Protein AF-A0A094GET7-F1 (afdb_monomer)

Nearest PDB structures (foldseek):
  3gm8-assembly1_A  TM=8.692E-01  e=8.990E-73  Phocaeicola vulgatus ATCC 8482
  7rsk-assembly1_A  TM=8.448E-01  e=7.581E-70  Bacteroides cellulosilyticus DSM 14838
  6b6l-assembly2_B  TM=8.540E-01  e=1.173E-68  Bacteroides cellulosilyticus DSM 14838
  6b6l-assembly1_A  TM=8.515E-01  e=7.991E-69  Bacteroides cellulosilyticus DSM 14838
  6hpd-assembly1_A  TM=7.590E-01  e=4.791E-60  Formosa agariphila KMM 3901

Mean predicted aligned error: 16.92 Å

Secondary structure (DSSP, 8-state):
-EEEEEEEEEE--------TT------PPEEEEEEEEEEE-B-TTS-BPPPEEEEESSS-BGGGS-TTS-TT-EEEEESSSS--HHHHHHHIIIIIHHHHHHHHTTS-EEEEE-S-GGG--HHHHHHHHTTTEEEEEPPTTTHHHH-HHIIIIIHHHHHHHHHHHHHHHHTT--B--HHHHHHHHHHHHHHHS-HHHHHHHHHHTTTTTT-HHHHHTTS----------------------TT--S--SSTTHHHHHHHHHHHHHTTSSPPPHHHHHHHHHHHHHHHHHHHHHHHHHHHHHHHHHHHHHHHHHTTPPP-B--S-SEEEHHHHHHHHHHHHHHHHTS----------------------------------------------------S---TT--SS--SSEEEE--SSEEEEEESS-TT-EESS--TTT--TTPEE-HHHHGGGGGGG-S-GGG-----SSPP----GGGSTT---TTSEEEPSS--SGGGSPPPPTTTS-GGGTT----SEEEEEEEEE--SGGGGEEEEEEES--EEEEEEEETTEEEE---SSSS-EEEE-GGG--TTSEEEEEEEEE--S-EEEEEEESEEEEEEEEEEEEES--SSEEEEEEEEEEEE--TT-----EEEEEEEETTT--EEEEEE-TTEEEEEES---B--TTTS-B-EEEEEEEEE-TT--EEEEEEEEEE---EEEETTTEEEETTEEE-EEEEE--S--GGGTTS--HHHHHHHHHHHHHHT--EEE-TTS---HHHHHHHHHHT-EEEEE--S-SSS-SSTTSGGGTHHHHHHHHHHHHHHHHTT-TTEEEEEEEES-THHHH-HHHHHHHHHHHHHHHHHHHTTS-EEEEESS--TTSTTGGG-SEEEEESTTT-TT-SGGGTT--S------HHHHHHH-TTSEEEEEE---B---TT---SSPPSSSSEEP-GGGTSEETTTTEE-TTS-EE-SS---HHHHHHHHHT-TTEEEEEE--SB-TTSPBPHHHHHHHHHHTTTS---EEES-S--GGGTTSB--EEEE-SSSEEEEEETTEEEEEEEPPTT--EEEETT-B--SSEEEEEEEETTEEEEEEEEE----EEEEEEEES-SEEESSS--EEEEEEEEEETTS-B-TT---EEEEEE-TTEEEEEEE-S-TT--S-TT-SEEE-BTTEEEEEEEEPTT--EEEEEEEEESSB-EEEEEEEESS---

Solvent-accessible surface area (backbone atoms only — not comparable to full-atom values): 68149 Å² total; per-residue (Å²): 70,57,74,50,77,43,81,44,30,35,50,55,84,79,88,80,89,76,69,92,82,67,88,78,85,87,82,86,58,86,40,74,57,45,40,34,23,39,40,44,41,69,45,84,89,18,48,70,61,67,45,41,38,25,37,54,28,94,60,52,50,61,76,38,62,59,90,89,54,64,54,76,34,34,42,36,50,25,80,80,7,58,86,39,55,70,50,37,40,48,41,43,66,74,41,49,57,59,61,49,34,75,76,50,52,92,52,74,40,85,46,55,33,54,65,54,68,34,67,72,39,73,71,40,54,50,58,24,60,79,62,49,35,46,80,44,69,41,62,76,87,42,46,72,52,58,33,33,53,56,57,29,25,49,58,52,31,54,52,44,45,54,53,57,51,50,57,38,40,76,46,72,46,53,62,48,47,66,35,57,48,56,56,49,47,57,58,32,47,62,68,19,64,30,42,65,32,37,38,44,2,27,39,53,27,15,60,49,72,72,33,71,65,57,46,60,74,71,56,94,72,89,90,88,90,89,90,89,88,93,89,91,86,92,83,93,91,66,54,55,70,89,75,92,73,86,83,72,93,46,84,62,52,44,50,54,52,49,50,51,53,51,33,12,73,45,40,62,84,80,69,64,74,68,60,60,58,49,56,62,50,51,54,56,48,52,56,48,51,55,52,52,52,56,51,54,58,50,52,58,53,53,33,55,58,54,52,56,59,62,65,64,66,76,75,70,87,81,51,80,59,84,91,78,77,66,42,37,44,50,55,52,54,49,54,50,50,59,51,50,53,61,55,67,71,71,70,82,90,90,80,88,85,87,88,83,88,86,90,82,79,91,89,86,88,86,88,90,87,87,88,88,89,86,88,88,90,84,90,88,89,87,84,91,88,84,90,83,88,89,85,86,84,87,88,83,89,92,75,97,68,66,94,82,68,71,98,67,84,75,50,45,44,82,43,73,64,36,69,83,28,29,39,48,78,36,79,54,74,88,64,33,69,42,60,62,88,40,96,88,66,75,58,104,74,62,48,68,44,46,59,66,28,51,39,72,41,43,90,36,46,89,54,72,91,72,51,53,70,58,64,96,64,82,79,94,70,82,47,74,81,41,40,66,86,53,84,58,83,88,37,49,78,47,52,46,37,33,51,74,29,52,70,39,65,62,50,56,61,91,76,32,45,69,88,68,69,12,38,56,75,68,54,41,35,38,39,38,37,84,45,80,44,50,61,76,51,71,65,33,42,34,33,40,39,37,39,19,25,49,51,60,23,38,36,30,36,50,52,44,80,64,38,58,51,52,62,26,41,54,56,48,76,44,75,44,51,94,58,61,50,62,63,40,81,35,39,40,26,36,38,27,33,42,24,30,57,41,31,44,35,36,33,35,38,49,32,74,31,89,60,24,62,50,60,49,62,45,80,71,44,77,65,28,27,37,39,40,36,44,66,42,71,41,66,74,49,91,86,60,93,75,74,67,49,54,40,32,30,38,25,40,50,97,70,76,45,72,77,51,82,75,40,53,73,68,40,73,47,74,47,66,54,44,70,51,30,34,44,55,93,89,40,45,40,36,46,30,34,37,42,38,35,34,22,42,89,87,70,46,80,40,27,66,47,80,45,63,34,42,45,56,49,79,48,80,30,30,64,64,14,36,25,50,74,83,43,77,48,73,39,36,27,28,48,41,64,82,58,59,43,61,60,26,51,27,61,48,74,64,61,53,49,53,54,52,51,53,39,49,74,38,40,44,37,27,39,32,33,53,50,34,48,69,51,72,68,57,55,52,48,30,32,63,71,13,28,38,27,41,45,20,61,27,56,38,47,80,52,48,91,52,96,83,37,65,25,86,46,29,95,83,37,49,59,33,50,53,45,43,49,44,42,66,48,66,34,47,56,23,54,61,34,44,26,70,32,36,60,42,49,38,48,73,78,38,31,68,61,33,22,52,55,48,52,55,55,42,52,55,45,43,76,68,43,69,87,47,50,41,30,42,34,39,50,89,55,53,55,81,37,59,39,60,77,74,40,59,32,46,26,27,33,35,38,46,64,13,18,42,50,59,76,63,35,68,89,58,87,77,82,64,42,68,57,34,51,70,53,36,43,72,63,37,66,81,32,25,35,35,26,56,34,35,29,49,42,50,59,32,62,76,33,78,54,74,58,72,62,92,44,73,33,21,61,58,35,69,89,50,17,24,23,38,90,88,77,69,45,23,17,37,80,59,33,18,9,42,80,56,27,26,9,62,63,51,43,48,41,50,38,78,76,33,66,31,43,22,36,35,17,35,53,77,48,51,39,55,66,72,48,76,24,61,52,37,48,42,51,23,15,65,62,31,53,87,45,71,41,49,43,72,39,65,81,45,75,55,88,93,39,66,78,34,75,52,50,41,35,35,25,35,33,48,50,30,40,32,39,22,53,73,84,42,71,77,55,75,45,69,63,54,91,85,53,67,57,49,76,43,73,76,37,61,38,66,87,47,42,40,35,39,44,27,20,38,95,91,35,84,57,29,64,34,74,39,51,42,62,58,67,77,44,26,43,44,68,48,58,83,45,57,62,40,33,7,66,47,76,39,70,35,49,32,43,38,34,35,12,13,86,86,68,48,68,20,57,83,36,56,56,59,37,38,55,48,60,34,71,42,31,42,77,60,18,23,45,42,47,55,96,77,60,74,66,38,19,62,37,52,60,44,47,24,44,42,12,30,26,38,38,34,33,28,25,36,66,82,28,55,41,67,20,45,38,35,39,37,53,98,42,46,55,33,71,49,68,34,32,27,30,86,57,85,80,130

Structure (mmCIF, N/CA/C/O backbone):
data_AF-A0A094GET7-F1
#
_entry.id   AF-A0A094GET7-F1
#
loop_
_atom_site.group_PDB
_atom_site.id
_atom_site.type_symbol
_atom_site.label_atom_id
_atom_site.label_alt_id
_atom_site.label_comp_id
_atom_site.label_asym_id
_atom_site.label_entity_id
_atom_site.label_seq_id
_atom_site.pdbx_PDB_ins_code
_atom_site.Cartn_x
_atom_site.Cartn_y
_atom_site.Cartn_z
_atom_site.occupancy
_atom_site.B_iso_or_equiv
_atom_site.auth_seq_id
_atom_site.auth_comp_id
_atom_site.auth_asym_id
_atom_site.auth_atom_id
_atom_site.pdbx_PDB_model_num
ATOM 1 N N . MET A 1 1 ? -18.910 38.693 -23.626 1.00 89.88 1 MET A N 1
ATOM 2 C CA . MET A 1 1 ? -18.443 39.288 -22.356 1.00 89.88 1 MET A CA 1
ATOM 3 C C . MET A 1 1 ? -18.010 38.139 -21.482 1.00 89.88 1 MET A C 1
ATOM 5 O O . MET A 1 1 ? -18.586 37.064 -21.606 1.00 89.88 1 MET A O 1
ATOM 9 N N . ASP A 1 2 ? -16.923 38.362 -20.757 1.00 90.75 2 ASP A N 1
ATOM 10 C CA . ASP A 1 2 ? -16.182 37.367 -19.986 1.00 90.75 2 ASP A CA 1
ATOM 11 C C . ASP A 1 2 ? -15.263 38.113 -18.996 1.00 90.75 2 ASP A C 1
ATOM 13 O O . ASP A 1 2 ? -15.008 39.316 -19.173 1.00 90.75 2 ASP A O 1
ATOM 17 N N . GLU A 1 3 ? -14.721 37.417 -18.004 1.00 89.88 3 GLU A N 1
ATOM 18 C CA . GLU A 1 3 ? -13.755 37.944 -17.040 1.00 89.88 3 GLU A CA 1
ATOM 19 C C . GLU A 1 3 ? -12.383 37.277 -17.119 1.00 89.88 3 GLU A C 1
ATOM 21 O O . GLU A 1 3 ? -12.199 36.140 -17.540 1.00 89.88 3 GLU A O 1
ATOM 26 N N . THR A 1 4 ? -11.372 37.995 -16.637 1.00 91.00 4 THR A N 1
ATOM 27 C CA . THR A 1 4 ? -10.051 37.421 -16.396 1.00 91.00 4 THR A CA 1
ATOM 28 C C . THR A 1 4 ? -9.474 37.929 -15.079 1.00 91.00 4 THR A C 1
ATOM 30 O O . THR A 1 4 ? -9.385 39.135 -14.835 1.00 91.00 4 THR A O 1
ATOM 33 N N . GLY A 1 5 ? -9.061 36.989 -14.227 1.00 87.94 5 GLY A N 1
ATOM 34 C CA . GLY A 1 5 ? -8.323 37.262 -12.997 1.00 87.94 5 GLY A CA 1
ATOM 35 C C . GLY A 1 5 ? -6.840 37.538 -13.254 1.00 87.94 5 GLY A C 1
ATOM 36 O O . GLY A 1 5 ? -6.214 36.915 -14.116 1.00 87.94 5 GLY A O 1
ATOM 37 N N . PHE A 1 6 ? -6.269 38.444 -12.465 1.00 86.38 6 PHE A N 1
ATOM 38 C CA . PHE A 1 6 ? -4.840 38.742 -12.397 1.00 86.38 6 PHE A CA 1
ATOM 39 C C . PHE A 1 6 ? -4.360 38.686 -10.951 1.00 86.38 6 PHE A C 1
ATOM 41 O O . PHE A 1 6 ? -4.973 39.290 -10.072 1.00 86.38 6 PHE A O 1
ATOM 48 N N . ALA A 1 7 ? -3.243 38.003 -10.715 1.00 78.38 7 ALA A N 1
ATOM 49 C CA . ALA A 1 7 ? -2.601 37.964 -9.410 1.00 78.38 7 ALA A CA 1
ATOM 50 C C . ALA A 1 7 ? -1.628 39.148 -9.249 1.00 78.38 7 ALA A C 1
ATOM 52 O O . ALA A 1 7 ? -0.840 39.459 -10.146 1.00 78.38 7 ALA A O 1
ATOM 53 N N . VAL A 1 8 ? -1.702 39.828 -8.104 1.00 76.50 8 VAL A N 1
ATOM 54 C CA . VAL A 1 8 ? -0.938 41.040 -7.769 1.00 76.50 8 VAL A CA 1
ATOM 55 C C . VAL A 1 8 ? -0.383 40.904 -6.359 1.00 76.50 8 VAL A C 1
ATOM 57 O O . VAL A 1 8 ? -1.067 40.397 -5.485 1.00 76.50 8 VAL A O 1
ATOM 60 N N . GLY A 1 9 ? 0.844 41.349 -6.089 1.00 68.69 9 GLY A N 1
ATOM 61 C CA . GLY A 1 9 ? 1.397 41.304 -4.733 1.00 68.69 9 GLY A CA 1
ATOM 62 C C . GLY A 1 9 ? 2.909 41.151 -4.708 1.00 68.69 9 GLY A C 1
ATOM 63 O O . GLY A 1 9 ? 3.618 41.747 -5.519 1.00 68.69 9 GLY A O 1
ATOM 64 N N . THR A 1 10 ? 3.416 40.374 -3.755 1.00 58.16 10 THR A N 1
ATOM 65 C CA . THR A 1 10 ? 4.846 40.051 -3.678 1.00 58.16 10 THR A CA 1
ATOM 66 C C . THR A 1 10 ? 5.162 38.904 -4.637 1.00 58.16 10 THR A C 1
ATOM 68 O O . THR A 1 10 ? 4.468 37.887 -4.647 1.00 58.16 10 THR A O 1
ATOM 71 N N . THR A 1 11 ? 6.205 39.056 -5.449 1.00 55.75 11 THR A N 1
ATOM 72 C CA . THR A 1 11 ? 6.742 37.995 -6.313 1.00 55.75 11 THR A CA 1
ATOM 73 C C . THR A 1 11 ? 8.033 37.465 -5.702 1.00 55.75 11 THR A C 1
ATOM 75 O O . THR A 1 11 ? 8.976 38.225 -5.477 1.00 55.75 11 THR A O 1
ATOM 78 N N . GLN A 1 12 ? 8.095 36.162 -5.430 1.00 49.62 12 GLN A N 1
ATOM 79 C CA . GLN A 1 12 ? 9.363 35.501 -5.123 1.00 49.62 12 GLN A CA 1
ATOM 80 C C . GLN A 1 12 ? 10.073 35.163 -6.438 1.00 49.62 12 GLN A C 1
ATOM 82 O O . GLN A 1 12 ? 9.461 34.664 -7.380 1.00 49.62 12 GLN A O 1
ATOM 87 N N . SER A 1 13 ? 11.366 35.470 -6.522 1.00 45.97 13 SER A N 1
ATOM 88 C CA . SER A 1 13 ? 12.187 35.174 -7.696 1.00 45.97 13 SER A CA 1
ATOM 89 C C . SER A 1 13 ? 12.878 33.821 -7.530 1.00 45.97 13 SER A C 1
ATOM 91 O O . SER A 1 13 ? 14.038 33.763 -7.112 1.00 45.97 13 SER A O 1
ATOM 93 N N . THR A 1 14 ? 12.176 32.733 -7.847 1.00 36.62 14 THR A N 1
ATOM 94 C CA . THR A 1 14 ? 12.785 31.400 -7.948 1.00 36.62 14 THR A CA 1
ATOM 95 C C . THR A 1 14 ? 13.884 31.429 -9.016 1.00 36.62 14 THR A C 1
ATOM 97 O O . THR A 1 14 ? 13.648 31.881 -10.138 1.00 36.62 14 THR A O 1
ATOM 100 N N . ARG A 1 15 ? 15.098 30.966 -8.691 1.00 38.75 15 ARG A N 1
ATOM 101 C CA . ARG A 1 15 ? 16.132 30.721 -9.711 1.00 38.75 15 ARG A CA 1
ATOM 102 C C . ARG A 1 15 ? 15.781 29.430 -10.446 1.00 38.75 15 ARG A C 1
ATOM 104 O O . ARG A 1 15 ? 15.503 28.429 -9.799 1.00 38.75 15 ARG A O 1
ATOM 111 N N . ILE A 1 16 ? 15.824 29.454 -11.775 1.00 37.22 16 ILE A N 1
ATOM 112 C CA . ILE A 1 16 ? 15.551 28.290 -12.628 1.00 37.22 16 ILE A CA 1
ATOM 113 C C . ILE A 1 16 ? 16.687 28.147 -13.641 1.00 37.22 16 ILE A C 1
ATOM 115 O O . ILE A 1 16 ? 17.122 29.140 -14.226 1.00 37.22 16 ILE A O 1
ATOM 119 N N . ILE A 1 17 ? 17.173 26.920 -13.826 1.00 39.28 17 ILE A N 1
ATOM 120 C CA . ILE A 1 17 ? 18.227 26.575 -14.789 1.00 39.28 17 ILE A CA 1
ATOM 121 C C . ILE A 1 17 ? 17.554 26.161 -16.103 1.00 39.28 17 ILE A C 1
ATOM 123 O O . ILE A 1 17 ? 16.565 25.434 -16.079 1.00 39.28 17 ILE A O 1
ATOM 127 N N . VAL A 1 18 ? 18.068 26.638 -17.240 1.00 36.31 18 VAL A N 1
ATOM 128 C CA . VAL A 1 18 ? 17.535 26.355 -18.585 1.00 36.31 18 VAL A CA 1
ATOM 129 C C . VAL A 1 18 ? 18.663 26.211 -19.608 1.00 36.31 18 VAL A C 1
ATOM 131 O O . VAL A 1 18 ? 19.769 26.713 -19.401 1.00 36.31 18 VAL A O 1
ATOM 134 N N . ASP A 1 19 ? 18.360 25.569 -20.736 1.00 39.22 19 ASP A N 1
ATOM 135 C CA . ASP A 1 19 ? 19.259 25.440 -21.885 1.00 39.22 19 ASP A CA 1
ATOM 136 C C . ASP A 1 19 ? 19.673 26.816 -22.454 1.00 39.22 19 ASP A C 1
ATOM 138 O O . ASP A 1 19 ? 18.843 27.682 -22.747 1.00 39.22 19 ASP A O 1
ATOM 142 N N . SER A 1 20 ? 20.982 26.977 -22.672 1.00 37.72 20 SER A N 1
ATOM 143 C CA . SER A 1 20 ? 21.639 28.135 -23.296 1.00 37.72 20 SER A CA 1
ATOM 144 C C . SER A 1 20 ? 21.090 28.572 -24.669 1.00 37.72 20 SER A C 1
ATOM 146 O O . SER A 1 20 ? 21.353 29.696 -25.106 1.00 37.72 20 SER A O 1
ATOM 148 N N . THR A 1 21 ? 20.359 27.702 -25.368 1.00 36.44 21 THR A N 1
ATOM 149 C CA . THR A 1 21 ? 19.811 27.941 -26.709 1.00 36.44 21 THR A CA 1
ATOM 150 C C . THR A 1 21 ? 18.433 28.614 -26.703 1.00 36.44 21 THR A C 1
ATOM 152 O O . THR A 1 21 ? 18.070 29.259 -27.693 1.00 36.44 21 THR A O 1
ATOM 155 N N . GLN A 1 22 ? 17.665 28.532 -25.607 1.00 42.59 22 GLN A N 1
ATOM 156 C CA . GLN A 1 22 ? 16.287 29.031 -25.575 1.00 42.59 22 GLN A CA 1
ATOM 157 C C . GLN A 1 22 ? 16.200 30.553 -25.388 1.00 42.59 22 GLN A C 1
ATOM 159 O O . GLN A 1 22 ? 16.474 31.106 -24.321 1.00 42.59 22 GLN A O 1
ATOM 164 N N . LYS A 1 23 ? 15.709 31.260 -26.414 1.00 42.25 23 LYS A N 1
ATOM 165 C CA . LYS A 1 23 ? 15.434 32.707 -26.347 1.00 42.25 23 LYS A CA 1
ATOM 166 C C . LYS A 1 23 ? 14.105 33.034 -25.652 1.00 42.25 23 LYS A C 1
ATOM 168 O O 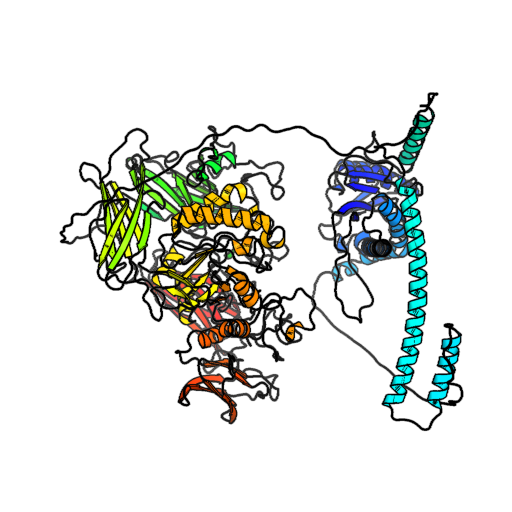. LYS A 1 23 ? 13.153 33.490 -26.277 1.00 42.25 23 LYS A O 1
ATOM 173 N N . SER A 1 24 ? 14.124 32.874 -24.328 1.00 38.94 24 SER A N 1
ATOM 174 C CA . SER A 1 24 ? 13.298 33.575 -23.332 1.00 38.94 24 SER A CA 1
ATOM 175 C C . SER A 1 24 ? 11.767 33.559 -23.499 1.00 38.94 24 SER A C 1
ATOM 177 O O . SER A 1 24 ? 11.185 34.428 -24.151 1.00 38.94 24 SER A O 1
ATOM 179 N N . SER A 1 25 ? 11.101 32.709 -22.714 1.00 35.44 25 SER A N 1
ATOM 180 C CA . SER A 1 25 ? 9.730 32.954 -22.240 1.00 35.44 25 SER A CA 1
ATOM 181 C C . SER A 1 25 ? 9.560 32.436 -20.808 1.00 35.44 25 SER A C 1
ATOM 183 O O . SER A 1 25 ? 9.197 31.284 -20.591 1.00 35.44 25 SER A O 1
ATOM 185 N N . TRP A 1 26 ? 9.857 33.292 -19.830 1.00 44.50 26 TRP A N 1
ATOM 186 C CA . TRP A 1 26 ? 9.781 32.964 -18.403 1.00 44.50 26 TRP A CA 1
ATOM 187 C C . TRP A 1 26 ? 8.349 33.093 -17.862 1.00 44.50 26 TRP A C 1
ATOM 189 O O . TRP A 1 26 ? 7.582 33.948 -18.312 1.00 44.50 26 TRP A O 1
ATOM 199 N N . LYS A 1 27 ? 8.005 32.280 -16.858 1.00 41.56 27 LYS A N 1
ATOM 200 C CA . LYS A 1 27 ? 6.744 32.348 -16.103 1.00 41.56 27 LYS A CA 1
ATOM 201 C C . LYS A 1 27 ? 7.093 32.582 -14.628 1.00 41.56 27 LYS A C 1
ATOM 203 O O . LYS A 1 27 ? 7.990 31.927 -14.112 1.00 41.56 27 LYS A O 1
ATOM 208 N N . ILE A 1 28 ? 6.436 33.543 -13.979 1.00 42.56 28 ILE A N 1
ATOM 209 C CA . ILE A 1 28 ? 6.739 33.948 -12.595 1.00 42.56 28 ILE A CA 1
ATOM 210 C C . ILE A 1 28 ? 5.842 33.165 -11.629 1.00 42.56 28 ILE A C 1
ATOM 212 O O . ILE A 1 28 ? 4.624 33.151 -11.809 1.00 42.56 28 ILE A O 1
ATOM 216 N N . THR A 1 29 ? 6.432 32.557 -10.601 1.00 43.00 29 THR A N 1
ATOM 217 C CA . THR A 1 29 ? 5.710 31.845 -9.535 1.00 43.00 29 THR A CA 1
ATOM 218 C C . THR A 1 29 ? 5.012 32.832 -8.582 1.00 43.00 29 THR A C 1
ATOM 220 O O . THR A 1 29 ? 5.610 33.853 -8.217 1.00 43.00 29 THR A O 1
ATOM 223 N N . PRO A 1 30 ? 3.760 32.578 -8.155 1.00 40.38 30 PRO A N 1
ATOM 224 C CA . PRO A 1 30 ? 3.102 33.384 -7.131 1.00 40.38 30 PRO A CA 1
ATOM 225 C C . PRO A 1 30 ? 3.843 33.373 -5.786 1.00 40.38 30 PRO A C 1
ATOM 227 O O . PRO A 1 30 ? 4.246 32.323 -5.303 1.00 40.38 30 PRO A O 1
ATOM 230 N N . GLY A 1 31 ? 3.987 34.548 -5.167 1.00 54.75 31 GLY A N 1
ATOM 231 C CA . GLY A 1 31 ? 4.225 34.676 -3.721 1.00 54.75 31 GLY A CA 1
ATOM 232 C C . GLY A 1 31 ? 2.916 35.020 -2.999 1.00 54.75 31 GLY A C 1
ATOM 233 O O . GLY A 1 31 ? 1.836 34.755 -3.524 1.00 54.75 31 GLY A O 1
ATOM 234 N N . LYS A 1 32 ? 2.974 35.711 -1.846 1.00 53.53 32 LYS A N 1
ATOM 235 C CA . LYS A 1 32 ? 1.768 36.300 -1.218 1.00 53.53 32 LYS A CA 1
ATOM 236 C C . LYS A 1 32 ? 1.119 37.321 -2.171 1.00 53.53 32 LYS A C 1
ATOM 238 O O . LYS A 1 32 ? 1.576 38.466 -2.283 1.00 53.53 32 LYS A O 1
ATOM 243 N N . GLN A 1 33 ? 0.072 36.874 -2.866 1.00 65.38 33 GLN A N 1
ATOM 244 C CA . GLN A 1 33 ? -0.637 37.582 -3.930 1.00 65.38 33 GLN A CA 1
ATOM 245 C C . GLN A 1 33 ? -2.154 37.602 -3.692 1.00 65.38 33 GLN A C 1
ATOM 247 O O . GLN A 1 33 ? -2.732 36.744 -3.031 1.00 65.38 33 GLN A O 1
ATOM 252 N N . GLU A 1 34 ? -2.789 38.629 -4.237 1.00 76.12 34 GLU A N 1
ATOM 253 C CA . GLU A 1 34 ? -4.211 38.938 -4.182 1.00 76.12 34 GLU A CA 1
ATOM 254 C C . GLU A 1 34 ? -4.765 39.011 -5.610 1.00 76.12 34 GLU A C 1
ATOM 256 O O . GLU A 1 34 ? -4.101 39.516 -6.519 1.00 76.12 34 GLU A O 1
ATOM 261 N N . TRP A 1 35 ? -5.983 38.509 -5.814 1.00 82.75 35 TRP A N 1
ATOM 262 C CA . TRP A 1 35 ? -6.632 38.529 -7.123 1.00 82.75 35 TRP A CA 1
ATOM 263 C C . TRP A 1 35 ? -7.347 39.862 -7.382 1.00 82.75 35 TRP A C 1
ATOM 265 O O . TRP A 1 35 ? -8.025 40.420 -6.511 1.00 82.75 35 TRP A O 1
ATOM 275 N N . ILE A 1 36 ? -7.188 40.359 -8.607 1.00 88.88 36 ILE A N 1
ATOM 276 C CA . ILE A 1 36 ? -7.952 41.459 -9.193 1.00 88.88 36 ILE A CA 1
ATOM 277 C C . ILE A 1 36 ? -8.629 40.911 -10.448 1.00 88.88 36 ILE A C 1
ATOM 279 O O . ILE A 1 36 ? -7.948 40.422 -11.349 1.00 88.88 36 ILE A O 1
ATOM 283 N N . THR A 1 37 ? -9.954 40.998 -10.523 1.00 92.25 37 THR A N 1
ATOM 284 C CA . THR A 1 37 ? -10.722 40.502 -11.675 1.00 92.25 37 THR A CA 1
ATOM 285 C C . THR A 1 37 ? -11.140 41.659 -12.572 1.00 92.25 37 THR A C 1
ATOM 287 O O . THR A 1 37 ? -11.627 42.679 -12.083 1.00 92.25 37 THR A O 1
ATOM 290 N N . ALA A 1 38 ? -10.963 41.511 -13.885 1.00 92.56 38 ALA A N 1
ATOM 291 C CA . ALA A 1 38 ? -11.433 42.469 -14.879 1.00 92.56 38 ALA A CA 1
ATOM 292 C C . ALA A 1 38 ? -12.512 41.834 -15.766 1.00 92.56 38 ALA A C 1
ATOM 294 O O . ALA A 1 38 ? -12.252 40.832 -16.429 1.00 92.56 38 ALA A O 1
ATOM 295 N N . ILE A 1 39 ? -13.703 42.439 -15.786 1.00 93.12 39 ILE A N 1
ATOM 296 C CA . ILE A 1 39 ? -14.793 42.112 -16.713 1.00 93.12 39 ILE A CA 1
ATOM 297 C C . ILE A 1 39 ? -14.577 42.897 -18.007 1.00 93.12 39 ILE A C 1
ATOM 299 O O . ILE A 1 39 ? -14.468 44.130 -17.980 1.00 93.12 39 ILE A O 1
ATOM 303 N N . GLU A 1 40 ? -14.571 42.192 -19.138 1.00 94.50 40 GLU A N 1
ATOM 304 C CA . GLU A 1 40 ? -14.318 42.745 -20.466 1.00 94.50 40 GLU A CA 1
ATOM 305 C C . GLU A 1 40 ? -15.450 42.447 -21.460 1.00 94.50 40 GLU A C 1
ATOM 307 O O . GLU A 1 40 ? -16.166 41.444 -21.390 1.00 94.50 40 GLU A O 1
ATOM 312 N N . CYS A 1 41 ? -15.624 43.342 -22.436 1.00 94.19 41 CYS A N 1
ATOM 313 C CA . CYS A 1 41 ? -16.616 43.172 -23.493 1.00 94.19 41 CYS A CA 1
ATOM 314 C C . CYS A 1 41 ? -16.154 43.811 -24.803 1.00 94.19 41 CYS A C 1
ATOM 316 O O . CYS A 1 41 ? -15.756 44.979 -24.840 1.00 94.19 41 CYS A O 1
ATOM 318 N N . VAL A 1 42 ? -16.259 43.036 -25.880 1.00 94.38 42 VAL A N 1
ATOM 319 C CA . VAL A 1 42 ? -15.840 43.391 -27.239 1.00 94.38 42 VAL A CA 1
ATOM 320 C C . VAL A 1 42 ? -16.957 43.103 -28.237 1.00 94.38 42 VAL A C 1
ATOM 322 O O . VAL A 1 42 ? -17.841 42.294 -27.963 1.00 94.38 42 VAL A O 1
ATOM 325 N N . ASP A 1 43 ? -16.918 43.767 -29.388 1.00 92.81 43 ASP A N 1
ATOM 326 C CA . ASP A 1 43 ? -17.873 43.606 -30.484 1.00 92.81 43 ASP A CA 1
ATOM 327 C C . ASP A 1 43 ? -17.198 43.077 -31.760 1.00 92.81 43 ASP A C 1
ATOM 329 O O . ASP A 1 43 ? -15.980 43.165 -31.932 1.00 92.81 43 ASP A O 1
ATOM 333 N N . ALA A 1 44 ? -17.996 42.499 -32.661 1.00 91.31 44 ALA A N 1
ATOM 334 C CA . ALA A 1 44 ? -17.502 41.851 -33.878 1.00 91.31 44 ALA A CA 1
ATOM 335 C C . ALA A 1 44 ? -16.859 42.812 -34.895 1.00 91.31 44 ALA A C 1
ATOM 337 O O . ALA A 1 44 ? -16.154 42.363 -35.796 1.00 91.31 44 ALA A O 1
ATOM 338 N N . ALA A 1 45 ? -17.052 44.129 -34.748 1.00 88.62 45 ALA A N 1
ATOM 339 C CA . ALA A 1 45 ? -16.383 45.125 -35.583 1.00 88.62 45 ALA A CA 1
ATOM 340 C C . ALA A 1 45 ? -14.936 45.403 -35.129 1.00 88.62 45 ALA A C 1
ATOM 342 O O . ALA A 1 45 ? -14.212 46.127 -35.811 1.00 88.62 45 ALA A O 1
ATOM 343 N N . GLY A 1 46 ? -14.484 44.822 -34.011 1.00 89.00 46 GLY A N 1
ATOM 344 C CA . GLY A 1 46 ? -13.168 45.087 -33.425 1.00 89.00 46 GLY A CA 1
ATOM 345 C C . GLY A 1 46 ? -13.185 46.154 -32.327 1.00 89.00 46 GLY A C 1
ATOM 346 O O . GLY A 1 46 ? -12.127 46.624 -31.917 1.00 89.00 46 GLY A O 1
ATOM 347 N N . GLY A 1 47 ? -14.364 46.576 -31.862 1.00 90.50 47 GLY A N 1
ATOM 348 C CA . GLY A 1 47 ? -14.506 47.534 -30.773 1.00 90.50 47 GLY A CA 1
ATOM 349 C C . GLY A 1 47 ? -14.507 46.882 -29.389 1.00 90.50 47 GLY A C 1
ATOM 350 O O . GLY A 1 47 ? -14.825 45.707 -29.225 1.00 90.50 47 GLY A O 1
ATOM 351 N N . ALA A 1 48 ? -14.207 47.689 -28.371 1.00 92.69 48 ALA A N 1
ATOM 352 C CA . ALA A 1 48 ? -14.322 47.338 -26.957 1.00 92.69 48 ALA A CA 1
ATOM 353 C C . ALA A 1 48 ? -15.244 48.326 -26.223 1.00 92.69 48 ALA A C 1
ATOM 355 O O . ALA A 1 48 ? -15.389 49.475 -26.653 1.00 92.69 48 ALA A O 1
ATOM 356 N N . LEU A 1 49 ? -15.854 47.890 -25.119 1.00 93.31 49 LEU A N 1
ATOM 357 C CA . LEU A 1 49 ? -16.491 48.765 -24.121 1.00 93.31 49 LEU A CA 1
ATOM 358 C C . LEU A 1 49 ? -15.483 49.100 -22.998 1.00 93.31 49 LEU A C 1
ATOM 360 O O . LEU A 1 49 ? -14.386 48.544 -23.006 1.00 93.31 49 LEU A O 1
ATOM 364 N N . PRO A 1 50 ? -15.774 49.994 -22.037 1.00 93.00 50 PRO A N 1
ATOM 365 C CA . PRO A 1 50 ? -14.946 50.170 -20.838 1.00 93.00 50 PRO A CA 1
ATOM 366 C C . PRO A 1 50 ? -14.982 48.931 -19.919 1.00 93.00 50 PRO A C 1
ATOM 368 O O . PRO A 1 50 ? -15.997 48.232 -19.895 1.00 93.00 50 PRO A O 1
ATOM 371 N N . PRO A 1 51 ? -13.920 48.653 -19.142 1.00 94.81 51 PRO A N 1
ATOM 372 C CA . PRO A 1 51 ? -13.888 47.522 -18.220 1.00 94.81 51 PRO A CA 1
ATOM 373 C C . PRO A 1 51 ? -14.564 47.841 -16.877 1.00 94.81 51 PRO A C 1
ATOM 375 O O . PRO A 1 51 ? -14.672 49.004 -16.467 1.00 94.81 51 PRO A O 1
ATOM 378 N N . MET A 1 52 ? -14.929 46.785 -16.145 1.00 94.06 52 MET A N 1
ATOM 379 C CA . MET A 1 52 ? -15.130 46.849 -14.694 1.00 94.06 52 MET A CA 1
ATOM 380 C C . MET A 1 52 ? -14.027 46.060 -13.991 1.00 94.06 52 MET A C 1
ATOM 382 O O . MET A 1 52 ? -13.812 44.893 -14.302 1.00 94.06 52 MET A O 1
ATOM 386 N N . VAL A 1 53 ? -13.345 46.697 -13.042 1.00 93.06 53 VAL A N 1
ATOM 387 C CA . VAL A 1 53 ? -12.260 46.108 -12.246 1.00 93.06 53 VAL A CA 1
ATOM 388 C C . VAL A 1 53 ? -12.745 45.867 -10.816 1.00 93.06 53 VAL A C 1
ATOM 390 O O . VAL A 1 53 ? -13.318 46.761 -10.191 1.00 93.06 53 VAL A O 1
ATOM 393 N N . ILE A 1 54 ? -12.493 44.671 -10.290 1.00 91.81 54 ILE A N 1
ATOM 394 C CA . ILE A 1 54 ? -12.892 44.229 -8.951 1.00 91.81 54 ILE A CA 1
ATOM 395 C C . ILE A 1 54 ? -11.629 43.890 -8.156 1.00 91.81 54 ILE A C 1
ATOM 397 O O . ILE A 1 54 ? -10.859 43.021 -8.562 1.00 91.81 54 ILE A O 1
ATOM 401 N N . PHE A 1 55 ? -11.407 44.560 -7.024 1.00 90.00 55 PHE A N 1
ATOM 402 C CA . PHE A 1 55 ? -10.284 44.256 -6.127 1.00 90.00 55 PHE A CA 1
ATOM 403 C C . PHE A 1 55 ? -10.719 43.361 -4.957 1.00 90.00 55 PHE A C 1
ATOM 405 O O . PHE A 1 55 ? -11.794 43.579 -4.396 1.00 90.00 55 PHE A O 1
ATOM 412 N N . LYS A 1 56 ? -9.844 42.453 -4.495 1.00 86.31 56 LYS A N 1
ATOM 413 C CA . LYS A 1 56 ? -10.042 41.713 -3.234 1.00 86.31 56 LYS A CA 1
ATOM 414 C C . LYS A 1 56 ? -10.070 42.662 -2.021 1.00 86.31 56 LYS A C 1
ATOM 416 O O . LYS A 1 56 ? -9.017 43.106 -1.560 1.00 86.31 56 LYS A O 1
ATOM 421 N N . ALA A 1 57 ? -11.248 43.060 -1.542 1.00 82.75 57 ALA A N 1
ATOM 422 C CA . ALA A 1 57 ? -11.449 43.944 -0.387 1.00 82.75 57 ALA A CA 1
ATOM 423 C C . ALA A 1 57 ? -12.929 44.044 0.033 1.00 82.75 57 ALA A C 1
ATOM 425 O O . ALA A 1 57 ? -13.832 43.786 -0.754 1.00 82.75 57 ALA A O 1
ATOM 426 N N . GLN A 1 58 ? -13.157 44.545 1.250 1.00 75.62 58 GLN A N 1
ATOM 427 C CA . GLN A 1 58 ? -14.482 44.955 1.738 1.00 75.62 58 GLN A CA 1
ATOM 428 C C . GLN A 1 58 ? -14.913 46.361 1.262 1.00 75.62 58 GLN A C 1
ATOM 430 O O . GLN A 1 58 ? -16.094 46.680 1.294 1.00 75.62 58 GLN A O 1
ATOM 435 N N . ASN A 1 59 ? -13.965 47.251 0.933 1.00 76.69 59 ASN A N 1
ATOM 436 C CA . ASN A 1 59 ? -14.221 48.668 0.624 1.00 76.69 59 ASN A CA 1
ATOM 437 C C . ASN A 1 59 ? -13.195 49.206 -0.392 1.00 76.69 59 ASN A C 1
ATOM 439 O O . ASN A 1 59 ? -11.998 48.933 -0.259 1.00 76.69 59 ASN A O 1
ATOM 443 N N . THR A 1 60 ? -13.628 50.050 -1.334 1.00 75.81 60 THR A N 1
ATOM 444 C CA . THR A 1 60 ? -12.747 50.743 -2.295 1.00 75.81 60 THR A CA 1
ATOM 445 C C . THR A 1 60 ? -11.885 51.816 -1.611 1.00 75.81 60 THR A C 1
ATOM 447 O O . THR A 1 60 ? -12.357 52.567 -0.752 1.00 75.81 60 THR A O 1
ATOM 450 N N . ASN A 1 61 ? -10.612 51.934 -2.008 1.00 77.69 61 ASN A N 1
ATOM 451 C CA . ASN A 1 61 ? -9.706 52.991 -1.545 1.00 77.69 61 ASN A CA 1
ATOM 452 C C . ASN A 1 61 ? -9.319 53.941 -2.685 1.00 77.69 61 ASN A C 1
ATOM 454 O O . ASN A 1 61 ? -8.964 53.487 -3.773 1.00 77.69 61 ASN A O 1
ATOM 458 N N . LEU A 1 62 ? -9.300 55.248 -2.406 1.00 74.44 62 LEU A N 1
ATOM 459 C CA . LEU A 1 62 ? -8.868 56.274 -3.365 1.00 74.44 62 LEU A CA 1
ATOM 460 C C . LEU A 1 62 ? -7.439 56.026 -3.887 1.00 74.44 62 LEU A C 1
ATOM 462 O O . LEU A 1 62 ? -7.167 56.205 -5.069 1.00 74.44 62 LEU A O 1
ATOM 466 N N . GLY A 1 63 ? -6.537 55.523 -3.036 1.00 70.06 63 GLY A N 1
ATOM 467 C CA . GLY A 1 63 ? -5.132 55.273 -3.378 1.00 70.06 63 GLY A CA 1
ATOM 468 C C . GLY A 1 63 ? -4.859 54.077 -4.304 1.00 70.06 63 GLY A C 1
ATOM 469 O O . GLY A 1 63 ? -3.699 53.687 -4.433 1.00 70.06 63 GLY A O 1
ATOM 470 N N . TRP A 1 64 ? -5.879 53.453 -4.904 1.00 83.50 64 TRP A N 1
ATOM 471 C CA . TRP A 1 64 ? -5.712 52.357 -5.875 1.00 83.50 64 TRP A CA 1
ATOM 472 C C . TRP A 1 64 ? -5.912 52.786 -7.334 1.00 83.50 64 TRP A C 1
ATOM 474 O O . TRP A 1 64 ? -5.554 52.024 -8.229 1.00 83.50 64 TRP A O 1
ATOM 484 N N . ILE A 1 65 ? -6.467 53.976 -7.585 1.00 85.75 65 ILE A N 1
ATOM 485 C CA . ILE A 1 65 ? -6.883 54.426 -8.920 1.00 85.75 65 ILE A CA 1
ATOM 486 C C . ILE A 1 65 ? -6.048 55.662 -9.306 1.00 85.75 65 ILE A C 1
ATOM 488 O O . ILE A 1 65 ? -6.249 56.729 -8.729 1.00 85.75 65 ILE A O 1
ATOM 492 N N . PRO A 1 66 ? -5.088 55.547 -10.247 1.00 82.25 66 PRO A N 1
ATOM 493 C CA . PRO A 1 66 ? -4.274 56.676 -10.705 1.00 82.25 66 PRO A CA 1
ATOM 494 C C . PRO A 1 66 ? -5.107 57.769 -11.389 1.00 82.25 66 PRO A C 1
ATOM 496 O O . PRO A 1 66 ? -6.034 57.457 -12.135 1.00 82.25 66 PRO A O 1
ATOM 499 N N . GLU A 1 67 ? -4.719 59.038 -11.236 1.00 71.94 67 GLU A N 1
ATOM 500 C CA . GLU A 1 67 ? -5.441 60.191 -11.811 1.00 71.94 67 GLU A CA 1
ATOM 501 C C . GLU A 1 67 ? -5.573 60.160 -13.342 1.00 71.94 67 GLU A C 1
ATOM 503 O O . GLU A 1 67 ? -6.544 60.676 -13.886 1.00 71.94 67 GLU A O 1
ATOM 508 N N . GLY A 1 68 ? -4.621 59.531 -14.041 1.00 75.12 68 GLY A N 1
ATOM 509 C CA . GLY A 1 68 ? -4.651 59.368 -15.500 1.00 75.12 68 GLY A CA 1
ATOM 510 C C . GLY A 1 68 ? -5.615 58.290 -16.016 1.00 75.12 68 GLY A C 1
ATOM 511 O O . GLY A 1 68 ? -5.680 58.074 -17.223 1.00 75.12 68 GLY A O 1
ATOM 512 N N . THR A 1 69 ? -6.338 57.598 -15.131 1.00 85.88 69 THR A N 1
ATOM 513 C CA . THR A 1 69 ? -7.272 56.525 -15.508 1.00 85.88 69 THR A CA 1
ATOM 514 C C . THR A 1 69 ? -8.490 57.097 -16.254 1.00 85.88 69 THR A C 1
ATOM 516 O O . THR A 1 69 ? -9.010 58.137 -15.845 1.00 85.88 69 THR A O 1
ATOM 519 N N . PRO A 1 70 ? -9.009 56.453 -17.322 1.00 87.69 70 PRO A N 1
ATOM 520 C CA . PRO A 1 70 ? -10.129 57.011 -18.079 1.00 87.69 70 PRO A CA 1
ATOM 521 C C . PRO A 1 70 ? -11.414 57.170 -17.237 1.00 87.69 70 PRO A C 1
ATOM 523 O O . PRO A 1 70 ? -11.731 56.298 -16.419 1.00 87.69 70 PRO A O 1
ATOM 526 N N . PRO A 1 71 ? -12.199 58.247 -17.449 1.00 83.25 71 PRO A N 1
ATOM 527 C CA . PRO A 1 71 ? -13.323 58.618 -16.582 1.00 83.25 71 PRO A CA 1
ATOM 528 C C . PRO A 1 71 ? -14.473 57.598 -16.571 1.00 83.25 71 PRO A C 1
ATOM 530 O O . PRO A 1 71 ? -15.200 57.502 -15.583 1.00 83.25 71 PRO A O 1
ATOM 533 N N . ASN A 1 72 ? -14.643 56.830 -17.653 1.00 84.19 72 ASN A N 1
ATOM 534 C CA . ASN A 1 72 ? -15.745 55.883 -17.835 1.00 84.19 72 ASN A CA 1
ATOM 535 C C . ASN A 1 72 ? -15.437 54.434 -17.412 1.00 84.19 72 ASN A C 1
ATOM 537 O O . ASN A 1 72 ? -16.302 53.573 -17.561 1.00 84.19 72 ASN A O 1
ATOM 541 N N . TRP A 1 73 ? -14.263 54.153 -16.841 1.00 92.00 73 TRP A N 1
ATOM 542 C CA . TRP A 1 73 ? -14.010 52.861 -16.190 1.00 92.00 73 TRP A CA 1
ATOM 543 C C . TRP A 1 73 ? -14.889 52.704 -14.934 1.00 92.00 73 TRP A C 1
ATOM 545 O O . TRP A 1 73 ? -15.452 53.683 -14.420 1.00 92.00 73 TRP A O 1
ATOM 555 N N . ARG A 1 74 ? -15.043 51.465 -14.451 1.00 92.38 74 ARG A N 1
ATOM 556 C CA . ARG A 1 74 ? -15.766 51.141 -13.210 1.00 92.38 74 ARG A CA 1
ATOM 557 C C . ARG A 1 74 ? -14.891 50.344 -12.255 1.00 92.38 74 ARG A C 1
ATOM 559 O O . ARG A 1 74 ? -14.164 49.452 -12.686 1.00 92.38 74 ARG A O 1
ATOM 566 N N . PHE A 1 75 ? -15.026 50.625 -10.964 1.00 90.94 75 PHE A N 1
ATOM 567 C CA . PHE A 1 75 ? -14.290 49.962 -9.895 1.00 90.94 75 PHE A CA 1
ATOM 568 C C . PHE A 1 75 ? -15.236 49.469 -8.797 1.00 90.94 75 PHE A C 1
ATOM 570 O O . PHE A 1 75 ? -16.135 50.195 -8.370 1.00 90.94 75 PHE A O 1
ATOM 577 N N . SER A 1 76 ? -15.010 48.235 -8.350 1.00 90.25 76 SER A N 1
ATOM 578 C CA . SER A 1 76 ? -15.772 47.537 -7.309 1.00 90.25 76 SER A CA 1
ATOM 579 C C . SER A 1 76 ? -14.833 46.735 -6.398 1.00 90.25 76 SER A C 1
ATOM 581 O O . SER A 1 76 ? -13.625 46.649 -6.651 1.00 90.25 76 SER A O 1
ATOM 583 N N . THR A 1 77 ? -15.373 46.117 -5.348 1.00 87.38 77 THR A N 1
ATOM 584 C CA . THR A 1 77 ? -14.622 45.222 -4.457 1.00 87.38 77 THR A CA 1
ATOM 585 C C . THR A 1 77 ? -15.438 44.003 -4.032 1.00 87.38 77 THR A C 1
ATOM 587 O O . THR A 1 77 ? -16.640 44.114 -3.794 1.00 87.38 77 THR A O 1
ATOM 590 N N . SER A 1 78 ? -14.777 42.855 -3.877 1.00 85.94 78 SER A N 1
ATOM 591 C CA . SER A 1 78 ? -15.352 41.635 -3.293 1.00 85.94 78 SER A CA 1
ATOM 592 C C . SER A 1 78 ? -14.382 41.011 -2.286 1.00 85.94 78 SER A C 1
ATOM 594 O O . SER A 1 78 ? -13.168 41.159 -2.418 1.00 85.94 78 SER A O 1
ATOM 596 N N . ASN A 1 79 ? -14.888 40.293 -1.278 1.00 80.75 79 ASN A N 1
ATOM 597 C CA . ASN A 1 79 ? -14.034 39.672 -0.252 1.00 80.75 79 ASN A CA 1
ATOM 598 C C . ASN A 1 79 ? -13.097 38.594 -0.833 1.00 80.75 79 ASN A C 1
ATOM 600 O O . ASN A 1 79 ? -11.984 38.421 -0.341 1.00 80.75 79 ASN A O 1
ATOM 604 N N . SER A 1 80 ? -13.517 37.912 -1.904 1.00 76.94 80 SER A N 1
ATOM 605 C CA . SER A 1 80 ? -12.733 36.891 -2.609 1.00 76.94 80 SER A CA 1
ATOM 606 C C . SER A 1 80 ? -11.770 37.472 -3.655 1.00 76.94 80 SER A C 1
ATOM 608 O O . SER A 1 80 ? -10.675 36.938 -3.828 1.00 76.94 80 SER A O 1
ATOM 610 N N . GLY A 1 81 ? -12.139 38.582 -4.307 1.00 75.94 81 GLY A N 1
ATOM 611 C CA . GLY A 1 81 ? -11.469 39.146 -5.490 1.00 75.94 81 GLY A CA 1
ATOM 612 C C . GLY A 1 81 ? -12.125 38.762 -6.825 1.00 75.94 81 GLY A C 1
ATOM 613 O O . GLY A 1 81 ? -11.771 39.332 -7.858 1.00 75.94 81 GLY A O 1
ATOM 614 N N . TRP A 1 82 ? -13.095 37.841 -6.807 1.00 83.06 82 TRP A N 1
ATOM 615 C CA . TRP A 1 82 ? -13.834 37.350 -7.978 1.00 83.06 82 TRP A CA 1
ATOM 616 C C . TRP A 1 82 ? -15.119 38.153 -8.253 1.00 83.06 82 TRP A C 1
ATOM 618 O O . TRP A 1 82 ? -15.502 39.026 -7.463 1.00 83.06 82 TRP A O 1
ATOM 628 N N . THR A 1 83 ? -15.779 37.867 -9.382 1.00 85.25 83 THR A N 1
ATOM 629 C CA . THR A 1 83 ? -17.121 38.386 -9.695 1.00 85.25 83 THR A CA 1
ATOM 630 C C . THR A 1 83 ? -18.188 37.783 -8.773 1.00 85.25 83 THR A C 1
ATOM 632 O O . THR A 1 83 ? -17.934 36.870 -7.990 1.00 85.25 83 THR A O 1
ATOM 635 N N . SER A 1 84 ? -19.403 38.328 -8.829 1.00 85.75 84 SER A N 1
ATOM 636 C CA . SER A 1 84 ? -20.584 37.748 -8.184 1.00 85.75 84 SER A CA 1
ATOM 637 C C . SER A 1 84 ? -21.862 38.228 -8.874 1.00 85.75 84 SER A C 1
ATOM 639 O O . SER A 1 84 ? -21.832 39.167 -9.675 1.00 85.75 84 SER A O 1
ATOM 641 N N . ASN A 1 85 ? -22.997 37.620 -8.537 1.00 83.75 85 ASN A N 1
ATOM 642 C CA . ASN A 1 85 ? -24.325 37.899 -9.102 1.00 83.75 85 ASN A CA 1
ATOM 643 C C . ASN A 1 85 ? -24.689 39.400 -9.097 1.00 83.75 85 ASN A C 1
ATOM 645 O O . ASN A 1 85 ? -25.288 39.917 -10.043 1.00 83.75 85 ASN A O 1
ATOM 649 N N . SER A 1 86 ? -24.277 40.138 -8.059 1.00 84.31 86 SER A N 1
ATOM 650 C CA . SER A 1 86 ? -24.472 41.590 -7.978 1.00 84.31 86 SER A CA 1
ATOM 651 C C . SER A 1 86 ? -23.528 42.378 -8.897 1.00 84.31 86 SER A C 1
ATOM 653 O O . SER A 1 86 ? -23.937 43.412 -9.426 1.00 84.31 86 SER A O 1
ATOM 655 N N . HIS A 1 87 ? -22.305 41.899 -9.145 1.00 89.44 87 HIS A N 1
ATOM 656 C CA . HIS A 1 87 ? -21.364 42.515 -10.086 1.00 89.44 87 HIS A CA 1
ATOM 657 C C . HIS A 1 87 ? -21.836 42.394 -11.537 1.00 89.44 87 HIS A C 1
ATOM 659 O O . HIS A 1 87 ? -21.858 43.412 -12.227 1.00 89.44 87 HIS A O 1
ATOM 665 N N . GLY A 1 88 ? -22.269 41.211 -11.990 1.00 86.88 88 GLY A N 1
ATOM 666 C CA . GLY A 1 88 ? -22.755 41.012 -13.365 1.00 86.88 88 GLY A CA 1
ATOM 667 C C . GLY A 1 88 ? -23.944 41.921 -13.696 1.00 86.88 88 GLY A C 1
ATOM 668 O O . GLY A 1 88 ? -23.905 42.691 -14.660 1.00 86.88 88 GLY A O 1
ATOM 669 N N . PHE A 1 89 ? -24.948 41.952 -12.813 1.00 87.88 89 PHE A N 1
ATOM 670 C CA . PHE A 1 89 ? -26.101 42.848 -12.942 1.00 87.88 89 PHE A CA 1
ATOM 671 C C . PHE A 1 89 ? -25.707 44.337 -12.931 1.00 87.88 89 PHE A C 1
ATOM 673 O O . PHE A 1 89 ? -26.189 45.127 -13.751 1.00 87.88 89 PHE A O 1
ATOM 680 N N . LYS A 1 90 ? -24.802 44.753 -12.031 1.00 88.75 90 LYS A N 1
ATOM 681 C CA . LYS A 1 90 ? -24.323 46.146 -11.980 1.00 88.75 90 LYS A CA 1
ATOM 682 C C . LYS A 1 90 ? -23.497 46.503 -13.217 1.00 88.75 90 LYS A C 1
ATOM 684 O O . LYS A 1 90 ? -23.654 47.619 -13.712 1.00 88.75 90 LYS A O 1
ATOM 689 N N . TRP A 1 91 ? -22.680 45.595 -13.751 1.00 92.88 91 TRP A N 1
ATOM 690 C CA . TRP A 1 91 ? -21.948 45.774 -15.009 1.00 92.88 91 TRP A CA 1
ATOM 691 C C . TRP A 1 91 ? -22.900 45.956 -16.197 1.00 92.88 91 TRP A C 1
ATOM 693 O O . TRP A 1 91 ? -22.779 46.957 -16.911 1.00 92.88 91 TRP A O 1
ATOM 703 N N . LEU A 1 92 ? -23.911 45.088 -16.352 1.00 90.81 92 LEU A N 1
ATOM 704 C CA . LEU A 1 92 ? -24.924 45.238 -17.404 1.00 90.81 92 LEU A CA 1
ATOM 705 C C . LEU A 1 92 ? -25.576 46.629 -17.324 1.00 90.81 92 LEU A C 1
ATOM 707 O O . LEU A 1 92 ? -25.679 47.337 -18.326 1.00 90.81 92 LEU A O 1
ATOM 711 N N . ARG A 1 93 ? -25.958 47.053 -16.113 1.00 89.69 93 ARG A N 1
ATOM 712 C CA . ARG A 1 93 ? -26.654 48.322 -15.857 1.00 89.69 93 ARG A CA 1
ATOM 713 C C . ARG A 1 93 ? -25.783 49.573 -16.051 1.00 89.69 93 ARG A C 1
ATOM 715 O O . ARG A 1 93 ? -26.307 50.595 -16.487 1.00 89.69 93 ARG A O 1
ATOM 722 N N . THR A 1 94 ? -24.495 49.526 -15.695 1.00 89.06 94 THR A N 1
ATOM 723 C CA . THR A 1 94 ? -23.610 50.716 -15.585 1.00 89.06 94 THR A CA 1
ATOM 724 C C . THR A 1 94 ? -22.520 50.827 -16.652 1.00 89.06 94 THR A C 1
ATOM 726 O O . THR A 1 94 ? -21.892 51.887 -16.759 1.00 89.06 94 THR A O 1
ATOM 729 N N . VAL A 1 95 ? -22.310 49.762 -17.433 1.00 90.94 95 VAL A N 1
ATOM 730 C CA . VAL A 1 95 ? -21.352 49.691 -18.544 1.00 90.94 95 VAL A CA 1
ATOM 731 C C . VAL A 1 95 ? -22.071 49.289 -19.828 1.00 90.94 95 VAL A C 1
ATOM 733 O O . VAL A 1 95 ? -22.188 50.107 -20.736 1.00 90.94 95 VAL A O 1
ATOM 736 N N . PHE A 1 96 ? -22.606 48.065 -19.914 1.00 92.62 96 PHE A N 1
ATOM 737 C CA . PHE A 1 96 ? -23.109 47.544 -21.190 1.00 92.62 96 PHE A CA 1
ATOM 738 C C . PHE A 1 96 ? -24.315 48.325 -21.718 1.00 92.62 96 PHE A C 1
ATOM 740 O O . PHE A 1 96 ? -24.277 48.815 -22.845 1.00 92.62 96 PHE A O 1
ATOM 747 N N . LYS A 1 97 ? -25.377 48.483 -20.917 1.00 90.19 97 LYS A N 1
ATOM 748 C CA . LYS A 1 97 ? -26.610 49.191 -21.299 1.00 90.19 97 LYS A CA 1
ATOM 749 C C . LYS A 1 97 ? -26.353 50.610 -21.841 1.00 90.19 97 LYS A C 1
ATOM 751 O O . LYS A 1 97 ? -26.885 50.889 -22.918 1.00 90.19 97 LYS A O 1
ATOM 756 N N . PRO A 1 98 ? -25.573 51.493 -21.176 1.00 89.69 98 PRO A N 1
ATOM 757 C CA . PRO A 1 98 ? -25.271 52.820 -21.716 1.00 89.69 98 PRO A CA 1
ATOM 758 C C . PRO A 1 98 ? -24.306 52.783 -22.913 1.00 89.69 98 PRO A C 1
ATOM 760 O O . PRO A 1 98 ? -24.644 53.314 -23.969 1.00 89.69 98 PRO A O 1
ATOM 763 N N . GLU A 1 99 ? -23.143 52.136 -22.792 1.00 90.88 99 GLU A N 1
ATOM 764 C CA . GLU A 1 99 ? -22.069 52.221 -23.799 1.00 90.88 99 GLU A CA 1
ATOM 765 C C . GLU A 1 99 ? -22.455 51.510 -25.113 1.00 90.88 99 GLU A C 1
ATOM 767 O O . GLU A 1 99 ? -22.159 52.002 -26.203 1.00 90.88 99 GLU A O 1
ATOM 772 N N . SER A 1 100 ? -23.207 50.400 -25.046 1.00 89.19 100 SER A N 1
ATOM 773 C CA . SER A 1 100 ? -23.756 49.756 -26.251 1.00 89.19 100 SER A CA 1
ATOM 774 C C . SER A 1 100 ? -24.811 50.621 -26.946 1.00 89.19 100 SER A C 1
ATOM 776 O O . SER A 1 100 ? -24.817 50.670 -28.175 1.00 89.19 100 SER A O 1
ATOM 778 N N . ARG A 1 101 ? -25.661 51.352 -26.199 1.00 87.25 101 ARG A N 1
ATOM 779 C CA . ARG A 1 101 ? -26.723 52.196 -26.783 1.00 87.25 101 ARG A CA 1
ATOM 780 C C . ARG A 1 101 ? -26.152 53.358 -27.593 1.00 87.25 101 ARG A C 1
ATOM 782 O O . ARG A 1 101 ? -26.752 53.744 -28.591 1.00 87.25 101 ARG A O 1
ATOM 789 N N . VAL A 1 102 ? -24.973 53.875 -27.234 1.00 86.69 102 VAL A N 1
ATOM 790 C CA . VAL A 1 102 ? -24.269 54.888 -28.044 1.00 86.69 102 VAL A CA 1
ATOM 791 C C . VAL A 1 102 ? -23.944 54.349 -29.447 1.00 86.69 102 VAL A C 1
ATOM 793 O O . VAL A 1 102 ? -24.079 55.082 -30.426 1.00 86.69 102 VAL A O 1
ATOM 796 N N . LYS A 1 103 ? -23.581 53.061 -29.566 1.00 82.69 103 LYS A N 1
ATOM 797 C CA . LYS A 1 103 ? -23.298 52.402 -30.855 1.00 82.69 103 LYS A CA 1
ATOM 798 C C . LYS A 1 103 ? -24.568 51.940 -31.586 1.00 82.69 103 LYS A C 1
ATOM 800 O O . LYS A 1 103 ? -24.709 52.199 -32.779 1.00 82.69 103 LYS A O 1
ATOM 805 N N . SER A 1 104 ? -25.490 51.259 -30.899 1.00 83.69 104 SER A N 1
ATOM 806 C CA . SER A 1 104 ? -26.683 50.639 -31.509 1.00 83.69 104 SER A CA 1
ATOM 807 C C . SER A 1 104 ? -27.841 51.607 -31.751 1.00 83.69 104 SER A C 1
ATOM 809 O O . SER A 1 104 ? -28.722 51.314 -32.563 1.00 83.69 104 SER A O 1
ATOM 811 N N . ARG A 1 105 ? -27.875 52.732 -31.022 1.00 82.94 105 ARG A N 1
ATOM 812 C CA . ARG A 1 105 ? -29.082 53.543 -30.804 1.00 82.94 105 ARG A CA 1
ATOM 813 C C . ARG A 1 105 ? -30.202 52.628 -30.295 1.00 82.94 105 ARG A C 1
ATOM 815 O O . ARG A 1 105 ? -29.972 51.873 -29.351 1.00 82.94 105 ARG A O 1
ATOM 822 N N . ASP A 1 106 ? -31.365 52.641 -30.932 1.00 80.44 106 ASP A N 1
ATOM 823 C CA . ASP A 1 106 ? -32.552 51.892 -30.501 1.00 80.44 106 ASP A CA 1
ATOM 824 C C . ASP A 1 106 ? -32.734 50.541 -31.225 1.00 80.44 106 ASP A C 1
ATOM 826 O O . ASP A 1 106 ? -33.796 49.925 -31.150 1.00 80.44 106 ASP A O 1
ATOM 830 N N . LYS A 1 107 ? -31.697 50.056 -31.926 1.00 83.88 107 LYS A N 1
ATOM 831 C CA . LYS A 1 107 ? -31.673 48.702 -32.505 1.00 83.88 107 LYS A CA 1
ATOM 832 C C . LYS A 1 107 ? -31.489 47.619 -31.420 1.00 83.88 107 LYS A C 1
ATOM 834 O O . LYS A 1 107 ? -30.829 47.906 -30.415 1.00 83.88 107 LYS A O 1
ATOM 839 N N . PRO A 1 108 ? -31.982 46.382 -31.649 1.00 87.00 108 PRO A N 1
ATOM 840 C CA . PRO A 1 108 ? -31.665 45.221 -30.814 1.00 87.00 108 PRO A CA 1
ATOM 841 C C . PRO A 1 108 ? -30.154 44.995 -30.669 1.00 87.00 108 PRO A C 1
ATOM 843 O O . PRO A 1 108 ? -29.364 45.404 -31.529 1.00 87.00 108 PRO A O 1
ATOM 846 N N . ARG A 1 109 ? -29.750 44.337 -29.580 1.00 92.38 109 ARG A N 1
ATOM 847 C CA . ARG A 1 109 ? -28.344 44.072 -29.239 1.00 92.38 109 ARG A CA 1
ATOM 848 C C . ARG A 1 109 ? -28.167 42.642 -28.749 1.00 92.38 109 ARG A C 1
ATOM 850 O O . ARG A 1 109 ? -28.642 42.321 -27.669 1.00 92.38 109 ARG A O 1
ATOM 857 N N . LEU A 1 110 ? -27.394 41.834 -29.467 1.00 92.19 110 LEU A N 1
ATOM 858 C CA . LEU A 1 110 ? -26.977 40.524 -28.973 1.00 92.19 110 LEU A CA 1
ATOM 859 C C . LEU A 1 110 ? -25.826 40.673 -27.964 1.00 92.19 110 LEU A C 1
ATOM 861 O O . LEU A 1 110 ? -24.794 41.274 -28.274 1.00 92.19 110 LEU A O 1
ATOM 865 N N . LEU A 1 111 ? -25.990 40.103 -26.773 1.00 92.88 111 LEU A N 1
ATOM 866 C CA . LEU A 1 111 ? -24.969 39.973 -25.739 1.00 92.88 111 LEU A CA 1
ATOM 867 C C . LEU A 1 111 ? -24.643 38.487 -25.547 1.00 92.88 111 LEU A C 1
ATOM 869 O O . LEU A 1 111 ? -25.429 37.732 -24.982 1.00 92.88 111 LEU A O 1
ATOM 873 N N . ILE A 1 112 ? -23.461 38.087 -26.018 1.00 91.81 112 ILE A N 1
ATOM 874 C CA . ILE A 1 112 ? -22.916 36.743 -25.798 1.00 91.81 112 ILE A CA 1
ATOM 875 C C . ILE A 1 112 ? -22.186 36.715 -24.450 1.00 91.81 112 ILE A C 1
ATOM 877 O O . ILE A 1 112 ? -21.304 37.548 -24.210 1.00 91.81 112 ILE A O 1
ATOM 881 N N . ILE A 1 113 ? -22.539 35.756 -23.601 1.00 89.62 113 ILE A N 1
ATOM 882 C CA . ILE A 1 113 ? -21.931 35.450 -22.297 1.00 89.62 113 ILE A CA 1
ATOM 883 C C . ILE A 1 113 ? -21.664 33.947 -22.208 1.00 89.62 113 ILE A C 1
ATOM 885 O O . ILE A 1 113 ? -22.228 33.175 -22.983 1.00 89.62 113 ILE A O 1
ATOM 889 N N . ASP A 1 114 ? -20.795 33.520 -21.300 1.00 82.00 114 ASP A N 1
ATOM 890 C CA . ASP A 1 114 ? -20.656 32.098 -21.001 1.00 82.00 114 ASP A CA 1
ATOM 891 C C . ASP A 1 114 ? -21.636 31.638 -19.905 1.00 82.00 114 ASP A C 1
ATOM 893 O O . ASP A 1 114 ? -22.499 32.398 -19.459 1.00 82.00 114 ASP A O 1
ATOM 897 N N . GLY A 1 115 ? -21.546 30.362 -19.525 1.00 73.56 115 GLY A N 1
ATOM 898 C CA . GLY A 1 115 ? -22.454 29.717 -18.574 1.00 73.56 115 GLY A CA 1
ATOM 899 C C . GLY A 1 115 ? -22.287 30.130 -17.105 1.00 73.56 115 GLY A C 1
ATOM 900 O O . GLY A 1 115 ? -22.906 29.508 -16.244 1.00 73.56 115 GLY A O 1
ATOM 901 N N . HIS A 1 116 ? -21.438 31.110 -16.779 1.00 77.81 116 HIS A N 1
ATOM 902 C CA . HIS A 1 116 ? -21.086 31.407 -15.393 1.00 77.81 116 HIS A CA 1
ATOM 903 C C . HIS A 1 116 ? -22.227 32.100 -14.619 1.00 77.81 116 HIS A C 1
ATOM 905 O O . HIS A 1 116 ? -22.845 33.067 -15.077 1.00 77.81 116 HIS A O 1
ATOM 911 N N . ALA A 1 117 ? -22.503 31.618 -13.400 1.00 69.62 117 ALA A N 1
ATOM 912 C CA . ALA A 1 117 ? -23.698 31.975 -12.625 1.00 69.62 117 ALA A CA 1
ATOM 913 C C . ALA A 1 117 ? -23.835 33.482 -12.326 1.00 69.62 117 ALA A C 1
ATOM 915 O O . ALA A 1 117 ? -24.952 34.000 -12.235 1.00 69.62 117 ALA A O 1
ATOM 916 N N . SER A 1 118 ? -22.720 34.220 -12.253 1.00 71.38 118 SER A N 1
ATOM 917 C CA . SER A 1 118 ? -22.735 35.669 -12.016 1.00 71.38 118 SER A CA 1
ATOM 918 C C . SER A 1 118 ? -23.367 36.482 -13.160 1.00 71.38 118 SER A C 1
ATOM 920 O O . SER A 1 118 ? -23.695 37.655 -12.960 1.00 71.38 118 SER A O 1
ATOM 922 N N . HIS A 1 119 ? -23.579 35.878 -14.337 1.00 70.88 119 HIS A N 1
ATOM 923 C CA . HIS A 1 119 ? -24.147 36.515 -15.534 1.00 70.88 119 HIS A CA 1
ATOM 924 C C . HIS A 1 119 ? -25.607 36.131 -15.818 1.00 70.88 119 HIS A C 1
ATOM 926 O O . HIS A 1 119 ? -26.262 36.777 -16.637 1.00 70.88 119 HIS A O 1
ATOM 932 N N . ILE A 1 120 ? -26.138 35.107 -15.143 1.00 77.31 120 ILE A N 1
ATOM 933 C CA . ILE A 1 120 ? -27.420 34.465 -15.484 1.00 77.31 120 ILE A CA 1
ATOM 934 C C . ILE A 1 120 ? -28.410 34.621 -14.318 1.00 77.31 120 ILE A C 1
ATOM 936 O O . ILE A 1 120 ? -28.989 33.671 -13.802 1.00 77.31 120 ILE A O 1
ATOM 940 N N . THR A 1 121 ? -28.597 35.863 -13.863 1.00 83.56 121 THR A N 1
ATOM 941 C CA . THR A 1 121 ? -29.556 36.184 -12.789 1.00 83.56 121 THR A CA 1
ATOM 942 C C . THR A 1 121 ? -30.886 36.665 -13.367 1.00 83.56 121 THR A C 1
ATOM 944 O O . THR A 1 121 ? -30.904 37.394 -14.360 1.00 83.56 121 THR A O 1
ATOM 947 N N . ALA A 1 122 ? -32.008 36.341 -12.715 1.00 83.00 122 ALA A N 1
ATOM 948 C CA . ALA A 1 122 ? -33.344 36.759 -13.162 1.00 83.00 122 ALA A CA 1
ATOM 949 C C . ALA A 1 122 ? -33.458 38.284 -13.377 1.00 83.00 122 ALA A C 1
ATOM 951 O O . ALA A 1 122 ? -33.996 38.734 -14.386 1.00 83.00 122 ALA A O 1
ATOM 952 N N . ASN A 1 123 ? -32.857 39.085 -12.487 1.00 83.50 123 ASN A N 1
ATOM 953 C CA . ASN A 1 123 ? -32.794 40.546 -12.617 1.00 83.50 123 ASN A CA 1
ATOM 954 C C . ASN A 1 123 ? -32.001 41.006 -13.856 1.00 83.50 123 ASN A C 1
ATOM 956 O O . ASN A 1 123 ? -32.349 42.007 -14.480 1.00 83.50 123 ASN A O 1
ATOM 960 N N . MET A 1 124 ? -30.931 40.292 -14.220 1.00 86.62 124 MET A N 1
ATOM 961 C CA . MET A 1 124 ? -30.115 40.596 -15.399 1.00 86.62 124 MET A CA 1
ATOM 962 C C . MET A 1 124 ? -30.841 40.223 -16.698 1.00 86.62 124 MET A C 1
ATOM 964 O O . MET A 1 124 ? -30.825 41.012 -17.641 1.00 86.62 124 MET A O 1
ATOM 968 N N . ILE A 1 125 ? -31.555 39.094 -16.711 1.00 87.50 125 ILE A N 1
ATOM 969 C CA . ILE A 1 125 ? -32.417 38.672 -17.826 1.00 87.50 125 ILE A CA 1
ATOM 970 C C . ILE A 1 125 ? -33.565 39.675 -18.025 1.00 87.50 125 ILE A C 1
ATOM 972 O O . ILE A 1 125 ? -33.742 40.184 -19.132 1.00 87.50 125 ILE A O 1
ATOM 976 N N . ALA A 1 126 ? -34.280 40.048 -16.957 1.00 87.25 126 ALA A N 1
ATOM 977 C CA . ALA A 1 126 ? -35.355 41.041 -17.015 1.00 87.25 126 ALA A CA 1
ATOM 978 C C . ALA A 1 126 ? -34.864 42.402 -17.546 1.00 87.25 126 ALA A C 1
ATOM 980 O O . ALA A 1 126 ? -35.450 42.952 -18.478 1.00 87.25 126 ALA A O 1
ATOM 981 N N . LEU A 1 127 ? -33.732 42.909 -17.036 1.00 88.25 127 LEU A N 1
ATOM 982 C CA . LEU A 1 127 ? -33.144 44.169 -17.505 1.00 88.25 127 LEU A CA 1
ATOM 983 C C . LEU A 1 127 ? -32.698 44.104 -18.978 1.00 88.25 127 LEU A C 1
ATOM 985 O O . LEU A 1 127 ? -32.726 45.131 -19.662 1.00 88.25 127 LEU A O 1
ATOM 989 N N . CYS A 1 128 ? -32.301 42.932 -19.483 1.00 91.12 128 CYS A N 1
ATOM 990 C CA . CYS A 1 128 ? -32.039 42.717 -20.906 1.00 91.12 128 CYS A CA 1
ATOM 991 C C . CYS A 1 128 ? -33.328 42.791 -21.743 1.00 91.12 128 CYS A C 1
ATOM 993 O O . CYS A 1 128 ? -33.389 43.584 -22.688 1.00 91.12 128 CYS A O 1
ATOM 995 N N . MET A 1 129 ? -34.376 42.060 -21.344 1.00 88.75 129 MET A N 1
ATOM 996 C CA . MET A 1 129 ? -35.686 42.047 -22.016 1.00 88.75 129 MET A CA 1
ATOM 997 C C . MET A 1 129 ? -36.310 43.450 -22.092 1.00 88.75 129 MET A C 1
ATOM 999 O O . MET A 1 129 ? -36.670 43.908 -23.174 1.00 88.75 129 MET A O 1
ATOM 1003 N N . GLU A 1 130 ? -36.335 44.186 -20.974 1.00 89.31 130 GLU A N 1
ATOM 1004 C CA . GLU A 1 130 ? -36.797 45.585 -20.895 1.00 89.31 130 GLU A CA 1
ATOM 1005 C C . GLU A 1 130 ? -36.075 46.548 -21.855 1.00 89.31 130 GLU A C 1
ATOM 1007 O O . GLU A 1 130 ? -36.541 47.663 -22.090 1.00 89.31 130 GLU A O 1
ATOM 1012 N N . ASN A 1 131 ? -34.884 46.186 -22.337 1.00 87.50 131 ASN A N 1
ATOM 1013 C CA . ASN A 1 131 ? -33.991 47.086 -23.063 1.00 87.50 131 ASN A CA 1
ATOM 1014 C C . ASN A 1 131 ? -33.626 46.592 -24.465 1.00 87.50 131 ASN A C 1
ATOM 1016 O O . ASN A 1 131 ? -32.720 47.168 -25.076 1.00 87.50 131 ASN A O 1
ATOM 1020 N N . ASN A 1 132 ? -34.339 45.590 -24.992 1.00 89.75 132 ASN A N 1
ATOM 1021 C CA . ASN A 1 132 ? -34.096 45.035 -26.325 1.00 89.75 132 ASN A CA 1
ATOM 1022 C C . ASN A 1 132 ? -32.632 44.553 -26.466 1.00 89.75 132 ASN A C 1
ATOM 1024 O O . ASN A 1 132 ? -31.881 44.984 -27.350 1.00 89.75 132 ASN A O 1
ATOM 1028 N N . ILE A 1 133 ? -32.200 43.752 -25.485 1.00 93.50 133 ILE A N 1
ATOM 1029 C CA . ILE A 1 133 ? -30.906 43.068 -25.450 1.00 93.50 133 ILE A CA 1
ATOM 1030 C C . ILE A 1 133 ? -31.189 41.565 -25.416 1.00 93.50 133 ILE A C 1
ATOM 1032 O O . ILE A 1 133 ? -31.763 41.067 -24.450 1.00 93.50 133 ILE A O 1
ATOM 1036 N N . ASP A 1 134 ? -30.762 40.854 -26.451 1.00 92.06 134 ASP A N 1
ATOM 1037 C CA . ASP A 1 134 ? -30.876 39.403 -26.554 1.00 92.06 134 ASP A CA 1
ATOM 1038 C C . ASP A 1 134 ? -29.675 38.754 -25.855 1.00 92.06 134 ASP A C 1
ATOM 1040 O O . ASP A 1 134 ? -28.532 39.161 -26.079 1.00 92.06 134 ASP A O 1
ATOM 1044 N N . LEU A 1 135 ? -29.906 37.746 -25.013 1.00 90.00 135 LEU A N 1
ATOM 1045 C CA . LEU A 1 135 ? -28.840 37.001 -24.335 1.00 90.00 135 LEU A CA 1
ATOM 1046 C C . LEU A 1 135 ? -28.565 35.683 -25.064 1.00 90.00 135 LEU A C 1
ATOM 1048 O O . LEU A 1 135 ? -29.468 34.869 -25.236 1.00 90.00 135 LEU A O 1
ATOM 1052 N N . LEU A 1 136 ? -27.304 35.457 -25.437 1.00 89.88 136 LEU A N 1
ATOM 1053 C CA . LEU A 1 136 ? -26.813 34.161 -25.906 1.00 89.88 136 LEU A CA 1
ATOM 1054 C C . LEU A 1 136 ? -25.847 33.601 -24.861 1.00 89.88 136 LEU A C 1
ATOM 1056 O O . LEU A 1 136 ? -24.765 34.154 -24.661 1.00 89.88 136 LEU A O 1
ATOM 1060 N N . ILE A 1 137 ? -26.243 32.513 -24.208 1.00 89.50 137 ILE A N 1
ATOM 1061 C CA . ILE A 1 137 ? -25.421 31.805 -23.223 1.00 89.50 137 ILE A CA 1
ATOM 1062 C C . ILE A 1 137 ? -24.683 30.681 -23.955 1.00 89.50 137 ILE A C 1
ATOM 1064 O O . ILE A 1 137 ? -25.313 29.854 -24.615 1.00 89.50 137 ILE A O 1
ATOM 1068 N N . LEU A 1 138 ? -23.352 30.667 -23.879 1.00 87.62 138 LEU A N 1
ATOM 1069 C CA . LEU A 1 138 ? -22.539 29.591 -24.451 1.00 87.62 138 LEU A CA 1
ATOM 1070 C C . LEU A 1 138 ? -22.666 28.303 -23.610 1.00 87.62 138 LEU A C 1
ATOM 1072 O O . LEU A 1 138 ? -22.781 28.399 -22.386 1.00 87.62 138 LEU A O 1
ATOM 1076 N N . PRO A 1 139 ? -22.601 27.104 -24.226 1.00 79.88 139 PRO A N 1
ATOM 1077 C CA . PRO A 1 139 ? -22.629 25.842 -23.489 1.00 79.88 139 PRO A CA 1
ATOM 1078 C C . PRO A 1 139 ? -21.513 25.743 -22.429 1.00 79.88 139 PRO A C 1
ATOM 1080 O O . PRO A 1 139 ? -20.412 26.261 -22.665 1.00 79.88 139 PRO A O 1
ATOM 1083 N N . PRO A 1 140 ? -21.754 25.057 -21.292 1.00 74.25 140 PRO A N 1
ATOM 1084 C CA . PRO A 1 140 ? -20.746 24.827 -20.258 1.00 74.25 140 PRO A CA 1
ATOM 1085 C C . PRO A 1 140 ? -19.433 24.264 -20.814 1.00 74.25 140 PRO A C 1
ATOM 1087 O O . PRO A 1 140 ? -19.429 23.484 -21.762 1.00 74.25 140 PRO A O 1
ATOM 1090 N N . HIS A 1 141 ? -18.310 24.674 -20.220 1.00 71.19 141 HIS A N 1
ATOM 1091 C CA . HIS A 1 141 ? -16.931 24.303 -20.588 1.00 71.19 141 HIS A CA 1
ATOM 1092 C C . HIS A 1 141 ? -16.465 24.703 -22.010 1.00 71.19 141 HIS A C 1
ATOM 1094 O O . HIS A 1 141 ? -15.259 24.795 -22.250 1.00 71.19 141 HIS A O 1
ATOM 1100 N N . CYS A 1 142 ? -17.362 25.055 -22.938 1.00 81.88 142 CYS A N 1
ATOM 1101 C CA . CYS A 1 142 ? -17.022 25.450 -24.310 1.00 81.88 142 CYS A CA 1
ATOM 1102 C C . CYS A 1 142 ? -16.433 26.870 -24.453 1.00 81.88 142 CYS A C 1
ATOM 1104 O O . CYS A 1 142 ? -16.072 27.262 -25.566 1.00 81.88 142 CYS A O 1
ATOM 1106 N N . SER A 1 143 ? -16.288 27.647 -23.370 1.00 83.44 143 SER A N 1
ATOM 1107 C CA . SER A 1 143 ? -15.753 29.024 -23.393 1.00 83.44 143 SER A CA 1
ATOM 1108 C C . SER A 1 143 ? -14.377 29.130 -24.068 1.00 83.44 143 SER A C 1
ATOM 1110 O O . SER A 1 143 ? -14.093 30.133 -24.721 1.00 83.44 143 SER A O 1
ATOM 1112 N N . HIS A 1 144 ? -13.541 28.091 -23.977 1.00 82.81 144 HIS A N 1
ATOM 1113 C CA . HIS A 1 144 ? -12.218 28.052 -24.609 1.00 82.81 144 HIS A CA 1
ATOM 1114 C C . HIS A 1 144 ? -12.256 27.931 -26.148 1.00 82.81 144 HIS A C 1
ATOM 1116 O O . HIS A 1 144 ? -11.286 28.306 -26.802 1.00 82.81 144 HIS A O 1
ATOM 1122 N N . LEU A 1 145 ? -13.376 27.469 -26.722 1.00 86.19 145 LEU A N 1
ATOM 1123 C CA . LEU A 1 145 ? -13.602 27.371 -28.170 1.00 86.19 145 LEU A CA 1
ATOM 1124 C C . LEU A 1 145 ? -14.505 28.490 -28.706 1.00 86.19 145 LEU A C 1
ATOM 1126 O O . LEU A 1 145 ? -14.292 28.967 -29.817 1.00 86.19 145 LEU A O 1
ATOM 1130 N N . LEU A 1 146 ? -15.529 28.891 -27.942 1.00 88.38 146 LEU A N 1
ATOM 1131 C CA . LEU A 1 146 ? -16.639 29.716 -28.439 1.00 88.38 146 LEU A CA 1
ATOM 1132 C C . LEU A 1 146 ? -16.639 31.177 -27.964 1.00 88.38 146 LEU A C 1
ATOM 1134 O O . LEU A 1 146 ? -17.332 31.995 -28.565 1.00 88.38 146 LEU A O 1
ATOM 1138 N N . GLN A 1 147 ? -15.893 31.545 -26.916 1.00 92.31 147 GLN A N 1
ATOM 1139 C CA . GLN A 1 147 ? -15.853 32.930 -26.423 1.00 92.31 147 GLN A CA 1
ATOM 1140 C C . GLN A 1 147 ? -14.708 33.708 -27.106 1.00 92.31 147 GLN A C 1
ATOM 1142 O O . GLN A 1 147 ? -13.536 33.418 -26.842 1.00 92.31 147 GLN A O 1
ATOM 1147 N N . PRO A 1 148 ? -14.987 34.753 -27.918 1.00 92.94 148 PRO A N 1
ATOM 1148 C CA . PRO A 1 148 ? -13.953 35.510 -28.637 1.00 92.94 148 PRO A CA 1
ATOM 1149 C C . PRO A 1 148 ? -12.872 36.130 -27.739 1.00 92.94 148 PRO A C 1
ATOM 1151 O O . PRO A 1 148 ? -11.740 36.329 -28.184 1.00 92.94 148 PRO A O 1
ATOM 1154 N N . LEU A 1 149 ? -13.208 36.425 -26.475 1.00 93.44 149 LEU A N 1
ATOM 1155 C CA . LEU A 1 149 ? -12.263 36.940 -25.482 1.00 93.44 149 LEU A CA 1
ATOM 1156 C C . LEU A 1 149 ? -11.201 35.896 -25.104 1.00 93.44 149 LEU A C 1
ATOM 1158 O O . LEU A 1 149 ? -10.014 36.213 -25.185 1.00 93.44 149 LEU A O 1
ATOM 1162 N N . ASN A 1 150 ? -11.585 34.652 -24.799 1.00 88.94 150 ASN A N 1
ATOM 1163 C CA . ASN A 1 150 ? -10.628 33.568 -24.548 1.00 88.94 150 ASN A CA 1
ATOM 1164 C C . ASN A 1 150 ? -9.792 33.247 -25.791 1.00 88.94 150 ASN A C 1
ATOM 1166 O O . ASN A 1 150 ? -8.565 33.211 -25.707 1.00 88.94 150 ASN A O 1
ATOM 1170 N N . VAL A 1 151 ? -10.450 33.091 -26.945 1.00 88.88 151 VAL A N 1
ATOM 1171 C CA . VAL A 1 151 ? -9.807 32.667 -28.199 1.00 88.88 151 VAL A CA 1
ATOM 1172 C C . VAL A 1 151 ? -8.801 33.701 -28.729 1.00 88.88 151 VAL A C 1
ATOM 1174 O O . VAL A 1 151 ? -7.737 33.323 -29.215 1.00 88.88 151 VAL A O 1
ATOM 1177 N N . GLY A 1 152 ? -9.114 35.003 -28.660 1.00 86.62 152 GLY A N 1
ATOM 1178 C CA . GLY A 1 152 ? -8.322 36.049 -29.328 1.00 86.62 152 GLY A CA 1
ATOM 1179 C C . GLY A 1 152 ? -7.663 37.108 -28.440 1.00 86.62 152 GLY A C 1
ATOM 1180 O O . GLY A 1 152 ? -6.758 37.794 -28.911 1.00 86.62 152 GLY A O 1
ATOM 1181 N N . VAL A 1 153 ? -8.097 37.292 -27.186 1.00 91.88 153 VAL A N 1
ATOM 1182 C CA . VAL A 1 153 ? -7.803 38.529 -26.427 1.00 91.88 153 VAL A CA 1
ATOM 1183 C C . VAL A 1 153 ? -7.111 38.269 -25.08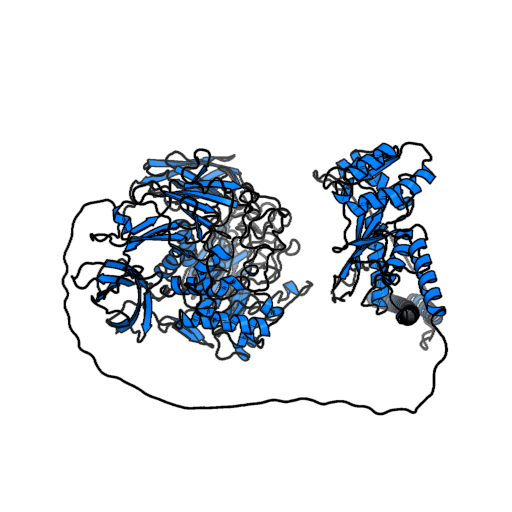7 1.00 91.88 153 VAL A C 1
ATOM 1185 O O . VAL A 1 153 ? -6.088 38.893 -24.791 1.00 91.88 153 VAL A O 1
ATOM 1188 N N . PHE A 1 154 ? -7.614 37.339 -24.275 1.00 93.19 154 PHE A N 1
ATOM 1189 C CA . PHE A 1 154 ? -7.089 37.068 -22.935 1.00 93.19 154 PHE A CA 1
ATOM 1190 C C . PHE A 1 154 ? -5.720 36.376 -22.957 1.00 93.19 154 PHE A C 1
ATOM 1192 O O . PHE A 1 154 ? -4.893 36.656 -22.089 1.00 93.19 154 PHE A O 1
ATOM 1199 N N . GLY A 1 155 ? -5.423 35.558 -23.974 1.00 87.81 155 GLY A N 1
ATOM 1200 C CA . GLY A 1 155 ? -4.076 35.020 -24.210 1.00 87.81 155 GLY A CA 1
ATOM 1201 C C . GLY A 1 155 ? -3.025 36.131 -24.389 1.00 87.81 155 GLY A C 1
ATOM 1202 O O . GLY A 1 155 ? -2.106 36.237 -23.569 1.00 87.81 155 GLY A O 1
ATOM 1203 N N . PRO A 1 156 ? -3.171 37.020 -25.395 1.00 88.50 156 PRO A N 1
ATOM 1204 C CA . PRO A 1 156 ? -2.336 38.214 -25.542 1.00 88.50 156 PRO A CA 1
ATOM 1205 C C . PRO A 1 156 ? -2.295 39.101 -24.290 1.00 88.50 156 PRO A C 1
ATOM 1207 O O . PRO A 1 156 ? -1.217 39.543 -23.897 1.00 88.50 156 PRO A O 1
ATOM 1210 N N . MET A 1 157 ? -3.429 39.321 -23.616 1.00 89.31 157 MET A N 1
ATOM 1211 C CA . MET A 1 157 ? -3.497 40.130 -22.392 1.00 89.31 157 MET A CA 1
ATOM 1212 C C . MET A 1 157 ? -2.630 39.558 -21.260 1.00 89.31 157 MET A C 1
ATOM 1214 O O . MET A 1 157 ? -1.809 40.281 -20.692 1.00 89.31 157 MET A O 1
ATOM 1218 N N . LYS A 1 158 ? -2.746 38.255 -20.975 1.00 85.06 158 LYS A N 1
ATOM 1219 C CA . LYS A 1 158 ? -1.935 37.554 -19.964 1.00 85.06 158 LYS A CA 1
ATOM 1220 C C . LYS A 1 158 ? -0.446 37.541 -20.351 1.00 85.06 158 LYS A C 1
ATOM 1222 O O . LYS A 1 158 ? 0.408 37.738 -19.486 1.00 85.06 158 LYS A O 1
ATOM 1227 N N . LYS A 1 159 ? -0.122 37.424 -21.647 1.00 82.62 159 LYS A N 1
ATOM 1228 C CA . LYS A 1 159 ? 1.257 37.515 -22.171 1.00 82.62 159 LYS A CA 1
ATOM 1229 C C . LYS A 1 159 ? 1.875 38.909 -21.987 1.00 82.62 159 LYS A C 1
ATOM 1231 O O . LYS A 1 159 ? 3.010 39.011 -21.525 1.00 82.62 159 LYS A O 1
ATOM 1236 N N . TYR A 1 160 ? 1.145 39.982 -22.303 1.00 84.69 160 TYR A N 1
ATOM 1237 C CA . TYR A 1 160 ? 1.619 41.353 -22.073 1.00 84.69 160 TYR A CA 1
ATOM 1238 C C . TYR A 1 160 ? 1.724 41.691 -20.580 1.00 84.69 160 TYR A C 1
ATOM 1240 O O . TYR A 1 160 ? 2.653 42.397 -20.196 1.00 84.69 160 TYR A O 1
ATOM 1248 N N . HIS A 1 161 ? 0.833 41.156 -19.736 1.00 84.19 161 HIS A N 1
ATOM 1249 C CA . HIS A 1 161 ? 0.941 41.287 -18.281 1.00 84.19 161 HIS A CA 1
ATOM 1250 C C . HIS A 1 161 ? 2.245 40.678 -17.758 1.00 84.19 161 HIS A C 1
ATOM 1252 O O . HIS A 1 161 ? 3.030 41.384 -17.133 1.00 84.19 161 HIS A O 1
ATOM 1258 N N . ALA A 1 162 ? 2.530 39.412 -18.088 1.00 78.06 162 ALA A N 1
ATOM 1259 C CA . ALA A 1 162 ? 3.772 38.750 -17.684 1.00 78.06 162 ALA A CA 1
ATOM 1260 C C . ALA A 1 162 ? 5.031 39.529 -18.120 1.00 78.06 162 ALA A C 1
ATOM 1262 O O . ALA A 1 162 ? 5.951 39.695 -17.322 1.00 78.06 162 ALA A O 1
ATOM 1263 N N . TYR A 1 163 ? 5.045 40.065 -19.347 1.00 79.00 163 TYR A N 1
ATOM 1264 C CA . TYR A 1 163 ? 6.160 40.861 -19.872 1.00 79.00 163 TYR A CA 1
ATOM 1265 C C . TYR A 1 163 ? 6.401 42.169 -19.094 1.00 79.00 163 TYR A C 1
ATOM 1267 O O . TYR A 1 163 ? 7.531 42.453 -18.696 1.00 79.00 163 TYR A O 1
ATOM 1275 N N . GLU A 1 164 ? 5.361 42.974 -18.852 1.00 78.69 164 GLU A N 1
ATOM 1276 C CA . GLU A 1 164 ? 5.531 44.244 -18.129 1.00 78.69 164 GLU A CA 1
ATOM 1277 C C . GLU A 1 164 ? 5.792 44.011 -16.622 1.00 78.69 164 GLU A C 1
ATOM 1279 O O . GLU A 1 164 ? 6.522 44.787 -16.006 1.00 78.69 164 GLU A O 1
ATOM 1284 N N . THR A 1 165 ? 5.281 42.922 -16.026 1.00 75.19 165 THR A N 1
ATOM 1285 C CA . THR A 1 165 ? 5.629 42.516 -14.650 1.00 75.19 165 THR A CA 1
ATOM 1286 C C . THR A 1 165 ? 7.097 42.092 -14.532 1.00 75.19 165 THR A C 1
ATOM 1288 O O . THR A 1 165 ? 7.786 42.575 -13.634 1.00 75.19 165 THR A O 1
ATOM 1291 N N . ASP A 1 166 ? 7.613 41.261 -15.446 1.00 72.81 166 ASP A N 1
ATOM 1292 C CA . ASP A 1 166 ? 9.035 40.874 -15.486 1.00 72.81 166 ASP A CA 1
ATOM 1293 C C . ASP A 1 166 ? 9.950 42.103 -15.649 1.00 72.81 166 ASP A C 1
ATOM 1295 O O . ASP A 1 166 ? 10.950 42.250 -14.943 1.00 72.81 166 ASP A O 1
ATOM 1299 N N . ARG A 1 167 ? 9.559 43.069 -16.492 1.00 74.50 167 ARG A N 1
ATOM 1300 C CA . ARG A 1 167 ? 10.284 44.340 -16.654 1.00 74.50 167 ARG A CA 1
ATOM 1301 C C . ARG A 1 167 ? 10.381 45.154 -15.355 1.00 74.50 167 ARG A C 1
ATOM 1303 O O . ARG A 1 167 ? 11.417 45.775 -15.110 1.00 74.50 167 ARG A O 1
ATOM 1310 N N . LEU A 1 168 ? 9.337 45.165 -14.522 1.00 72.38 168 LEU A N 1
ATOM 1311 C CA . LEU A 1 168 ? 9.374 45.828 -13.211 1.00 72.38 168 LEU A CA 1
ATOM 1312 C C . LEU A 1 168 ? 10.167 45.022 -12.172 1.00 72.38 168 LEU A C 1
ATOM 1314 O O . LEU A 1 168 ? 10.891 45.620 -11.375 1.00 72.38 168 LEU A O 1
ATOM 1318 N N . LEU A 1 169 ? 10.096 43.689 -12.212 1.00 69.12 169 LEU A N 1
ATOM 1319 C CA . LEU A 1 169 ? 10.883 42.817 -11.338 1.00 69.12 169 LEU A CA 1
ATOM 1320 C C . LEU A 1 169 ? 12.391 43.021 -11.564 1.00 69.12 169 LEU A C 1
ATOM 1322 O O . LEU A 1 169 ? 13.125 43.268 -10.610 1.00 69.12 169 LEU A O 1
ATOM 1326 N N . ARG A 1 170 ? 12.835 43.058 -12.830 1.00 63.44 170 ARG A N 1
ATOM 1327 C CA . ARG A 1 170 ? 14.220 43.406 -13.222 1.00 63.44 170 ARG A CA 1
ATOM 1328 C C . ARG A 1 170 ? 14.653 44.798 -12.741 1.00 63.44 170 ARG A C 1
ATOM 1330 O O . ARG A 1 170 ? 15.826 45.009 -12.459 1.00 63.44 170 ARG A O 1
ATOM 1337 N N . ALA A 1 171 ? 13.712 45.732 -12.587 1.00 64.38 171 ALA A N 1
ATOM 1338 C CA . ALA A 1 171 ? 13.956 47.064 -12.031 1.00 64.38 171 ALA A CA 1
ATOM 1339 C C . ALA A 1 171 ? 13.985 47.113 -10.482 1.00 64.38 171 ALA A C 1
ATOM 1341 O O . ALA A 1 171 ? 14.001 48.206 -9.913 1.00 64.38 171 ALA A O 1
ATOM 1342 N N . GLY A 1 172 ? 13.966 45.964 -9.792 1.00 64.50 172 GLY A N 1
ATOM 1343 C CA . GLY A 1 172 ? 13.995 45.866 -8.326 1.00 64.50 172 GLY A CA 1
ATOM 1344 C C . GLY A 1 172 ? 12.638 46.075 -7.641 1.00 64.50 172 GLY A C 1
ATOM 1345 O O . GLY A 1 172 ? 12.582 46.422 -6.458 1.00 64.50 172 GLY A O 1
ATOM 1346 N N . ILE A 1 173 ? 11.522 45.917 -8.364 1.00 69.12 173 ILE A N 1
ATOM 1347 C CA . ILE A 1 173 ? 10.163 46.062 -7.818 1.00 69.12 173 ILE A CA 1
ATOM 1348 C C . ILE A 1 173 ? 9.594 44.678 -7.466 1.00 69.12 173 ILE A C 1
ATOM 1350 O O . ILE A 1 173 ? 8.720 44.139 -8.133 1.00 69.12 173 ILE A O 1
ATOM 1354 N N . ASN A 1 174 ? 10.074 44.116 -6.353 1.00 65.62 174 ASN A N 1
ATOM 1355 C CA . ASN A 1 174 ? 9.719 42.760 -5.892 1.00 65.62 174 ASN A CA 1
ATOM 1356 C C . ASN A 1 174 ? 8.329 42.674 -5.211 1.00 65.62 174 ASN A C 1
ATOM 1358 O O . ASN A 1 174 ? 7.872 41.602 -4.820 1.00 65.62 174 ASN A O 1
ATOM 1362 N N . ARG A 1 175 ? 7.651 43.816 -5.025 1.00 72.12 175 ARG A N 1
ATOM 1363 C CA . ARG A 1 175 ? 6.277 43.895 -4.500 1.00 72.12 175 ARG A CA 1
ATOM 1364 C C . ARG A 1 175 ? 5.464 44.895 -5.305 1.00 72.12 175 ARG A C 1
ATOM 1366 O O . ARG A 1 175 ? 5.688 46.105 -5.198 1.00 72.12 175 ARG A O 1
ATOM 1373 N N . PHE A 1 176 ? 4.522 44.363 -6.066 1.00 74.31 176 PHE A N 1
ATOM 1374 C CA . PHE A 1 176 ? 3.647 45.062 -6.990 1.00 74.31 176 PHE A CA 1
ATOM 1375 C C . PHE A 1 176 ? 2.336 45.447 -6.287 1.00 74.31 176 PHE A C 1
ATOM 1377 O O . PHE A 1 176 ? 1.739 44.627 -5.589 1.00 74.31 176 PHE A O 1
ATOM 1384 N N . GLN A 1 177 ? 1.915 46.708 -6.399 1.00 79.19 177 GLN A N 1
ATOM 1385 C CA . GLN A 1 177 ? 0.737 47.240 -5.696 1.00 79.19 177 GLN A CA 1
ATOM 1386 C C . GLN A 1 177 ? -0.450 47.472 -6.640 1.00 79.19 177 GLN A C 1
ATOM 1388 O O . GLN A 1 177 ? -0.267 47.712 -7.830 1.00 79.19 177 GLN A O 1
ATOM 1393 N N . ARG A 1 178 ? -1.679 47.494 -6.100 1.00 84.75 178 ARG A N 1
ATOM 1394 C CA . ARG A 1 178 ? -2.927 47.674 -6.876 1.00 84.75 178 ARG A CA 1
ATOM 1395 C C . ARG A 1 178 ? -2.896 48.871 -7.837 1.00 84.75 178 ARG A C 1
ATOM 1397 O O . ARG A 1 178 ? -3.313 48.727 -8.979 1.00 84.75 178 ARG A O 1
ATOM 1404 N N . PHE A 1 179 ? -2.349 50.021 -7.426 1.00 82.44 179 PHE A N 1
ATOM 1405 C CA . PHE A 1 179 ? -2.237 51.197 -8.307 1.00 82.44 179 PHE A CA 1
ATOM 1406 C C . PHE A 1 179 ? -1.231 50.993 -9.456 1.00 82.44 179 PHE A C 1
ATOM 1408 O O . PHE A 1 179 ? -1.431 51.501 -10.560 1.00 82.44 179 PHE A O 1
ATOM 1415 N N . GLU A 1 180 ? -0.167 50.220 -9.219 1.00 82.19 180 GLU A N 1
ATOM 1416 C CA . GLU A 1 180 ? 0.825 49.849 -10.232 1.00 82.19 180 GLU A CA 1
ATOM 1417 C C . GLU A 1 180 ? 0.196 48.864 -11.231 1.00 82.19 180 GLU A C 1
ATOM 1419 O O . GLU A 1 180 ? 0.372 49.032 -12.438 1.00 82.19 180 GLU A O 1
ATOM 1424 N N . TRP A 1 181 ? -0.642 47.929 -10.757 1.00 88.62 181 TRP A N 1
ATOM 1425 C CA . TRP A 1 181 ? -1.465 47.073 -11.620 1.00 88.62 181 TRP A CA 1
ATOM 1426 C C . TRP A 1 181 ? -2.460 47.878 -12.459 1.00 88.62 181 TRP A C 1
ATOM 1428 O O . TRP A 1 181 ? -2.465 47.714 -13.672 1.00 88.62 181 TRP A O 1
ATOM 1438 N N . VAL A 1 182 ? -3.239 48.805 -11.881 1.00 87.75 182 VAL A N 1
ATOM 1439 C CA . VAL A 1 182 ? -4.186 49.638 -12.658 1.00 87.75 182 VAL A CA 1
ATOM 1440 C C . VAL A 1 182 ? -3.453 50.488 -13.707 1.00 87.75 182 VAL A C 1
ATOM 1442 O O . VAL A 1 182 ? -3.985 50.718 -14.795 1.00 87.75 182 VAL A O 1
ATOM 1445 N N . THR A 1 183 ? -2.218 50.916 -13.420 1.00 85.62 183 THR A N 1
ATOM 1446 C CA . THR A 1 183 ? -1.363 51.635 -14.380 1.00 85.62 183 THR A CA 1
ATOM 1447 C C . THR A 1 183 ? -0.893 50.723 -15.520 1.00 85.62 183 THR A C 1
ATOM 1449 O O . THR A 1 183 ? -1.019 51.093 -16.688 1.00 85.62 183 THR A O 1
ATOM 1452 N N . LEU A 1 184 ? -0.389 49.517 -15.218 1.00 86.00 184 LEU A N 1
ATOM 1453 C CA . LEU A 1 184 ? 0.004 48.556 -16.256 1.00 86.00 184 LEU A CA 1
ATOM 1454 C C . LEU A 1 184 ? -1.196 48.063 -17.068 1.00 86.00 184 LEU A C 1
ATOM 1456 O O . LEU A 1 184 ? -1.089 47.947 -18.288 1.00 86.00 184 LEU A O 1
ATOM 1460 N N . TYR A 1 185 ? -2.339 47.801 -16.429 1.00 90.25 185 TYR A N 1
ATOM 1461 C CA . TYR A 1 185 ? -3.523 47.249 -17.084 1.00 90.25 185 TYR A CA 1
ATOM 1462 C C . TYR A 1 185 ? -4.029 48.168 -18.199 1.00 90.25 185 TYR A C 1
ATOM 1464 O O . TYR A 1 185 ? -4.391 47.682 -19.263 1.00 90.25 185 TYR A O 1
ATOM 1472 N N . GLN A 1 186 ? -3.949 49.492 -18.034 1.00 89.62 186 GLN A N 1
ATOM 1473 C CA . GLN A 1 186 ? -4.252 50.451 -19.106 1.00 89.62 186 GLN A CA 1
ATOM 1474 C C . GLN A 1 186 ? -3.361 50.254 -20.348 1.00 89.62 186 GLN A C 1
ATOM 1476 O O . GLN A 1 186 ? -3.868 50.219 -21.470 1.00 89.62 186 GLN A O 1
ATOM 1481 N N . LEU A 1 187 ? -2.051 50.056 -20.162 1.00 86.44 187 LEU A N 1
ATOM 1482 C CA . LEU A 1 187 ? -1.099 49.805 -21.254 1.00 86.44 187 LEU A CA 1
ATOM 1483 C C . LEU A 1 187 ? -1.308 48.424 -21.895 1.00 86.44 187 LEU A C 1
ATOM 1485 O O . LEU A 1 187 ? -1.333 48.300 -23.119 1.00 86.44 187 LEU A O 1
ATOM 1489 N N . ILE A 1 188 ? -1.482 47.392 -21.068 1.00 90.06 188 ILE A N 1
ATOM 1490 C CA . ILE A 1 188 ? -1.721 46.001 -21.477 1.00 90.06 188 ILE A CA 1
ATOM 1491 C C . ILE A 1 188 ? -3.017 45.896 -22.285 1.00 90.06 188 ILE A C 1
ATOM 1493 O O . ILE A 1 188 ? -3.031 45.293 -23.357 1.00 90.06 188 ILE A O 1
ATOM 1497 N N . ARG A 1 189 ? -4.093 46.528 -21.809 1.00 90.50 189 ARG A N 1
ATOM 1498 C CA . ARG A 1 189 ? -5.415 46.516 -22.437 1.00 90.50 189 ARG A CA 1
ATOM 1499 C C . ARG A 1 189 ? -5.400 47.152 -23.825 1.00 90.50 189 ARG A C 1
ATOM 1501 O O . ARG A 1 189 ? -5.981 46.578 -24.737 1.00 90.50 189 ARG A O 1
ATOM 1508 N N . MET A 1 190 ? -4.690 48.270 -24.012 1.00 86.56 190 MET A N 1
ATOM 1509 C CA . MET A 1 190 ? -4.518 48.884 -25.340 1.00 86.56 190 MET A CA 1
ATOM 1510 C C . MET A 1 190 ? -3.743 47.991 -26.322 1.00 86.56 190 MET A C 1
ATOM 1512 O O . MET A 1 190 ? -4.032 48.018 -27.514 1.00 86.56 190 MET A O 1
ATOM 1516 N N . LYS A 1 191 ? -2.780 47.189 -25.843 1.00 86.94 191 LYS A N 1
ATOM 1517 C CA . LYS A 1 191 ? -2.044 46.219 -26.677 1.00 86.94 191 LYS A CA 1
ATOM 1518 C C . LYS A 1 191 ? -2.878 44.970 -26.994 1.00 86.94 191 LYS A C 1
ATOM 1520 O O . LYS A 1 191 ? -2.789 44.434 -28.094 1.00 86.94 191 LYS A O 1
ATOM 1525 N N . ALA A 1 192 ? -3.666 44.490 -26.031 1.00 89.44 192 ALA A N 1
ATOM 1526 C CA . ALA A 1 192 ? -4.431 43.251 -26.149 1.00 89.44 192 ALA A CA 1
ATOM 1527 C C . ALA A 1 192 ? -5.739 43.421 -26.938 1.00 89.44 192 ALA A C 1
ATOM 1529 O O . ALA A 1 192 ? -6.023 42.605 -27.812 1.00 89.44 192 ALA A O 1
ATOM 1530 N N . LEU A 1 193 ? -6.513 44.480 -26.677 1.00 90.75 193 LEU A N 1
ATOM 1531 C CA . LEU A 1 193 ? -7.802 44.754 -27.328 1.00 90.75 193 LEU A CA 1
ATOM 1532 C C . LEU A 1 193 ? -7.609 45.596 -28.602 1.00 90.75 193 LEU A C 1
ATOM 1534 O O . LEU A 1 193 ? -8.275 46.611 -28.806 1.00 90.75 193 LEU A O 1
ATOM 1538 N N . SER A 1 194 ? -6.680 45.178 -29.466 1.00 92.56 194 SER A N 1
ATOM 1539 C CA . SER A 1 194 ? -6.593 45.714 -30.826 1.00 92.56 194 SER A CA 1
ATOM 1540 C C . SER A 1 194 ? -7.780 45.213 -31.659 1.00 92.56 194 SER A C 1
ATOM 1542 O O . SER A 1 194 ? -8.280 44.104 -31.444 1.00 92.56 194 SER A O 1
ATOM 1544 N N . ALA A 1 195 ? -8.217 46.005 -32.643 1.00 90.62 195 ALA A N 1
ATOM 1545 C CA . ALA A 1 195 ? -9.306 45.601 -33.535 1.00 90.62 195 ALA A CA 1
ATOM 1546 C C . ALA A 1 195 ? -8.985 44.288 -34.273 1.00 90.62 195 ALA A C 1
ATOM 1548 O O . ALA A 1 195 ? -9.863 43.444 -34.431 1.00 90.62 195 ALA A O 1
ATOM 1549 N N . GLU A 1 196 ? -7.717 44.084 -34.643 1.00 89.44 196 GLU A N 1
ATOM 1550 C CA . GLU A 1 196 ? -7.225 42.853 -35.264 1.00 89.44 196 GLU A CA 1
ATOM 1551 C C . GLU A 1 196 ? -7.329 41.640 -34.327 1.00 89.44 196 GLU A C 1
ATOM 1553 O O . GLU A 1 196 ? -7.879 40.620 -34.737 1.00 89.44 196 GLU A O 1
ATOM 1558 N N . ASN A 1 197 ? -6.884 41.743 -33.066 1.00 91.38 197 ASN A N 1
ATOM 1559 C CA . ASN A 1 197 ? -6.986 40.647 -32.092 1.00 91.38 197 ASN A CA 1
ATOM 1560 C C . ASN A 1 197 ? -8.449 40.282 -31.819 1.00 91.38 197 ASN A C 1
ATOM 1562 O O . ASN A 1 197 ? -8.803 39.104 -31.796 1.00 91.38 197 ASN A O 1
ATOM 1566 N N . ILE A 1 198 ? -9.314 41.290 -31.670 1.00 94.31 198 ILE A N 1
ATOM 1567 C CA . ILE A 1 198 ? -10.749 41.098 -31.443 1.00 94.31 198 ILE A CA 1
ATOM 1568 C C . ILE A 1 198 ? -11.384 40.397 -32.653 1.00 94.31 198 ILE A C 1
ATOM 1570 O O . ILE A 1 198 ? -11.979 39.332 -32.497 1.00 94.31 198 ILE A O 1
ATOM 1574 N N . GLN A 1 199 ? -11.207 40.927 -33.868 1.00 94.06 199 GLN A N 1
ATOM 1575 C CA . GLN A 1 199 ? -11.706 40.301 -35.101 1.00 94.06 199 GLN A CA 1
ATOM 1576 C C . GLN A 1 199 ? -11.072 38.920 -35.359 1.00 94.06 199 GLN A C 1
ATOM 1578 O O . GLN A 1 199 ? -11.685 38.060 -35.987 1.00 94.06 199 GLN A O 1
ATOM 1583 N N . SER A 1 200 ? -9.851 38.665 -34.880 1.00 91.56 200 SER A N 1
ATOM 1584 C CA . SER A 1 200 ? -9.239 37.332 -34.896 1.00 91.56 200 SER A CA 1
ATOM 1585 C C . SER A 1 200 ? -9.942 36.374 -33.930 1.00 91.56 200 SER A C 1
ATOM 1587 O O . SER A 1 200 ? -10.274 35.264 -34.331 1.00 91.56 200 SER A O 1
ATOM 1589 N N . GLY A 1 201 ? -10.280 36.815 -32.713 1.00 92.81 201 GLY A N 1
ATOM 1590 C CA . GLY A 1 201 ? -11.068 36.038 -31.749 1.00 92.81 201 GLY A CA 1
ATOM 1591 C C . GLY A 1 201 ? -12.454 35.655 -32.277 1.00 92.81 201 GLY A C 1
ATOM 1592 O O . GLY A 1 201 ? -12.836 34.490 -32.198 1.00 92.81 201 GLY A O 1
ATOM 1593 N N . TRP A 1 202 ? -13.177 36.596 -32.897 1.00 93.94 202 TRP A N 1
ATOM 1594 C CA . TRP A 1 202 ? -14.490 36.325 -33.507 1.00 93.94 202 TRP A CA 1
ATOM 1595 C C . TRP A 1 202 ? -14.422 35.360 -34.707 1.00 93.94 202 TRP A C 1
ATOM 1597 O O . TRP A 1 202 ? -15.344 34.564 -34.898 1.00 93.94 202 TRP A O 1
ATOM 1607 N N . ARG A 1 203 ? -13.326 35.387 -35.483 1.00 91.88 203 ARG A N 1
ATOM 1608 C CA . ARG A 1 203 ? -13.050 34.414 -36.560 1.00 91.88 203 ARG A CA 1
ATOM 1609 C C . ARG A 1 203 ? -12.622 33.046 -36.023 1.00 91.88 203 ARG A C 1
ATOM 1611 O O . ARG A 1 203 ? -13.009 32.024 -36.582 1.00 91.88 203 ARG A O 1
ATOM 1618 N N . GLY A 1 204 ? -11.811 33.024 -34.965 1.00 87.94 204 GLY A N 1
ATOM 1619 C CA . GLY A 1 204 ? -11.306 31.807 -34.327 1.00 87.94 204 GLY A CA 1
ATOM 1620 C C . GLY A 1 204 ? -12.422 31.000 -33.668 1.00 87.94 204 GLY A C 1
ATOM 1621 O O . GLY A 1 204 ? -12.504 29.798 -33.893 1.00 87.94 204 GLY A O 1
ATOM 1622 N N . ALA A 1 205 ? -13.337 31.686 -32.977 1.00 90.50 205 ALA A N 1
ATOM 1623 C CA . ALA A 1 205 ? -14.543 31.103 -32.388 1.00 90.50 205 ALA A CA 1
ATOM 1624 C C . ALA A 1 205 ? -15.605 30.660 -33.420 1.00 90.50 205 ALA A C 1
ATOM 1626 O O . ALA A 1 205 ? -16.685 30.218 -33.042 1.00 90.50 205 ALA A O 1
ATOM 1627 N N . GLY A 1 206 ? -15.344 30.822 -34.725 1.00 89.31 206 GLY A N 1
ATOM 1628 C CA . GLY A 1 206 ? -16.284 30.454 -35.787 1.00 89.31 206 GLY A CA 1
ATOM 1629 C C . GLY A 1 206 ? -17.579 31.275 -35.801 1.00 89.31 206 GLY A C 1
ATOM 1630 O O . GLY A 1 206 ? -18.563 30.822 -36.379 1.00 89.31 206 GLY A O 1
ATOM 1631 N N . LEU A 1 207 ? -17.608 32.458 -35.174 1.00 89.94 207 LEU A N 1
ATOM 1632 C CA . LEU A 1 207 ? -18.821 33.272 -35.035 1.00 89.94 207 LEU A CA 1
ATOM 1633 C C . LEU A 1 207 ? -18.961 34.334 -36.135 1.00 89.94 207 LEU A C 1
ATOM 1635 O O . LEU A 1 207 ? -20.060 34.528 -36.651 1.00 89.94 207 LEU A O 1
ATOM 1639 N N . VAL A 1 208 ? -17.875 35.027 -36.510 1.00 87.81 208 VAL A N 1
ATOM 1640 C CA . VAL A 1 208 ? -17.906 36.072 -37.554 1.00 87.81 208 VAL A CA 1
ATOM 1641 C C . VAL A 1 208 ? -16.669 35.991 -38.467 1.00 87.81 208 VAL A C 1
ATOM 1643 O O . VAL A 1 208 ? -15.570 36.310 -38.013 1.00 87.81 208 VAL A O 1
ATOM 1646 N N . PRO A 1 209 ? -16.821 35.626 -39.760 1.00 87.81 209 PRO A N 1
ATOM 1647 C CA . PRO A 1 209 ? -18.026 35.044 -40.356 1.00 87.81 209 PRO A CA 1
ATOM 1648 C C . PRO A 1 209 ? -18.338 33.679 -39.725 1.00 87.81 209 PRO A C 1
ATOM 1650 O O . PRO A 1 209 ? -17.431 32.983 -39.268 1.00 87.81 209 PRO A O 1
ATOM 1653 N N . PHE A 1 210 ? -19.618 33.303 -39.705 1.00 89.38 210 PHE A N 1
ATOM 1654 C CA . PHE A 1 210 ? -20.054 32.052 -39.089 1.00 89.38 210 PHE A CA 1
ATOM 1655 C C . PHE A 1 210 ? -19.433 30.833 -39.792 1.00 89.38 210 PHE A C 1
ATOM 1657 O O . PHE A 1 210 ? -19.460 30.734 -41.021 1.00 89.38 210 PHE A O 1
ATOM 1664 N N . SER A 1 211 ? -18.843 29.918 -39.021 1.00 87.38 211 SER A N 1
ATOM 1665 C CA . SER A 1 211 ? -18.134 28.746 -39.535 1.00 87.38 211 SER A CA 1
ATOM 1666 C C . SER A 1 211 ? -18.028 27.640 -38.479 1.00 87.38 211 SER A C 1
ATOM 1668 O O . SER A 1 211 ? -17.033 27.533 -37.766 1.00 87.38 211 SER A O 1
ATOM 1670 N N . GLU A 1 212 ? -19.030 26.762 -38.424 1.00 80.69 212 GLU A N 1
ATOM 1671 C CA . GLU A 1 212 ? -19.056 25.567 -37.558 1.00 80.69 212 GLU A CA 1
ATOM 1672 C C . GLU A 1 212 ? -17.761 24.731 -37.640 1.00 80.69 212 GLU A C 1
ATOM 1674 O O . GLU A 1 212 ? -17.214 24.301 -36.624 1.00 80.69 212 GLU A O 1
ATOM 1679 N N . ARG A 1 213 ? -17.200 24.577 -38.851 1.00 79.81 213 ARG A N 1
ATOM 1680 C CA . ARG A 1 213 ? -16.003 23.764 -39.110 1.00 79.81 213 ARG A CA 1
ATOM 1681 C C . ARG A 1 213 ? -14.775 24.250 -38.344 1.00 79.81 213 ARG A C 1
ATOM 1683 O O . ARG A 1 213 ? -13.933 23.423 -38.021 1.00 79.81 213 ARG A O 1
ATOM 1690 N N . ARG A 1 214 ? -14.675 25.552 -38.034 1.00 80.31 214 ARG A N 1
ATOM 1691 C CA . ARG A 1 214 ? -13.572 26.112 -37.230 1.00 80.31 214 ARG A CA 1
ATOM 1692 C C . ARG A 1 214 ? -13.558 25.584 -35.801 1.00 80.31 214 ARG A C 1
ATOM 1694 O O . ARG A 1 214 ? -12.481 25.481 -35.226 1.00 80.31 214 ARG A O 1
ATOM 1701 N N . VAL A 1 215 ? -14.727 25.278 -35.245 1.00 80.00 215 VAL A N 1
ATOM 1702 C CA . VAL A 1 215 ? -14.884 24.754 -33.883 1.00 80.00 215 VAL A CA 1
ATOM 1703 C C . VAL A 1 215 ? -14.820 23.229 -33.907 1.00 80.00 215 VAL A C 1
ATOM 1705 O O . VAL A 1 215 ? -14.053 22.635 -33.158 1.00 80.00 215 VAL A O 1
ATOM 1708 N N . LEU A 1 216 ? -15.551 22.596 -34.830 1.00 79.62 216 LEU A N 1
ATOM 1709 C CA . LEU A 1 216 ? -15.599 21.136 -34.952 1.00 79.62 216 LEU A CA 1
ATOM 1710 C C . LEU A 1 216 ? -14.228 20.516 -35.273 1.00 79.62 216 LEU A C 1
ATOM 1712 O O . LEU A 1 216 ? -13.936 19.431 -34.786 1.00 79.62 216 LEU A O 1
ATOM 1716 N N . SER A 1 217 ? -13.351 21.207 -36.016 1.00 73.50 217 SER A N 1
ATOM 1717 C CA . SER A 1 217 ? -11.983 20.732 -36.287 1.00 73.50 217 SER A CA 1
ATOM 1718 C C . SER A 1 217 ? -11.006 20.879 -35.109 1.00 73.50 217 SER A C 1
ATOM 1720 O O . SER A 1 217 ? -9.815 20.641 -35.293 1.00 73.50 217 SER A O 1
ATOM 1722 N N . GLN A 1 218 ? -11.465 21.352 -33.947 1.00 67.56 218 GLN A N 1
ATOM 1723 C CA . GLN A 1 218 ? -10.685 21.420 -32.703 1.00 67.56 218 GLN A CA 1
ATOM 1724 C C . GLN A 1 218 ? -11.143 20.365 -31.677 1.00 67.56 218 GLN A C 1
ATOM 1726 O O . GLN A 1 218 ? -10.561 20.270 -30.601 1.00 67.56 218 GLN A O 1
ATOM 1731 N N . LEU A 1 219 ? -12.158 19.558 -32.011 1.00 69.06 219 LEU A N 1
ATOM 1732 C CA . LEU A 1 219 ? -12.563 18.387 -31.234 1.00 69.06 219 LEU A CA 1
ATOM 1733 C C . LEU A 1 219 ? -11.704 17.172 -31.658 1.00 69.06 219 LEU A C 1
ATOM 1735 O O . LEU A 1 219 ? -11.430 17.022 -32.852 1.00 69.06 219 LEU A O 1
ATOM 1739 N N . PRO A 1 220 ? -11.244 16.321 -30.722 1.00 49.59 220 PRO A N 1
ATOM 1740 C CA . PRO A 1 220 ? -10.209 15.323 -31.002 1.00 49.59 220 PRO A CA 1
ATOM 1741 C C . PRO A 1 220 ? -10.702 14.145 -31.860 1.00 49.59 220 PRO A C 1
ATOM 1743 O O . PRO A 1 220 ? -11.586 13.391 -31.460 1.00 49.59 220 PRO A O 1
ATOM 1746 N N . VAL A 1 221 ? -10.067 13.963 -33.024 1.00 42.22 221 VAL A N 1
ATOM 1747 C CA . VAL A 1 221 ? -10.182 12.817 -33.952 1.00 42.22 221 VAL A CA 1
ATOM 1748 C C . VAL A 1 221 ? -8.778 12.580 -34.580 1.00 42.22 221 VAL A C 1
ATOM 1750 O O . VAL A 1 221 ? -8.030 13.555 -34.687 1.00 42.22 221 VAL A O 1
ATOM 1753 N N . PRO A 1 222 ? -8.354 11.347 -34.951 1.00 40.06 222 PRO A N 1
ATOM 1754 C CA . PRO A 1 222 ? -6.932 11.029 -35.213 1.00 40.06 222 PRO A CA 1
ATOM 1755 C C . PRO A 1 222 ? -6.189 11.744 -36.373 1.00 40.06 222 PRO A C 1
ATOM 1757 O O . PRO A 1 222 ? -6.773 12.333 -37.280 1.00 40.06 222 PRO A O 1
ATOM 1760 N N . LEU A 1 223 ? -4.850 11.651 -36.314 1.00 38.56 223 LEU A N 1
ATOM 1761 C CA . LEU A 1 223 ? -3.825 12.452 -37.018 1.00 38.56 223 LEU A CA 1
ATOM 1762 C C . LEU A 1 223 ? -3.573 12.139 -38.513 1.00 38.56 223 LEU A C 1
ATOM 1764 O O . LEU A 1 223 ? -3.701 10.999 -38.952 1.00 38.56 223 LEU A O 1
ATOM 1768 N N . GLN A 1 224 ? -3.032 13.131 -39.249 1.00 32.50 224 GLN A N 1
ATOM 1769 C CA . GLN A 1 224 ? -2.237 12.967 -40.492 1.00 32.50 224 GLN A CA 1
ATOM 1770 C C . GLN A 1 224 ? -1.087 14.014 -40.602 1.00 32.50 224 GLN A C 1
ATOM 1772 O O . GLN A 1 224 ? -1.097 15.024 -39.902 1.00 32.50 224 GLN A O 1
ATOM 1777 N N . LEU A 1 225 ? -0.082 13.765 -41.464 1.00 38.31 225 LEU A N 1
ATOM 1778 C CA . LEU A 1 225 ? 1.262 14.411 -41.508 1.00 38.31 225 LEU A CA 1
ATOM 1779 C C . LEU A 1 225 ? 1.626 15.081 -42.865 1.00 38.31 225 LEU A C 1
ATOM 1781 O O . LEU A 1 225 ? 0.983 14.745 -43.860 1.00 38.31 225 LEU A O 1
ATOM 1785 N N . ARG A 1 226 ? 2.716 15.910 -42.904 1.00 29.48 226 ARG A N 1
ATOM 1786 C CA . ARG A 1 226 ? 3.667 16.304 -44.027 1.00 29.48 226 ARG A CA 1
ATOM 1787 C C . ARG A 1 226 ? 4.062 17.821 -44.008 1.00 29.48 226 ARG A C 1
ATOM 1789 O O . ARG A 1 226 ? 3.325 18.577 -43.384 1.00 29.48 226 ARG A O 1
ATOM 1796 N N . PRO A 1 227 ? 5.050 18.347 -44.798 1.00 36.75 227 PRO A N 1
ATOM 1797 C CA . PRO A 1 227 ? 6.438 17.918 -45.138 1.00 36.75 227 PRO A CA 1
ATOM 1798 C C . PRO A 1 227 ? 7.505 19.089 -45.092 1.00 36.75 227 PRO A C 1
ATOM 1800 O O . PRO A 1 227 ? 7.216 20.154 -44.555 1.00 36.75 227 PRO A O 1
ATOM 1803 N N . THR A 1 228 ? 8.725 18.936 -45.666 1.00 44.72 228 THR A N 1
ATOM 1804 C CA . THR A 1 228 ? 9.887 19.898 -45.624 1.00 44.72 228 THR A CA 1
ATOM 1805 C C . THR A 1 228 ? 10.685 20.064 -46.961 1.00 44.72 228 THR A C 1
ATOM 1807 O O . THR A 1 228 ? 10.474 19.273 -47.878 1.00 44.72 228 THR A O 1
ATOM 1810 N N . THR A 1 229 ? 11.596 21.070 -47.098 1.00 27.44 229 THR A N 1
ATOM 1811 C CA . THR A 1 229 ? 12.458 21.373 -48.306 1.00 27.44 229 THR A CA 1
ATOM 1812 C C . THR A 1 229 ? 13.713 22.300 -48.001 1.00 27.44 229 THR A C 1
ATOM 1814 O O . THR A 1 229 ? 13.851 22.658 -46.832 1.00 27.44 229 THR A O 1
ATOM 1817 N N . PRO A 1 230 ? 14.690 22.639 -48.920 1.00 35.09 230 PRO A N 1
ATOM 1818 C CA . PRO A 1 230 ? 16.159 22.605 -48.616 1.00 35.09 230 PRO A CA 1
ATOM 1819 C C . PRO A 1 230 ? 17.069 23.864 -48.943 1.00 35.09 230 PRO A C 1
ATOM 1821 O O . PRO A 1 230 ? 16.602 24.996 -48.888 1.00 35.09 230 PRO A O 1
ATOM 1824 N N . GLN A 1 231 ? 18.392 23.676 -49.211 1.00 44.28 231 GLN A N 1
ATOM 1825 C CA . GLN A 1 231 ? 19.550 24.638 -49.134 1.00 44.28 231 GLN A CA 1
ATOM 1826 C C . GLN A 1 231 ? 20.315 24.956 -50.470 1.00 44.28 231 GLN A C 1
ATOM 1828 O O . GLN A 1 231 ? 20.163 24.187 -51.415 1.00 44.28 231 GLN A O 1
ATOM 1833 N N . GLN A 1 232 ? 21.245 25.960 -50.512 1.00 29.38 232 GLN A N 1
ATOM 1834 C CA . GLN A 1 232 ? 22.466 25.999 -51.399 1.00 29.38 232 GLN A CA 1
ATOM 1835 C C . GLN A 1 232 ? 23.604 27.035 -51.026 1.00 29.38 232 GLN A C 1
ATOM 1837 O O . GLN A 1 232 ? 23.612 27.508 -49.892 1.00 29.38 232 GLN A O 1
ATOM 1842 N N . LEU A 1 233 ? 24.632 27.293 -51.888 1.00 28.92 233 LEU A N 1
ATOM 1843 C CA . LEU A 1 233 ? 26.082 27.456 -51.516 1.00 28.92 233 LEU A CA 1
ATOM 1844 C C . LEU A 1 233 ? 26.993 28.526 -52.248 1.00 28.92 233 LEU A C 1
ATOM 1846 O O . LEU A 1 233 ? 26.952 28.607 -53.469 1.00 28.92 233 LEU A O 1
ATOM 1850 N N . THR A 1 234 ? 27.989 29.117 -51.524 1.00 33.38 234 THR A N 1
ATOM 1851 C CA . THR A 1 234 ? 29.413 29.520 -51.917 1.00 33.38 234 THR A CA 1
ATOM 1852 C C . THR A 1 234 ? 29.719 30.570 -53.043 1.00 33.38 234 THR A C 1
ATOM 1854 O O . THR A 1 234 ? 28.766 30.941 -53.719 1.00 33.38 234 THR A O 1
ATOM 1857 N N . PRO A 1 235 ? 30.989 31.034 -53.347 1.00 41.44 235 PRO A N 1
ATOM 1858 C CA . PRO A 1 235 ? 32.330 31.033 -52.653 1.00 41.44 235 PRO A CA 1
ATOM 1859 C C . PRO A 1 235 ? 33.198 32.368 -52.668 1.00 41.44 235 PRO A C 1
ATOM 1861 O O . PRO A 1 235 ? 32.942 33.253 -53.474 1.00 41.44 235 PRO A O 1
ATOM 1864 N N . ASN A 1 236 ? 34.333 32.407 -51.910 1.00 30.80 236 ASN A N 1
ATOM 1865 C CA . ASN A 1 236 ? 35.594 33.232 -52.094 1.00 30.80 236 ASN A CA 1
ATOM 1866 C C . ASN A 1 236 ? 35.529 34.791 -51.886 1.00 30.80 236 ASN A C 1
ATOM 1868 O O . ASN A 1 236 ? 34.418 35.272 -51.699 1.00 30.80 236 ASN A O 1
ATOM 1872 N N . LEU A 1 237 ? 36.556 35.695 -51.840 1.00 34.09 237 LEU A N 1
ATOM 1873 C CA . LEU A 1 237 ? 38.067 35.886 -51.731 1.00 34.09 237 LEU A CA 1
ATOM 1874 C C . LEU A 1 237 ? 38.277 37.424 -51.328 1.00 34.09 237 LEU A C 1
ATOM 1876 O O . LEU A 1 237 ? 37.244 38.090 -51.285 1.00 34.09 237 LEU A O 1
ATOM 1880 N N . ASP A 1 238 ? 39.361 38.211 -51.070 1.00 29.84 238 ASP A N 1
ATOM 1881 C CA . ASP A 1 238 ? 40.833 38.316 -50.707 1.00 29.84 238 ASP A CA 1
ATOM 1882 C C . ASP A 1 238 ? 41.084 39.834 -50.281 1.00 29.84 238 ASP A C 1
ATOM 1884 O O . ASP A 1 238 ? 40.103 40.574 -50.376 1.00 29.84 238 ASP A O 1
ATOM 1888 N N . LEU A 1 239 ? 42.157 40.535 -49.802 1.00 36.47 239 LEU A N 1
ATOM 1889 C CA . LEU A 1 239 ? 43.627 40.592 -49.421 1.00 36.47 239 LEU A CA 1
ATOM 1890 C C . LEU A 1 239 ? 43.704 41.768 -48.325 1.00 36.47 239 LEU A C 1
ATOM 1892 O O . LEU A 1 239 ? 42.686 42.447 -48.186 1.00 36.47 239 LEU A O 1
ATOM 1896 N N . ASP A 1 240 ? 44.677 42.238 -47.493 1.00 36.00 240 ASP A N 1
ATOM 1897 C CA . ASP A 1 240 ? 46.134 42.215 -47.119 1.00 36.00 240 ASP A CA 1
ATOM 1898 C C . ASP A 1 240 ? 46.298 42.406 -45.565 1.00 36.00 240 ASP A C 1
ATOM 1900 O O . ASP A 1 240 ? 45.408 42.991 -44.950 1.00 36.00 240 ASP A O 1
ATOM 1904 N N . LEU A 1 241 ? 47.417 41.993 -44.921 1.00 46.03 241 LEU A N 1
ATOM 1905 C CA . LEU A 1 241 ? 47.592 41.837 -43.448 1.00 46.03 241 LEU A CA 1
ATOM 1906 C C . LEU A 1 241 ? 48.377 42.927 -42.653 1.00 46.03 241 LEU A C 1
ATOM 1908 O O . LEU A 1 241 ? 48.819 42.678 -41.529 1.00 46.03 241 LEU A O 1
ATOM 1912 N N . SER A 1 242 ? 48.574 44.141 -43.169 1.00 38.22 242 SER A N 1
ATOM 1913 C CA . SER A 1 242 ? 49.582 45.094 -42.637 1.00 38.22 242 SER A CA 1
ATOM 1914 C C . SER A 1 242 ? 49.294 45.872 -41.319 1.00 38.22 242 SER A C 1
ATOM 1916 O O . SER A 1 242 ? 50.203 46.526 -40.801 1.00 38.22 242 SER A O 1
ATOM 1918 N N . VAL A 1 243 ? 48.086 45.831 -40.731 1.00 40.06 243 VAL A N 1
ATOM 1919 C CA . VAL A 1 243 ? 47.599 46.896 -39.799 1.00 40.06 243 VAL A CA 1
ATOM 1920 C C . VAL A 1 243 ? 47.574 46.545 -38.288 1.00 40.06 243 VAL A C 1
ATOM 1922 O O . VAL A 1 243 ? 47.239 47.387 -37.458 1.00 40.06 243 VAL A O 1
ATOM 1925 N N . LEU A 1 244 ? 47.967 45.339 -37.864 1.00 40.19 244 LEU A N 1
ATOM 1926 C CA . LEU A 1 244 ? 47.841 44.891 -36.458 1.00 40.19 244 LEU A CA 1
ATOM 1927 C C . LEU A 1 244 ? 48.812 45.561 -35.454 1.00 40.19 244 LEU A C 1
ATOM 1929 O O . LEU A 1 244 ? 49.785 44.943 -35.016 1.00 40.19 244 LEU A O 1
ATOM 1933 N N . LYS A 1 245 ? 48.527 46.800 -35.022 1.00 38.03 245 LYS A N 1
ATOM 1934 C CA . LYS A 1 245 ? 49.181 47.454 -33.868 1.00 38.03 245 LYS A CA 1
ATOM 1935 C C . LYS A 1 245 ? 48.194 48.284 -33.027 1.00 38.03 245 LYS A C 1
ATOM 1937 O O . LYS A 1 245 ? 47.707 49.313 -33.480 1.00 38.03 245 LYS A O 1
ATOM 1942 N N . SER A 1 246 ? 48.030 47.884 -31.759 1.00 43.84 246 SER A N 1
ATOM 1943 C CA . SER A 1 246 ? 47.181 48.474 -30.696 1.00 43.84 246 SER A CA 1
ATOM 1944 C C . SER A 1 246 ? 45.659 48.243 -30.792 1.00 43.84 246 SER A C 1
ATOM 1946 O O . SER A 1 246 ? 45.118 47.975 -31.862 1.00 43.84 246 SER A O 1
ATOM 1948 N N . SER A 1 247 ? 44.990 48.292 -29.632 1.00 45.25 247 SER A N 1
ATOM 1949 C CA . SER A 1 247 ? 43.561 47.983 -29.454 1.00 45.25 247 SER A CA 1
ATOM 1950 C C . SER A 1 247 ? 42.718 49.264 -29.333 1.00 45.25 247 SER A C 1
ATOM 1952 O O . SER A 1 247 ? 43.089 50.130 -28.537 1.00 45.25 247 SER A O 1
ATOM 1954 N N . PRO A 1 248 ? 41.587 49.390 -30.053 1.00 44.28 248 PRO A N 1
ATOM 1955 C CA . PRO A 1 248 ? 40.750 50.593 -30.035 1.00 44.28 248 PRO A CA 1
ATOM 1956 C C . PRO A 1 248 ? 39.830 50.696 -28.808 1.00 44.28 248 PRO A C 1
ATOM 1958 O O . PRO A 1 248 ? 39.560 49.700 -28.133 1.00 44.28 248 PRO A O 1
ATOM 1961 N N . LEU A 1 249 ? 39.311 51.904 -28.553 1.00 47.88 249 LEU A N 1
ATOM 1962 C CA . LEU A 1 249 ? 38.446 52.213 -27.403 1.00 47.88 249 LEU A CA 1
ATOM 1963 C C . LEU A 1 249 ? 36.962 52.386 -27.771 1.00 47.88 249 LEU A C 1
ATOM 1965 O O . LEU A 1 249 ? 36.116 52.318 -26.876 1.00 47.88 249 LEU A O 1
ATOM 1969 N N . ASP A 1 250 ? 36.627 52.569 -29.053 1.00 52.84 250 ASP A N 1
ATOM 1970 C CA . ASP A 1 250 ? 35.242 52.712 -29.526 1.00 52.84 250 ASP A CA 1
ATOM 1971 C C . ASP A 1 250 ? 34.717 51.513 -30.355 1.00 52.84 250 ASP A C 1
ATOM 1973 O O . ASP A 1 250 ? 35.454 50.794 -31.030 1.00 52.84 250 ASP A O 1
ATOM 1977 N N . GLY A 1 251 ? 33.394 51.310 -30.342 1.00 51.03 251 GLY A N 1
ATOM 1978 C CA . GLY A 1 251 ? 32.684 50.273 -31.104 1.00 51.03 251 GLY A CA 1
ATOM 1979 C C . GLY A 1 251 ? 32.530 50.545 -32.610 1.00 51.03 251 GLY A C 1
ATOM 1980 O O . GLY A 1 251 ? 32.018 49.681 -33.336 1.00 51.03 251 GLY A O 1
ATOM 1981 N N . THR A 1 252 ? 32.945 51.718 -33.091 1.00 50.81 252 THR A N 1
ATOM 1982 C CA . THR A 1 252 ? 33.116 52.045 -34.518 1.00 50.81 252 THR A CA 1
ATOM 1983 C C . THR A 1 252 ? 34.545 51.729 -34.951 1.00 50.81 252 THR A C 1
ATOM 1985 O O . THR A 1 252 ? 34.739 51.010 -35.930 1.00 50.81 252 THR A O 1
ATOM 1988 N N . GLU A 1 253 ? 35.539 52.159 -34.166 1.00 46.16 253 GLU A N 1
ATOM 1989 C CA . GLU A 1 253 ? 36.953 51.809 -34.359 1.00 46.16 253 GLU A CA 1
ATOM 1990 C C . GLU A 1 253 ? 37.181 50.290 -34.327 1.00 46.16 253 GLU A C 1
ATOM 1992 O O . GLU A 1 253 ? 37.860 49.757 -35.199 1.00 46.16 253 GLU A O 1
ATOM 1997 N N . LEU A 1 254 ? 36.559 49.566 -33.385 1.00 53.22 254 LEU A N 1
ATOM 1998 C CA . LEU A 1 254 ? 36.632 48.101 -33.315 1.00 53.22 254 LEU A CA 1
ATOM 1999 C C . LEU A 1 254 ? 36.094 47.434 -34.588 1.00 53.22 254 LEU A C 1
ATOM 2001 O O . LEU A 1 254 ? 36.648 46.433 -35.033 1.00 53.22 254 LEU A O 1
ATOM 2005 N N . ARG A 1 255 ? 35.044 47.990 -35.208 1.00 54.00 255 ARG A N 1
ATOM 2006 C CA . ARG A 1 255 ? 34.513 47.476 -36.480 1.00 54.00 255 ARG A CA 1
ATOM 2007 C C . ARG A 1 255 ? 35.404 47.823 -37.668 1.00 54.00 255 ARG A C 1
ATOM 2009 O O . ARG A 1 255 ? 35.554 46.984 -38.549 1.00 54.00 255 ARG A O 1
ATOM 2016 N N . ALA A 1 256 ? 36.048 48.989 -37.673 1.00 50.94 256 ALA A N 1
ATOM 2017 C CA . ALA A 1 256 ? 37.078 49.309 -38.660 1.00 50.94 256 ALA A CA 1
ATOM 2018 C C . ALA A 1 256 ? 38.289 48.362 -38.532 1.00 50.94 256 ALA A C 1
ATOM 2020 O O . ALA A 1 256 ? 38.713 47.769 -39.522 1.00 50.94 256 ALA A O 1
ATOM 2021 N N . ALA A 1 257 ? 38.783 48.135 -37.311 1.00 49.59 257 ALA A N 1
ATOM 2022 C CA . ALA A 1 257 ? 39.874 47.206 -37.027 1.00 49.59 257 ALA A CA 1
ATOM 2023 C C . ALA A 1 257 ? 39.513 45.752 -37.386 1.00 49.59 257 ALA A C 1
ATOM 2025 O O . ALA A 1 257 ? 40.315 45.063 -38.011 1.00 49.59 257 ALA A O 1
ATOM 2026 N N . ASN A 1 258 ? 38.296 45.294 -37.070 1.00 54.16 258 ASN A N 1
ATOM 2027 C CA . ASN A 1 258 ? 37.818 43.961 -37.446 1.00 54.16 258 ASN A CA 1
ATOM 2028 C C . ASN A 1 258 ? 37.629 43.795 -38.957 1.00 54.16 258 ASN A C 1
ATOM 2030 O O . ASN A 1 258 ? 37.918 42.716 -39.472 1.00 54.16 258 ASN A O 1
ATOM 2034 N N . LEU A 1 259 ? 37.154 44.822 -39.670 1.00 55.09 259 LEU A N 1
ATOM 2035 C CA . LEU A 1 259 ? 37.077 44.803 -41.134 1.00 55.09 259 LEU A CA 1
ATOM 2036 C C . LEU A 1 259 ? 38.473 44.620 -41.728 1.00 55.09 259 LEU A C 1
ATOM 2038 O O . LEU A 1 259 ? 38.687 43.672 -42.480 1.00 55.09 259 LEU A O 1
ATOM 2042 N N . VAL A 1 260 ? 39.426 45.455 -41.304 1.00 49.91 260 VAL A N 1
ATOM 2043 C CA . VAL A 1 260 ? 40.816 45.396 -41.770 1.00 49.91 260 VAL A CA 1
ATOM 2044 C C . VAL A 1 260 ? 41.501 44.083 -41.365 1.00 49.91 260 VAL A C 1
ATOM 2046 O O . VAL A 1 260 ? 42.259 43.542 -42.155 1.00 49.91 260 VAL A O 1
ATOM 2049 N N . PHE A 1 261 ? 41.202 43.503 -40.197 1.00 52.25 261 PHE A N 1
ATOM 2050 C CA . PHE A 1 261 ? 41.732 42.197 -39.770 1.00 52.25 261 PHE A CA 1
ATOM 2051 C C . PHE A 1 261 ? 41.099 40.995 -40.506 1.00 52.25 261 PHE A C 1
ATOM 2053 O O . PHE A 1 261 ? 41.746 39.959 -40.668 1.00 52.25 261 PHE A O 1
ATOM 2060 N N . ASN A 1 262 ? 39.857 41.106 -40.989 1.00 55.09 262 ASN A N 1
ATOM 2061 C CA . ASN A 1 262 ? 39.212 40.029 -41.748 1.00 55.09 262 ASN A CA 1
ATOM 2062 C C . ASN A 1 262 ? 39.525 40.084 -43.255 1.00 55.09 262 ASN A C 1
ATOM 2064 O O . ASN A 1 262 ? 39.734 39.021 -43.838 1.00 55.09 262 ASN A O 1
ATOM 2068 N N . SER A 1 263 ? 39.646 41.268 -43.876 1.00 52.72 263 SER A N 1
ATOM 2069 C CA . SER A 1 263 ? 40.223 41.395 -45.234 1.00 52.72 263 SER A CA 1
ATOM 2070 C C . SER A 1 263 ? 41.664 40.874 -45.269 1.00 52.72 263 SER A C 1
ATOM 2072 O O . SER A 1 263 ? 42.094 40.215 -46.207 1.00 52.72 263 SER A O 1
ATOM 2074 N N . ALA A 1 264 ? 42.375 41.076 -44.166 1.00 48.91 264 ALA A N 1
ATOM 2075 C CA . ALA A 1 264 ? 43.717 40.591 -43.907 1.00 48.91 264 ALA A CA 1
ATOM 2076 C C . ALA A 1 264 ? 43.829 39.067 -43.750 1.00 48.91 264 ALA A C 1
ATOM 2078 O O . ALA A 1 264 ? 44.677 38.437 -44.371 1.00 48.91 264 ALA A O 1
ATOM 2079 N N . LEU A 1 265 ? 42.950 38.418 -42.984 1.00 54.62 265 LEU A N 1
ATOM 2080 C CA . LEU A 1 265 ? 42.909 36.947 -42.916 1.00 54.62 265 LEU A CA 1
ATOM 2081 C C . LEU A 1 265 ? 42.449 36.279 -44.223 1.00 54.62 265 LEU A C 1
ATOM 2083 O O . LEU A 1 265 ? 42.556 35.053 -44.368 1.00 54.62 265 LEU A O 1
ATOM 2087 N N . ALA A 1 266 ? 41.973 37.066 -45.187 1.00 52.88 266 ALA A N 1
ATOM 2088 C CA . ALA A 1 266 ? 41.798 36.620 -46.557 1.00 52.88 266 ALA A CA 1
ATOM 2089 C C . ALA A 1 266 ? 43.153 36.473 -47.298 1.00 52.88 266 ALA A C 1
ATOM 2091 O O . ALA A 1 266 ? 43.264 35.618 -48.162 1.00 52.88 266 ALA A O 1
ATOM 2092 N N . SER A 1 267 ? 44.208 37.192 -46.896 1.00 46.56 267 SER A N 1
ATOM 2093 C CA . SER A 1 267 ? 45.347 37.518 -47.766 1.00 46.56 267 SER A CA 1
ATOM 2094 C C . SER A 1 267 ? 46.464 36.483 -47.919 1.00 46.56 267 SER A C 1
ATOM 2096 O O . SER A 1 267 ? 46.984 36.314 -49.018 1.00 46.56 267 SER A O 1
ATOM 2098 N N . CYS A 1 268 ? 46.922 35.880 -46.818 1.00 48.00 268 CYS A N 1
ATOM 2099 C CA . CYS A 1 268 ? 48.016 34.898 -46.811 1.00 48.00 268 CYS A CA 1
ATOM 2100 C C . CYS A 1 268 ? 47.663 33.639 -47.634 1.00 48.00 268 CYS A C 1
ATOM 2102 O O . CYS A 1 268 ? 46.517 33.184 -47.567 1.00 48.00 268 CYS A O 1
ATOM 2104 N N . GLU A 1 269 ? 48.643 32.990 -48.285 1.00 53.88 269 GLU A N 1
ATOM 2105 C CA . GLU A 1 269 ? 48.490 31.580 -48.671 1.00 53.88 269 GLU A CA 1
ATOM 2106 C C . GLU A 1 269 ? 48.080 30.748 -47.439 1.00 53.88 269 GLU A C 1
ATOM 2108 O O . GLU A 1 269 ? 48.502 31.044 -46.313 1.00 53.88 269 GLU A O 1
ATOM 2113 N N . PRO A 1 270 ? 47.179 29.767 -47.606 1.00 50.34 270 PRO A N 1
ATOM 2114 C CA . PRO A 1 270 ? 46.256 29.411 -46.540 1.00 50.34 270 PRO A CA 1
ATOM 2115 C C . PRO A 1 270 ? 46.928 28.649 -45.385 1.00 50.34 270 PRO A C 1
ATOM 2117 O O . PRO A 1 270 ? 47.346 27.503 -45.576 1.00 50.34 270 PRO A O 1
ATOM 2120 N N . PRO A 1 271 ? 46.923 29.181 -44.143 1.00 49.50 271 PRO A N 1
ATOM 2121 C CA . PRO A 1 271 ? 47.093 28.330 -42.973 1.00 49.50 271 PRO A CA 1
ATOM 2122 C C . PRO A 1 271 ? 45.920 27.342 -42.898 1.00 49.50 271 PRO A C 1
ATOM 2124 O O . PRO A 1 271 ? 44.802 27.650 -43.328 1.00 49.50 271 PRO A O 1
ATOM 2127 N N . ALA A 1 272 ? 46.169 26.157 -42.335 1.00 54.31 272 ALA A N 1
ATOM 2128 C CA . ALA A 1 272 ? 45.210 25.055 -42.329 1.00 54.31 272 ALA A CA 1
ATOM 2129 C C . ALA A 1 272 ? 43.803 25.465 -41.836 1.00 54.31 272 ALA A C 1
ATOM 2131 O O . ALA A 1 272 ? 43.630 26.292 -40.934 1.00 54.31 272 ALA A O 1
ATOM 2132 N N . THR A 1 273 ? 42.783 24.837 -42.426 1.00 50.88 273 THR A N 1
ATOM 2133 C CA . THR A 1 273 ? 41.356 25.188 -42.310 1.00 50.88 273 THR A CA 1
ATOM 2134 C C . THR A 1 273 ? 40.800 25.431 -40.895 1.00 50.88 273 THR A C 1
ATOM 2136 O O . THR A 1 273 ? 39.906 26.280 -40.785 1.00 50.88 273 THR A O 1
ATOM 2139 N N . PRO A 1 274 ? 41.269 24.778 -39.808 1.00 48.25 274 PRO A N 1
ATOM 2140 C CA . PRO A 1 274 ? 40.816 25.092 -38.450 1.00 48.25 274 PRO A CA 1
ATOM 2141 C C . PRO A 1 274 ? 41.114 26.538 -38.020 1.00 48.25 274 PRO A C 1
ATOM 2143 O O . PRO A 1 274 ? 40.224 27.227 -37.516 1.00 48.25 274 PRO A O 1
ATOM 2146 N N . THR A 1 275 ? 42.331 27.032 -38.266 1.00 44.22 275 THR A N 1
ATOM 2147 C CA . THR A 1 275 ? 42.809 28.326 -37.746 1.00 44.22 275 THR A CA 1
ATOM 2148 C C . THR A 1 275 ? 42.031 29.498 -38.345 1.00 44.22 275 THR A C 1
ATOM 2150 O O . THR A 1 275 ? 41.617 30.408 -37.624 1.00 44.22 275 THR A O 1
ATOM 2153 N N . ARG A 1 276 ? 41.735 29.437 -39.653 1.00 45.72 276 ARG A N 1
ATOM 2154 C CA . ARG A 1 276 ? 40.939 30.458 -40.358 1.00 45.72 276 ARG A CA 1
ATOM 2155 C C . ARG A 1 276 ? 39.512 30.549 -39.798 1.00 45.72 276 ARG A C 1
ATOM 2157 O O . ARG A 1 276 ? 39.009 31.644 -39.567 1.00 45.72 276 ARG A O 1
ATOM 2164 N N . ARG A 1 277 ? 38.881 29.403 -39.497 1.00 47.59 277 ARG A N 1
ATOM 2165 C CA . ARG A 1 277 ? 37.540 29.345 -38.878 1.00 47.59 277 ARG A CA 1
ATOM 2166 C C . ARG A 1 277 ? 37.521 29.890 -37.447 1.00 47.59 277 ARG A C 1
ATOM 2168 O O . ARG A 1 277 ? 36.515 30.473 -37.045 1.00 47.59 277 ARG A O 1
ATOM 2175 N N . TYR A 1 278 ? 38.601 29.715 -36.685 1.00 49.31 278 TYR A N 1
ATOM 2176 C CA . TYR A 1 278 ? 38.693 30.202 -35.307 1.00 49.31 278 TYR A CA 1
ATOM 2177 C C . TYR A 1 278 ? 38.705 31.739 -35.239 1.00 49.31 278 TYR A C 1
ATOM 2179 O O . TYR A 1 278 ? 37.883 32.332 -34.539 1.00 49.31 278 TYR A O 1
ATOM 2187 N N . ALA A 1 279 ? 39.554 32.401 -36.031 1.00 49.25 279 ALA A N 1
ATOM 2188 C CA . ALA A 1 279 ? 39.705 33.859 -35.994 1.00 49.25 279 ALA A CA 1
ATOM 2189 C C . ALA A 1 279 ? 38.423 34.632 -36.386 1.00 49.25 279 ALA A C 1
ATOM 2191 O O . ALA A 1 279 ? 38.032 35.587 -35.706 1.00 49.25 279 ALA A O 1
ATOM 2192 N N . THR A 1 280 ? 37.699 34.179 -37.418 1.00 50.44 280 THR A N 1
ATOM 2193 C CA . THR A 1 280 ? 36.398 34.765 -37.807 1.00 50.44 280 THR A CA 1
ATOM 2194 C C . THR A 1 280 ? 35.299 34.507 -36.763 1.00 50.44 280 THR A C 1
ATOM 2196 O O . THR A 1 280 ? 34.335 35.268 -36.665 1.00 50.44 280 THR A O 1
ATOM 2199 N N . ARG A 1 281 ? 35.422 33.448 -35.947 1.00 53.28 281 ARG A N 1
ATOM 2200 C CA . ARG A 1 281 ? 34.492 33.170 -34.840 1.00 53.28 281 ARG A CA 1
ATOM 2201 C C . ARG A 1 281 ? 34.743 34.104 -33.652 1.00 53.28 281 ARG A C 1
ATOM 2203 O O . ARG A 1 281 ? 33.777 34.597 -33.077 1.00 53.28 281 ARG A O 1
ATOM 2210 N N . VAL A 1 282 ? 36.008 34.390 -33.331 1.00 51.84 282 VAL A N 1
ATOM 2211 C CA . VAL A 1 282 ? 36.408 35.299 -32.236 1.00 51.84 282 VAL A CA 1
ATOM 2212 C C . VAL A 1 282 ? 36.008 36.753 -32.516 1.00 51.84 282 VAL A C 1
ATOM 2214 O O . VAL A 1 282 ? 35.426 37.397 -31.646 1.00 51.84 282 VAL A O 1
ATOM 2217 N N . THR A 1 283 ? 36.232 37.268 -33.730 1.00 52.44 283 THR A N 1
ATOM 2218 C CA . THR A 1 283 ? 35.838 38.651 -34.085 1.00 52.44 283 THR A CA 1
ATOM 2219 C C . THR A 1 283 ? 34.327 38.877 -34.006 1.00 52.44 283 THR A C 1
ATOM 2221 O O . THR A 1 283 ? 33.883 39.846 -33.391 1.00 52.44 283 THR A O 1
ATOM 2224 N N . ARG A 1 284 ? 33.522 37.935 -34.518 1.00 56.03 284 ARG A N 1
ATOM 2225 C CA . ARG A 1 284 ? 32.054 37.962 -34.362 1.00 56.03 284 ARG A CA 1
ATOM 2226 C C . ARG A 1 284 ? 31.603 37.871 -32.898 1.00 56.03 284 ARG A C 1
ATOM 2228 O O . ARG A 1 284 ? 30.555 38.413 -32.554 1.00 56.03 284 ARG A O 1
ATOM 2235 N N . LEU A 1 285 ? 32.374 37.204 -32.034 1.00 53.88 285 LEU A N 1
ATOM 2236 C CA . LEU A 1 285 ? 32.096 37.133 -30.597 1.00 53.88 285 LEU A CA 1
ATOM 2237 C C . LEU A 1 285 ? 32.324 38.491 -29.911 1.00 53.88 285 LEU A C 1
ATOM 2239 O O . LEU A 1 285 ? 31.482 38.925 -29.129 1.00 53.88 285 LEU A O 1
ATOM 2243 N N . LEU A 1 286 ? 33.415 39.183 -30.254 1.00 55.69 286 LEU A N 1
ATOM 2244 C CA . LEU A 1 286 ? 33.741 40.524 -29.751 1.00 55.69 286 LEU A CA 1
ATOM 2245 C C . LEU A 1 286 ? 32.715 41.580 -30.184 1.00 55.69 286 LEU A C 1
ATOM 2247 O O . LEU A 1 286 ? 32.273 42.384 -29.364 1.00 55.69 286 LEU A O 1
ATOM 2251 N N . GLU A 1 287 ? 32.281 41.559 -31.447 1.00 56.09 287 GLU A N 1
ATOM 2252 C CA . GLU A 1 287 ? 31.224 42.459 -31.938 1.00 56.09 287 GLU A CA 1
ATOM 2253 C C . GLU A 1 287 ? 29.894 42.224 -31.220 1.00 56.09 287 GLU A C 1
ATOM 2255 O O . GLU A 1 287 ? 29.217 43.182 -30.838 1.00 56.09 287 GLU A O 1
ATOM 2260 N N . ARG A 1 288 ? 29.550 40.953 -30.976 1.00 59.44 288 ARG A N 1
ATOM 2261 C CA . ARG A 1 288 ? 28.372 40.580 -30.196 1.00 59.44 288 ARG A CA 1
ATOM 2262 C C . ARG A 1 288 ? 28.465 41.082 -28.751 1.00 59.44 288 ARG A C 1
ATOM 2264 O O . ARG A 1 288 ? 27.523 41.723 -28.295 1.00 59.44 288 ARG A O 1
ATOM 2271 N N . GLN A 1 289 ? 29.578 40.851 -28.052 1.00 59.72 289 GLN A N 1
ATOM 2272 C CA . GLN A 1 289 ? 29.728 41.297 -26.661 1.00 59.72 289 GLN A CA 1
ATOM 2273 C C . GLN A 1 289 ? 29.728 42.824 -26.521 1.00 59.72 289 GLN A C 1
ATOM 2275 O O . GLN A 1 289 ? 29.157 43.350 -25.567 1.00 59.72 289 GLN A O 1
ATOM 2280 N N . ASN A 1 290 ? 30.303 43.562 -27.477 1.00 58.91 290 ASN A N 1
ATOM 2281 C CA . ASN A 1 290 ? 30.263 45.026 -27.435 1.00 58.91 290 ASN A CA 1
ATOM 2282 C C . ASN A 1 290 ? 28.837 45.564 -27.703 1.00 58.91 290 ASN A C 1
ATOM 2284 O O . ASN A 1 290 ? 28.407 46.533 -27.080 1.00 58.91 290 ASN A O 1
ATOM 2288 N N . ALA A 1 291 ? 28.045 44.887 -28.547 1.00 61.19 291 ALA A N 1
ATOM 2289 C CA . ALA A 1 291 ? 26.617 45.184 -28.693 1.00 61.19 291 ALA A CA 1
ATOM 2290 C C . ALA A 1 291 ? 25.813 44.867 -27.412 1.00 61.19 291 ALA A C 1
ATOM 2292 O O . ALA A 1 291 ? 24.993 45.683 -26.989 1.00 61.19 291 ALA A O 1
ATOM 2293 N N . GLU A 1 292 ? 26.078 43.731 -26.757 1.00 59.59 292 GLU A N 1
ATOM 2294 C CA . GLU A 1 292 ? 25.459 43.351 -25.476 1.00 59.59 292 GLU A CA 1
ATOM 2295 C C . GLU A 1 292 ? 25.800 44.368 -24.358 1.00 59.59 292 GLU A C 1
ATOM 2297 O O . GLU A 1 292 ? 24.911 44.784 -23.613 1.00 59.59 292 GLU A O 1
ATOM 2302 N N . LEU A 1 293 ? 27.035 44.889 -24.306 1.00 60.91 293 LEU A N 1
ATOM 2303 C CA . LEU A 1 293 ? 27.436 45.970 -23.388 1.00 60.91 293 LEU A CA 1
ATOM 2304 C C . LEU A 1 293 ? 26.676 47.290 -23.608 1.00 60.91 293 LEU A C 1
ATOM 2306 O O . LEU A 1 293 ? 26.358 47.985 -22.638 1.00 60.91 293 LEU A O 1
ATOM 2310 N N . VAL A 1 294 ? 26.369 47.655 -24.857 1.00 63.56 294 VAL A N 1
ATOM 2311 C CA . VAL A 1 294 ? 25.576 48.862 -25.163 1.00 63.56 294 VAL A CA 1
ATOM 2312 C C . VAL A 1 294 ? 24.117 48.696 -24.719 1.00 63.56 294 VAL A C 1
ATOM 2314 O O . VAL A 1 294 ? 23.538 49.644 -24.184 1.00 63.56 294 VAL A O 1
ATOM 2317 N N . VAL A 1 295 ? 23.540 47.497 -24.865 1.00 64.00 295 VAL A N 1
ATOM 2318 C CA . VAL A 1 295 ? 22.192 47.181 -24.354 1.00 64.00 295 VAL A CA 1
ATOM 2319 C C . VAL A 1 295 ? 22.153 47.293 -22.827 1.00 64.00 295 VAL A C 1
ATOM 2321 O O . VAL A 1 295 ? 21.348 48.063 -22.300 1.00 64.00 295 VAL A O 1
ATOM 2324 N N . LEU A 1 296 ? 23.082 46.638 -22.123 1.00 61.47 296 LEU A N 1
ATOM 2325 C CA . LEU A 1 296 ? 23.165 46.662 -20.655 1.00 61.47 296 LEU A CA 1
ATOM 2326 C C . LEU A 1 296 ? 23.299 48.089 -20.090 1.00 61.47 296 LEU A C 1
ATOM 2328 O O . LEU A 1 296 ? 22.653 48.441 -19.101 1.00 61.47 296 LEU A O 1
ATOM 2332 N N . ARG A 1 297 ? 24.089 48.959 -20.740 1.00 63.62 297 ARG A N 1
ATOM 2333 C CA . ARG A 1 297 ? 24.210 50.378 -20.346 1.00 63.62 297 ARG A CA 1
ATOM 2334 C C . ARG A 1 297 ? 22.878 51.133 -20.442 1.00 63.62 297 ARG A C 1
ATOM 2336 O O . ARG A 1 297 ? 22.606 51.977 -19.587 1.00 63.62 297 ARG A O 1
ATOM 2343 N N . LYS A 1 298 ? 22.041 50.822 -21.438 1.00 65.25 298 LYS A N 1
ATOM 2344 C CA . LYS A 1 298 ? 20.705 51.419 -21.590 1.00 65.25 298 LYS A CA 1
ATOM 2345 C C . LYS A 1 298 ? 19.731 50.909 -20.521 1.00 65.25 298 LYS A C 1
ATOM 2347 O O . LYS A 1 298 ? 19.020 51.714 -19.921 1.00 65.25 298 LYS A O 1
ATOM 2352 N N . GLU A 1 299 ? 19.728 49.608 -20.240 1.00 59.44 299 GLU A N 1
ATOM 2353 C CA . GLU A 1 299 ? 18.864 48.997 -19.215 1.00 59.44 299 GLU A CA 1
ATOM 2354 C C . GLU A 1 299 ? 19.122 49.599 -17.822 1.00 59.44 299 GLU A C 1
ATOM 2356 O O . GLU A 1 299 ? 18.186 50.023 -17.140 1.00 59.44 299 GLU A O 1
ATOM 2361 N N . VAL A 1 300 ? 20.395 49.780 -17.446 1.00 65.44 300 VAL A N 1
ATOM 2362 C CA . VAL A 1 300 ? 20.795 50.462 -16.198 1.00 65.44 300 VAL A CA 1
ATOM 2363 C C . VAL A 1 300 ? 20.254 51.899 -16.108 1.00 65.44 300 VAL A C 1
ATOM 2365 O O . VAL A 1 300 ? 19.939 52.373 -15.011 1.00 65.44 300 VAL A O 1
ATOM 2368 N N . GLN A 1 301 ? 20.117 52.608 -17.233 1.00 64.94 301 GLN A N 1
ATOM 2369 C CA . GLN A 1 301 ? 19.552 53.960 -17.260 1.00 64.94 301 GLN A CA 1
ATOM 2370 C C . GLN A 1 301 ? 18.017 53.952 -17.128 1.00 64.94 301 GLN A C 1
ATOM 2372 O O . GLN A 1 301 ? 17.471 54.780 -16.394 1.00 64.94 301 GLN A O 1
ATOM 2377 N N . GLU A 1 302 ? 17.318 52.997 -17.754 1.00 64.12 302 GLU A N 1
ATOM 2378 C CA . GLU A 1 302 ? 15.864 52.831 -17.593 1.00 64.12 302 GLU A CA 1
ATOM 2379 C C . GLU A 1 302 ? 15.487 52.430 -16.153 1.00 64.12 302 GLU A C 1
ATOM 2381 O O . GLU A 1 302 ? 14.577 53.024 -15.565 1.00 64.12 302 GLU A O 1
ATOM 2386 N N . HIS A 1 303 ? 16.218 51.498 -15.530 1.00 63.12 303 HIS A N 1
ATOM 2387 C CA . HIS A 1 303 ? 15.953 51.061 -14.153 1.00 63.12 303 HIS A CA 1
ATOM 2388 C C . HIS A 1 303 ? 16.085 52.202 -13.124 1.00 63.12 303 HIS A C 1
ATOM 2390 O O . HIS A 1 303 ? 15.245 52.329 -12.228 1.00 63.12 303 HIS A O 1
ATOM 2396 N N . LYS A 1 304 ? 17.066 53.104 -13.284 1.00 65.81 304 LYS A N 1
ATOM 2397 C CA . LYS A 1 304 ? 17.215 54.288 -12.412 1.00 65.81 304 LYS A CA 1
ATOM 2398 C C . LYS A 1 304 ? 16.008 55.235 -12.483 1.00 65.81 304 LYS A C 1
ATOM 2400 O O . LYS A 1 304 ? 15.586 55.759 -11.451 1.00 65.81 304 LYS A O 1
ATOM 2405 N N . ALA A 1 305 ? 15.415 55.420 -13.665 1.00 64.94 305 ALA A N 1
ATOM 2406 C CA . ALA A 1 305 ? 14.229 56.263 -13.839 1.00 64.94 305 ALA A CA 1
ATOM 2407 C C . ALA A 1 305 ? 12.959 55.647 -13.214 1.00 64.94 305 ALA A C 1
ATOM 2409 O O . ALA A 1 305 ? 12.120 56.369 -12.669 1.00 64.94 305 ALA A O 1
ATOM 2410 N N . ILE A 1 306 ? 12.829 54.315 -13.248 1.00 63.44 306 ILE A N 1
ATOM 2411 C CA . ILE A 1 306 ? 11.719 53.579 -12.619 1.00 63.44 306 ILE A CA 1
ATOM 2412 C C . ILE A 1 306 ? 11.746 53.760 -11.091 1.00 63.44 306 ILE A C 1
ATOM 2414 O O . ILE A 1 306 ? 10.733 54.128 -10.489 1.00 63.44 306 ILE A O 1
ATOM 2418 N N . LEU A 1 307 ? 12.916 53.588 -10.464 1.00 63.16 307 LEU A N 1
ATOM 2419 C CA . LEU A 1 307 ? 13.079 53.709 -9.010 1.00 63.16 307 LEU A CA 1
ATOM 2420 C C . LEU A 1 307 ? 12.762 55.119 -8.479 1.00 63.16 307 LEU A C 1
ATOM 2422 O O . LEU A 1 307 ? 12.149 55.249 -7.416 1.00 63.16 307 LEU A O 1
ATOM 2426 N N . GLN A 1 308 ? 13.095 56.179 -9.225 1.00 63.44 308 GLN A N 1
ATOM 2427 C CA . GLN A 1 308 ? 12.755 57.554 -8.831 1.00 63.44 308 GLN A CA 1
ATOM 2428 C C . GLN A 1 308 ? 11.236 57.787 -8.736 1.00 63.44 308 GLN A C 1
ATOM 2430 O O . GLN A 1 308 ? 10.776 58.391 -7.765 1.00 63.44 308 GLN A O 1
ATOM 2435 N N . ARG A 1 309 ? 10.439 57.257 -9.678 1.00 62.94 309 ARG A N 1
ATOM 2436 C CA . ARG A 1 309 ? 8.966 57.406 -9.675 1.00 62.94 309 ARG A CA 1
ATOM 2437 C C . ARG A 1 309 ? 8.289 56.679 -8.508 1.00 62.94 309 ARG A C 1
ATOM 2439 O O . ARG A 1 309 ? 7.295 57.160 -7.969 1.00 62.94 309 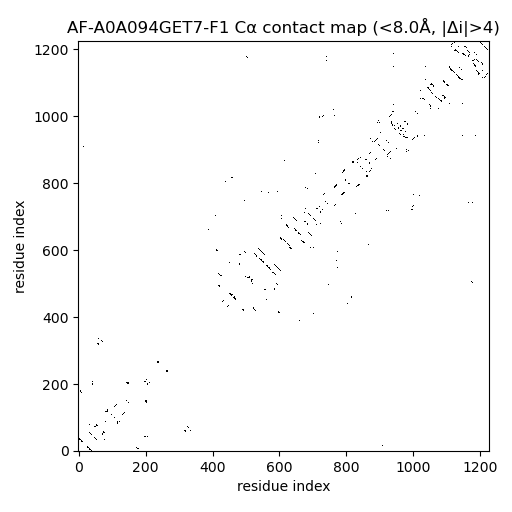ARG A O 1
ATOM 2446 N N . ARG A 1 310 ? 8.838 55.541 -8.071 1.00 63.22 310 ARG A N 1
ATOM 2447 C CA . ARG A 1 310 ? 8.305 54.771 -6.930 1.00 63.22 310 ARG A CA 1
ATOM 2448 C C . ARG A 1 310 ? 8.507 55.483 -5.585 1.00 63.22 310 ARG A C 1
ATOM 2450 O O . ARG A 1 310 ? 7.748 55.242 -4.647 1.00 63.22 310 ARG A O 1
ATOM 2457 N N . ASN A 1 311 ? 9.481 56.391 -5.487 1.00 58.16 311 ASN A N 1
ATOM 2458 C CA . ASN A 1 311 ? 9.765 57.142 -4.261 1.00 58.16 311 ASN A CA 1
ATOM 2459 C C . ASN A 1 311 ? 8.903 58.405 -4.074 1.00 58.16 311 ASN A C 1
ATOM 2461 O O . ASN A 1 311 ? 8.717 58.829 -2.933 1.00 58.16 311 ASN A O 1
ATOM 2465 N N . THR A 1 312 ? 8.321 58.982 -5.133 1.00 55.41 312 THR A N 1
ATOM 2466 C CA . THR A 1 312 ? 7.359 60.095 -5.001 1.00 55.41 312 THR A CA 1
ATOM 2467 C C . THR A 1 312 ? 5.976 59.625 -4.540 1.00 55.41 312 THR A C 1
ATOM 2469 O O . THR A 1 312 ? 5.391 60.253 -3.659 1.00 55.41 312 THR A O 1
ATOM 2472 N N . HIS A 1 313 ? 5.474 58.488 -5.039 1.00 55.25 313 HIS A N 1
ATOM 2473 C CA . HIS A 1 313 ? 4.127 57.992 -4.696 1.00 55.25 313 HIS A CA 1
ATOM 2474 C C . HIS A 1 313 ? 3.952 57.543 -3.230 1.00 55.25 313 HIS A C 1
ATOM 2476 O O . HIS A 1 313 ? 2.837 57.556 -2.709 1.00 55.25 313 HIS A O 1
ATOM 2482 N N . LYS A 1 314 ? 5.035 57.181 -2.527 1.00 53.84 314 LYS A N 1
ATOM 2483 C CA . LYS A 1 314 ? 5.000 56.658 -1.143 1.00 53.84 314 LYS A CA 1
ATOM 2484 C C . LYS A 1 314 ? 4.536 57.657 -0.060 1.00 53.84 314 LYS A C 1
ATOM 2486 O O . LYS A 1 314 ? 4.498 57.280 1.107 1.00 53.84 314 LYS A O 1
ATOM 2491 N N . LYS A 1 315 ? 4.212 58.912 -0.403 1.00 45.44 315 LYS A N 1
ATOM 2492 C CA . LYS A 1 315 ? 3.923 59.997 0.563 1.00 45.44 315 LYS A CA 1
ATOM 2493 C C . LYS A 1 315 ? 2.447 60.432 0.660 1.00 45.44 315 LYS A C 1
ATOM 2495 O O . LYS A 1 315 ? 2.140 61.310 1.462 1.00 45.44 315 LYS A O 1
ATOM 2500 N N . GLY A 1 316 ? 1.535 59.837 -0.115 1.00 51.38 316 GLY A N 1
ATOM 2501 C CA . GLY A 1 316 ? 0.096 60.154 -0.066 1.00 51.38 316 GLY A CA 1
ATOM 2502 C C . GLY A 1 316 ? -0.644 59.520 1.124 1.00 51.38 316 GLY A C 1
ATOM 2503 O O . GLY A 1 316 ? -0.346 58.390 1.517 1.00 51.38 316 GLY A O 1
ATOM 2504 N N . LYS A 1 317 ? -1.642 60.218 1.689 1.00 51.38 317 LYS A N 1
ATOM 2505 C CA . LYS A 1 317 ? -2.540 59.658 2.721 1.00 51.38 317 LYS A CA 1
ATOM 2506 C C . LYS A 1 317 ? -3.643 58.798 2.092 1.00 51.38 317 LYS A C 1
ATOM 2508 O O . LYS A 1 317 ? -4.165 59.122 1.033 1.00 51.38 317 LYS A O 1
ATOM 2513 N N . ARG A 1 318 ? -4.019 57.709 2.770 1.00 55.75 318 ARG A N 1
ATOM 2514 C CA . ARG A 1 318 ? -5.071 56.770 2.336 1.00 55.75 318 ARG A CA 1
ATOM 2515 C C . ARG A 1 318 ? -6.428 57.167 2.918 1.00 55.75 318 ARG A C 1
ATOM 2517 O O . ARG A 1 318 ? -6.510 57.464 4.106 1.00 55.75 318 ARG A O 1
ATOM 2524 N N . VAL A 1 319 ? -7.486 57.093 2.111 1.00 66.19 319 VAL A N 1
ATOM 2525 C CA . VAL A 1 319 ? -8.873 57.401 2.510 1.00 66.19 319 VAL A CA 1
ATOM 2526 C C . VAL A 1 319 ? -9.809 56.318 1.953 1.00 66.19 319 VAL A C 1
ATOM 2528 O O . VAL A 1 319 ? -9.661 55.902 0.801 1.00 66.19 319 VAL A O 1
ATOM 2531 N N . LYS A 1 320 ? -10.730 55.817 2.790 1.00 69.81 320 LYS A N 1
ATOM 2532 C CA . LYS A 1 320 ? -11.762 54.834 2.406 1.00 69.81 320 LYS A CA 1
ATOM 2533 C C . LYS A 1 320 ? -12.937 55.547 1.727 1.00 69.81 320 LYS A C 1
ATOM 2535 O O . LYS A 1 320 ? -13.316 56.628 2.170 1.00 69.81 320 LYS A O 1
ATOM 2540 N N . LEU A 1 321 ? -13.525 54.931 0.704 1.00 65.69 321 LEU A N 1
ATOM 2541 C CA . LEU A 1 321 ? -14.792 55.373 0.113 1.00 65.69 321 LEU A CA 1
ATOM 2542 C C . LEU A 1 321 ? -15.973 54.669 0.794 1.00 65.69 321 LEU A C 1
ATOM 2544 O O . LEU A 1 321 ? -15.874 53.494 1.137 1.00 65.69 321 LEU A O 1
ATOM 2548 N N . GLN A 1 322 ? -17.081 55.387 0.972 1.00 54.22 322 GLN A N 1
ATOM 2549 C CA . GLN A 1 322 ? -18.350 54.882 1.505 1.00 54.22 322 GLN A CA 1
ATOM 2550 C C . GLN A 1 322 ? -19.503 55.473 0.680 1.00 54.22 322 GLN A C 1
ATOM 2552 O O . GLN A 1 322 ? -19.427 56.635 0.283 1.00 54.22 322 GLN A O 1
ATOM 2557 N N . GLY A 1 323 ? -20.557 54.691 0.427 1.00 55.12 323 GLY A N 1
ATOM 2558 C CA . GLY A 1 323 ? -21.800 55.164 -0.200 1.00 55.12 323 GLY A CA 1
ATOM 2559 C C . GLY A 1 323 ? -22.363 54.227 -1.270 1.00 55.12 323 GLY A C 1
ATOM 2560 O O . GLY A 1 323 ? -23.523 53.837 -1.180 1.00 55.12 323 GLY A O 1
ATOM 2561 N N . GLU A 1 324 ? -21.551 53.823 -2.251 1.00 60.59 324 GLU A N 1
ATOM 2562 C CA . GLU A 1 324 ? -21.985 52.955 -3.356 1.00 60.59 324 GLU A CA 1
ATOM 2563 C C . GLU A 1 324 ? -21.149 51.671 -3.491 1.00 60.59 324 GLU A C 1
ATOM 2565 O O . GLU A 1 324 ? -20.046 51.557 -2.964 1.00 60.59 324 GLU A O 1
ATOM 2570 N N . PHE A 1 325 ? -21.704 50.690 -4.211 1.00 75.50 325 PHE A N 1
ATOM 2571 C CA . PHE A 1 325 ? -21.080 49.383 -4.467 1.00 75.50 325 PHE A CA 1
ATOM 2572 C C . PHE A 1 325 ? -20.135 49.391 -5.683 1.00 75.50 325 PHE A C 1
ATOM 2574 O O . PHE A 1 325 ? -19.185 48.623 -5.724 1.00 75.50 325 PHE A O 1
ATOM 2581 N N . VAL A 1 326 ? -20.380 50.260 -6.672 1.00 79.06 326 VAL A N 1
ATOM 2582 C CA . VAL A 1 326 ? -19.565 50.395 -7.892 1.00 79.06 326 VAL A CA 1
ATOM 2583 C C . VAL A 1 326 ? -19.386 51.878 -8.180 1.00 79.06 326 VAL A C 1
ATOM 2585 O O . VAL A 1 326 ? -20.379 52.572 -8.366 1.00 79.06 326 VAL A O 1
ATOM 2588 N N . PHE A 1 327 ? -18.144 52.346 -8.275 1.00 82.50 327 PHE A N 1
ATOM 2589 C CA . PHE A 1 327 ? -17.816 53.748 -8.555 1.00 82.50 327 PHE A CA 1
ATOM 2590 C C . PHE A 1 327 ? -17.249 53.902 -9.972 1.00 82.50 327 PHE A C 1
ATOM 2592 O O . PHE A 1 327 ? -16.563 53.002 -10.467 1.00 82.50 327 PHE A O 1
ATOM 2599 N N . SER A 1 328 ? -17.465 55.047 -10.626 1.00 83.56 328 SER A N 1
ATOM 2600 C CA . SER A 1 328 ? -16.646 55.441 -11.779 1.00 83.56 328 SER A CA 1
ATOM 2601 C C . SER A 1 328 ? -15.364 56.149 -11.342 1.00 83.56 328 SER A C 1
ATOM 2603 O O . SER A 1 328 ? -15.283 56.704 -10.245 1.00 83.56 328 SER A O 1
ATOM 2605 N N . THR A 1 329 ? -14.367 56.204 -12.226 1.00 82.00 329 THR A N 1
ATOM 2606 C CA . THR A 1 329 ? -13.169 57.030 -12.008 1.00 82.00 329 THR A CA 1
ATOM 2607 C C . THR A 1 329 ? -13.527 58.503 -11.765 1.00 82.00 329 THR A C 1
ATOM 2609 O O . THR A 1 329 ? -12.868 59.174 -10.975 1.00 82.00 329 THR A O 1
ATOM 2612 N N . ALA A 1 330 ? -14.584 59.016 -12.408 1.00 79.06 330 ALA A N 1
ATOM 2613 C CA . ALA A 1 330 ? -15.039 60.391 -12.209 1.00 79.06 330 ALA A CA 1
ATOM 2614 C C . ALA A 1 330 ? -15.595 60.625 -10.791 1.00 79.06 330 ALA A C 1
ATOM 2616 O O . ALA A 1 330 ? -15.286 61.651 -10.186 1.00 79.06 330 ALA A O 1
ATOM 2617 N N . ASP A 1 331 ? -16.336 59.664 -10.229 1.00 79.44 331 ASP A N 1
ATOM 2618 C CA . ASP A 1 331 ? -16.855 59.743 -8.853 1.00 79.44 331 ASP A CA 1
ATOM 2619 C C . ASP A 1 331 ? -15.710 59.683 -7.835 1.00 79.44 331 ASP A C 1
ATOM 2621 O O . ASP A 1 331 ? -15.636 60.497 -6.918 1.00 79.44 331 ASP A O 1
ATOM 2625 N N . VAL A 1 332 ? -14.764 58.764 -8.051 1.00 76.19 332 VAL A N 1
ATOM 2626 C CA . VAL A 1 332 ? -13.529 58.608 -7.264 1.00 76.19 332 VAL A CA 1
ATOM 2627 C C . VAL A 1 332 ? -12.733 59.921 -7.239 1.00 76.19 332 VAL A C 1
ATOM 2629 O O . VAL A 1 332 ? -12.398 60.416 -6.164 1.00 76.19 332 VAL A O 1
ATOM 2632 N N . LEU A 1 333 ? -12.484 60.539 -8.400 1.00 75.56 333 LEU A N 1
ATOM 2633 C CA . LEU A 1 333 ? -11.746 61.806 -8.495 1.00 75.56 333 LEU A CA 1
ATOM 2634 C C . LEU A 1 333 ? -12.524 63.007 -7.934 1.00 75.56 333 LEU A C 1
ATOM 2636 O O . LEU A 1 333 ? -11.914 63.929 -7.390 1.00 75.56 333 LEU A O 1
ATOM 2640 N N . LYS A 1 334 ? -13.859 63.004 -8.021 1.00 78.31 334 LYS A N 1
ATOM 2641 C CA . LYS A 1 334 ? -14.707 64.021 -7.388 1.00 78.31 334 LYS A CA 1
ATOM 2642 C C . LYS A 1 334 ? -14.618 63.934 -5.860 1.00 78.31 334 LYS A C 1
ATOM 2644 O O . LYS A 1 334 ? -14.332 64.938 -5.213 1.00 78.31 334 LYS A O 1
ATOM 2649 N N . ILE A 1 335 ? -14.783 62.737 -5.294 1.00 74.44 335 ILE A N 1
ATOM 2650 C CA . ILE A 1 335 ? -14.712 62.510 -3.842 1.00 74.44 335 ILE A CA 1
ATOM 2651 C C . ILE A 1 335 ? -13.302 62.807 -3.303 1.00 74.44 335 ILE A C 1
ATOM 2653 O O . ILE A 1 335 ? -13.178 63.341 -2.202 1.00 74.44 335 ILE A O 1
ATOM 2657 N N . ALA A 1 336 ? -12.243 62.541 -4.080 1.00 67.19 336 ALA A N 1
ATOM 2658 C CA . ALA A 1 336 ? -10.879 62.946 -3.731 1.00 67.19 336 ALA A CA 1
ATOM 2659 C C . ALA A 1 336 ? -10.764 64.469 -3.528 1.00 67.19 336 ALA A C 1
ATOM 2661 O O . ALA A 1 336 ? -10.337 64.912 -2.463 1.00 67.19 336 ALA A O 1
ATOM 2662 N N . ARG A 1 337 ? -11.218 65.268 -4.504 1.00 68.75 337 ARG A N 1
ATOM 2663 C CA . ARG A 1 337 ? -11.170 66.742 -4.438 1.00 68.75 337 ARG A CA 1
ATOM 2664 C C . ARG A 1 337 ? -11.994 67.292 -3.275 1.00 68.75 337 ARG A C 1
ATOM 2666 O O . ARG A 1 337 ? -11.485 68.086 -2.490 1.00 68.75 337 ARG A O 1
ATOM 2673 N N . GLU A 1 338 ? -13.219 66.797 -3.091 1.00 71.25 338 GLU A N 1
ATOM 2674 C CA . GLU A 1 338 ? -14.069 67.193 -1.959 1.00 71.25 338 GLU A CA 1
ATOM 2675 C C . GLU A 1 338 ? -13.445 66.850 -0.591 1.00 71.25 338 GLU A C 1
ATOM 2677 O O . GLU A 1 338 ? -13.688 67.550 0.396 1.00 71.25 338 GLU A O 1
ATOM 2682 N N . ALA A 1 339 ? -12.651 65.777 -0.498 1.00 64.94 339 ALA A N 1
ATOM 2683 C CA . ALA A 1 339 ? -11.934 65.409 0.722 1.00 64.94 339 ALA A CA 1
ATOM 2684 C C . ALA A 1 339 ? -10.714 66.312 0.986 1.00 64.94 339 ALA A C 1
ATOM 2686 O O . ALA A 1 339 ? -10.454 66.662 2.141 1.00 64.94 339 ALA A O 1
ATOM 2687 N N . GLU A 1 340 ? -9.992 66.729 -0.056 1.00 63.75 340 GLU A N 1
ATOM 2688 C CA . GLU A 1 340 ? -8.872 67.672 0.062 1.00 63.75 340 GLU A CA 1
ATOM 2689 C C . GLU A 1 340 ? -9.346 69.090 0.417 1.00 63.75 340 GLU A C 1
ATOM 2691 O O . GLU A 1 340 ? -8.799 69.710 1.331 1.00 63.75 340 GLU A O 1
ATOM 2696 N N . GLU A 1 341 ? -10.427 69.578 -0.196 1.00 60.78 341 GLU A N 1
ATOM 2697 C CA . GLU A 1 341 ? -11.040 70.872 0.140 1.00 60.78 341 GLU A CA 1
ATOM 2698 C C . GLU A 1 341 ? -11.506 70.922 1.610 1.00 60.78 341 GLU A C 1
ATOM 2700 O O . GLU A 1 341 ? -11.214 71.880 2.337 1.00 60.78 341 GLU A O 1
ATOM 2705 N N . LYS A 1 342 ? -12.132 69.841 2.105 1.00 59.66 342 LYS A N 1
ATOM 2706 C CA . LYS A 1 342 ? -12.513 69.686 3.526 1.00 59.66 342 LYS A CA 1
ATOM 2707 C C . LYS A 1 342 ? -11.311 69.666 4.483 1.00 59.66 342 LYS A C 1
ATOM 2709 O O . LYS A 1 342 ? -11.472 70.008 5.657 1.00 59.66 342 LYS A O 1
ATOM 2714 N N . LEU A 1 343 ? -10.113 69.300 4.016 1.00 53.69 343 LEU A N 1
ATOM 2715 C CA . LEU A 1 343 ? -8.872 69.372 4.800 1.00 53.69 343 LEU A CA 1
ATOM 2716 C C . LEU A 1 343 ? -8.259 70.780 4.797 1.00 53.69 343 LEU A C 1
ATOM 2718 O O . LEU A 1 343 ? -7.774 71.222 5.841 1.00 53.69 343 LEU A O 1
ATOM 2722 N N . VAL A 1 344 ? -8.325 71.512 3.678 1.00 53.53 344 VAL A N 1
ATOM 2723 C CA . VAL A 1 344 ? -7.858 72.911 3.590 1.00 53.53 344 VAL A CA 1
ATOM 2724 C C . VAL A 1 344 ? -8.658 73.825 4.526 1.00 53.53 344 VAL A C 1
ATOM 2726 O O . VAL A 1 344 ? -8.073 74.671 5.203 1.00 53.53 344 VAL A O 1
ATOM 2729 N N . ALA A 1 345 ? -9.970 73.602 4.653 1.00 50.78 345 ALA A N 1
ATOM 2730 C CA . ALA A 1 345 ? -10.840 74.361 5.555 1.00 50.78 345 ALA A CA 1
ATOM 2731 C C . ALA A 1 345 ? -10.513 74.193 7.059 1.00 50.78 345 ALA A C 1
ATOM 2733 O O . ALA A 1 345 ? -10.916 75.021 7.876 1.00 50.78 345 ALA A O 1
ATOM 2734 N N . LYS A 1 346 ? -9.782 73.142 7.463 1.00 45.06 346 LYS A N 1
ATOM 2735 C CA . LYS A 1 346 ? -9.589 72.757 8.877 1.00 45.06 346 LYS A CA 1
ATOM 2736 C C . LYS A 1 346 ? -8.303 73.301 9.527 1.00 45.06 346 LYS A C 1
ATOM 2738 O O . LYS A 1 346 ? -7.638 72.609 10.298 1.00 45.06 346 LYS A O 1
ATOM 2743 N N . ARG A 1 347 ? -7.958 74.569 9.265 1.00 44.81 347 ARG A N 1
ATOM 2744 C CA . ARG A 1 347 ? -6.883 75.298 9.974 1.00 44.81 347 ARG A CA 1
ATOM 2745 C C . ARG A 1 347 ? -7.316 76.687 10.446 1.00 44.81 347 ARG A C 1
ATOM 2747 O O . ARG A 1 347 ? -7.526 77.575 9.624 1.00 44.81 347 ARG A O 1
ATOM 2754 N N . PRO A 1 348 ? -7.232 76.930 11.763 1.00 43.94 348 PRO A N 1
ATOM 2755 C CA . PRO A 1 348 ? -6.538 78.137 12.208 1.00 43.94 348 PRO A CA 1
ATOM 2756 C C . PRO A 1 348 ? -5.509 77.901 13.334 1.00 43.94 348 PRO A C 1
ATOM 2758 O O . PRO A 1 348 ? -5.790 77.270 14.340 1.00 43.94 348 PRO A O 1
ATOM 2761 N N . ARG A 1 349 ? -4.329 78.514 13.143 1.00 38.28 349 ARG A N 1
ATOM 2762 C CA . ARG A 1 349 ? -3.460 79.181 14.144 1.00 38.28 349 ARG A CA 1
ATOM 2763 C C . ARG A 1 349 ? -3.159 78.476 15.488 1.00 38.28 349 ARG A C 1
ATOM 2765 O O . ARG A 1 349 ? -3.979 78.479 16.394 1.00 38.28 349 ARG A O 1
ATOM 2772 N N . GLY A 1 350 ? -1.890 78.094 15.690 1.00 32.22 350 GLY A N 1
ATOM 2773 C CA . GLY A 1 350 ? -1.338 77.830 17.030 1.00 32.22 350 GLY A CA 1
ATOM 2774 C C . GLY A 1 350 ? 0.022 77.117 17.043 1.00 32.22 350 GLY A C 1
ATOM 2775 O O . GLY A 1 350 ? 0.083 75.899 16.936 1.00 32.22 350 GLY A O 1
ATOM 2776 N N . ARG A 1 351 ? 1.122 77.863 17.207 1.00 37.31 351 ARG A N 1
ATOM 2777 C CA . ARG A 1 351 ? 2.446 77.349 17.622 1.00 37.31 351 ARG A CA 1
ATOM 2778 C C . ARG A 1 351 ? 2.996 78.289 18.694 1.00 37.31 351 ARG A C 1
ATOM 2780 O O . ARG A 1 351 ? 2.929 79.502 18.499 1.00 37.31 351 ARG A O 1
ATOM 2787 N N . PRO A 1 352 ? 3.589 77.756 19.770 1.00 37.12 352 PRO A N 1
ATOM 2788 C CA . PRO A 1 352 ? 4.974 78.134 20.085 1.00 37.12 352 PRO A CA 1
ATOM 2789 C C . PRO A 1 352 ? 5.976 76.976 19.915 1.00 37.12 352 PRO A C 1
ATOM 2791 O O . PRO A 1 352 ? 5.635 75.900 19.429 1.00 37.12 352 PRO A O 1
ATOM 2794 N N . ARG A 1 353 ? 7.246 77.234 20.252 1.00 38.84 353 ARG A N 1
ATOM 2795 C CA . ARG A 1 353 ? 8.396 76.314 20.136 1.00 38.84 353 ARG A CA 1
ATOM 2796 C C . ARG A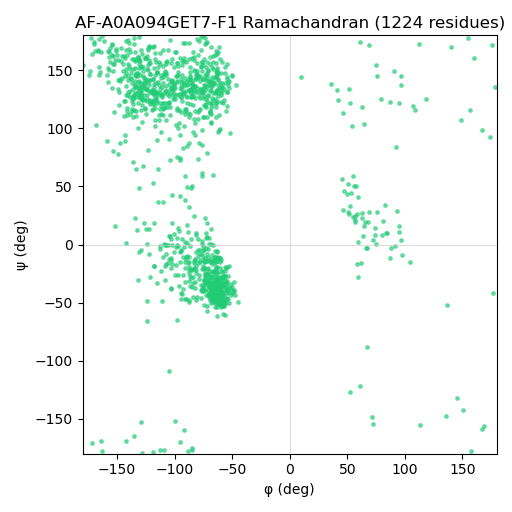 1 353 ? 8.836 75.794 21.511 1.00 38.84 353 ARG A C 1
ATOM 2798 O O . ARG A 1 353 ? 8.768 76.553 22.475 1.00 38.84 353 ARG A O 1
ATOM 2805 N N . LYS A 1 354 ? 9.529 74.650 21.535 1.00 29.12 354 LYS A N 1
ATOM 2806 C CA . LYS A 1 354 ? 10.798 74.526 22.285 1.00 29.12 354 LYS A CA 1
ATOM 2807 C C . LYS A 1 354 ? 11.818 73.649 21.531 1.00 29.12 354 LYS A C 1
ATOM 2809 O O . LYS A 1 354 ? 11.677 73.510 20.316 1.00 29.12 354 LYS A O 1
ATOM 2814 N N . ARG A 1 355 ? 12.922 73.273 22.188 1.00 27.02 355 ARG A N 1
ATOM 2815 C CA . ARG A 1 355 ? 14.218 72.852 21.602 1.00 27.02 355 ARG A CA 1
ATOM 2816 C C . ARG A 1 355 ? 14.444 71.313 21.662 1.00 27.02 355 ARG A C 1
ATOM 2818 O O . ARG A 1 355 ? 13.519 70.641 22.103 1.00 27.02 355 ARG A O 1
ATOM 2825 N N . PRO A 1 356 ? 15.544 70.764 21.096 1.00 46.56 356 PRO A N 1
ATOM 2826 C CA . PRO A 1 356 ? 15.555 69.397 20.553 1.00 46.56 356 PRO A CA 1
ATOM 2827 C C . PRO A 1 356 ? 16.306 68.347 21.394 1.00 46.56 356 PRO A C 1
ATOM 2829 O O . PRO A 1 356 ? 17.143 68.728 22.201 1.00 46.56 356 PRO A O 1
ATOM 2832 N N . ILE A 1 357 ? 16.073 67.077 21.022 1.00 36.09 357 ILE A N 1
ATOM 2833 C CA . ILE A 1 357 ? 16.875 65.852 21.258 1.00 36.09 357 ILE A CA 1
ATOM 2834 C C . ILE A 1 357 ? 17.071 65.433 22.720 1.00 36.09 357 ILE A C 1
ATOM 2836 O O . ILE A 1 357 ? 17.758 66.110 23.470 1.00 36.09 357 ILE A O 1
ATOM 2840 N N . GLU A 1 358 ? 16.568 64.239 23.036 1.00 24.47 358 GLU A N 1
ATOM 2841 C CA . GLU A 1 358 ? 17.371 63.140 23.593 1.00 24.47 358 GLU A CA 1
ATOM 2842 C C . GLU A 1 358 ? 16.699 61.798 23.235 1.00 24.47 358 GLU A C 1
ATOM 2844 O O . GLU A 1 358 ? 15.558 61.788 22.754 1.00 24.47 358 GLU A O 1
ATOM 2849 N N . GLU A 1 359 ? 17.447 60.703 23.344 1.00 40.19 359 GLU A N 1
ATOM 2850 C CA . GLU A 1 359 ? 17.009 59.325 23.075 1.00 40.19 359 GLU A CA 1
ATOM 2851 C C . GLU A 1 359 ? 16.534 58.666 24.380 1.00 40.19 359 GLU A C 1
ATOM 2853 O O . GLU A 1 359 ? 16.982 59.061 25.454 1.00 40.19 359 GLU A O 1
ATOM 2858 N N . LEU A 1 360 ? 15.648 57.669 24.289 1.00 25.38 360 LEU A N 1
ATOM 2859 C CA . LEU A 1 360 ? 15.376 56.714 25.369 1.00 25.38 360 LEU A CA 1
ATOM 2860 C C . LEU A 1 360 ? 15.090 55.330 24.770 1.00 25.38 360 LEU A C 1
ATOM 2862 O O . LEU A 1 360 ? 14.197 55.183 23.929 1.00 25.38 360 LEU A O 1
ATOM 2866 N N . GLU A 1 361 ? 15.873 54.353 25.216 1.00 26.67 361 GLU A N 1
ATOM 2867 C CA . GLU A 1 361 ? 15.555 52.919 25.229 1.00 26.67 361 GLU A CA 1
ATOM 2868 C C . GLU A 1 361 ? 14.743 52.602 26.517 1.00 26.67 361 GLU A C 1
ATOM 2870 O O . GLU A 1 361 ? 14.362 53.549 27.198 1.00 26.67 361 GLU A O 1
ATOM 2875 N N . GLU A 1 362 ? 14.443 51.317 26.778 1.00 25.06 362 GLU A N 1
ATOM 2876 C CA . GLU A 1 362 ? 14.278 50.636 28.101 1.00 25.06 362 GLU A CA 1
ATOM 2877 C C . GLU A 1 362 ? 13.517 51.358 29.259 1.00 25.06 362 GLU A C 1
ATOM 2879 O O . GLU A 1 362 ? 13.742 52.518 29.575 1.00 25.06 362 GLU A O 1
ATOM 2884 N N . GLU A 1 363 ? 12.463 50.793 29.863 1.00 24.97 363 GLU A N 1
ATOM 2885 C CA . GLU A 1 363 ? 12.382 49.884 31.046 1.00 24.97 363 GLU A CA 1
ATOM 2886 C C . GLU A 1 363 ? 10.901 50.008 31.534 1.00 24.97 363 GLU A C 1
ATOM 2888 O O . GLU A 1 363 ? 10.265 51.021 31.224 1.00 24.97 363 GLU A O 1
ATOM 2893 N N . GLU A 1 364 ? 10.238 49.145 32.317 1.00 25.80 364 GLU A N 1
ATOM 2894 C CA . GLU A 1 364 ? 10.302 47.707 32.679 1.00 25.80 364 GLU A CA 1
ATOM 2895 C C . GLU A 1 364 ? 8.913 47.352 33.321 1.00 25.80 364 GLU A C 1
ATOM 2897 O O . GLU A 1 364 ? 8.052 48.236 33.350 1.00 25.80 364 GLU A O 1
ATOM 2902 N N . GLU A 1 365 ? 8.651 46.124 33.811 1.00 24.70 365 GLU A N 1
ATOM 2903 C CA . GLU A 1 365 ? 8.195 45.849 35.210 1.00 24.70 365 GLU A CA 1
ATOM 2904 C C . GLU A 1 365 ? 7.816 44.360 35.488 1.00 24.70 365 GLU A C 1
ATOM 2906 O O . GLU A 1 365 ? 6.661 43.949 35.365 1.00 24.70 365 GLU A O 1
ATOM 2911 N N . GLU A 1 366 ? 8.818 43.607 35.960 1.00 24.45 366 GLU A N 1
ATOM 2912 C CA . GLU A 1 366 ? 8.869 42.806 37.211 1.00 24.45 366 GLU A CA 1
ATOM 2913 C C . GLU A 1 366 ? 8.147 41.439 37.402 1.00 24.45 366 GLU A C 1
ATOM 2915 O O . GLU A 1 366 ? 7.038 41.148 36.954 1.00 24.45 366 GLU A O 1
ATOM 2920 N N . GLU A 1 367 ? 8.847 40.584 38.167 1.00 27.25 367 GLU A N 1
ATOM 2921 C CA . GLU A 1 367 ? 8.493 39.228 38.618 1.00 27.25 367 GLU A CA 1
ATOM 2922 C C . GLU A 1 367 ? 7.551 39.198 39.847 1.00 27.25 367 GLU A C 1
ATOM 2924 O O . GLU A 1 367 ? 7.358 40.200 40.532 1.00 27.25 367 GLU A O 1
ATOM 2929 N N . LEU A 1 368 ? 7.131 37.990 40.266 1.00 23.88 368 LEU A N 1
ATOM 2930 C CA . LEU A 1 368 ? 7.461 37.528 41.630 1.00 23.88 368 LEU A CA 1
ATOM 2931 C C . LEU A 1 368 ? 7.382 35.994 41.789 1.00 23.88 368 LEU A C 1
ATOM 2933 O O . LEU A 1 368 ? 6.546 35.326 41.185 1.00 23.88 368 LEU A O 1
ATOM 2937 N N . VAL A 1 369 ? 8.260 35.445 42.637 1.00 28.42 369 VAL A N 1
ATOM 2938 C CA . VAL A 1 369 ? 8.515 34.002 42.831 1.00 28.42 369 VAL A CA 1
ATOM 2939 C C . VAL A 1 369 ? 8.124 33.547 44.244 1.00 28.42 369 VAL A C 1
ATOM 2941 O O . VAL A 1 369 ? 8.324 34.287 45.205 1.00 28.42 369 VAL A O 1
ATOM 2944 N N . LEU A 1 370 ? 7.667 32.295 44.399 1.00 23.97 370 LEU A N 1
ATOM 2945 C CA . LEU A 1 370 ? 7.730 31.536 45.663 1.00 23.97 370 LEU A CA 1
ATOM 2946 C C . LEU A 1 370 ? 7.953 30.029 45.404 1.00 23.97 370 LEU A C 1
ATOM 2948 O O . LEU A 1 370 ? 7.778 29.562 44.282 1.00 23.97 370 LEU A O 1
ATOM 2952 N N . SER A 1 371 ? 8.396 29.282 46.423 1.00 25.78 371 SER A N 1
ATOM 2953 C CA . SER A 1 371 ? 9.060 27.971 46.274 1.00 25.78 371 SER A CA 1
ATOM 2954 C C . SER A 1 371 ? 8.681 26.925 47.340 1.00 25.78 371 SER A C 1
ATOM 2956 O O . SER A 1 371 ? 8.204 27.282 48.416 1.00 25.78 371 SER A O 1
ATOM 2958 N N . SER A 1 372 ? 8.970 25.639 47.068 1.00 25.33 372 SER A N 1
ATOM 2959 C CA . SER A 1 372 ? 9.232 24.575 48.069 1.00 25.33 372 SER A CA 1
ATOM 2960 C C . SER A 1 372 ? 9.779 23.283 47.409 1.00 25.33 372 SER A C 1
ATOM 2962 O O . SER A 1 372 ? 9.885 23.222 46.188 1.00 25.33 372 SER A O 1
ATOM 2964 N N . SER A 1 373 ? 10.166 22.274 48.204 1.00 25.88 373 SER A N 1
ATOM 2965 C CA . SER A 1 373 ? 11.041 21.137 47.822 1.00 25.88 373 SER A CA 1
ATOM 2966 C C . SER A 1 373 ? 10.803 19.870 48.672 1.00 25.88 373 SER A C 1
ATOM 2968 O O . SER A 1 373 ? 10.438 20.061 49.832 1.00 25.88 373 SER A O 1
ATOM 2970 N N . ALA A 1 374 ? 11.116 18.652 48.167 1.00 25.22 374 ALA A N 1
ATOM 2971 C CA . ALA A 1 374 ? 11.834 17.541 48.868 1.00 25.22 374 ALA A CA 1
ATOM 2972 C C . ALA A 1 374 ? 11.575 16.102 48.313 1.00 25.22 374 ALA A C 1
ATOM 2974 O O . ALA A 1 374 ? 10.470 15.586 48.422 1.00 25.22 374 ALA A O 1
ATOM 2975 N N . ASP A 1 375 ? 12.629 15.465 47.785 1.00 24.48 375 ASP A N 1
ATOM 2976 C CA . ASP A 1 375 ? 13.305 14.233 48.270 1.00 24.48 375 ASP A CA 1
ATOM 2977 C C . ASP A 1 375 ? 12.598 12.873 48.594 1.00 24.48 375 ASP A C 1
ATOM 2979 O O . ASP A 1 375 ? 11.884 12.739 49.584 1.00 24.48 375 ASP A O 1
ATOM 2983 N N . LEU A 1 376 ? 13.073 11.832 47.870 1.00 24.47 376 LEU A N 1
ATOM 2984 C CA . LEU A 1 376 ? 13.636 10.521 48.324 1.00 24.47 376 LEU A CA 1
ATOM 2985 C C . LEU A 1 376 ? 12.786 9.239 48.631 1.00 24.47 376 LEU A C 1
ATOM 2987 O O . LEU A 1 376 ? 12.011 9.163 49.578 1.00 24.47 376 LEU A O 1
ATOM 2991 N N . ASP A 1 377 ? 13.161 8.175 47.892 1.00 24.52 377 ASP A N 1
ATOM 2992 C CA . ASP A 1 377 ? 13.601 6.814 48.310 1.00 24.52 377 ASP A CA 1
ATOM 2993 C C . ASP A 1 377 ? 12.696 5.628 48.770 1.00 24.52 377 ASP A C 1
ATOM 2995 O O . ASP A 1 377 ? 12.116 5.600 49.852 1.00 24.52 377 ASP A O 1
ATOM 2999 N N . SER A 1 378 ? 12.908 4.509 48.044 1.00 26.33 378 SER A N 1
ATOM 3000 C CA . SER A 1 378 ? 13.329 3.153 48.513 1.00 26.33 378 SER A CA 1
ATOM 3001 C C . SER A 1 378 ? 12.368 1.934 48.575 1.00 26.33 378 SER A C 1
ATOM 3003 O O . SER A 1 378 ? 11.398 1.878 49.319 1.00 26.33 378 SER A O 1
ATOM 3005 N N . GLU A 1 379 ? 12.770 0.918 47.790 1.00 25.73 379 GLU A N 1
ATOM 3006 C CA . GLU A 1 379 ? 12.841 -0.552 47.995 1.00 25.73 379 GLU A CA 1
ATOM 3007 C C . GLU A 1 379 ? 11.810 -1.374 48.814 1.00 25.73 379 GLU A C 1
ATOM 3009 O O . GLU A 1 379 ? 11.499 -1.107 49.971 1.00 25.73 379 GLU A O 1
ATOM 3014 N N . GLY A 1 380 ? 11.462 -2.555 48.267 1.00 23.88 380 GLY A N 1
ATOM 3015 C CA . GLY A 1 380 ? 10.853 -3.672 49.007 1.00 23.88 380 GLY A CA 1
ATOM 3016 C C . GLY A 1 380 ? 10.808 -4.995 48.216 1.00 23.88 380 GLY A C 1
ATOM 3017 O O . GLY A 1 380 ? 9.956 -5.177 47.355 1.00 23.88 380 GLY A O 1
ATOM 3018 N N . SER A 1 381 ? 11.710 -5.941 48.509 1.00 24.53 381 SER A N 1
ATOM 3019 C CA . SER A 1 381 ? 11.757 -7.294 47.900 1.00 24.53 381 SER A CA 1
ATOM 3020 C C . SER A 1 381 ? 11.137 -8.382 48.801 1.00 24.53 381 SER A C 1
ATOM 3022 O O . SER A 1 381 ? 11.030 -8.145 50.000 1.00 24.53 381 SER A O 1
ATOM 3024 N N . VAL A 1 382 ? 10.856 -9.593 48.255 1.00 24.11 382 VAL A N 1
ATOM 3025 C CA . VAL A 1 382 ? 11.191 -10.956 48.805 1.00 24.11 382 VAL A CA 1
ATOM 3026 C C . VAL A 1 382 ? 10.190 -12.103 48.450 1.00 24.11 382 VAL A C 1
ATOM 3028 O O . VAL A 1 382 ? 9.130 -12.240 49.043 1.00 24.11 382 VAL A O 1
ATOM 3031 N N . ILE A 1 383 ? 10.637 -12.997 47.545 1.00 23.61 383 ILE A N 1
ATOM 3032 C CA . ILE A 1 383 ? 10.598 -14.494 47.575 1.00 23.61 383 ILE A CA 1
ATOM 3033 C C . ILE A 1 383 ? 9.254 -15.293 47.557 1.00 23.61 383 ILE A C 1
ATOM 3035 O O . ILE A 1 383 ? 8.637 -15.548 48.583 1.00 23.61 383 ILE A O 1
ATOM 3039 N N . VAL A 1 384 ? 8.947 -15.852 46.368 1.00 22.80 384 VAL A N 1
ATOM 3040 C CA . VAL A 1 384 ? 8.787 -17.298 45.991 1.00 22.80 384 VAL A CA 1
ATOM 3041 C C . VAL A 1 384 ? 8.071 -18.306 46.925 1.00 22.80 384 VAL A C 1
ATOM 3043 O O . VAL A 1 384 ? 8.519 -18.542 48.041 1.00 22.80 384 VAL A O 1
ATOM 3046 N N . ILE A 1 385 ? 7.152 -19.113 46.348 1.00 22.08 385 ILE A N 1
ATOM 3047 C CA . ILE A 1 385 ? 7.068 -20.594 46.515 1.00 22.08 385 ILE A CA 1
ATOM 3048 C C . ILE A 1 385 ? 6.333 -21.263 45.320 1.00 22.08 385 ILE A C 1
ATOM 3050 O O . ILE A 1 385 ? 5.628 -20.598 44.570 1.00 22.08 385 ILE A O 1
ATOM 3054 N N . LEU A 1 386 ? 6.589 -22.561 45.089 1.00 22.09 386 LEU A N 1
ATOM 3055 C CA . LEU A 1 386 ? 6.306 -23.342 43.861 1.00 22.09 386 LEU A CA 1
ATOM 3056 C C . LEU A 1 386 ? 5.160 -24.382 44.005 1.00 22.09 386 LEU A C 1
ATOM 3058 O O . LEU A 1 386 ? 4.650 -24.584 45.103 1.00 22.09 386 LEU A O 1
ATOM 3062 N N . LEU A 1 387 ? 4.933 -25.140 42.910 1.00 22.50 387 LEU A N 1
ATOM 3063 C CA . LEU A 1 387 ? 4.261 -26.460 42.766 1.00 22.50 387 LEU A CA 1
ATOM 3064 C C . LEU A 1 387 ? 2.737 -26.469 42.489 1.00 22.50 387 LEU A C 1
ATOM 3066 O O . LEU A 1 387 ? 2.009 -25.660 43.045 1.00 22.50 387 LEU A O 1
ATOM 3070 N N . LEU A 1 388 ? 2.146 -27.451 41.777 1.00 23.06 388 LEU A N 1
ATOM 3071 C CA . LEU A 1 388 ? 2.496 -28.274 40.583 1.00 23.06 388 LEU A CA 1
ATOM 3072 C C . LEU A 1 388 ? 1.305 -29.241 40.308 1.00 23.06 388 LEU A C 1
ATOM 3074 O O . LEU A 1 388 ? 0.609 -29.607 41.252 1.00 23.06 388 LEU A O 1
ATOM 3078 N N . GLY A 1 389 ? 1.101 -29.714 39.067 1.00 21.50 389 GLY A N 1
ATOM 3079 C CA . GLY A 1 389 ? 0.031 -30.672 38.689 1.00 21.50 389 GLY A CA 1
ATOM 3080 C C . GLY A 1 389 ? -1.096 -30.024 37.854 1.00 21.50 389 GLY A C 1
ATOM 3081 O O . GLY A 1 389 ? -1.725 -29.099 38.353 1.00 21.50 389 GLY A O 1
ATOM 3082 N N . SER A 1 390 ? -1.411 -30.331 36.581 1.00 23.75 390 SER A N 1
ATOM 3083 C CA . SER A 1 390 ? -1.216 -31.475 35.648 1.00 23.75 390 SER A CA 1
ATOM 3084 C C . SER A 1 390 ? -2.404 -32.461 35.532 1.00 23.75 390 SER A C 1
ATOM 3086 O O . SER A 1 390 ? -3.026 -32.799 36.529 1.00 23.75 390 SER A O 1
ATOM 3088 N N . ILE A 1 391 ? -2.602 -32.994 34.306 1.00 23.69 391 ILE A N 1
ATOM 3089 C CA . ILE A 1 391 ? -3.471 -34.133 33.883 1.00 23.69 391 ILE A CA 1
ATOM 3090 C C . ILE A 1 391 ? -4.924 -33.812 33.415 1.00 23.69 391 ILE A C 1
ATOM 3092 O O . ILE A 1 391 ? -5.898 -33.928 34.146 1.00 23.69 391 ILE A O 1
ATOM 3096 N N . THR A 1 392 ? -5.020 -33.457 32.124 1.00 23.98 392 THR A N 1
ATOM 3097 C CA . THR A 1 392 ? -5.913 -33.975 31.040 1.00 23.98 392 THR A CA 1
ATOM 3098 C C . THR A 1 392 ? -7.091 -34.940 31.330 1.00 23.98 392 THR A C 1
ATOM 3100 O O . THR A 1 392 ? -6.863 -35.952 31.989 1.00 23.98 392 THR A O 1
ATOM 3103 N N . PHE A 1 393 ? -8.223 -34.811 30.597 1.00 22.67 393 PHE A N 1
ATOM 3104 C CA . PHE A 1 393 ? -8.583 -35.688 29.438 1.00 22.67 393 PHE A CA 1
ATOM 3105 C C . PHE A 1 393 ? -9.805 -35.203 28.594 1.00 22.67 393 PHE A C 1
ATOM 3107 O O . PHE A 1 393 ? -10.447 -34.217 28.936 1.00 22.67 393 PHE A O 1
ATOM 3114 N N . GLN A 1 394 ? -10.064 -35.885 27.463 1.00 23.20 394 GLN A N 1
ATOM 3115 C CA . GLN A 1 394 ? -11.148 -35.705 26.455 1.00 23.20 394 GLN A CA 1
ATOM 3116 C C . GLN A 1 394 ? -12.575 -35.878 27.056 1.00 23.20 394 GLN A C 1
ATOM 3118 O O . GLN A 1 394 ? -12.698 -36.537 28.082 1.00 23.20 394 GLN A O 1
ATOM 3123 N N . GLY A 1 395 ? -13.716 -35.414 26.507 1.00 26.61 395 GLY A N 1
ATOM 3124 C CA . GLY A 1 395 ? -14.055 -34.758 25.227 1.00 26.61 395 GLY A CA 1
ATOM 3125 C C . GLY A 1 395 ? -15.051 -35.580 24.369 1.00 26.61 395 GLY A C 1
ATOM 3126 O O . GLY A 1 395 ? -14.725 -36.727 24.078 1.00 26.61 395 GLY A O 1
ATOM 3127 N N . ASN A 1 396 ? -16.214 -35.029 23.938 1.00 26.14 396 ASN A N 1
ATOM 3128 C CA . ASN A 1 396 ? -16.870 -35.373 22.645 1.00 26.14 396 ASN A CA 1
ATOM 3129 C C . ASN A 1 396 ? -18.134 -34.553 22.241 1.00 26.14 396 ASN A C 1
ATOM 3131 O O . ASN A 1 396 ? -18.971 -34.280 23.091 1.00 26.14 396 ASN A O 1
ATOM 3135 N N . CYS A 1 397 ? -18.290 -34.335 20.919 1.00 24.88 397 CYS A N 1
ATOM 3136 C CA . CYS A 1 397 ? -19.510 -34.092 20.099 1.00 24.88 397 CYS A CA 1
ATOM 3137 C C . CYS A 1 397 ? -20.559 -33.005 20.463 1.00 24.88 397 CYS A C 1
ATOM 3139 O O . CYS A 1 397 ? -21.152 -33.045 21.536 1.00 24.88 397 CYS A O 1
ATOM 3141 N N . GLY A 1 398 ? -20.996 -32.209 19.463 1.00 26.53 398 GLY A N 1
ATOM 3142 C CA . GLY A 1 398 ? -22.402 -31.756 19.466 1.00 26.53 398 GLY A CA 1
ATOM 3143 C C . GLY A 1 398 ? -22.939 -30.793 18.392 1.00 26.53 398 GLY A C 1
ATOM 3144 O O . GLY A 1 398 ? -24.068 -31.001 17.958 1.00 26.53 398 GLY A O 1
ATOM 3145 N N . VAL A 1 399 ? -22.209 -29.749 17.981 1.00 27.94 399 VAL A N 1
ATOM 3146 C CA . VAL A 1 399 ? -22.712 -28.691 17.066 1.00 27.94 399 VAL A CA 1
ATOM 3147 C C . VAL A 1 399 ? -21.588 -28.246 16.127 1.00 27.94 399 VAL A C 1
ATOM 3149 O O . VAL A 1 399 ? -20.434 -28.216 16.549 1.00 27.94 399 VAL A O 1
ATOM 3152 N N . GLU A 1 400 ? -21.903 -27.910 14.872 1.00 28.41 400 GLU A N 1
ATOM 3153 C CA . GLU A 1 400 ? -20.917 -27.370 13.926 1.00 28.41 400 GLU A CA 1
ATOM 3154 C C . GLU A 1 400 ? -20.478 -25.959 14.336 1.00 28.41 400 GLU A C 1
ATOM 3156 O O . GLU A 1 400 ? -21.262 -25.009 14.347 1.00 28.41 400 GLU A O 1
ATOM 3161 N N . ALA A 1 401 ? -19.199 -25.851 14.680 1.00 28.66 401 ALA A N 1
ATOM 3162 C CA . ALA A 1 401 ? -18.493 -24.626 15.018 1.00 28.66 401 ALA A CA 1
ATOM 3163 C C . ALA A 1 401 ? -17.085 -24.668 14.390 1.00 28.66 401 ALA A C 1
ATOM 3165 O O . ALA A 1 401 ? -16.689 -25.676 13.802 1.00 28.66 401 ALA A O 1
ATOM 3166 N N . ASN A 1 402 ? -16.344 -23.560 14.479 1.00 30.14 402 ASN A N 1
ATOM 3167 C CA . ASN A 1 402 ? -15.004 -23.419 13.897 1.00 30.14 402 ASN A CA 1
ATOM 3168 C C . ASN A 1 402 ? -14.058 -24.560 14.362 1.00 30.14 402 ASN A C 1
ATOM 3170 O O . ASN A 1 402 ? -14.102 -24.888 15.546 1.00 30.14 402 ASN A O 1
ATOM 3174 N N . PRO A 1 403 ? -13.180 -25.146 13.515 1.00 24.80 403 PRO A N 1
ATOM 3175 C CA . PRO A 1 403 ? -12.383 -26.327 13.888 1.00 24.80 403 PRO A CA 1
ATOM 3176 C C . PRO A 1 403 ? -11.497 -26.193 15.140 1.00 24.80 403 PRO A C 1
ATOM 3178 O O . PRO A 1 403 ? -11.126 -27.208 15.727 1.00 24.80 403 PRO A O 1
ATOM 3181 N N . ASP A 1 404 ? -11.193 -24.969 15.578 1.00 33.00 404 ASP A N 1
ATOM 3182 C CA . ASP A 1 404 ? -10.449 -24.687 16.812 1.00 33.00 404 ASP A CA 1
ATOM 3183 C C . ASP A 1 404 ? -11.295 -24.767 18.105 1.00 33.00 404 ASP A C 1
ATOM 3185 O O . ASP A 1 404 ? -10.735 -24.728 19.204 1.00 33.00 404 ASP A O 1
ATOM 3189 N N . THR A 1 405 ? -12.632 -24.875 18.036 1.00 32.66 405 THR A N 1
ATOM 3190 C CA . THR A 1 405 ? -13.476 -24.793 19.243 1.00 32.66 405 THR A CA 1
ATOM 3191 C C . THR A 1 405 ? -13.292 -25.985 20.177 1.00 32.66 405 THR A C 1
ATOM 3193 O O . THR A 1 405 ? -13.741 -27.105 19.911 1.00 32.66 405 THR A O 1
ATOM 3196 N N . ARG A 1 406 ? -12.712 -25.712 21.346 1.00 35.81 406 ARG A N 1
ATOM 3197 C CA . ARG A 1 406 ? -12.752 -26.607 22.505 1.00 35.81 406 ARG A CA 1
ATOM 3198 C C . ARG A 1 406 ? -14.186 -26.645 23.064 1.00 35.81 406 ARG A C 1
ATOM 3200 O O . ARG A 1 406 ? -14.835 -25.604 23.109 1.00 35.81 406 ARG A O 1
ATOM 3207 N N . PRO A 1 407 ? -14.699 -27.802 23.520 1.00 26.25 407 PRO A N 1
ATOM 3208 C CA . PRO A 1 407 ? -16.057 -27.899 24.053 1.00 26.25 407 PRO A CA 1
ATOM 3209 C C . PRO A 1 407 ? -16.152 -27.307 25.470 1.00 26.25 407 PRO A C 1
ATOM 3211 O O . PRO A 1 407 ? -16.055 -28.024 26.467 1.00 26.25 407 PRO A O 1
ATOM 3214 N N . GLY A 1 408 ? -16.354 -25.992 25.540 1.00 34.22 408 GLY A N 1
ATOM 3215 C CA . GLY A 1 408 ? -16.782 -25.244 26.723 1.00 34.22 408 GLY A CA 1
ATOM 3216 C C . GLY A 1 408 ? -18.120 -24.539 26.475 1.00 34.22 408 GLY A C 1
ATOM 3217 O O . GLY A 1 408 ? -18.616 -24.495 25.349 1.00 34.22 408 GLY A O 1
ATOM 3218 N N . ALA A 1 409 ? -18.728 -23.983 27.524 1.00 42.12 409 ALA A N 1
ATOM 3219 C CA . ALA A 1 409 ? -19.837 -23.050 27.347 1.00 42.12 409 ALA A CA 1
ATOM 3220 C C . ALA A 1 409 ? -19.249 -21.676 26.994 1.00 42.12 409 ALA A C 1
ATOM 3222 O O . ALA A 1 409 ? -18.657 -21.040 27.861 1.00 42.12 409 ALA A O 1
ATOM 3223 N N . ASN A 1 410 ? -19.387 -21.237 25.739 1.00 56.94 410 ASN A N 1
ATOM 3224 C CA . ASN A 1 410 ? -18.870 -19.944 25.279 1.00 56.94 410 ASN A CA 1
ATOM 3225 C C . ASN A 1 410 ? -19.529 -18.788 26.048 1.00 56.94 410 ASN A C 1
ATOM 3227 O O . ASN A 1 410 ? -20.640 -18.372 25.723 1.00 56.94 410 ASN A O 1
ATOM 3231 N N . VAL A 1 411 ? -18.840 -18.275 27.070 1.00 83.62 411 VAL A N 1
ATOM 3232 C CA . VAL A 1 411 ? -19.296 -17.110 27.848 1.00 83.62 411 VAL A CA 1
ATOM 3233 C C . VAL A 1 411 ? -19.016 -15.795 27.107 1.00 83.62 411 VAL A C 1
ATOM 3235 O O . VAL A 1 411 ? -19.756 -14.823 27.263 1.00 83.62 411 VAL A O 1
ATOM 3238 N N . ARG A 1 412 ? -18.000 -15.808 26.232 1.00 91.94 412 ARG A N 1
ATOM 3239 C CA . ARG A 1 412 ? -17.711 -14.804 25.202 1.00 91.94 412 ARG A CA 1
ATOM 3240 C C . ARG A 1 412 ? -18.147 -15.323 23.830 1.00 91.94 412 ARG A C 1
ATOM 3242 O O . ARG A 1 412 ? -17.845 -16.456 23.462 1.00 91.94 412 ARG A O 1
ATOM 3249 N N . GLU A 1 413 ? -18.819 -14.481 23.053 1.00 94.00 413 GLU A N 1
ATOM 3250 C CA . GLU A 1 413 ? -19.237 -14.755 21.671 1.00 94.00 413 GLU A CA 1
ATOM 3251 C C . GLU A 1 413 ? -18.594 -13.726 20.724 1.00 94.00 413 GLU A C 1
ATOM 3253 O O . GLU A 1 413 ? -18.656 -12.528 20.997 1.00 94.00 413 GLU A O 1
ATOM 3258 N N . ARG A 1 414 ? -18.011 -14.170 19.600 1.00 92.81 414 ARG A N 1
ATOM 3259 C CA . ARG A 1 414 ? -17.523 -13.315 18.496 1.00 92.81 414 ARG A CA 1
ATOM 3260 C C . ARG A 1 414 ? -18.173 -13.775 17.190 1.00 92.81 414 ARG A C 1
ATOM 3262 O O . ARG A 1 414 ? -17.903 -14.877 16.720 1.00 92.81 414 ARG A O 1
ATOM 3269 N N . THR A 1 415 ? -19.041 -12.950 16.608 1.00 94.75 415 THR A N 1
ATOM 3270 C CA . THR A 1 415 ? -19.855 -13.292 15.428 1.00 94.75 415 THR A CA 1
ATOM 3271 C C . THR A 1 415 ? -19.546 -12.360 14.260 1.00 94.75 415 THR A C 1
ATOM 3273 O O . THR A 1 415 ? -19.819 -11.165 14.334 1.00 94.75 415 THR A O 1
ATOM 3276 N N . ARG A 1 416 ? -19.010 -12.908 13.163 1.00 94.62 416 ARG A N 1
ATOM 3277 C CA . ARG A 1 416 ? -18.679 -12.162 11.937 1.00 94.62 416 ARG A CA 1
ATOM 3278 C C . ARG A 1 416 ? -19.945 -11.732 11.195 1.00 94.62 416 ARG A C 1
ATOM 3280 O O . ARG A 1 416 ? -20.781 -12.573 10.868 1.00 94.62 416 ARG A O 1
ATOM 3287 N N . LEU A 1 417 ? -20.067 -10.453 10.853 1.00 94.06 417 LEU A N 1
ATOM 3288 C CA . LEU A 1 417 ? -21.174 -9.911 10.056 1.00 94.06 417 LEU A CA 1
ATOM 3289 C C . LEU A 1 417 ? -20.913 -10.034 8.543 1.00 94.06 417 LEU A C 1
ATOM 3291 O O . LEU A 1 417 ? -21.072 -9.070 7.805 1.00 94.06 417 LEU A O 1
ATOM 3295 N N . HIS A 1 418 ? -20.511 -11.217 8.071 1.00 90.12 418 HIS A N 1
ATOM 3296 C CA . HIS A 1 418 ? -20.077 -11.411 6.680 1.00 90.12 418 HIS A CA 1
ATOM 3297 C C . HIS A 1 418 ? -21.215 -11.305 5.645 1.00 90.12 418 HIS A C 1
ATOM 3299 O O . HIS A 1 418 ? -21.047 -10.702 4.586 1.00 90.12 418 HIS A O 1
ATOM 3305 N N . SER A 1 419 ? -22.376 -11.912 5.920 1.00 88.19 419 SER A N 1
ATOM 3306 C CA . SER A 1 419 ? -23.429 -12.149 4.920 1.00 88.19 419 SER A CA 1
ATOM 3307 C C . SER A 1 419 ? -24.783 -11.529 5.285 1.00 88.19 419 SER A C 1
ATOM 3309 O O . SER A 1 419 ? -25.071 -11.229 6.444 1.00 88.19 419 SER A O 1
ATOM 3311 N N . GLY A 1 420 ? -25.627 -11.333 4.266 1.00 86.25 420 GLY A N 1
ATOM 3312 C CA . GLY A 1 420 ? -26.969 -10.749 4.401 1.00 86.25 420 GLY A CA 1
ATOM 3313 C C . GLY A 1 420 ? -27.021 -9.220 4.318 1.00 86.25 420 GLY A C 1
ATOM 3314 O O . GLY A 1 420 ? -28.118 -8.661 4.307 1.00 86.25 420 GLY A O 1
ATOM 3315 N N . CYS A 1 421 ? -25.869 -8.556 4.204 1.00 94.62 421 CYS A N 1
ATOM 3316 C CA . CYS A 1 421 ? -25.777 -7.104 4.253 1.00 94.62 421 CYS A CA 1
ATOM 3317 C C . CYS A 1 421 ? -26.431 -6.433 3.035 1.00 94.62 421 CYS A C 1
ATOM 3319 O O . CYS A 1 421 ? -26.374 -6.932 1.906 1.00 94.62 421 CYS A O 1
ATOM 3321 N N . LYS A 1 422 ? -27.059 -5.282 3.274 1.00 97.19 422 LYS A N 1
ATOM 3322 C CA . LYS A 1 422 ? -27.676 -4.413 2.271 1.00 97.19 422 LYS A CA 1
ATOM 3323 C C . LYS A 1 422 ? -26.822 -3.177 2.047 1.00 97.19 422 LYS A C 1
ATOM 3325 O O . LYS A 1 422 ? -26.456 -2.525 3.014 1.00 97.19 422 LYS A O 1
ATOM 3330 N N . PHE A 1 423 ? -26.557 -2.827 0.794 1.00 97.50 423 PHE A N 1
ATOM 3331 C CA . PHE A 1 423 ? -25.685 -1.725 0.401 1.00 97.50 423 PHE A CA 1
ATOM 3332 C C . PHE A 1 423 ? -26.376 -0.732 -0.541 1.00 97.50 423 PHE A C 1
ATOM 3334 O O . PHE A 1 423 ? -27.056 -1.121 -1.497 1.00 97.50 423 PHE A O 1
ATOM 3341 N N . LEU A 1 424 ? -26.137 0.552 -0.283 1.00 96.44 424 LEU A N 1
ATOM 3342 C CA . LEU A 1 424 ? -26.482 1.688 -1.130 1.00 96.44 424 LEU A CA 1
ATOM 3343 C C . LEU A 1 424 ? -25.250 2.592 -1.275 1.00 96.44 424 LEU A C 1
ATOM 3345 O O . LEU A 1 424 ? -24.643 2.982 -0.280 1.00 96.44 424 LEU A O 1
ATOM 3349 N N . HIS A 1 425 ? -24.911 2.965 -2.509 1.00 95.25 425 HIS A N 1
ATOM 3350 C CA . HIS A 1 425 ? -23.917 4.001 -2.807 1.00 95.25 425 HIS A CA 1
ATOM 3351 C C . HIS A 1 425 ? -24.606 5.265 -3.319 1.00 95.25 425 HIS A C 1
ATOM 3353 O O . HIS A 1 425 ? -25.613 5.196 -4.027 1.00 95.25 425 HIS A O 1
ATOM 3359 N N . SER A 1 426 ? -24.038 6.417 -2.981 1.00 91.81 426 SER A N 1
ATOM 3360 C CA . SER A 1 426 ? -24.392 7.715 -3.543 1.00 91.81 426 SER A CA 1
ATOM 3361 C C . SER A 1 426 ? -23.114 8.479 -3.901 1.00 91.81 426 SER A C 1
ATOM 3363 O O . SER A 1 426 ? -22.262 8.626 -3.031 1.00 91.81 426 SER A O 1
ATOM 3365 N N . PRO A 1 427 ? -22.969 9.052 -5.112 1.00 85.50 427 PRO A N 1
ATOM 3366 C CA . PRO A 1 427 ? -21.825 9.905 -5.455 1.00 85.50 427 PRO A CA 1
ATOM 3367 C C . PRO A 1 427 ? -21.862 11.285 -4.766 1.00 85.50 427 PRO A C 1
ATOM 3369 O O . PRO A 1 427 ? -20.902 12.046 -4.858 1.00 85.50 427 PRO A O 1
ATOM 3372 N N . THR A 1 428 ? -22.963 11.626 -4.089 1.00 84.88 428 THR A N 1
ATOM 3373 C CA . THR A 1 428 ? -23.144 12.851 -3.289 1.00 84.88 428 THR A CA 1
ATOM 3374 C C . THR A 1 428 ? -23.416 12.512 -1.817 1.00 84.88 428 THR A C 1
ATOM 3376 O O . THR A 1 428 ? -23.471 11.336 -1.453 1.00 84.88 428 THR A O 1
ATOM 3379 N N . THR A 1 429 ? -23.632 13.534 -0.980 1.00 85.38 429 THR A N 1
ATOM 3380 C CA . THR A 1 429 ? -23.908 13.435 0.468 1.00 85.38 429 THR A CA 1
ATOM 3381 C C . THR A 1 429 ? -25.404 13.676 0.776 1.00 85.38 429 THR A C 1
ATOM 3383 O O . THR A 1 429 ? -25.764 14.755 1.249 1.00 85.38 429 THR A O 1
ATOM 3386 N N . PRO A 1 430 ? -26.325 12.736 0.465 1.00 86.81 430 PRO A N 1
ATOM 3387 C CA . PRO A 1 430 ? -27.771 12.938 0.616 1.00 86.81 430 PRO A CA 1
ATOM 3388 C C . PRO A 1 430 ? -28.243 12.877 2.073 1.00 86.81 430 PRO A C 1
ATOM 3390 O O . PRO A 1 430 ? -29.313 13.390 2.383 1.00 86.81 430 PRO A O 1
ATOM 3393 N N . ASP A 1 431 ? -27.451 12.261 2.954 1.00 90.06 431 ASP A N 1
ATOM 3394 C CA . ASP A 1 431 ? -27.682 12.191 4.402 1.00 90.06 431 ASP A CA 1
ATOM 3395 C C . ASP A 1 431 ? -27.445 13.519 5.131 1.00 90.06 431 ASP A C 1
ATOM 3397 O O . ASP A 1 431 ? -27.865 13.657 6.278 1.00 90.06 431 ASP A O 1
ATOM 3401 N N . ARG A 1 432 ? -26.807 14.495 4.468 1.00 89.56 432 ARG A N 1
ATOM 3402 C CA . ARG A 1 432 ? -26.519 15.836 4.997 1.00 89.56 432 ARG A CA 1
ATOM 3403 C C . ARG A 1 432 ? -25.708 15.850 6.300 1.00 89.56 432 ARG A C 1
ATOM 3405 O O . ARG A 1 432 ? -25.762 16.834 7.027 1.00 89.56 432 ARG A O 1
ATOM 3412 N N . VAL A 1 433 ? -24.922 14.811 6.588 1.00 90.12 433 VAL A N 1
ATOM 3413 C CA . VAL A 1 433 ? -24.074 14.760 7.795 1.00 90.12 433 VAL A CA 1
ATOM 3414 C C . VAL A 1 433 ? -22.587 14.863 7.478 1.00 90.12 433 VAL A C 1
ATOM 3416 O O . VAL A 1 433 ? -22.096 14.308 6.491 1.00 90.12 433 VAL A O 1
ATOM 3419 N N . THR A 1 434 ? -21.854 15.544 8.357 1.00 88.81 434 THR A N 1
ATOM 3420 C CA . THR A 1 434 ? -20.389 15.632 8.337 1.00 88.81 434 THR A CA 1
ATOM 3421 C C . THR A 1 434 ? -19.794 15.297 9.707 1.00 88.81 434 THR A C 1
ATOM 3423 O O . THR A 1 434 ? -20.504 15.221 10.711 1.00 88.81 434 THR A O 1
ATOM 3426 N N . TYR A 1 435 ? -18.474 15.088 9.763 1.00 87.69 435 TYR A N 1
ATOM 3427 C CA . TYR A 1 435 ? -17.771 15.133 11.044 1.00 87.69 435 TYR A CA 1
ATOM 3428 C C . TYR A 1 435 ? -17.869 16.531 11.640 1.00 87.69 435 TYR A C 1
ATOM 3430 O O . TYR A 1 435 ? -18.441 16.703 12.709 1.00 87.69 435 TYR A O 1
ATOM 3438 N N . SER A 1 436 ? -17.321 17.483 10.891 1.00 84.62 436 SER A N 1
ATOM 3439 C CA . SER A 1 436 ? -17.179 18.890 11.213 1.00 84.62 436 SER A CA 1
ATOM 3440 C C . SER A 1 436 ? -17.337 19.728 9.947 1.00 84.62 436 SER A C 1
ATOM 3442 O O . SER A 1 436 ? -17.126 19.230 8.829 1.00 84.62 436 SER A O 1
ATOM 3444 N N . LEU A 1 437 ? -17.728 20.989 10.106 1.00 80.31 437 LEU A N 1
ATOM 3445 C CA . LEU A 1 437 ? -17.746 21.960 9.016 1.00 80.31 437 LEU A CA 1
ATOM 3446 C C . LEU A 1 437 ? -16.310 22.379 8.667 1.00 80.31 437 LEU A C 1
ATOM 3448 O O . LEU A 1 437 ? -15.538 22.810 9.523 1.00 80.31 437 LEU A O 1
ATOM 3452 N N . ARG A 1 438 ? -15.942 22.234 7.392 1.00 69.31 438 ARG A N 1
ATOM 3453 C CA . ARG A 1 438 ? -14.588 22.465 6.869 1.00 69.31 438 ARG A CA 1
ATOM 3454 C C . ARG A 1 438 ? -14.642 23.178 5.511 1.00 69.31 438 ARG A C 1
ATOM 3456 O O . ARG A 1 438 ? -15.584 22.946 4.755 1.00 69.31 438 ARG A O 1
ATOM 3463 N N . PRO A 1 439 ? -13.606 23.938 5.108 1.00 59.72 439 PRO A N 1
ATOM 3464 C CA . PRO A 1 439 ? -13.594 24.637 3.817 1.00 59.72 439 PRO A CA 1
ATOM 3465 C C . PRO A 1 439 ? -13.700 23.745 2.563 1.00 59.72 439 PRO A C 1
ATOM 3467 O O . PRO A 1 439 ? -13.955 24.267 1.478 1.00 59.72 439 PRO A O 1
ATOM 3470 N N . ASP A 1 440 ? -13.492 22.427 2.677 1.00 58.78 440 ASP A N 1
ATOM 3471 C CA . ASP A 1 440 ? -13.710 21.447 1.600 1.00 58.78 440 ASP A CA 1
ATOM 3472 C C . ASP A 1 440 ? -15.148 20.890 1.550 1.00 58.78 440 ASP A C 1
ATOM 3474 O O . ASP A 1 440 ? -15.542 20.327 0.528 1.00 58.78 440 ASP A O 1
ATOM 3478 N N . ASN A 1 441 ? -15.940 21.064 2.618 1.00 66.88 441 ASN A N 1
ATOM 3479 C CA . ASN A 1 441 ? -17.309 20.549 2.744 1.00 66.88 441 ASN A CA 1
ATOM 3480 C C . ASN A 1 441 ? -18.384 21.616 3.058 1.00 66.88 441 ASN A C 1
ATOM 3482 O O . ASN A 1 441 ? -19.561 21.265 3.134 1.00 66.88 441 ASN A O 1
ATOM 3486 N N . GLU A 1 442 ? -18.013 22.900 3.180 1.00 55.22 442 GLU A N 1
ATOM 3487 C CA . GLU A 1 442 ? -18.918 24.045 3.381 1.00 55.22 442 GLU A CA 1
ATOM 3488 C C . GLU A 1 442 ? -20.050 24.091 2.328 1.00 55.22 442 GLU A C 1
ATOM 3490 O O . GLU A 1 442 ? -19.915 24.644 1.233 1.00 55.22 442 GLU A O 1
ATOM 3495 N N . SER A 1 443 ? -21.214 23.549 2.692 1.00 57.53 443 SER A N 1
ATOM 3496 C CA . SER A 1 443 ? -22.493 23.780 2.018 1.00 57.53 443 SER A CA 1
ATOM 3497 C C . SER A 1 443 ? -23.532 24.224 3.048 1.00 57.53 443 SER A C 1
ATOM 3499 O O . SER A 1 443 ? -23.450 23.839 4.212 1.00 57.53 443 SER A O 1
ATOM 3501 N N . GLU A 1 444 ? -24.502 25.043 2.636 1.00 54.47 444 GLU A N 1
ATOM 3502 C CA . GLU A 1 444 ? -25.437 25.759 3.530 1.00 54.47 444 GLU A CA 1
ATOM 3503 C C . GLU A 1 444 ? -26.493 24.851 4.218 1.00 54.47 444 GLU A C 1
ATOM 3505 O O . GLU A 1 444 ? -27.532 25.343 4.648 1.00 54.47 444 GLU A O 1
ATOM 3510 N N . ASP A 1 445 ? -26.262 23.533 4.279 1.00 75.75 445 ASP A N 1
ATOM 3511 C CA . ASP A 1 445 ? -27.288 22.498 4.482 1.00 75.75 445 ASP A CA 1
ATOM 3512 C C . ASP A 1 445 ? -26.769 21.201 5.180 1.00 75.75 445 ASP A C 1
ATOM 3514 O O . ASP A 1 445 ? -27.439 20.167 5.099 1.00 75.75 445 ASP A O 1
ATOM 3518 N N . LEU A 1 446 ? -25.586 21.220 5.830 1.00 86.56 446 LEU A N 1
ATOM 3519 C CA . LEU A 1 446 ? -25.012 20.070 6.570 1.00 86.56 446 LEU A CA 1
ATOM 3520 C C . LEU A 1 446 ? -25.153 20.182 8.098 1.00 86.56 446 LEU A C 1
ATOM 3522 O O . LEU A 1 446 ? -24.892 21.235 8.673 1.00 86.56 446 LEU A O 1
ATOM 3526 N N . GLU A 1 447 ? -25.440 19.051 8.743 1.00 89.12 447 GLU A N 1
ATOM 3527 C CA . GLU A 1 447 ? -25.403 18.854 10.197 1.00 89.12 447 GLU A CA 1
ATOM 3528 C C . GLU A 1 447 ? -24.024 18.329 10.650 1.00 89.12 447 GLU A C 1
ATOM 3530 O O . GLU A 1 447 ? -23.487 17.360 10.097 1.00 89.12 447 GLU A O 1
ATOM 3535 N N . GLU A 1 448 ? -23.453 18.956 11.681 1.00 90.69 448 GLU A N 1
ATOM 3536 C CA . GLU A 1 448 ? -22.170 18.587 12.295 1.00 90.69 448 GLU A CA 1
ATOM 3537 C C . GLU A 1 448 ? -22.379 17.623 13.474 1.00 90.69 448 GLU A C 1
ATOM 3539 O O . GLU A 1 448 ? -23.185 17.884 14.364 1.00 90.69 448 GLU A O 1
ATOM 3544 N N . LEU A 1 449 ? -21.642 16.504 13.491 1.00 92.44 449 LEU A N 1
ATOM 3545 C CA . LEU A 1 449 ? -21.807 15.443 14.495 1.00 92.44 449 LEU A CA 1
ATOM 3546 C C . LEU A 1 449 ? -20.660 15.329 15.512 1.00 92.44 449 LEU A C 1
ATOM 3548 O O . LEU A 1 449 ? -20.736 14.470 16.392 1.00 92.44 449 LEU A O 1
ATOM 3552 N N . ARG A 1 450 ? -19.622 16.175 15.424 1.00 91.88 450 ARG A N 1
ATOM 3553 C CA . ARG A 1 450 ? -18.376 16.111 16.217 1.00 91.88 450 ARG A CA 1
ATOM 3554 C C . ARG A 1 450 ? -18.579 15.849 17.717 1.00 91.88 450 ARG A C 1
ATOM 3556 O O . ARG A 1 450 ? -17.981 14.916 18.256 1.00 91.88 450 ARG A O 1
ATOM 3563 N N . ASP A 1 451 ? -19.461 16.597 18.371 1.00 92.25 451 ASP A N 1
ATOM 3564 C CA . ASP A 1 451 ? -19.623 16.535 19.832 1.00 92.25 451 ASP A CA 1
ATOM 3565 C C . ASP A 1 451 ? -20.336 15.258 20.320 1.00 92.25 451 ASP A C 1
ATOM 3567 O O . ASP A 1 451 ? -20.112 14.800 21.441 1.00 92.25 451 ASP A O 1
ATOM 3571 N N . TRP A 1 452 ? -21.153 14.617 19.476 1.00 93.25 452 TRP A N 1
ATOM 3572 C CA . TRP A 1 452 ? -21.793 13.334 19.807 1.00 93.25 452 TRP A CA 1
ATOM 3573 C C . TRP A 1 452 ? -20.848 12.140 19.717 1.00 93.25 452 TRP A C 1
ATOM 3575 O O . TRP A 1 452 ? -21.141 11.082 20.282 1.00 93.25 452 TRP A O 1
ATOM 3585 N N . VAL A 1 453 ? -19.752 12.294 18.973 1.00 92.19 453 VAL A N 1
ATOM 3586 C CA . VAL A 1 453 ? -18.931 11.173 18.514 1.00 92.19 453 VAL A CA 1
ATOM 3587 C C . VAL A 1 453 ? -17.527 11.155 19.095 1.00 92.19 453 VAL A C 1
ATOM 3589 O O . VAL A 1 453 ? -17.019 10.071 19.350 1.00 92.19 453 VAL A O 1
ATOM 3592 N N . LEU A 1 454 ? -16.921 12.314 19.361 1.00 93.50 454 LEU A N 1
ATOM 3593 C CA . LEU A 1 454 ? -15.633 12.393 20.054 1.00 93.50 454 LEU A CA 1
ATOM 3594 C C . LEU A 1 454 ? -15.576 11.668 21.414 1.00 93.50 454 LEU A C 1
ATOM 3596 O O . LEU A 1 454 ? -14.535 11.093 21.705 1.00 93.50 454 LEU A O 1
ATOM 3600 N N . PRO A 1 455 ? -16.650 11.582 22.224 1.00 95.50 455 PRO A N 1
ATOM 3601 C CA . PRO A 1 455 ? -16.618 10.853 23.495 1.00 95.50 455 PRO A CA 1
ATOM 3602 C C . PRO A 1 455 ? -16.275 9.355 23.406 1.00 95.50 455 PRO A C 1
ATOM 3604 O O . PRO A 1 455 ? -15.980 8.759 24.438 1.00 95.50 455 PRO A O 1
ATOM 3607 N N . VAL A 1 456 ? -16.283 8.730 22.215 1.00 94.62 456 VAL A N 1
ATOM 3608 C CA . VAL A 1 456 ? -15.780 7.346 22.051 1.00 94.62 456 VAL A CA 1
ATOM 3609 C C . VAL A 1 456 ? -14.248 7.267 22.072 1.00 94.62 456 VAL A C 1
ATOM 3611 O O . VAL A 1 456 ? -13.697 6.200 22.319 1.00 94.62 456 VAL A O 1
ATOM 3614 N N . ALA A 1 457 ? -13.560 8.388 21.844 1.00 95.69 457 ALA A N 1
ATOM 3615 C CA . ALA A 1 457 ? -12.106 8.486 21.901 1.00 95.69 457 ALA A CA 1
ATOM 3616 C C . ALA A 1 457 ? -11.565 8.479 23.343 1.00 95.69 457 ALA A C 1
ATOM 3618 O O . ALA A 1 457 ? -10.409 8.132 23.552 1.00 95.69 457 ALA A O 1
ATOM 3619 N N . ASN A 1 458 ? -12.395 8.800 24.345 1.00 96.06 458 ASN A N 1
ATOM 3620 C CA . ASN A 1 458 ? -11.992 8.952 25.751 1.00 96.06 458 ASN A CA 1
ATOM 3621 C C . ASN A 1 458 ? -11.343 7.691 26.375 1.00 96.06 458 ASN A C 1
ATOM 3623 O O . ASN A 1 458 ? -10.580 7.811 27.327 1.00 96.06 458 ASN A O 1
ATOM 3627 N N . GLU A 1 459 ? -11.603 6.483 25.854 1.00 92.50 459 GLU A N 1
ATOM 3628 C CA . GLU A 1 459 ? -10.915 5.236 26.269 1.00 92.50 459 GLU A CA 1
ATOM 3629 C C . GLU A 1 459 ? -9.409 5.238 25.898 1.00 92.50 459 GLU A C 1
ATOM 3631 O O . GLU A 1 459 ? -8.605 4.466 26.431 1.00 92.50 459 GLU A O 1
ATOM 3636 N N . PHE A 1 460 ? -9.020 6.146 25.003 1.00 96.56 460 PHE A N 1
ATOM 3637 C CA . PHE A 1 460 ? -7.698 6.299 24.405 1.00 96.56 460 PHE A CA 1
ATOM 3638 C C . PHE A 1 460 ? -7.145 7.733 24.549 1.00 96.56 460 PHE A C 1
ATOM 3640 O O . PHE A 1 460 ? -6.212 8.088 23.838 1.00 96.56 460 PHE A O 1
ATOM 3647 N N . ILE A 1 461 ? -7.691 8.539 25.468 1.00 97.25 461 ILE A N 1
ATOM 3648 C CA . ILE A 1 461 ? -7.137 9.844 25.868 1.00 97.25 461 ILE A CA 1
ATOM 3649 C C . ILE A 1 461 ? -6.666 9.708 27.316 1.00 97.25 461 ILE A C 1
ATOM 3651 O O . ILE A 1 461 ? -7.484 9.429 28.199 1.00 97.25 461 ILE A O 1
ATOM 3655 N N . ALA A 1 462 ? -5.365 9.856 27.573 1.00 95.12 462 ALA A N 1
ATOM 3656 C CA . ALA A 1 462 ? -4.806 9.637 28.910 1.00 95.12 462 ALA A CA 1
ATOM 3657 C C . ALA A 1 462 ? -5.177 10.746 29.910 1.00 95.12 462 ALA A C 1
ATOM 3659 O O . ALA A 1 462 ? -5.377 10.468 31.095 1.00 95.12 462 ALA A O 1
ATOM 3660 N N . ASP A 1 463 ? -5.307 11.989 29.441 1.00 95.69 463 ASP A N 1
ATOM 3661 C CA . ASP A 1 463 ? -5.709 13.121 30.276 1.00 95.69 463 ASP A CA 1
ATOM 3662 C C . ASP A 1 463 ? -7.238 13.192 30.432 1.00 95.69 463 ASP A C 1
ATOM 3664 O O . ASP A 1 463 ? -7.976 13.569 29.518 1.00 95.69 463 ASP A O 1
ATOM 3668 N N . ALA A 1 464 ? -7.719 12.861 31.631 1.00 95.12 464 ALA A N 1
ATOM 3669 C CA . ALA A 1 464 ? -9.138 12.889 31.971 1.00 95.12 464 ALA A CA 1
ATOM 3670 C C . ALA A 1 464 ? -9.767 14.298 31.929 1.00 95.12 464 ALA A C 1
ATOM 3672 O O . ALA A 1 464 ? -10.982 14.403 31.749 1.00 95.12 464 ALA A O 1
ATOM 3673 N N . ASP A 1 465 ? -8.983 15.378 32.051 1.00 95.88 465 ASP A N 1
ATOM 3674 C CA . ASP A 1 465 ? -9.500 16.749 31.912 1.00 95.88 465 ASP A CA 1
ATOM 3675 C C . ASP A 1 465 ? -9.721 17.140 30.433 1.00 95.88 465 ASP A C 1
ATOM 3677 O O . ASP A 1 465 ? -10.472 18.080 30.150 1.00 95.88 465 ASP A O 1
ATOM 3681 N N . GLN A 1 466 ? -9.163 16.376 29.484 1.00 94.12 466 GLN A N 1
ATOM 3682 C CA . GLN A 1 466 ? -9.394 16.519 28.038 1.00 94.12 466 GLN A CA 1
ATOM 3683 C C . GLN A 1 466 ? -10.558 15.650 27.514 1.00 94.12 466 GLN A C 1
ATOM 3685 O O . GLN A 1 466 ? -10.909 15.727 26.337 1.00 94.12 466 GLN A O 1
ATOM 3690 N N . HIS A 1 467 ? -11.208 14.845 28.367 1.00 96.81 467 HIS A N 1
ATOM 3691 C CA . HIS A 1 467 ? -12.291 13.939 27.954 1.00 96.81 467 HIS A CA 1
ATOM 3692 C C . HIS A 1 467 ? -13.540 14.675 27.446 1.00 96.81 467 HIS A C 1
ATOM 3694 O O . HIS A 1 467 ? -14.174 15.472 28.149 1.00 96.81 467 HIS A O 1
ATOM 3700 N N . PHE A 1 468 ? -13.962 14.329 26.229 1.00 95.31 468 PHE A N 1
ATOM 3701 C CA . PHE A 1 468 ? -15.123 14.920 25.568 1.00 95.31 468 PHE A CA 1
ATOM 3702 C C . PHE A 1 468 ? -16.441 14.454 26.202 1.00 95.31 468 PHE A C 1
ATOM 3704 O O . PHE A 1 468 ? -16.591 13.297 26.599 1.00 95.31 468 PHE A O 1
ATOM 3711 N N . LYS A 1 469 ? -17.439 15.344 26.266 1.00 94.56 469 LYS A N 1
ATOM 3712 C CA . LYS A 1 469 ? -18.751 15.064 26.877 1.00 94.56 469 LYS A CA 1
ATOM 3713 C C . LYS A 1 469 ? -19.835 14.990 25.810 1.00 94.56 469 LYS A C 1
ATOM 3715 O O . LYS A 1 469 ? -20.057 15.962 25.095 1.00 94.56 469 LYS A O 1
ATOM 3720 N N . ARG A 1 470 ? -20.526 13.848 25.732 1.00 93.31 470 ARG A N 1
ATOM 3721 C CA . ARG A 1 470 ? -21.639 13.644 24.794 1.00 93.31 470 ARG A CA 1
ATOM 3722 C C . ARG A 1 470 ? -22.835 14.524 25.193 1.00 93.31 470 ARG A C 1
ATOM 3724 O O . ARG A 1 470 ? -23.174 14.535 26.376 1.00 93.31 470 ARG A O 1
ATOM 3731 N N . PRO A 1 471 ? -23.504 15.215 24.252 1.00 94.12 471 PRO A N 1
ATOM 3732 C CA . PRO A 1 471 ? -24.758 15.911 24.533 1.00 94.12 471 PRO A CA 1
ATOM 3733 C C . PRO A 1 471 ? -25.880 14.953 24.969 1.00 94.12 471 PRO A C 1
ATOM 3735 O O . PRO A 1 471 ? -26.040 13.880 24.387 1.00 94.12 471 PRO A O 1
ATOM 3738 N N . ASP A 1 472 ? -26.706 15.372 25.936 1.00 90.25 472 ASP A N 1
ATOM 3739 C CA . ASP A 1 472 ? -27.838 14.581 26.464 1.00 90.25 472 ASP A CA 1
ATOM 3740 C C . ASP A 1 472 ? -28.950 14.311 25.426 1.00 90.25 472 ASP A C 1
ATOM 3742 O O . ASP A 1 472 ? -29.754 13.391 25.580 1.00 90.25 472 ASP A O 1
ATOM 3746 N N . SER A 1 473 ? -29.039 15.140 24.383 1.00 90.69 473 SER A N 1
ATOM 3747 C CA . SER A 1 473 ? -30.030 15.037 23.307 1.00 90.69 473 SER A CA 1
ATOM 3748 C C . SER A 1 473 ? -29.425 14.406 22.058 1.00 90.69 473 SER A C 1
ATOM 3750 O O . SER A 1 473 ? -28.388 14.876 21.596 1.00 90.69 473 SER A O 1
ATOM 3752 N N . GLU A 1 474 ? -30.102 13.432 21.449 1.00 88.81 474 GLU A N 1
ATOM 3753 C CA . GLU A 1 474 ? -29.699 12.858 20.155 1.00 88.81 474 GLU A CA 1
ATOM 3754 C C . GLU A 1 474 ? -29.656 13.917 19.029 1.00 88.81 474 GLU A C 1
ATOM 3756 O O . GLU A 1 474 ? -30.467 14.856 19.033 1.00 88.81 474 GLU A O 1
ATOM 3761 N N . PRO A 1 475 ? -28.744 13.782 18.046 1.00 90.31 475 PRO A N 1
ATOM 3762 C CA . PRO A 1 475 ? -28.596 14.751 16.965 1.00 90.31 475 PRO A CA 1
ATOM 3763 C C . PRO A 1 475 ? -29.828 14.745 16.052 1.00 90.31 475 PRO A C 1
ATOM 3765 O O . PRO A 1 475 ? -30.384 13.694 15.735 1.00 90.31 475 PRO A O 1
ATOM 3768 N N . GLN A 1 476 ? -30.262 15.925 15.606 1.00 85.94 476 GLN A N 1
ATOM 3769 C CA . GLN A 1 476 ? -31.532 16.110 14.888 1.00 85.94 476 GLN A CA 1
ATOM 3770 C C . GLN A 1 476 ? -31.409 15.844 13.374 1.00 85.94 476 GLN A C 1
ATOM 3772 O O . GLN A 1 476 ? -31.831 16.646 12.545 1.00 85.94 476 GLN A O 1
ATOM 3777 N N . VAL A 1 477 ? -30.824 14.699 13.011 1.00 88.88 477 VAL A N 1
ATOM 3778 C CA . VAL A 1 477 ? -30.537 14.320 11.618 1.00 88.88 477 VAL A CA 1
ATOM 3779 C C . VAL A 1 477 ? -31.717 13.609 10.947 1.00 88.88 477 VAL A C 1
ATOM 3781 O O . VAL A 1 477 ? -32.289 12.664 11.489 1.00 88.88 477 VAL A O 1
ATOM 3784 N N . ASN A 1 478 ? -32.069 14.026 9.728 1.00 86.38 478 ASN A N 1
ATOM 3785 C CA . ASN A 1 478 ? -33.163 13.430 8.954 1.00 86.38 478 ASN A CA 1
ATOM 3786 C C . ASN A 1 478 ? -32.652 12.364 7.966 1.00 86.38 478 ASN A C 1
ATOM 3788 O O . ASN A 1 478 ? -32.589 12.603 6.760 1.00 86.38 478 ASN A O 1
ATOM 3792 N N . ILE A 1 479 ? -32.278 11.190 8.483 1.00 93.19 479 ILE A N 1
ATOM 3793 C CA . ILE A 1 479 ? -31.753 10.070 7.685 1.00 93.19 479 ILE A CA 1
ATOM 3794 C C . ILE A 1 479 ? -32.768 8.916 7.691 1.00 93.19 479 ILE A C 1
ATOM 3796 O O . ILE A 1 479 ? -32.804 8.107 8.615 1.00 93.19 479 ILE A O 1
ATOM 3800 N N . GLU A 1 480 ? -33.601 8.813 6.651 1.00 91.75 480 GLU A N 1
ATOM 3801 C CA . GLU A 1 480 ? -34.712 7.841 6.602 1.00 91.75 480 GLU A CA 1
ATOM 3802 C C . GLU A 1 480 ? -34.264 6.386 6.838 1.00 91.75 480 GLU A C 1
ATOM 3804 O O . GLU A 1 480 ? -34.927 5.628 7.545 1.00 91.75 480 GLU A O 1
ATOM 3809 N N . TYR A 1 481 ? -33.108 5.999 6.296 1.00 93.19 481 TYR A N 1
ATOM 3810 C CA . TYR A 1 481 ? -32.592 4.629 6.344 1.00 93.19 481 TYR A CA 1
ATOM 3811 C C . TYR A 1 481 ? -31.738 4.289 7.578 1.00 93.19 481 TYR A C 1
ATOM 3813 O O . TYR A 1 481 ? -31.174 3.196 7.622 1.00 93.19 481 TYR A O 1
ATOM 3821 N N . VAL A 1 482 ? -31.679 5.132 8.619 1.00 93.81 482 VAL A N 1
ATOM 3822 C CA . VAL A 1 482 ? -31.311 4.638 9.970 1.00 93.81 482 VAL A CA 1
ATOM 3823 C C . VAL A 1 482 ? -32.536 4.204 10.779 1.00 93.81 482 VAL A C 1
ATOM 3825 O O . VAL A 1 482 ? -32.386 3.560 11.815 1.00 93.81 482 VAL A O 1
ATOM 3828 N N . ALA A 1 483 ? -33.752 4.504 10.308 1.00 89.00 483 ALA A N 1
ATOM 3829 C CA . ALA A 1 483 ? -34.975 4.210 11.042 1.00 89.00 483 ALA A CA 1
ATOM 3830 C C . ALA A 1 483 ? -35.211 2.702 11.243 1.00 89.00 483 ALA A C 1
ATOM 3832 O O . ALA A 1 483 ? -34.948 1.857 10.375 1.00 89.00 483 ALA A O 1
ATOM 3833 N N . TYR A 1 484 ? -35.776 2.382 12.408 1.00 87.06 484 TYR A N 1
ATOM 3834 C CA . TYR A 1 484 ? -36.224 1.043 12.767 1.00 87.06 484 TYR A CA 1
ATOM 3835 C C . TYR A 1 484 ? -37.299 0.543 11.789 1.00 87.06 484 TYR A C 1
ATOM 3837 O O . TYR A 1 484 ? -38.340 1.179 11.634 1.00 87.06 484 TYR A O 1
ATOM 3845 N N . GLY A 1 485 ? -37.060 -0.603 11.144 1.00 83.75 485 GLY A N 1
ATOM 3846 C CA . GLY A 1 485 ? -38.004 -1.189 10.186 1.00 83.75 485 GLY A CA 1
ATOM 3847 C C . GLY A 1 485 ? -38.086 -0.493 8.818 1.00 83.75 485 GLY A C 1
ATOM 3848 O O . GLY A 1 485 ? -39.028 -0.765 8.079 1.00 83.75 485 GLY A O 1
ATOM 3849 N N . TYR A 1 486 ? -37.131 0.380 8.462 1.00 92.69 486 TYR A N 1
ATOM 3850 C CA . TYR A 1 486 ? -37.000 0.901 7.090 1.00 92.69 486 TYR A CA 1
ATOM 3851 C C . TYR A 1 486 ? -36.848 -0.243 6.066 1.00 92.69 486 TYR A C 1
ATOM 3853 O O . TYR A 1 486 ? -36.107 -1.196 6.317 1.00 92.69 486 TYR A O 1
ATOM 3861 N N . ASP A 1 487 ? -37.517 -0.130 4.913 1.00 92.94 487 ASP A N 1
ATOM 3862 C CA . ASP A 1 487 ? -37.497 -1.130 3.837 1.00 92.94 487 ASP A CA 1
ATOM 3863 C C . ASP A 1 487 ? -36.284 -0.950 2.905 1.00 92.94 487 ASP A C 1
ATOM 3865 O O . ASP A 1 487 ? -36.288 -0.158 1.961 1.00 92.94 487 ASP A O 1
ATOM 3869 N N . ASP A 1 488 ? -35.239 -1.731 3.170 1.00 94.62 488 ASP A N 1
ATOM 3870 C CA . ASP A 1 488 ? -34.040 -1.869 2.337 1.00 94.62 488 ASP A CA 1
ATOM 3871 C C . ASP A 1 488 ? -34.162 -2.982 1.271 1.00 94.62 488 ASP A C 1
ATOM 3873 O O . ASP A 1 488 ? -33.168 -3.385 0.660 1.00 94.62 488 ASP A O 1
ATOM 3877 N N . GLY A 1 489 ? -35.376 -3.458 0.965 1.00 93.50 489 GLY A N 1
ATOM 3878 C CA . GLY A 1 489 ? -35.619 -4.496 -0.041 1.00 93.50 489 GLY A CA 1
ATOM 3879 C C . GLY A 1 489 ? -35.054 -4.162 -1.428 1.00 93.50 489 GLY A C 1
ATOM 3880 O O . GLY A 1 489 ? -34.553 -5.054 -2.116 1.00 93.50 489 GLY A O 1
ATOM 3881 N N . ASN A 1 490 ? -35.047 -2.874 -1.794 1.00 94.69 490 ASN A N 1
ATOM 3882 C CA . ASN A 1 490 ? -34.482 -2.352 -3.046 1.00 94.69 490 ASN A CA 1
ATOM 3883 C C . ASN A 1 490 ? -32.951 -2.136 -3.021 1.00 94.69 490 ASN A C 1
ATOM 3885 O O . ASN A 1 490 ? -32.382 -1.780 -4.050 1.00 94.69 490 ASN A O 1
ATOM 3889 N N . TRP A 1 491 ? -32.278 -2.308 -1.877 1.00 97.00 491 TRP A N 1
ATOM 3890 C CA . TRP A 1 491 ? -30.823 -2.144 -1.763 1.00 97.00 491 TRP A CA 1
ATOM 3891 C C . TRP A 1 491 ? -30.089 -3.398 -2.259 1.00 97.00 491 TRP A C 1
ATOM 3893 O O . TRP A 1 491 ? -30.581 -4.526 -2.118 1.00 97.00 491 TRP A O 1
ATOM 3903 N N . THR A 1 492 ? -28.883 -3.219 -2.800 1.00 96.25 492 THR A N 1
ATOM 3904 C CA . THR A 1 492 ? -28.037 -4.315 -3.295 1.00 96.25 492 THR A CA 1
ATOM 3905 C C . THR A 1 492 ? -27.636 -5.226 -2.138 1.00 96.25 492 THR A C 1
ATOM 3907 O O . THR A 1 492 ? -27.187 -4.743 -1.105 1.00 96.25 492 THR A O 1
ATOM 3910 N N . SER A 1 493 ? -27.778 -6.544 -2.280 1.00 95.31 493 SER A N 1
ATOM 3911 C CA . SER A 1 493 ? -27.247 -7.482 -1.281 1.00 95.31 493 SER A CA 1
ATOM 3912 C C . SER A 1 493 ? -25.768 -7.761 -1.544 1.00 95.31 493 SER A C 1
ATOM 3914 O O . SER A 1 493 ? -25.406 -8.129 -2.660 1.00 95.31 493 SER A O 1
ATOM 3916 N N . VAL A 1 494 ? -24.932 -7.603 -0.516 1.00 94.94 494 VAL A N 1
ATOM 3917 C CA . VAL A 1 494 ? -23.472 -7.773 -0.574 1.00 94.94 494 VAL A CA 1
ATOM 3918 C C . VAL A 1 494 ? -22.969 -8.658 0.571 1.00 94.94 494 VAL A C 1
ATOM 3920 O O . VAL A 1 494 ? -23.647 -8.856 1.581 1.00 94.94 494 VAL A O 1
ATOM 3923 N N . THR A 1 495 ? -21.758 -9.182 0.409 1.00 92.88 495 THR A N 1
ATOM 3924 C CA . THR A 1 495 ? -20.940 -9.754 1.488 1.00 92.88 495 THR A CA 1
ATOM 3925 C C . THR A 1 495 ? -19.877 -8.735 1.876 1.00 92.88 495 THR A C 1
ATOM 3927 O O . THR A 1 495 ? -19.261 -8.191 0.963 1.00 92.88 495 THR A O 1
ATOM 3930 N N . VAL A 1 496 ? -19.637 -8.499 3.169 1.00 94.50 496 VAL A N 1
ATOM 3931 C CA . VAL A 1 496 ? -18.475 -7.716 3.636 1.00 94.50 496 VAL A CA 1
ATOM 3932 C C . VAL A 1 496 ? -17.370 -8.673 4.115 1.00 94.50 496 VAL A C 1
ATOM 3934 O O . VAL A 1 496 ? -17.715 -9.670 4.753 1.00 94.50 496 VAL A O 1
ATOM 3937 N N . PRO A 1 497 ? -16.077 -8.451 3.810 1.00 96.56 497 PRO A N 1
ATOM 3938 C CA . PRO A 1 497 ? -15.465 -7.239 3.253 1.00 96.56 497 PRO A CA 1
ATOM 3939 C C . PRO A 1 497 ? -15.909 -6.881 1.827 1.00 96.56 497 PRO A C 1
ATOM 3941 O O . PRO A 1 497 ? -16.084 -7.757 0.982 1.00 96.56 497 PRO A O 1
ATOM 3944 N N . HIS A 1 498 ? -16.127 -5.589 1.575 1.00 96.56 498 HIS A N 1
ATOM 3945 C CA . HIS A 1 498 ? -16.686 -5.053 0.335 1.00 96.56 498 HIS A CA 1
ATOM 3946 C C . HIS A 1 498 ? -16.041 -3.717 -0.057 1.00 96.56 498 HIS A C 1
ATOM 3948 O O . HIS A 1 498 ? -16.110 -2.724 0.670 1.00 96.56 498 HIS A O 1
ATOM 3954 N N . ASP A 1 499 ? -15.486 -3.689 -1.264 1.00 96.00 499 ASP A N 1
ATOM 3955 C CA . ASP A 1 499 ? -15.021 -2.499 -1.967 1.00 96.00 499 ASP A CA 1
ATOM 3956 C C . ASP A 1 499 ? -15.999 -2.236 -3.121 1.00 96.00 499 ASP A C 1
ATOM 3958 O O . ASP A 1 499 ? -16.173 -3.084 -3.999 1.00 96.00 499 ASP A O 1
ATOM 3962 N N . TRP A 1 500 ? -16.674 -1.081 -3.120 1.00 93.94 500 TRP A N 1
ATOM 3963 C CA . TRP A 1 500 ? -17.576 -0.728 -4.221 1.00 93.94 500 TRP A CA 1
ATOM 3964 C C . TRP A 1 500 ? -16.813 -0.214 -5.449 1.00 93.94 500 TRP A C 1
ATOM 3966 O O . TRP A 1 500 ? -17.286 -0.377 -6.575 1.00 93.94 500 TRP A O 1
ATOM 3976 N N . ALA A 1 501 ? -15.655 0.421 -5.251 1.00 93.88 501 ALA A N 1
ATOM 3977 C CA . ALA A 1 501 ? -14.966 1.204 -6.268 1.00 93.88 501 ALA A CA 1
ATOM 3978 C C . ALA A 1 501 ? -14.286 0.299 -7.298 1.00 93.88 501 ALA A C 1
ATOM 3980 O O . ALA A 1 501 ? -14.396 0.560 -8.496 1.00 93.88 501 ALA A O 1
ATOM 3981 N N . ILE A 1 502 ? -13.692 -0.814 -6.852 1.00 95.25 502 ILE A N 1
ATOM 3982 C CA . ILE A 1 502 ? -13.074 -1.825 -7.728 1.00 95.25 502 ILE A CA 1
ATOM 3983 C C . ILE A 1 502 ? -14.056 -2.443 -8.741 1.00 95.25 502 ILE A C 1
ATOM 3985 O O . ILE A 1 502 ? -13.650 -2.937 -9.794 1.00 95.25 502 ILE A O 1
ATOM 3989 N N . THR A 1 503 ? -15.364 -2.401 -8.451 1.00 92.06 503 THR A N 1
ATOM 3990 C CA . THR A 1 503 ? -16.400 -2.950 -9.342 1.00 92.06 503 THR A CA 1
ATOM 3991 C C . THR A 1 503 ? -16.827 -2.001 -10.468 1.00 92.06 503 THR A C 1
ATOM 3993 O O . THR A 1 503 ? -17.487 -2.430 -11.420 1.00 92.06 503 THR A O 1
ATOM 3996 N N . GLY A 1 504 ? -16.463 -0.719 -10.364 1.00 91.75 504 GLY A N 1
ATOM 3997 C CA . GLY A 1 504 ? -16.844 0.330 -11.303 1.00 91.75 504 GLY A CA 1
ATOM 3998 C C . GLY A 1 504 ? -16.033 0.348 -12.601 1.00 91.75 504 GLY A C 1
ATOM 3999 O O . GLY A 1 504 ? -15.076 -0.400 -12.791 1.00 91.75 504 GLY A O 1
ATOM 4000 N N . ASP A 1 505 ? -16.427 1.236 -13.513 1.00 92.69 505 ASP A N 1
ATOM 4001 C CA . ASP A 1 505 ? -15.602 1.606 -14.664 1.00 92.69 505 ASP A CA 1
ATOM 4002 C C . ASP A 1 505 ? -14.563 2.664 -14.221 1.00 92.69 505 ASP A C 1
ATOM 4004 O O . ASP A 1 505 ? -14.871 3.521 -13.388 1.00 92.69 505 ASP A O 1
ATOM 4008 N N . PHE A 1 506 ? -13.344 2.628 -14.773 1.00 92.62 506 PHE A N 1
ATOM 4009 C CA . PHE A 1 506 ? -12.314 3.639 -14.491 1.00 92.62 506 PHE A CA 1
ATOM 4010 C C . PHE A 1 506 ? -12.759 5.037 -14.955 1.00 92.62 506 PHE A C 1
ATOM 4012 O O . PHE A 1 506 ? -13.286 5.202 -16.060 1.00 92.62 506 PHE A O 1
ATOM 4019 N N . VAL A 1 507 ? -12.510 6.053 -14.127 1.00 89.94 507 VAL A N 1
ATOM 4020 C CA . VAL A 1 507 ? -12.868 7.456 -14.391 1.00 89.94 507 VAL A CA 1
ATOM 4021 C C . VAL A 1 507 ? -11.679 8.258 -14.932 1.00 89.94 507 VAL A C 1
ATOM 4023 O O . VAL A 1 507 ? -10.528 7.831 -14.885 1.00 89.94 507 VAL A O 1
ATOM 4026 N N . GLY A 1 508 ? -11.937 9.447 -15.481 1.00 78.75 508 GLY A N 1
ATOM 4027 C CA . GLY A 1 508 ? -10.869 10.311 -15.991 1.00 78.75 508 GLY A CA 1
ATOM 4028 C C . GLY A 1 508 ? -10.016 10.914 -14.869 1.00 78.75 508 GLY A C 1
ATOM 4029 O O . GLY A 1 508 ? -10.535 11.260 -13.811 1.00 78.75 508 GLY A O 1
ATOM 4030 N N . SER A 1 509 ? -8.728 11.162 -15.133 1.00 73.06 509 SER A N 1
ATOM 4031 C CA . SER A 1 509 ? -7.786 11.757 -14.163 1.00 73.06 509 SER A CA 1
ATOM 4032 C C . SER A 1 509 ? -8.134 13.183 -13.702 1.00 73.06 509 SER A C 1
ATOM 4034 O O . SER A 1 509 ? -7.569 13.682 -12.732 1.00 73.06 509 SER A O 1
ATOM 4036 N N . SER A 1 510 ? -9.083 13.845 -14.373 1.00 73.94 510 SER A N 1
ATOM 4037 C CA . SER A 1 510 ? -9.702 15.106 -13.941 1.00 73.94 510 SER A CA 1
ATOM 4038 C C . SER A 1 510 ? -10.786 14.937 -12.871 1.00 73.94 510 SER A C 1
ATOM 4040 O O . SER A 1 510 ? -11.207 15.925 -12.274 1.00 73.94 510 SER A O 1
ATOM 4042 N N . GLU A 1 511 ? -11.282 13.716 -12.672 1.00 78.81 511 GLU A N 1
ATOM 4043 C CA . GLU A 1 511 ? -12.263 13.364 -11.650 1.00 78.81 511 GLU A CA 1
ATOM 4044 C C . GLU A 1 511 ? -11.548 12.765 -10.438 1.00 78.81 511 GLU A C 1
ATOM 4046 O O . GLU A 1 511 ? -11.510 13.413 -9.392 1.00 78.81 511 GLU A O 1
ATOM 4051 N N . VAL A 1 512 ? -10.915 11.598 -10.595 1.00 80.12 512 VAL A N 1
ATOM 4052 C CA . VAL A 1 512 ? -10.062 10.955 -9.582 1.00 80.12 512 VAL A CA 1
ATOM 4053 C C . VAL A 1 512 ? -8.657 10.817 -10.157 1.00 80.12 512 VAL A C 1
ATOM 4055 O O . VAL A 1 512 ? -8.474 10.250 -11.234 1.00 80.12 512 VAL A O 1
ATOM 4058 N N . ALA A 1 513 ? -7.670 11.372 -9.454 1.00 77.19 513 ALA A N 1
ATOM 4059 C CA . ALA A 1 513 ? -6.282 11.381 -9.896 1.00 77.19 513 ALA A CA 1
ATOM 4060 C C . ALA A 1 513 ? -5.692 9.954 -9.983 1.00 77.19 513 ALA A C 1
ATOM 4062 O O . ALA A 1 513 ? -6.208 9.005 -9.391 1.00 77.19 513 ALA A O 1
ATOM 4063 N N . GLY A 1 514 ? -4.654 9.793 -10.810 1.00 78.19 514 GLY A N 1
ATOM 4064 C CA . GLY A 1 514 ? -4.101 8.475 -11.162 1.00 78.19 514 GLY A CA 1
ATOM 4065 C C . GLY A 1 514 ? -3.286 7.806 -10.051 1.00 78.19 514 GLY A C 1
ATOM 4066 O O . GLY A 1 514 ? -3.045 6.607 -10.114 1.00 78.19 514 GLY A O 1
ATOM 4067 N N . ASP A 1 515 ? -2.898 8.569 -9.031 1.00 79.06 515 ASP A N 1
ATOM 4068 C CA . ASP A 1 515 ? -2.348 8.087 -7.759 1.00 79.06 515 ASP A CA 1
ATOM 4069 C C . ASP A 1 515 ? -3.396 7.302 -6.945 1.00 79.06 515 ASP A C 1
ATOM 4071 O O . ASP A 1 515 ? -3.081 6.258 -6.387 1.00 79.06 515 ASP A O 1
ATOM 4075 N N . MET A 1 516 ? -4.665 7.718 -6.982 1.00 81.25 516 MET A N 1
ATOM 4076 C CA . MET A 1 516 ? -5.821 6.969 -6.460 1.00 81.25 516 MET A CA 1
ATOM 4077 C C . MET A 1 516 ? -6.365 5.918 -7.457 1.00 81.25 516 MET A C 1
ATOM 4079 O O . MET A 1 516 ? -7.555 5.593 -7.448 1.00 81.25 516 MET A O 1
ATOM 4083 N N . GLY A 1 517 ? -5.528 5.428 -8.380 1.00 85.06 517 GLY A N 1
ATOM 4084 C CA . GLY A 1 517 ? -5.872 4.374 -9.346 1.00 85.06 517 GLY A CA 1
ATOM 4085 C C . GLY A 1 517 ? -6.980 4.717 -10.355 1.00 85.06 517 GLY A C 1
ATOM 4086 O O . GLY A 1 517 ? -7.420 3.838 -11.090 1.00 85.06 517 GLY A O 1
ATOM 4087 N N . SER A 1 518 ? -7.457 5.969 -10.396 1.00 89.38 518 SER A N 1
ATOM 4088 C CA . SER A 1 518 ? -8.575 6.416 -11.245 1.00 89.38 518 SER A CA 1
ATOM 4089 C C . SER A 1 518 ? -9.864 5.573 -11.121 1.00 89.38 518 SER A C 1
ATOM 4091 O O . SER A 1 518 ? -10.624 5.440 -12.081 1.00 89.38 518 SER A O 1
ATOM 4093 N N . LEU A 1 519 ? -10.147 5.030 -9.932 1.00 92.19 519 LEU A N 1
ATOM 4094 C CA . LEU A 1 519 ? -11.399 4.325 -9.616 1.00 92.19 519 LEU A CA 1
ATOM 4095 C C . LEU A 1 519 ? -12.481 5.279 -9.060 1.00 92.19 519 LEU A C 1
ATOM 4097 O O . LEU A 1 519 ? -12.146 6.331 -8.509 1.00 92.19 519 LEU A O 1
ATOM 4101 N N . PRO A 1 520 ? -13.785 4.939 -9.143 1.00 90.50 520 PRO A N 1
ATOM 4102 C CA . PRO A 1 520 ? -14.888 5.757 -8.621 1.00 90.50 520 PRO A CA 1
ATOM 4103 C C . PRO A 1 520 ? -15.025 5.670 -7.083 1.00 90.50 520 PRO A C 1
ATOM 4105 O O . PRO A 1 520 ? -16.066 5.309 -6.532 1.00 90.50 520 PRO A O 1
ATOM 4108 N N . VAL A 1 521 ? -13.958 6.036 -6.368 1.00 88.56 521 VAL A N 1
ATOM 4109 C CA . VAL A 1 521 ? -13.841 5.990 -4.894 1.00 88.56 521 VAL A CA 1
ATOM 4110 C C . VAL A 1 521 ? -14.690 7.034 -4.155 1.00 88.56 521 VAL A C 1
ATOM 4112 O O . VAL A 1 521 ? -14.807 6.991 -2.935 1.00 88.56 521 VAL A O 1
ATOM 4115 N N . ARG A 1 522 ? -15.274 8.005 -4.867 1.00 85.62 522 ARG A N 1
ATOM 4116 C CA . ARG A 1 522 ? -16.009 9.127 -4.263 1.00 85.62 522 ARG A CA 1
ATOM 4117 C C . ARG A 1 522 ? -17.438 8.773 -3.861 1.00 85.62 522 ARG A C 1
ATOM 4119 O O . ARG A 1 522 ? -18.083 7.910 -4.456 1.00 85.62 522 ARG A O 1
ATOM 4126 N N . GLY A 1 523 ? -17.954 9.542 -2.904 1.00 88.50 523 GLY A N 1
ATOM 4127 C CA . GLY A 1 523 ? -19.343 9.494 -2.464 1.00 88.50 523 GLY A CA 1
ATOM 4128 C C . GLY A 1 523 ? -19.495 8.977 -1.038 1.00 88.50 523 GLY A C 1
ATOM 4129 O O . GLY A 1 523 ? -18.579 9.080 -0.225 1.00 88.50 523 GLY A O 1
ATOM 4130 N N . VAL A 1 524 ? -20.670 8.429 -0.747 1.00 91.94 524 VAL A N 1
ATOM 4131 C CA . VAL A 1 524 ? -21.036 7.844 0.541 1.00 91.94 524 VAL A CA 1
ATOM 4132 C C . VAL A 1 524 ? -21.590 6.441 0.310 1.00 91.94 524 VAL A C 1
ATOM 4134 O O . VAL A 1 524 ? -22.543 6.258 -0.451 1.00 91.94 524 VAL A O 1
ATOM 4137 N N . GLY A 1 525 ? -20.998 5.455 0.982 1.00 95.69 525 GLY A N 1
ATOM 4138 C CA . GLY A 1 525 ? -21.544 4.109 1.109 1.00 95.69 525 GLY A CA 1
ATOM 4139 C C . GLY A 1 525 ? -22.358 3.966 2.393 1.00 95.69 525 GLY A C 1
ATOM 4140 O O . GLY A 1 525 ? -21.931 4.411 3.459 1.00 95.69 525 GLY A O 1
ATOM 4141 N N . TRP A 1 526 ? -23.519 3.325 2.295 1.00 97.62 526 TRP A N 1
ATOM 4142 C CA . TRP A 1 526 ? -24.352 2.936 3.428 1.00 97.62 526 TRP A CA 1
ATOM 4143 C C . TRP A 1 526 ? -24.610 1.434 3.399 1.00 97.62 526 TRP A C 1
ATOM 4145 O O . TRP A 1 526 ? -25.070 0.887 2.399 1.00 97.62 526 TRP A O 1
ATOM 4155 N N . TYR A 1 527 ? -24.339 0.789 4.526 1.00 97.94 527 TYR A N 1
ATOM 4156 C CA . TYR A 1 527 ? -24.528 -0.631 4.778 1.00 97.94 527 TYR A CA 1
ATOM 4157 C C . TYR A 1 527 ? -25.600 -0.813 5.854 1.00 97.94 527 TYR A C 1
ATOM 4159 O O . TYR A 1 527 ? -25.623 -0.074 6.838 1.00 97.94 527 TYR A O 1
ATOM 4167 N N . ARG A 1 528 ? -26.480 -1.800 5.698 1.00 97.38 528 ARG A N 1
ATOM 4168 C CA . ARG A 1 528 ? -27.512 -2.169 6.676 1.00 97.38 528 ARG A CA 1
ATOM 4169 C C . ARG A 1 528 ? -27.493 -3.668 6.941 1.00 97.38 528 ARG A C 1
ATOM 4171 O O . ARG A 1 528 ? -27.309 -4.461 6.019 1.00 97.38 528 ARG A O 1
ATOM 4178 N N . GLN A 1 529 ? -27.686 -4.050 8.200 1.00 95.31 529 GLN A N 1
ATOM 4179 C CA . GLN A 1 529 ? -27.676 -5.442 8.648 1.00 95.31 529 GLN A CA 1
ATOM 4180 C C . GLN A 1 529 ? -28.741 -5.663 9.727 1.00 95.31 529 GLN A C 1
ATOM 4182 O O . GLN A 1 529 ? -28.874 -4.868 10.661 1.00 95.31 529 GLN A O 1
ATOM 4187 N N . LYS A 1 530 ? -29.479 -6.773 9.624 1.00 94.50 530 LYS A N 1
ATOM 4188 C CA . LYS A 1 530 ? -30.348 -7.243 10.709 1.00 94.50 530 LYS A CA 1
ATOM 4189 C C . LYS A 1 530 ? -29.526 -7.989 11.756 1.00 94.50 530 LYS A C 1
ATOM 4191 O O . LYS A 1 530 ? -28.764 -8.892 11.417 1.00 94.50 530 LYS A O 1
ATOM 4196 N N . LEU A 1 531 ? -29.725 -7.637 13.020 1.00 95.06 531 LEU A N 1
ATOM 4197 C CA . LEU A 1 531 ? -29.168 -8.314 14.187 1.00 95.06 531 LEU A CA 1
ATOM 4198 C C . LEU A 1 531 ? -30.305 -8.876 15.050 1.00 95.06 531 LEU A C 1
ATOM 4200 O O . LEU A 1 531 ? -31.405 -8.322 15.081 1.00 95.06 531 LEU A O 1
ATOM 4204 N N . SER A 1 532 ? -30.023 -9.950 15.784 1.00 92.44 532 SER A N 1
ATOM 4205 C CA . SER A 1 532 ? -30.979 -10.602 16.683 1.00 92.44 532 SER A CA 1
ATOM 4206 C C . SER A 1 532 ? -30.300 -10.935 18.003 1.00 92.44 532 SER A C 1
ATOM 4208 O O . SER A 1 532 ? -29.291 -11.638 18.022 1.00 92.44 532 SER A O 1
ATOM 4210 N N . PHE A 1 533 ? -30.878 -10.460 19.103 1.00 95.69 533 PHE A N 1
ATOM 4211 C CA . PHE A 1 533 ? -30.390 -10.692 20.461 1.00 95.69 533 PHE A CA 1
ATOM 4212 C C . PHE A 1 533 ? -31.491 -11.352 21.287 1.00 95.69 533 PHE A C 1
ATOM 4214 O O . PHE A 1 533 ? -32.661 -10.973 21.193 1.00 95.69 533 PHE A O 1
ATOM 4221 N N . THR A 1 534 ? -31.133 -12.357 22.082 1.00 95.00 534 THR A N 1
ATOM 4222 C CA . THR A 1 534 ? -32.078 -13.033 22.981 1.00 95.00 534 THR A CA 1
ATOM 4223 C C . THR A 1 534 ? -32.452 -12.120 24.154 1.00 95.00 534 THR A C 1
ATOM 4225 O O . THR A 1 534 ? -31.901 -11.031 24.305 1.00 95.00 534 THR A O 1
ATOM 4228 N N . LYS A 1 535 ? -33.391 -12.543 25.009 1.00 94.06 535 LYS A N 1
ATOM 4229 C CA . LYS A 1 535 ? -33.635 -11.828 26.274 1.00 94.06 535 LYS A CA 1
ATOM 4230 C C . LYS A 1 535 ? -32.516 -12.055 27.287 1.00 94.06 535 LYS A C 1
ATOM 4232 O O . LYS A 1 535 ? -32.185 -11.135 28.018 1.00 94.06 535 LYS A O 1
ATOM 4237 N N . ASP A 1 536 ? -31.893 -13.229 27.262 1.00 91.62 536 ASP A N 1
ATOM 4238 C CA . ASP A 1 536 ? -30.813 -13.599 28.182 1.00 91.62 536 ASP A CA 1
ATOM 4239 C C . ASP A 1 536 ? -29.507 -12.837 27.874 1.00 91.62 536 ASP A C 1
ATOM 4241 O O . ASP A 1 536 ? -28.666 -12.637 28.750 1.00 91.62 536 ASP A O 1
ATOM 4245 N N . ASP A 1 537 ? -29.360 -12.328 26.644 1.00 93.88 537 ASP A N 1
ATOM 4246 C CA . ASP A 1 537 ? -28.270 -11.425 26.260 1.00 93.88 537 ASP A CA 1
ATOM 4247 C C . ASP A 1 537 ? -28.322 -10.058 26.985 1.00 93.88 537 ASP A C 1
ATOM 4249 O O . ASP A 1 537 ? -27.326 -9.341 26.942 1.00 93.88 537 ASP A O 1
ATOM 4253 N N . SER A 1 538 ? -29.399 -9.691 27.706 1.00 92.94 538 SER A N 1
ATOM 4254 C CA . SER A 1 538 ? -29.444 -8.437 28.495 1.00 92.94 538 SER A CA 1
ATOM 4255 C C . SER A 1 538 ? -28.508 -8.429 29.711 1.00 92.94 538 SER A C 1
ATOM 4257 O O . SER A 1 538 ? -28.269 -7.383 30.321 1.00 92.94 538 SER A O 1
ATOM 4259 N N . GLU A 1 539 ? -27.970 -9.593 30.082 1.00 89.94 539 GLU A N 1
ATOM 4260 C CA . GLU A 1 539 ? -26.945 -9.721 31.119 1.00 89.94 539 GLU A CA 1
ATOM 4261 C C . GLU A 1 539 ? -25.509 -9.610 30.577 1.00 89.94 539 GLU A C 1
ATOM 4263 O O . GLU A 1 539 ? -24.549 -9.648 31.351 1.00 89.94 539 GLU A O 1
ATOM 4268 N N . LYS A 1 540 ? -25.358 -9.389 29.266 1.00 93.38 540 LYS A N 1
ATOM 4269 C CA . LYS A 1 540 ? -24.086 -9.171 28.571 1.00 93.38 540 LYS A CA 1
ATOM 4270 C C . LYS A 1 540 ? -23.926 -7.708 28.150 1.00 93.38 540 LYS A C 1
ATOM 4272 O O . LYS A 1 540 ? -24.907 -7.002 27.926 1.00 93.38 540 LYS A O 1
ATOM 4277 N N . SER A 1 541 ? -22.681 -7.276 27.993 1.00 95.38 541 SER A N 1
ATOM 4278 C CA . SER A 1 541 ? -22.339 -6.152 27.123 1.00 95.38 541 SER A CA 1
ATOM 4279 C C . SER A 1 541 ? -22.241 -6.655 25.681 1.00 95.38 541 SER A C 1
ATOM 4281 O O . SER A 1 541 ? -21.690 -7.727 25.413 1.00 95.38 541 SER A O 1
ATOM 4283 N N . ILE A 1 542 ? -22.805 -5.880 24.761 1.00 97.81 542 ILE A N 1
ATOM 4284 C CA . ILE A 1 542 ? -22.894 -6.159 23.331 1.00 97.81 542 ILE A CA 1
ATOM 4285 C C . ILE A 1 542 ? -22.099 -5.076 22.606 1.00 97.81 542 ILE A C 1
ATOM 4287 O O . ILE A 1 542 ? -22.471 -3.907 22.665 1.00 97.81 542 ILE A O 1
ATOM 4291 N N . CYS A 1 543 ? -21.035 -5.447 21.902 1.00 97.69 543 CYS A N 1
ATOM 4292 C CA . CYS A 1 543 ? -20.157 -4.503 21.214 1.00 97.69 543 CYS A CA 1
ATOM 4293 C C . CYS A 1 543 ? -20.089 -4.792 19.710 1.00 97.69 543 CYS A C 1
ATOM 4295 O O . CYS A 1 543 ? -20.326 -5.917 19.267 1.00 97.69 543 CYS A O 1
ATOM 4297 N N . LEU A 1 544 ? -19.743 -3.769 18.932 1.00 98.44 544 LEU A N 1
ATOM 4298 C CA . LEU A 1 544 ? -19.415 -3.869 17.515 1.00 98.44 544 LEU A CA 1
ATOM 4299 C C . LEU A 1 544 ? -17.929 -3.564 17.327 1.00 98.44 544 LEU A C 1
ATOM 4301 O O . LEU A 1 544 ? -17.511 -2.445 17.618 1.00 98.44 544 LEU A O 1
ATOM 4305 N N . ASP A 1 545 ? -17.172 -4.525 16.806 1.00 97.94 545 ASP A N 1
ATOM 4306 C CA . ASP A 1 545 ? -15.790 -4.323 16.369 1.00 97.94 545 ASP A CA 1
ATOM 4307 C C . ASP A 1 545 ? -15.775 -4.137 14.848 1.00 97.94 545 ASP A C 1
ATOM 4309 O O . ASP A 1 545 ? -16.427 -4.889 14.119 1.00 97.94 545 ASP A O 1
ATOM 4313 N N . VAL A 1 546 ? -15.028 -3.150 14.363 1.00 97.75 546 VAL A N 1
ATOM 4314 C CA . VAL A 1 546 ? -14.865 -2.839 12.937 1.00 97.75 546 VAL A CA 1
ATOM 4315 C C . VAL A 1 546 ? -13.371 -2.735 12.650 1.00 97.75 546 VAL A C 1
ATOM 4317 O O . VAL A 1 546 ? -12.697 -1.862 13.193 1.00 97.75 546 VAL A O 1
ATOM 4320 N N . GLU A 1 547 ? -12.833 -3.627 11.816 1.00 97.19 547 GLU A N 1
ATOM 4321 C CA . GLU A 1 547 ? -11.377 -3.752 11.625 1.00 97.19 547 GLU A CA 1
ATOM 4322 C C . GLU A 1 547 ? -10.779 -2.722 10.655 1.00 97.19 547 GLU A C 1
ATOM 4324 O O . GLU A 1 547 ? -9.572 -2.465 10.691 1.00 97.19 547 GLU A O 1
ATOM 4329 N N . GLY A 1 548 ? -11.621 -2.111 9.818 1.00 97.12 548 GLY A N 1
ATOM 4330 C CA . GLY A 1 548 ? -11.301 -0.989 8.932 1.00 97.12 548 GLY A CA 1
ATOM 4331 C C . GLY A 1 548 ? -12.513 -0.588 8.087 1.00 97.12 548 GLY A C 1
ATOM 4332 O O . GLY A 1 548 ? -13.240 -1.441 7.570 1.00 97.12 548 GLY A O 1
ATOM 4333 N N . ALA A 1 549 ? -12.757 0.718 7.976 1.00 97.12 549 ALA A N 1
ATOM 4334 C CA . ALA A 1 549 ? -13.962 1.286 7.373 1.00 97.12 549 ALA A CA 1
ATOM 4335 C C . ALA A 1 549 ? -13.661 2.627 6.678 1.00 97.12 549 ALA A C 1
ATOM 4337 O O . ALA A 1 549 ? -13.783 3.701 7.265 1.00 97.12 549 ALA A O 1
ATOM 4338 N N . MET A 1 550 ? -13.259 2.555 5.408 1.00 95.06 550 MET A N 1
ATOM 4339 C CA . MET A 1 550 ? -12.732 3.662 4.607 1.00 95.06 550 MET A CA 1
ATOM 4340 C C . MET A 1 550 ? -13.849 4.590 4.101 1.00 95.06 550 MET A C 1
ATOM 4342 O O . MET A 1 550 ? -14.696 4.164 3.324 1.00 95.06 550 MET A O 1
ATOM 4346 N N . ALA A 1 551 ? -13.938 5.863 4.474 1.00 91.94 551 ALA A N 1
ATOM 4347 C CA . ALA A 1 551 ? -13.355 6.549 5.631 1.00 91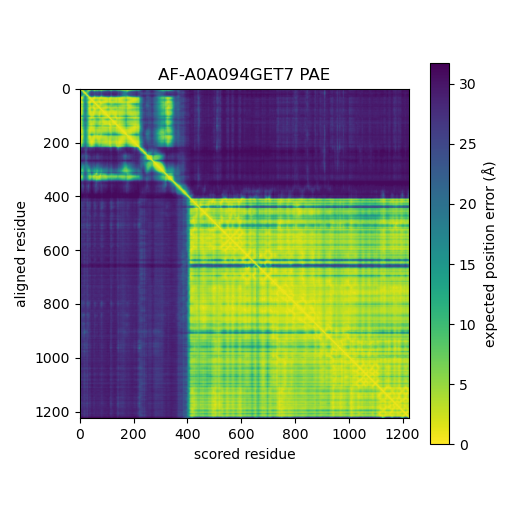.94 551 ALA A CA 1
ATOM 4348 C C . ALA A 1 551 ? -14.468 7.366 6.312 1.00 91.94 551 ALA A C 1
ATOM 4350 O O . ALA A 1 551 ? -15.599 7.397 5.817 1.00 91.94 551 ALA A O 1
ATOM 4351 N N . PHE A 1 552 ? -14.167 8.064 7.414 1.00 92.31 552 PHE A N 1
ATOM 4352 C CA . PHE A 1 552 ? -15.156 8.871 8.145 1.00 92.31 552 PHE A CA 1
ATOM 4353 C C . PHE A 1 552 ? -16.404 8.054 8.516 1.00 92.31 552 PHE A C 1
ATOM 4355 O O . PHE A 1 552 ? -17.536 8.516 8.333 1.00 92.31 552 PHE A O 1
ATOM 4362 N N . SER A 1 553 ? -16.173 6.826 9.007 1.00 94.50 553 SER A N 1
ATOM 4363 C CA . SER A 1 553 ? -17.237 5.867 9.309 1.00 94.50 553 SER A CA 1
ATOM 4364 C C . SER A 1 553 ? -18.259 6.456 10.286 1.00 94.50 553 SER A C 1
ATOM 4366 O O . SER A 1 553 ? -17.909 7.331 11.073 1.00 94.50 553 SER A O 1
ATOM 4368 N N . MET A 1 554 ? -19.516 6.010 10.259 1.00 95.38 554 MET A N 1
ATOM 4369 C CA . MET A 1 554 ? -20.515 6.323 11.293 1.00 95.38 554 MET A CA 1
ATOM 4370 C C . MET A 1 554 ? -21.492 5.166 11.491 1.00 95.38 554 MET A C 1
ATOM 4372 O O . MET A 1 554 ? -21.861 4.507 10.522 1.00 95.38 554 MET A O 1
ATOM 4376 N N . VAL A 1 555 ? -21.899 4.903 12.737 1.00 97.38 555 VAL A N 1
ATOM 4377 C CA . VAL A 1 555 ? -22.675 3.710 13.116 1.00 97.38 555 VAL A CA 1
ATOM 4378 C C . VAL A 1 555 ? -23.944 4.089 13.875 1.00 97.38 555 VAL A C 1
ATOM 4380 O O . VAL A 1 555 ? -23.882 4.775 14.895 1.00 97.38 555 VAL A O 1
ATOM 4383 N N . TRP A 1 556 ? -25.086 3.567 13.425 1.00 97.31 556 TRP A N 1
ATOM 4384 C CA . TRP A 1 556 ? -26.383 3.678 14.091 1.00 97.31 556 TRP A CA 1
ATOM 4385 C C . TRP A 1 556 ? -26.963 2.303 14.420 1.00 97.31 556 TRP A C 1
ATOM 4387 O O . TRP A 1 556 ? -26.834 1.361 13.637 1.00 97.31 556 TRP A O 1
ATOM 4397 N N . LEU A 1 557 ? -27.685 2.211 15.538 1.00 97.50 557 LEU A N 1
ATOM 4398 C CA . LEU A 1 557 ? -28.480 1.041 15.902 1.00 97.50 557 LEU A CA 1
ATOM 4399 C C . LEU A 1 557 ? -29.907 1.479 16.244 1.00 97.50 557 LEU A C 1
ATOM 4401 O O . LEU A 1 557 ? -30.120 2.340 17.094 1.00 97.50 557 LEU A O 1
ATOM 4405 N N . ASN A 1 558 ? -30.898 0.894 15.567 1.00 95.31 558 ASN A N 1
ATOM 4406 C CA . ASN A 1 558 ? -32.329 1.164 15.772 1.00 95.31 558 ASN A CA 1
ATOM 4407 C C . ASN A 1 558 ? -32.755 2.644 15.610 1.00 95.31 558 ASN A C 1
ATOM 4409 O O . ASN A 1 558 ? -33.833 3.018 16.073 1.00 95.31 558 ASN A O 1
ATOM 4413 N N . GLY A 1 559 ? -31.941 3.465 14.937 1.00 93.12 559 GLY A N 1
ATOM 4414 C CA . GLY A 1 559 ? -32.137 4.909 14.747 1.00 93.12 559 GLY A CA 1
ATOM 4415 C C . GLY A 1 559 ? -31.244 5.798 15.620 1.00 93.12 559 GLY A C 1
ATOM 4416 O O . GLY A 1 559 ? -31.079 6.973 15.306 1.00 93.12 559 GLY A O 1
ATOM 4417 N N . HIS A 1 560 ? -30.621 5.249 16.663 1.00 94.31 560 HIS A N 1
ATOM 4418 C CA . HIS A 1 560 ? -29.717 5.976 17.557 1.00 94.31 560 HIS A CA 1
ATOM 4419 C C . HIS A 1 560 ? -28.295 6.020 16.994 1.00 94.31 560 HIS A C 1
ATOM 4421 O O . HIS A 1 560 ? -27.810 5.000 16.503 1.00 94.31 560 HIS A O 1
ATOM 4427 N N . LEU A 1 561 ? -27.614 7.168 17.083 1.00 95.75 561 LEU A N 1
ATOM 4428 C CA . LEU A 1 561 ? -26.201 7.294 16.709 1.00 95.75 561 LEU A CA 1
ATOM 4429 C C . LEU A 1 561 ? -25.343 6.635 17.793 1.00 95.75 561 LEU A C 1
ATOM 4431 O O . LEU A 1 561 ? -25.212 7.172 18.890 1.00 95.75 561 LEU A O 1
ATOM 4435 N N . VAL A 1 562 ? -24.726 5.494 17.499 1.00 96.56 562 VAL A N 1
ATOM 4436 C CA . VAL A 1 562 ? -23.852 4.815 18.463 1.00 96.56 562 VAL A CA 1
ATOM 4437 C C . VAL A 1 562 ? -22.557 5.614 18.615 1.00 96.56 562 VAL A C 1
ATOM 4439 O O . VAL A 1 562 ? -22.233 6.077 19.706 1.00 96.56 562 VAL A O 1
ATOM 4442 N N . GLY A 1 563 ? -21.853 5.829 17.502 1.00 94.81 563 GLY A N 1
ATOM 4443 C CA . GLY A 1 563 ? -20.547 6.480 17.461 1.00 94.81 563 GLY A CA 1
ATOM 4444 C C . GLY A 1 563 ? -19.867 6.290 16.106 1.00 94.81 563 GLY A C 1
ATOM 4445 O O . GLY A 1 563 ? -20.532 6.029 15.098 1.00 94.81 563 GLY A O 1
ATOM 4446 N N . ARG A 1 564 ? -18.539 6.440 16.072 1.00 93.19 564 ARG A N 1
ATOM 4447 C CA . ARG A 1 564 ? -17.722 6.306 14.856 1.00 93.19 564 ARG A CA 1
ATOM 4448 C C . ARG A 1 564 ? -16.225 6.255 15.119 1.00 93.19 564 ARG A C 1
ATOM 4450 O O . ARG A 1 564 ? -15.770 6.746 16.143 1.00 93.19 564 ARG A O 1
ATOM 4457 N N . TRP A 1 565 ? -15.487 5.853 14.089 1.00 94.94 565 TRP A N 1
ATOM 4458 C CA . TRP A 1 565 ? -14.058 6.113 13.955 1.00 94.94 565 TRP A CA 1
ATOM 4459 C C . TRP A 1 565 ? -13.741 6.720 12.575 1.00 94.94 565 TRP A C 1
ATOM 4461 O O . TRP A 1 565 ? -14.223 6.196 11.565 1.00 94.94 565 TRP A O 1
ATOM 4471 N N . PRO A 1 566 ? -13.015 7.848 12.476 1.00 93.62 566 PRO A N 1
ATOM 4472 C CA . PRO A 1 566 ? -12.826 8.522 11.196 1.00 93.62 566 PRO A CA 1
ATOM 4473 C C . PRO A 1 566 ? -11.677 7.979 10.351 1.00 93.62 566 PRO A C 1
ATOM 4475 O O . PRO A 1 566 ? -11.807 7.951 9.126 1.00 93.62 566 PRO A O 1
ATOM 4478 N N . ASN A 1 567 ? -10.575 7.572 10.987 1.00 95.62 567 ASN A N 1
ATOM 4479 C CA . ASN A 1 567 ? -9.453 6.947 10.305 1.00 95.62 567 ASN A CA 1
ATOM 4480 C C . ASN A 1 567 ? -9.929 5.617 9.715 1.00 95.62 567 ASN A C 1
ATOM 4482 O O . ASN A 1 567 ? -10.436 4.761 10.438 1.00 95.62 567 ASN A O 1
ATOM 4486 N N . GLY A 1 568 ? -9.800 5.460 8.397 1.00 96.06 568 GLY A N 1
ATOM 4487 C CA . GLY A 1 568 ? -10.289 4.267 7.710 1.00 96.06 568 GLY A CA 1
ATOM 4488 C C . GLY A 1 568 ? -9.544 2.990 8.104 1.00 96.06 568 GLY A C 1
ATOM 4489 O O . GLY A 1 568 ? -10.115 1.910 7.982 1.00 96.06 568 GLY A O 1
ATOM 4490 N N . TYR A 1 569 ? -8.306 3.117 8.591 1.00 97.81 569 TYR A N 1
ATOM 4491 C CA . TYR A 1 569 ? -7.363 2.014 8.780 1.00 97.81 569 TYR A CA 1
ATOM 4492 C C . TYR A 1 569 ? -7.272 1.463 10.205 1.00 97.81 569 TYR A C 1
ATOM 4494 O O . TYR A 1 569 ? -6.762 0.356 10.389 1.00 97.81 569 TYR A O 1
ATOM 4502 N N . VAL A 1 570 ? -7.738 2.209 11.205 1.00 96.62 570 VAL A N 1
ATOM 4503 C CA . VAL A 1 570 ? -7.671 1.806 12.616 1.00 96.62 570 VAL A CA 1
ATOM 4504 C C . VAL A 1 570 ? -8.858 0.905 12.960 1.00 96.62 570 VAL A C 1
ATOM 4506 O O . VAL A 1 570 ? -9.998 1.178 12.585 1.00 96.62 570 VAL A O 1
ATOM 4509 N N . THR A 1 571 ? -8.593 -0.183 13.685 1.00 95.56 571 THR A N 1
ATOM 4510 C CA . THR A 1 571 ? -9.639 -1.057 14.233 1.00 95.56 571 THR A CA 1
ATOM 4511 C C . THR A 1 571 ? -10.255 -0.425 15.475 1.00 95.56 571 THR A C 1
ATOM 4513 O O . THR A 1 571 ? -9.532 -0.013 16.383 1.00 95.56 571 THR A O 1
ATOM 4516 N N . PHE A 1 572 ? -11.584 -0.387 15.541 1.00 95.56 572 PHE A N 1
ATOM 4517 C CA . PHE A 1 572 ? -12.313 0.270 16.624 1.00 95.56 572 PHE A CA 1
ATOM 4518 C C . PHE A 1 572 ? -13.470 -0.570 17.164 1.00 95.56 572 PHE A C 1
ATOM 4520 O O . PHE A 1 572 ? -14.011 -1.434 16.473 1.00 95.56 572 PHE A O 1
ATOM 4527 N N . ARG A 1 573 ? -13.865 -0.270 18.406 1.00 96.75 573 ARG A N 1
ATOM 4528 C CA . ARG A 1 573 ? -15.001 -0.872 19.109 1.00 96.75 573 ARG A CA 1
ATOM 4529 C C . ARG A 1 573 ? -16.036 0.193 19.459 1.00 96.75 573 ARG A C 1
ATOM 4531 O O . ARG A 1 573 ? -15.677 1.297 19.851 1.00 96.75 573 ARG A O 1
ATOM 4538 N N . LEU A 1 574 ? -17.318 -0.156 19.371 1.00 97.56 574 LEU A N 1
ATOM 4539 C CA . LEU A 1 574 ? -18.435 0.641 19.884 1.00 97.56 574 LEU A CA 1
ATOM 4540 C C . LEU A 1 574 ? -19.342 -0.214 20.779 1.00 97.56 574 LEU A C 1
ATOM 4542 O O . LEU A 1 574 ? -19.643 -1.358 20.438 1.00 97.56 574 LEU A O 1
ATOM 4546 N N . ASP A 1 575 ? -19.818 0.344 21.894 1.00 95.94 575 ASP A N 1
ATOM 4547 C CA . ASP A 1 575 ? -20.817 -0.310 22.749 1.00 95.94 575 ASP A CA 1
ATOM 4548 C C . ASP A 1 575 ? -22.227 -0.154 22.150 1.00 95.94 575 ASP A C 1
ATOM 4550 O O . ASP A 1 575 ? -22.758 0.953 22.036 1.00 95.94 575 ASP A O 1
ATOM 4554 N N . LEU A 1 576 ? -22.841 -1.274 21.764 1.00 97.81 576 LEU A N 1
ATOM 4555 C CA . LEU A 1 576 ? -24.219 -1.329 21.277 1.00 97.81 576 LEU A CA 1
ATOM 4556 C C . LEU A 1 576 ? -25.233 -1.452 22.422 1.00 97.81 576 LEU A C 1
ATOM 4558 O O . LEU A 1 576 ? -26.405 -1.132 22.214 1.00 97.81 576 LEU A O 1
ATOM 4562 N N . THR A 1 577 ? -24.816 -1.919 23.607 1.00 96.44 577 THR A N 1
ATOM 4563 C CA . THR A 1 577 ? -25.694 -2.337 24.719 1.00 96.44 577 THR A CA 1
ATOM 4564 C C . THR A 1 577 ? -26.814 -1.338 25.051 1.00 96.44 577 THR A C 1
ATOM 4566 O O . THR A 1 577 ? -27.952 -1.789 25.198 1.00 96.44 577 THR A O 1
ATOM 4569 N N . PRO A 1 578 ? -26.579 -0.006 25.116 1.00 94.75 578 PRO A N 1
ATOM 4570 C CA . PRO A 1 578 ? -27.629 0.969 25.438 1.00 94.75 578 PRO A CA 1
ATOM 4571 C C . PRO A 1 578 ? -28.766 1.057 24.406 1.00 94.75 578 PRO A C 1
ATOM 4573 O O . PRO A 1 578 ? -29.845 1.549 24.728 1.00 94.75 578 PRO A O 1
ATOM 4576 N N . TYR A 1 579 ? -28.530 0.594 23.175 1.00 95.69 579 TYR A N 1
ATOM 4577 C CA . TYR A 1 579 ? -29.416 0.777 22.020 1.00 95.69 579 TYR A CA 1
ATOM 4578 C C . TYR A 1 579 ? -30.050 -0.541 21.523 1.00 95.69 579 TYR A C 1
ATOM 4580 O O . TYR A 1 579 ? -30.839 -0.531 20.572 1.00 95.69 579 TYR A O 1
ATOM 4588 N N . VAL A 1 580 ? -29.719 -1.683 22.145 1.00 97.00 580 VAL A N 1
ATOM 4589 C CA . VAL A 1 580 ? -30.242 -3.014 21.787 1.00 97.00 580 VAL A CA 1
ATOM 4590 C C . VAL A 1 580 ? -31.661 -3.232 22.325 1.00 97.00 580 VAL A C 1
ATOM 4592 O O . VAL A 1 580 ? -31.953 -3.033 23.503 1.00 97.00 580 VAL A O 1
ATOM 4595 N N . LYS A 1 581 ? -32.542 -3.748 21.464 1.00 95.88 581 LYS A N 1
ATOM 4596 C CA . LYS A 1 581 ? -33.873 -4.255 21.818 1.00 95.88 581 LYS A CA 1
ATOM 4597 C C . LYS A 1 581 ? -33.816 -5.771 22.021 1.00 95.88 581 LYS A C 1
ATOM 4599 O O . LYS A 1 581 ? -33.891 -6.541 21.063 1.00 95.88 581 LYS A O 1
ATOM 4604 N N . PHE A 1 582 ? -33.641 -6.209 23.264 1.00 96.69 582 PHE A N 1
ATOM 4605 C CA . PHE A 1 582 ? -33.477 -7.627 23.604 1.00 96.69 582 PHE A CA 1
ATOM 4606 C C . PHE A 1 582 ? -34.769 -8.438 23.388 1.00 96.69 582 PHE A C 1
ATOM 4608 O O . PHE A 1 582 ? -35.812 -8.163 23.986 1.00 96.69 582 PHE A O 1
ATOM 4615 N N . GLY A 1 583 ? -34.698 -9.472 22.546 1.00 95.19 583 GLY A N 1
ATOM 4616 C CA . GLY A 1 583 ? -35.848 -10.278 22.125 1.00 95.19 583 GLY A CA 1
ATOM 4617 C C . GLY A 1 583 ? -36.660 -9.708 20.953 1.00 95.19 583 GLY A C 1
ATOM 4618 O O . GLY A 1 583 ? -37.734 -10.240 20.673 1.00 95.19 583 GLY A O 1
ATOM 4619 N N . GLU A 1 584 ? -36.171 -8.665 20.275 1.00 94.25 584 GLU A N 1
ATOM 4620 C CA . GLU A 1 584 ? -36.749 -8.092 19.047 1.00 94.25 584 GLU A CA 1
ATOM 4621 C C . GLU A 1 584 ? -35.729 -8.124 17.886 1.00 94.25 584 GLU A C 1
ATOM 4623 O O . GLU A 1 584 ? -34.541 -8.397 18.085 1.00 94.25 584 GLU A O 1
ATOM 4628 N N . GLU A 1 585 ? -36.175 -7.834 16.657 1.00 93.12 585 GLU A N 1
ATOM 4629 C CA . GLU A 1 585 ? -35.241 -7.518 15.567 1.00 93.12 585 GLU A CA 1
ATOM 4630 C C . GLU A 1 585 ? -34.480 -6.226 15.889 1.00 93.12 585 GLU A C 1
ATOM 4632 O O . GLU A 1 585 ? -35.034 -5.286 16.455 1.00 93.12 585 GLU A O 1
ATOM 4637 N N . ASN A 1 586 ? -33.213 -6.156 15.493 1.00 95.75 586 ASN A N 1
ATOM 4638 C CA . ASN A 1 586 ? -32.374 -4.974 15.646 1.00 95.75 586 ASN A CA 1
ATOM 4639 C C . ASN A 1 586 ? -31.802 -4.565 14.282 1.00 95.75 586 ASN A C 1
ATOM 4641 O O . ASN A 1 586 ? -31.429 -5.417 13.477 1.00 95.75 586 ASN A O 1
ATOM 4645 N N . TYR A 1 587 ? -31.738 -3.261 14.018 1.00 95.62 587 TYR A N 1
ATOM 4646 C CA . TYR A 1 587 ? -31.356 -2.707 12.715 1.00 95.62 587 TYR A CA 1
ATOM 4647 C C . TYR A 1 587 ? -30.070 -1.889 12.844 1.00 95.62 587 TYR A C 1
ATOM 4649 O O . TYR A 1 587 ? -30.102 -0.755 13.324 1.00 95.62 587 TYR A O 1
ATOM 4657 N N . LEU A 1 588 ? -28.948 -2.481 12.429 1.00 97.50 588 LEU A N 1
ATOM 4658 C CA . LEU A 1 588 ? -27.640 -1.832 12.345 1.00 97.50 588 LEU A CA 1
ATOM 4659 C C . LEU A 1 588 ? -27.520 -1.105 10.999 1.00 97.50 588 LEU A C 1
ATOM 4661 O O . LEU A 1 588 ? -27.816 -1.693 9.956 1.00 97.50 588 LEU A O 1
ATOM 4665 N N . ALA A 1 589 ? -27.044 0.139 11.016 1.00 97.62 589 ALA A N 1
ATOM 4666 C CA . ALA A 1 589 ? -26.686 0.902 9.823 1.00 97.62 589 ALA A CA 1
ATOM 4667 C C . ALA A 1 589 ? -25.276 1.496 9.976 1.00 97.62 589 ALA A C 1
ATOM 4669 O O . ALA A 1 589 ? -24.966 2.100 11.001 1.00 97.62 589 ALA A O 1
ATOM 4670 N N . ILE A 1 590 ? -24.427 1.331 8.961 1.00 97.31 590 ILE A N 1
ATOM 4671 C CA . ILE A 1 590 ? -23.046 1.826 8.932 1.00 97.31 590 ILE A CA 1
ATOM 4672 C C . ILE A 1 590 ? -22.832 2.654 7.665 1.00 97.31 590 ILE A C 1
ATOM 4674 O O . ILE A 1 590 ? -23.018 2.167 6.552 1.00 97.31 590 ILE A O 1
ATOM 4678 N N . ARG A 1 591 ? -22.390 3.895 7.834 1.00 96.38 591 ARG A N 1
ATOM 4679 C CA . ARG A 1 591 ? -21.980 4.816 6.773 1.00 96.38 591 ARG A CA 1
ATOM 4680 C C . ARG A 1 591 ? -20.464 4.758 6.620 1.00 96.38 591 ARG A C 1
ATOM 4682 O O . ARG A 1 591 ? -19.775 5.345 7.444 1.00 96.38 591 ARG A O 1
ATOM 4689 N N . ALA A 1 592 ? -19.946 4.030 5.636 1.00 95.06 592 ALA A N 1
ATOM 4690 C CA . ALA A 1 592 ? -18.510 3.847 5.375 1.00 95.06 592 ALA A CA 1
ATOM 4691 C C . ALA A 1 592 ? -18.298 3.102 4.041 1.00 95.06 592 ALA A C 1
ATOM 4693 O O . ALA A 1 592 ? -19.267 2.836 3.335 1.00 95.06 592 ALA A O 1
ATOM 4694 N N . GLY A 1 593 ? -17.064 2.688 3.737 1.00 96.19 593 GLY A N 1
ATOM 4695 C CA . GLY A 1 593 ? -16.719 1.527 2.906 1.00 96.19 593 GLY A CA 1
ATOM 4696 C C . GLY A 1 593 ? -16.103 0.418 3.766 1.00 96.19 593 GLY A C 1
ATOM 4697 O O . GLY A 1 593 ? -15.012 0.591 4.302 1.00 96.19 593 GLY A O 1
ATOM 4698 N N . ILE A 1 594 ? -16.807 -0.702 3.948 1.00 97.25 594 ILE A N 1
ATOM 4699 C CA . ILE A 1 594 ? -16.430 -1.763 4.900 1.00 97.25 594 ILE A CA 1
ATOM 4700 C C . ILE A 1 594 ? -15.502 -2.775 4.211 1.00 97.25 594 ILE A C 1
ATOM 4702 O O . ILE A 1 594 ? -15.958 -3.791 3.692 1.00 97.25 594 ILE A O 1
ATOM 4706 N N . TYR A 1 595 ? -14.201 -2.481 4.181 1.00 97.50 595 TYR A N 1
ATOM 4707 C CA . TYR A 1 595 ? -13.193 -3.252 3.435 1.00 97.50 595 TYR A CA 1
ATOM 4708 C C . TYR A 1 595 ? -12.405 -4.277 4.276 1.00 97.50 595 TYR A C 1
ATOM 4710 O O . TYR A 1 595 ? -11.578 -5.011 3.734 1.00 97.50 595 TYR A O 1
ATOM 4718 N N . ARG A 1 596 ? -12.689 -4.371 5.579 1.00 97.81 596 ARG A N 1
ATOM 4719 C CA . ARG A 1 596 ? -12.247 -5.446 6.488 1.00 97.81 596 ARG A CA 1
ATOM 4720 C C . ARG A 1 596 ? -13.451 -6.019 7.237 1.00 97.81 596 ARG A C 1
ATOM 4722 O O . ARG A 1 596 ? -14.582 -5.595 6.987 1.00 97.81 596 ARG A O 1
ATOM 4729 N N . ASP A 1 597 ? -13.235 -6.995 8.115 1.00 97.00 597 ASP A N 1
ATOM 4730 C CA . ASP A 1 597 ? -14.344 -7.641 8.809 1.00 97.00 597 ASP A CA 1
ATOM 4731 C C . ASP A 1 597 ? -14.988 -6.738 9.876 1.00 97.00 597 ASP A C 1
ATOM 4733 O O . ASP A 1 597 ? -14.408 -5.789 10.415 1.00 97.00 597 ASP A O 1
ATOM 4737 N N . VAL A 1 598 ? -16.243 -7.071 10.174 1.00 97.62 598 VAL A N 1
ATOM 4738 C CA . VAL A 1 598 ? -17.052 -6.466 11.231 1.00 97.62 598 VAL A CA 1
ATOM 4739 C C . VAL A 1 598 ? -17.604 -7.587 12.096 1.00 97.62 598 VAL A C 1
ATOM 4741 O O . VAL A 1 598 ? -18.091 -8.596 11.577 1.00 97.62 598 VAL A O 1
ATOM 4744 N N . TRP A 1 599 ? -17.559 -7.412 13.413 1.00 97.81 599 TRP A N 1
ATOM 4745 C CA . TRP A 1 599 ? -17.908 -8.449 14.376 1.00 97.81 599 TRP A CA 1
ATOM 4746 C C . TRP A 1 599 ? -18.856 -7.913 15.440 1.00 97.81 599 TRP A C 1
ATOM 4748 O O . TRP A 1 599 ? -18.632 -6.848 16.007 1.00 97.81 599 TRP A O 1
ATOM 4758 N N . VAL A 1 600 ? -19.892 -8.684 15.761 1.00 98.00 600 VAL A N 1
ATOM 4759 C CA . VAL A 1 600 ? -20.652 -8.496 17.000 1.00 98.00 600 VAL A CA 1
ATOM 4760 C C . VAL A 1 600 ? -19.995 -9.337 18.079 1.00 98.00 600 VAL A C 1
ATOM 4762 O O . VAL A 1 600 ? -19.867 -10.556 17.939 1.00 98.00 600 VAL A O 1
ATOM 4765 N N . ILE A 1 601 ? -19.583 -8.675 19.153 1.00 97.38 601 ILE A N 1
ATOM 4766 C CA . ILE A 1 601 ? -19.025 -9.298 20.346 1.00 97.38 601 ILE A CA 1
ATOM 4767 C C . ILE A 1 601 ? -20.099 -9.304 21.427 1.00 97.38 601 ILE A C 1
ATOM 4769 O O . ILE A 1 601 ? -20.738 -8.279 21.667 1.00 97.38 601 ILE A O 1
ATOM 4773 N N . LYS A 1 602 ? -20.272 -10.429 22.118 1.00 96.75 602 LYS A N 1
ATOM 4774 C CA . LYS A 1 602 ? -20.989 -10.463 23.396 1.00 96.75 602 LYS A CA 1
ATOM 4775 C C . LYS A 1 602 ? -20.051 -10.940 24.490 1.00 96.75 602 LYS A C 1
ATOM 4777 O O . LYS A 1 602 ? -19.381 -11.958 24.325 1.00 96.75 602 LYS A O 1
ATOM 4782 N N . VAL A 1 603 ? -20.042 -10.230 25.608 1.00 95.44 603 VAL A N 1
ATOM 4783 C CA . VAL A 1 603 ? -19.243 -10.534 26.801 1.00 95.44 603 VAL A CA 1
ATOM 4784 C C . VAL A 1 603 ? -20.080 -10.300 28.056 1.00 95.44 603 VAL A C 1
ATOM 4786 O O . VAL A 1 603 ? -20.961 -9.443 28.033 1.00 95.44 603 VAL A O 1
ATOM 4789 N N . PRO A 1 604 ? -19.851 -11.006 29.171 1.00 93.00 604 PRO A N 1
ATOM 4790 C CA . PRO A 1 604 ? -20.534 -10.686 30.419 1.00 93.00 604 PRO A CA 1
ATOM 4791 C C . PRO A 1 604 ? -20.127 -9.302 30.929 1.00 93.00 604 PRO A C 1
ATOM 4793 O O . PRO A 1 604 ? -19.098 -8.752 30.543 1.00 93.00 604 PRO A O 1
ATOM 4796 N N . LYS A 1 605 ? -20.911 -8.742 31.855 1.00 90.75 605 LYS A N 1
ATOM 4797 C CA . LYS A 1 605 ? -20.647 -7.414 32.441 1.00 90.75 605 LYS A CA 1
ATOM 4798 C C . LYS A 1 605 ? -19.259 -7.281 33.085 1.00 90.75 605 LYS A C 1
ATOM 4800 O O . LYS A 1 605 ? -18.759 -6.166 33.152 1.00 90.75 605 LYS A O 1
ATOM 4805 N N . THR A 1 606 ? -18.613 -8.377 33.495 1.00 92.44 606 THR A N 1
ATOM 4806 C CA . THR A 1 606 ? -17.179 -8.399 33.833 1.00 92.44 606 THR A CA 1
ATOM 4807 C C . THR A 1 606 ? -16.423 -9.312 32.871 1.00 92.44 606 THR A C 1
ATOM 4809 O O . THR A 1 606 ? -16.792 -10.477 32.732 1.00 92.44 606 THR A O 1
ATOM 4812 N N . HIS A 1 607 ? -15.389 -8.785 32.214 1.00 94.56 607 HIS A N 1
ATOM 4813 C CA . HIS A 1 607 ? -14.647 -9.455 31.139 1.00 94.56 607 HIS A CA 1
ATOM 4814 C C . HIS A 1 607 ? -13.225 -8.885 30.988 1.00 94.56 607 HIS A C 1
ATOM 4816 O O . HIS A 1 607 ? -12.948 -7.770 31.427 1.00 94.56 607 HIS A O 1
ATOM 4822 N N . VAL A 1 608 ? -12.314 -9.619 30.343 1.00 95.62 608 VAL A N 1
ATOM 4823 C CA . VAL A 1 608 ? -11.013 -9.086 29.904 1.00 95.62 608 VAL A CA 1
ATOM 4824 C C . VAL A 1 608 ? -11.272 -7.986 28.877 1.00 95.62 608 VAL A C 1
ATOM 4826 O O . VAL A 1 608 ? -11.963 -8.226 27.877 1.00 95.62 608 VAL A O 1
ATOM 4829 N N . ALA A 1 609 ? -10.746 -6.791 29.156 1.00 95.25 609 ALA A N 1
ATOM 4830 C CA . ALA A 1 609 ? -11.041 -5.557 28.433 1.00 95.25 609 ALA A CA 1
ATOM 4831 C C . ALA A 1 609 ? -10.634 -5.616 26.947 1.00 95.25 609 ALA A C 1
ATOM 4833 O O . ALA A 1 609 ? -9.945 -6.539 26.497 1.00 95.25 609 ALA A O 1
ATOM 4834 N N . HIS A 1 610 ? -11.052 -4.622 26.157 1.00 94.06 610 HIS A N 1
ATOM 4835 C CA . HIS A 1 610 ? -10.606 -4.526 24.768 1.00 94.06 610 HIS A CA 1
ATOM 4836 C C . HIS A 1 610 ? -9.085 -4.327 24.718 1.00 94.06 610 HIS A C 1
ATOM 4838 O O . HIS A 1 610 ? -8.546 -3.496 25.444 1.00 94.06 610 HIS A O 1
ATOM 4844 N N . TYR A 1 611 ? -8.388 -5.160 23.937 1.00 95.31 611 TYR A N 1
ATOM 4845 C CA . TYR A 1 611 ? -6.919 -5.237 23.925 1.00 95.31 611 TYR A CA 1
ATOM 4846 C C . TYR A 1 611 ? -6.281 -5.401 25.326 1.00 95.31 611 TYR A C 1
ATOM 4848 O O . TYR A 1 611 ? -5.129 -5.020 25.562 1.00 95.31 611 TYR A O 1
ATOM 4856 N N . GLY A 1 612 ? -7.036 -5.981 26.269 1.00 95.00 612 GLY A N 1
ATOM 4857 C CA . GLY A 1 612 ? -6.730 -6.006 27.700 1.00 95.00 612 GLY A CA 1
ATOM 4858 C C . GLY A 1 612 ? -5.575 -6.916 28.113 1.00 95.00 612 GLY A C 1
ATOM 4859 O O . GLY A 1 612 ? -5.350 -7.082 29.304 1.00 95.00 612 GLY A O 1
ATOM 4860 N N . THR A 1 613 ? -4.842 -7.514 27.174 1.00 95.75 613 THR A N 1
ATOM 4861 C CA . THR A 1 613 ? -3.659 -8.339 27.453 1.00 95.75 613 THR A CA 1
ATOM 4862 C C . THR A 1 613 ? -2.407 -7.705 26.864 1.00 95.75 613 THR A C 1
ATOM 4864 O O . THR A 1 613 ? -2.379 -7.386 25.673 1.00 95.75 613 THR A O 1
ATOM 4867 N N . HIS A 1 614 ? -1.351 -7.605 27.668 1.00 96.69 614 HIS A N 1
ATOM 4868 C CA . HIS A 1 614 ? -0.010 -7.259 27.201 1.00 96.69 614 HIS A CA 1
ATOM 4869 C C . HIS A 1 614 ? 0.963 -8.349 27.663 1.00 96.69 614 HIS A C 1
ATOM 4871 O O . HIS A 1 614 ? 1.122 -8.571 28.866 1.00 96.69 614 HIS A O 1
ATOM 4877 N N . ILE A 1 615 ? 1.567 -9.051 26.701 1.00 95.88 615 ILE A N 1
ATOM 4878 C CA . ILE A 1 615 ? 2.529 -10.133 26.922 1.00 95.88 615 ILE A CA 1
ATOM 4879 C C . ILE A 1 615 ? 3.908 -9.685 26.443 1.00 95.88 615 ILE A C 1
ATOM 4881 O O . ILE A 1 615 ? 4.088 -9.374 25.267 1.00 95.88 615 ILE A O 1
ATOM 4885 N N . THR A 1 616 ? 4.894 -9.700 27.337 1.00 96.56 616 THR A N 1
ATOM 4886 C CA . THR A 1 616 ? 6.289 -9.360 27.018 1.00 96.56 616 THR A CA 1
ATOM 4887 C C . THR A 1 616 ? 7.230 -10.490 27.437 1.00 96.56 616 THR A C 1
ATOM 4889 O O . THR A 1 616 ? 6.861 -11.379 28.209 1.00 96.56 616 THR A O 1
ATOM 4892 N N . THR A 1 617 ? 8.446 -10.521 26.879 1.00 95.94 617 THR A N 1
ATOM 4893 C CA . THR A 1 617 ? 9.396 -11.621 27.114 1.00 95.94 617 THR A CA 1
ATOM 4894 C C . THR A 1 617 ? 10.811 -11.126 27.369 1.00 95.94 617 THR A C 1
ATOM 4896 O O . THR A 1 617 ? 11.372 -10.402 26.548 1.00 95.94 617 THR A O 1
ATOM 4899 N N . ARG A 1 618 ? 11.419 -11.585 28.465 1.00 94.75 618 ARG A N 1
ATOM 4900 C CA . ARG A 1 618 ? 12.794 -11.266 28.886 1.00 94.75 618 ARG A CA 1
ATOM 4901 C C . ARG A 1 618 ? 13.534 -12.521 29.349 1.00 94.75 618 ARG A C 1
ATOM 4903 O O . ARG A 1 618 ? 12.981 -13.619 29.343 1.00 94.75 618 ARG A O 1
ATOM 4910 N N . ASP A 1 619 ? 14.806 -12.372 29.715 1.00 95.38 619 ASP A N 1
ATOM 4911 C CA . ASP A 1 619 ? 15.680 -13.472 30.162 1.00 95.38 619 ASP A CA 1
ATOM 4912 C C . ASP A 1 619 ? 15.763 -14.645 29.151 1.00 95.38 619 ASP A C 1
ATOM 4914 O O . ASP A 1 619 ? 16.034 -15.792 29.514 1.00 95.38 619 ASP A O 1
ATOM 4918 N N . VAL A 1 620 ? 15.483 -14.360 27.871 1.00 96.62 620 VAL A N 1
ATOM 4919 C CA . VAL A 1 620 ? 15.246 -15.353 26.814 1.00 96.62 620 VAL A CA 1
ATOM 4920 C C . VAL A 1 620 ? 16.539 -16.067 26.428 1.00 96.62 620 VAL A C 1
ATOM 4922 O O . VAL A 1 620 ? 17.548 -15.455 26.081 1.00 96.62 620 VAL A O 1
ATOM 4925 N N . SER A 1 621 ? 16.490 -17.395 26.446 1.00 94.50 621 SER A N 1
ATOM 4926 C CA . SER A 1 621 ? 17.580 -18.283 26.054 1.00 94.50 621 SER A CA 1
ATOM 4927 C C . SER A 1 621 ? 17.039 -19.657 25.652 1.00 94.50 621 SER A C 1
ATOM 4929 O O . SER A 1 621 ? 15.935 -20.040 26.036 1.00 94.50 621 SER A O 1
ATOM 4931 N N . ALA A 1 622 ? 17.863 -20.475 24.994 1.00 91.88 622 ALA A N 1
ATOM 4932 C CA . ALA A 1 622 ? 17.524 -21.869 24.681 1.00 91.88 622 ALA A CA 1
ATOM 4933 C C . ALA A 1 622 ? 17.245 -22.762 25.919 1.00 91.88 622 ALA A C 1
ATOM 4935 O O . ALA A 1 622 ? 16.763 -23.881 25.769 1.00 91.88 622 ALA A O 1
ATOM 4936 N N . LYS A 1 623 ? 17.550 -22.300 27.145 1.00 94.56 623 LYS A N 1
ATOM 4937 C CA . LYS A 1 623 ? 17.264 -23.016 28.406 1.00 94.56 623 LYS A CA 1
ATOM 4938 C C . LYS A 1 623 ? 15.960 -22.566 29.062 1.00 94.56 623 LYS A C 1
ATOM 4940 O O . LYS A 1 623 ? 15.277 -23.373 29.692 1.00 94.56 623 LYS A O 1
ATOM 4945 N N . SER A 1 624 ? 15.641 -21.282 28.958 1.00 95.12 624 SER A N 1
ATOM 4946 C CA . SER A 1 624 ? 14.487 -20.662 29.605 1.00 95.12 624 SER A CA 1
ATOM 4947 C C . SER A 1 624 ? 14.205 -19.282 29.027 1.00 95.12 624 SER A C 1
ATOM 4949 O O . SER A 1 624 ? 15.138 -18.597 28.618 1.00 95.12 624 SER A O 1
ATOM 4951 N N . ALA A 1 625 ? 12.948 -18.858 29.085 1.00 95.75 625 ALA A N 1
ATOM 4952 C CA . ALA A 1 625 ? 12.526 -17.473 28.908 1.00 95.75 625 ALA A CA 1
ATOM 4953 C C . ALA A 1 625 ? 11.540 -17.094 30.016 1.00 95.75 625 ALA A C 1
ATOM 4955 O O . ALA A 1 625 ? 10.730 -17.929 30.428 1.00 95.75 625 ALA A O 1
ATOM 4956 N N . THR A 1 626 ? 11.588 -15.847 30.475 1.00 94.62 626 THR A N 1
ATOM 4957 C CA . THR A 1 626 ? 10.547 -15.273 31.327 1.00 94.62 626 THR A CA 1
ATOM 4958 C C . THR A 1 626 ? 9.499 -14.611 30.437 1.00 94.62 626 THR A C 1
ATOM 4960 O O . THR A 1 626 ? 9.843 -13.806 29.573 1.00 94.62 626 THR A O 1
ATOM 4963 N N . VAL A 1 627 ? 8.231 -14.956 30.643 1.00 94.00 627 VAL A N 1
ATOM 4964 C CA . VAL A 1 627 ? 7.073 -14.301 30.026 1.00 94.00 627 VAL A CA 1
ATOM 4965 C C . VAL A 1 627 ? 6.359 -13.513 31.118 1.00 94.00 627 VAL A C 1
ATOM 4967 O O . VAL A 1 627 ? 5.966 -14.099 32.128 1.00 94.00 627 VAL A O 1
ATOM 4970 N N . ASP A 1 628 ? 6.210 -12.208 30.926 1.00 93.19 628 ASP A N 1
ATOM 4971 C CA . ASP A 1 628 ? 5.444 -11.320 31.800 1.00 93.19 628 ASP A CA 1
ATOM 4972 C C . ASP A 1 628 ? 4.078 -11.037 31.161 1.00 93.19 628 ASP A C 1
ATOM 4974 O O . ASP A 1 628 ? 3.977 -10.866 29.945 1.00 93.19 628 ASP A O 1
ATOM 4978 N N . LEU A 1 629 ? 3.021 -11.018 31.976 1.00 91.00 629 LEU A N 1
ATOM 4979 C CA . LEU A 1 629 ? 1.637 -10.897 31.516 1.00 91.00 629 LEU A CA 1
ATOM 4980 C C . LEU A 1 629 ? 0.872 -9.864 32.349 1.00 91.00 629 LEU A C 1
ATOM 4982 O O . LEU A 1 629 ? 0.610 -10.091 33.531 1.00 91.00 629 LEU A O 1
ATOM 4986 N N . SER A 1 630 ? 0.462 -8.768 31.708 1.00 93.56 630 SER A N 1
ATOM 4987 C CA . SER A 1 630 ? -0.482 -7.789 32.260 1.00 93.56 630 SER A CA 1
ATOM 4988 C C . SER A 1 630 ? -1.900 -8.045 31.742 1.00 93.56 630 SER A C 1
ATOM 4990 O O . SER A 1 630 ? -2.070 -8.391 30.567 1.00 93.56 630 SER A O 1
ATOM 4992 N N . ILE A 1 631 ? -2.908 -7.894 32.612 1.00 93.25 631 ILE A N 1
ATOM 4993 C CA . ILE A 1 631 ? -4.327 -8.135 32.291 1.00 93.25 631 ILE A CA 1
ATOM 4994 C C . ILE A 1 631 ? -5.210 -7.003 32.835 1.00 93.25 631 ILE A C 1
ATOM 4996 O O . ILE A 1 631 ? -5.369 -6.854 34.047 1.00 93.25 631 ILE A O 1
ATOM 5000 N N . THR A 1 632 ? -5.856 -6.269 31.931 1.00 94.38 632 THR A N 1
ATOM 5001 C CA . THR A 1 632 ? -6.916 -5.295 32.220 1.00 94.38 632 THR A CA 1
ATOM 5002 C C . THR A 1 632 ? -8.281 -5.982 32.187 1.00 94.38 632 THR A C 1
ATOM 5004 O O . THR A 1 632 ? -8.603 -6.719 31.251 1.00 94.38 632 THR A O 1
ATOM 5007 N N . ILE A 1 633 ? -9.101 -5.734 33.210 1.00 93.38 633 ILE A N 1
ATOM 5008 C CA . ILE A 1 633 ? -10.431 -6.333 33.374 1.00 93.38 633 ILE A CA 1
ATOM 5009 C C . ILE A 1 633 ? -11.454 -5.215 33.512 1.00 93.38 633 ILE A C 1
ATOM 5011 O O . ILE A 1 633 ? -11.370 -4.394 34.425 1.00 93.38 633 ILE A O 1
ATOM 5015 N N . ASP A 1 634 ? -12.442 -5.236 32.630 1.00 92.19 634 ASP A N 1
ATOM 5016 C CA . ASP A 1 634 ? -13.570 -4.323 32.653 1.00 92.19 634 ASP A CA 1
ATOM 5017 C C . ASP A 1 634 ? -14.674 -4.859 33.561 1.00 92.19 634 ASP A C 1
ATOM 5019 O O . ASP A 1 634 ? -14.975 -6.053 33.553 1.00 92.19 634 ASP A O 1
ATOM 5023 N N . ASN A 1 635 ? -15.333 -3.963 34.298 1.00 90.69 635 ASN A N 1
ATOM 5024 C CA . ASN A 1 635 ? -16.614 -4.239 34.940 1.00 90.69 635 ASN A CA 1
ATOM 5025 C C . ASN A 1 635 ? -17.627 -3.142 34.589 1.00 90.69 635 ASN A C 1
ATOM 5027 O O . ASN A 1 635 ? -17.565 -2.031 35.113 1.00 90.69 635 ASN A O 1
ATOM 5031 N N . LYS A 1 636 ? -18.577 -3.469 33.712 1.00 86.50 636 LYS A N 1
ATOM 5032 C CA . LYS A 1 636 ? -19.676 -2.594 33.295 1.00 86.50 636 LYS A CA 1
ATOM 5033 C C . LYS A 1 636 ? -20.906 -2.680 34.223 1.00 86.50 636 LYS A C 1
ATOM 5035 O O . LYS A 1 636 ? -21.865 -1.940 34.009 1.00 86.50 636 LYS A O 1
ATOM 5040 N N . ASP A 1 637 ? -20.909 -3.522 35.269 1.00 83.44 637 ASP A N 1
ATOM 5041 C CA . ASP A 1 637 ? -21.920 -3.428 36.337 1.00 83.44 637 ASP A CA 1
ATOM 5042 C C . ASP A 1 637 ? -21.534 -2.345 37.358 1.00 83.44 637 ASP A C 1
ATOM 5044 O O . ASP A 1 637 ? -20.827 -2.582 38.338 1.00 83.44 637 ASP A O 1
ATOM 5048 N N . SER A 1 638 ? -22.059 -1.138 37.140 1.00 73.25 638 SER A N 1
ATOM 5049 C CA . SER A 1 638 ? -21.839 0.036 37.994 1.00 73.25 638 SER A CA 1
ATOM 5050 C C . SER A 1 638 ? -22.470 -0.043 39.394 1.00 73.25 638 SER A C 1
ATOM 5052 O O . SER A 1 638 ? -22.342 0.907 40.168 1.00 73.25 638 SER A O 1
ATOM 5054 N N . LYS A 1 639 ? -23.159 -1.139 39.744 1.00 76.25 639 LYS A N 1
ATOM 5055 C CA . LYS A 1 639 ? -23.809 -1.336 41.053 1.00 76.25 639 LYS A CA 1
ATOM 5056 C C . LYS A 1 639 ? -23.099 -2.363 41.931 1.00 76.25 639 LYS A C 1
ATOM 5058 O O . LYS A 1 639 ? -23.326 -2.359 43.142 1.00 76.25 639 LYS A O 1
ATOM 5063 N N . HIS A 1 640 ? -22.256 -3.223 41.357 1.00 79.12 640 HIS A N 1
ATOM 5064 C CA . HIS A 1 640 ? -21.651 -4.346 42.070 1.00 79.12 640 HIS A CA 1
ATOM 5065 C C . HIS A 1 640 ? -20.144 -4.454 41.809 1.00 79.12 640 HIS A C 1
ATOM 5067 O O . HIS A 1 640 ? -19.701 -4.862 40.736 1.00 79.12 640 HIS A O 1
ATOM 5073 N N . THR A 1 641 ? -19.340 -4.176 42.836 1.00 79.94 641 THR A N 1
ATOM 5074 C CA . THR A 1 641 ? -17.930 -4.580 42.863 1.00 79.94 641 THR A CA 1
ATOM 5075 C C . THR A 1 641 ? -17.854 -6.079 43.145 1.00 79.94 641 THR A C 1
ATOM 5077 O O . THR A 1 641 ? -18.121 -6.496 44.273 1.00 79.94 641 THR A O 1
ATOM 5080 N N . GLN A 1 642 ? -17.469 -6.888 42.155 1.00 77.94 642 GLN A N 1
ATOM 5081 C CA . GLN A 1 642 ? -17.208 -8.316 42.357 1.00 77.94 642 GLN A CA 1
ATOM 5082 C C . GLN A 1 642 ? -15.707 -8.647 42.266 1.00 77.94 642 GLN A C 1
ATOM 5084 O O . GLN A 1 642 ? -15.053 -8.240 41.305 1.00 77.94 642 GLN A O 1
ATOM 5089 N N . PRO A 1 643 ? -15.133 -9.378 43.241 1.00 85.81 643 PRO A N 1
ATOM 5090 C CA . PRO A 1 643 ? -13.779 -9.902 43.129 1.00 85.81 643 PRO A CA 1
ATOM 5091 C C . PRO A 1 643 ? -13.763 -11.123 42.201 1.00 85.81 643 PRO A C 1
ATOM 5093 O O . PRO A 1 643 ? -14.543 -12.061 42.381 1.00 85.81 643 PRO A O 1
ATOM 5096 N N . VAL A 1 644 ? -12.837 -11.129 41.244 1.00 89.00 644 VAL A N 1
ATOM 5097 C CA . VAL A 1 644 ? -12.636 -12.234 40.296 1.00 89.00 644 VAL A CA 1
ATOM 5098 C C . VAL A 1 644 ? -11.307 -12.943 40.547 1.00 89.00 644 VAL A C 1
ATOM 5100 O O . VAL A 1 644 ? -10.310 -12.326 40.922 1.00 89.00 644 VAL A O 1
ATOM 5103 N N . LYS A 1 645 ? -11.289 -14.258 40.329 1.00 90.19 645 LYS A N 1
ATOM 5104 C CA . LYS A 1 645 ? -10.066 -15.054 40.188 1.00 90.19 645 LYS A CA 1
ATOM 5105 C C . LYS A 1 645 ? -9.691 -15.027 38.705 1.00 90.19 645 LYS A C 1
ATOM 5107 O O . LYS A 1 645 ? -10.564 -15.162 37.853 1.00 90.19 645 LYS A O 1
ATOM 5112 N N . VAL A 1 646 ? -8.411 -14.872 38.394 1.00 90.00 646 VAL A N 1
ATOM 5113 C CA . VAL A 1 646 ? -7.918 -14.766 37.012 1.00 90.00 646 VAL A CA 1
ATOM 5114 C C . VAL A 1 646 ? -6.872 -15.845 36.792 1.00 90.00 646 VAL A C 1
ATOM 5116 O O . VAL A 1 646 ? -6.008 -16.045 37.650 1.00 90.00 646 VAL A O 1
ATOM 5119 N N . LEU A 1 647 ? -6.962 -16.556 35.672 1.00 88.88 647 LEU A N 1
ATOM 5120 C CA . LEU A 1 647 ? -6.154 -17.737 35.410 1.00 88.88 647 LEU A CA 1
ATOM 5121 C C . LEU A 1 647 ? -5.721 -17.789 33.948 1.00 88.88 647 LEU A C 1
ATOM 5123 O O . LEU A 1 647 ? -6.544 -18.036 33.078 1.00 88.88 647 LEU A O 1
ATOM 5127 N N . THR A 1 648 ? -4.428 -17.623 33.671 1.00 88.94 648 THR A N 1
ATOM 5128 C CA . THR A 1 648 ? -3.920 -17.757 32.295 1.00 88.94 648 THR A CA 1
ATOM 5129 C C . THR A 1 648 ? -3.161 -19.065 32.086 1.00 88.94 648 THR A C 1
ATOM 5131 O O . THR A 1 648 ? -2.398 -19.507 32.950 1.00 88.94 648 THR A O 1
ATOM 5134 N N . LYS A 1 649 ? -3.392 -19.704 30.937 1.00 87.62 649 LYS A N 1
ATOM 5135 C CA . LYS A 1 649 ? -2.817 -20.991 30.513 1.00 87.62 649 LYS A CA 1
ATOM 5136 C C . LYS A 1 649 ? -2.052 -20.795 29.209 1.00 87.62 649 LYS A C 1
ATOM 5138 O O . LYS A 1 649 ? -2.607 -20.228 28.274 1.00 87.62 649 LYS A O 1
ATOM 5143 N N . VAL A 1 650 ? -0.813 -21.284 29.120 1.00 87.56 650 VAL A N 1
ATOM 5144 C CA . VAL A 1 650 ? 0.034 -21.085 27.928 1.00 87.56 650 VAL A CA 1
ATOM 5145 C C . VAL A 1 650 ? 0.273 -22.399 27.186 1.00 87.56 650 VAL A C 1
ATOM 5147 O O . VAL A 1 650 ? 0.708 -23.406 27.757 1.00 87.56 650 VAL A O 1
ATOM 5150 N N . TYR A 1 651 ? 0.007 -22.364 25.883 1.00 86.88 651 TYR A N 1
ATOM 5151 C CA . TYR A 1 651 ? 0.113 -23.483 24.950 1.00 86.88 651 TYR A CA 1
ATOM 5152 C C . TYR A 1 651 ? 1.070 -23.130 23.809 1.00 86.88 651 TYR A C 1
ATOM 5154 O O . TYR A 1 651 ? 1.221 -21.958 23.456 1.00 86.88 651 TYR A O 1
ATOM 5162 N N . LYS A 1 652 ? 1.658 -24.148 23.169 1.00 87.12 652 LYS A N 1
ATOM 5163 C CA . LYS A 1 652 ? 2.214 -23.961 21.821 1.00 87.12 652 LYS A CA 1
ATOM 5164 C C . LYS A 1 652 ? 1.076 -23.775 20.819 1.00 87.12 652 LYS A C 1
ATOM 5166 O O . LYS A 1 652 ? 0.083 -24.508 20.868 1.00 87.12 652 LYS A O 1
ATOM 5171 N N . TYR A 1 653 ? 1.234 -22.824 19.905 1.00 83.25 653 TYR A N 1
ATOM 5172 C CA . TYR A 1 653 ? 0.273 -22.581 18.833 1.00 83.25 653 TYR A CA 1
ATOM 5173 C C . TYR A 1 653 ? 0.214 -23.779 17.872 1.00 83.25 653 TYR A C 1
ATOM 5175 O O . TYR A 1 653 ? 1.236 -24.424 17.634 1.00 83.25 653 TYR A O 1
ATOM 5183 N N . LYS A 1 654 ? -0.983 -24.097 17.354 1.00 71.12 654 LYS A N 1
ATOM 5184 C CA . LYS A 1 654 ? -1.333 -25.270 16.508 1.00 71.12 654 LYS A CA 1
ATOM 5185 C C . LYS A 1 654 ? -1.079 -26.666 17.113 1.00 71.12 654 LYS A C 1
ATOM 5187 O O . LYS A 1 654 ? -1.814 -27.597 16.812 1.00 71.12 654 LYS A O 1
ATOM 5192 N N . ASP A 1 655 ? -0.113 -26.813 18.015 1.00 59.88 655 ASP A N 1
ATOM 5193 C CA . ASP A 1 655 ? 0.216 -28.058 18.727 1.00 59.88 655 ASP A CA 1
ATOM 5194 C C . ASP A 1 655 ? -0.855 -28.433 19.778 1.00 59.88 655 ASP A C 1
ATOM 5196 O O . ASP A 1 655 ? -0.979 -29.593 20.174 1.00 59.88 655 ASP A O 1
ATOM 5200 N N . GLY A 1 656 ? -1.594 -27.439 20.296 1.00 54.94 656 GLY A N 1
ATOM 5201 C CA . GLY A 1 656 ? -2.670 -27.593 21.291 1.00 54.94 656 GLY A CA 1
ATOM 5202 C C . GLY A 1 656 ? -2.219 -28.066 22.683 1.00 54.94 656 GLY A C 1
ATOM 5203 O O . GLY A 1 656 ? -3.029 -28.171 23.606 1.00 54.94 656 GLY A O 1
ATOM 5204 N N . ARG A 1 657 ? -0.926 -28.354 22.861 1.00 52.19 657 ARG A N 1
ATOM 5205 C CA . ARG A 1 657 ? -0.343 -28.898 24.094 1.00 52.19 657 ARG A CA 1
ATOM 5206 C C . ARG A 1 657 ? -0.028 -27.774 25.090 1.00 52.19 657 ARG A C 1
ATOM 5208 O O . ARG A 1 657 ? 0.670 -26.828 24.714 1.00 52.19 657 ARG A O 1
ATOM 5215 N N . PRO A 1 658 ? -0.493 -27.863 26.352 1.00 55.50 658 PRO A N 1
ATOM 5216 C CA . PRO A 1 658 ? -0.104 -26.914 27.389 1.00 55.50 658 PRO A CA 1
ATOM 5217 C C . PRO A 1 658 ? 1.372 -27.109 27.740 1.00 55.50 658 PRO A C 1
ATOM 5219 O O . PRO A 1 658 ? 1.825 -28.245 27.893 1.00 55.50 658 PRO A O 1
ATOM 5222 N N . LEU A 1 659 ? 2.104 -26.008 27.904 1.00 59.44 659 LEU A N 1
ATOM 5223 C CA . LEU A 1 659 ? 3.473 -26.032 28.427 1.00 59.44 659 LEU A CA 1
ATOM 5224 C C . LEU A 1 659 ? 3.491 -25.821 29.941 1.00 59.44 659 LEU A C 1
ATOM 5226 O O . LEU A 1 659 ? 4.180 -26.551 30.649 1.00 59.44 659 LEU A O 1
ATOM 5230 N N . GLU A 1 660 ? 2.684 -24.887 30.446 1.00 59.16 660 GLU A N 1
ATOM 5231 C CA . GLU A 1 660 ? 2.474 -24.692 31.881 1.00 59.16 660 GLU A CA 1
ATOM 5232 C C . GLU A 1 660 ? 1.088 -24.073 32.141 1.00 59.16 660 GLU A C 1
ATOM 5234 O O . GLU A 1 660 ? 0.513 -23.406 31.277 1.00 59.16 660 GLU A O 1
ATOM 5239 N N . SER A 1 661 ? 0.482 -24.390 33.290 1.00 54.19 661 SER A N 1
ATOM 5240 C CA . SER A 1 661 ? -0.987 -24.446 33.387 1.00 54.19 661 SER A CA 1
ATOM 5241 C C . SER A 1 661 ? -1.676 -23.391 34.254 1.00 54.19 661 SER A C 1
ATOM 5243 O O . SER A 1 661 ? -2.902 -23.442 34.318 1.00 54.19 661 SER A O 1
ATOM 5245 N N . ARG A 1 662 ? -0.954 -22.509 34.964 1.00 56.16 662 ARG A N 1
ATOM 5246 C CA . ARG A 1 662 ? -1.541 -21.443 35.807 1.00 56.16 662 ARG A CA 1
ATOM 5247 C C . ARG A 1 662 ? -0.601 -20.237 35.944 1.00 56.16 662 ARG A C 1
ATOM 5249 O O . ARG A 1 662 ? 0.429 -20.353 36.600 1.00 56.16 662 ARG A O 1
ATOM 5256 N N . ILE A 1 663 ? -0.998 -19.093 35.392 1.00 58.16 663 ILE A N 1
ATOM 5257 C CA . ILE A 1 663 ? -0.409 -17.763 35.626 1.00 58.16 663 ILE A CA 1
ATOM 5258 C C . ILE A 1 663 ? -1.482 -16.888 36.293 1.00 58.16 663 ILE A C 1
ATOM 5260 O O . ILE A 1 663 ? -2.656 -16.970 35.922 1.00 58.16 663 ILE A O 1
ATOM 5264 N N . LEU A 1 664 ? -1.086 -16.082 37.280 1.00 60.78 664 LEU A N 1
ATOM 5265 C CA . LEU A 1 664 ? -1.934 -15.091 37.955 1.00 60.78 664 LEU A CA 1
ATOM 5266 C C . LEU A 1 664 ? -1.821 -13.721 37.248 1.00 60.78 664 LEU A C 1
ATOM 5268 O O . LEU A 1 664 ? -0.829 -13.479 36.557 1.00 60.78 664 LEU A O 1
ATOM 5272 N N . PRO A 1 665 ? -2.798 -12.809 37.385 1.00 57.69 665 PRO A N 1
ATOM 5273 C CA . PRO A 1 665 ? -2.768 -11.537 36.671 1.00 57.69 665 PRO A CA 1
ATOM 5274 C C . PRO A 1 665 ? -1.599 -10.688 37.175 1.00 57.69 665 PRO A C 1
ATOM 5276 O O . PRO A 1 665 ? -1.343 -10.644 38.379 1.00 57.69 665 PRO A O 1
ATOM 5279 N N . ASN A 1 666 ? -0.899 -10.021 36.257 1.00 63.69 666 ASN A N 1
ATOM 5280 C CA . ASN A 1 666 ? 0.281 -9.201 36.545 1.00 63.69 666 ASN A CA 1
ATOM 5281 C C . ASN A 1 666 ? 1.417 -10.015 37.206 1.00 63.69 666 ASN A C 1
ATOM 5283 O O . ASN A 1 666 ? 2.069 -9.549 38.141 1.00 63.69 666 ASN A O 1
ATOM 5287 N N . THR A 1 667 ? 1.651 -11.249 36.733 1.00 74.56 667 THR A N 1
ATOM 5288 C CA . THR A 1 667 ? 2.755 -12.116 37.193 1.00 74.56 667 THR A CA 1
ATOM 5289 C C . THR A 1 667 ? 3.563 -12.713 36.040 1.00 74.56 667 THR A C 1
ATOM 5291 O O . THR A 1 667 ? 3.090 -12.807 34.907 1.00 74.56 667 THR A O 1
ATOM 5294 N N . SER A 1 668 ? 4.797 -13.119 36.346 1.00 84.06 668 SER A N 1
ATOM 5295 C CA . SER A 1 668 ? 5.746 -13.715 35.401 1.00 84.06 668 SER A CA 1
ATOM 5296 C C . SER A 1 668 ? 5.746 -15.245 35.472 1.00 84.06 668 SER A C 1
ATOM 5298 O O . SER A 1 668 ? 5.625 -15.816 36.558 1.00 84.06 668 SER A O 1
ATOM 5300 N N . ILE A 1 669 ? 6.013 -15.919 34.350 1.00 86.81 669 ILE A N 1
ATOM 5301 C CA . ILE A 1 669 ? 6.288 -17.365 34.299 1.00 86.81 669 ILE A CA 1
ATOM 5302 C C . ILE A 1 669 ? 7.600 -17.671 33.564 1.00 86.81 669 ILE A C 1
ATOM 5304 O O . ILE A 1 669 ? 7.951 -16.995 32.602 1.00 86.81 669 ILE A O 1
ATOM 5308 N N . THR A 1 670 ? 8.334 -18.702 33.996 1.00 90.19 670 THR A N 1
ATOM 5309 C CA . THR A 1 670 ? 9.611 -19.107 33.379 1.00 90.19 670 THR A CA 1
ATOM 5310 C C . THR A 1 670 ? 9.443 -20.378 32.545 1.00 90.19 670 THR A C 1
ATOM 5312 O O . THR A 1 670 ? 9.640 -21.492 33.038 1.00 90.19 670 THR A O 1
ATOM 5315 N N . ILE A 1 671 ? 9.137 -20.214 31.257 1.00 89.69 671 ILE A N 1
ATOM 5316 C CA . ILE A 1 671 ? 9.020 -21.326 30.305 1.00 89.69 671 ILE A CA 1
ATOM 5317 C C . ILE A 1 671 ? 10.408 -21.936 30.082 1.00 89.69 671 ILE A C 1
ATOM 5319 O O . ILE A 1 671 ? 11.339 -21.251 29.659 1.00 89.69 671 ILE A O 1
ATOM 5323 N N . LYS A 1 672 ? 10.558 -23.234 30.365 1.00 91.56 672 LYS A N 1
ATOM 5324 C CA . LYS A 1 672 ? 11.814 -23.990 30.197 1.00 91.56 672 LYS A CA 1
ATOM 5325 C C . LYS A 1 672 ? 11.922 -24.574 28.794 1.00 91.56 672 LYS A C 1
ATOM 5327 O O . LYS A 1 672 ? 10.942 -25.096 28.272 1.00 91.56 672 LYS A O 1
ATOM 5332 N N . ASN A 1 673 ? 13.133 -24.550 28.237 1.00 92.06 673 ASN A N 1
ATOM 5333 C CA . ASN A 1 673 ? 13.448 -24.949 26.861 1.00 92.06 673 ASN A CA 1
ATOM 5334 C C . ASN A 1 673 ? 12.431 -24.372 25.849 1.00 92.06 673 ASN A C 1
ATOM 5336 O O . ASN A 1 673 ? 11.759 -25.144 25.156 1.00 92.06 673 ASN A O 1
ATOM 5340 N N . PRO A 1 674 ? 12.240 -23.037 25.813 1.00 93.75 674 PRO A N 1
ATOM 5341 C CA . PRO A 1 674 ? 11.254 -22.425 24.937 1.00 93.75 674 PRO A CA 1
ATOM 5342 C C . PRO A 1 674 ? 11.579 -22.745 23.475 1.00 93.75 674 PRO A C 1
ATOM 5344 O O . PRO A 1 674 ? 12.727 -22.668 23.043 1.00 93.75 674 PRO A O 1
ATOM 5347 N N . SER A 1 675 ? 10.541 -23.046 22.698 1.00 94.12 675 SER A N 1
ATOM 5348 C CA . SER A 1 675 ? 10.584 -22.777 21.262 1.00 94.12 675 SER A CA 1
ATOM 5349 C C . SER A 1 675 ? 10.653 -21.256 21.088 1.00 94.12 675 SER A C 1
ATOM 5351 O O . SER A 1 675 ? 9.867 -20.550 21.722 1.00 94.12 675 SER A O 1
ATOM 5353 N N . ILE A 1 676 ? 11.587 -20.759 20.283 1.00 96.25 676 ILE A N 1
ATOM 5354 C CA . ILE A 1 676 ? 11.852 -19.325 20.103 1.00 96.25 676 ILE A CA 1
ATOM 5355 C C . ILE A 1 676 ? 11.343 -18.910 18.716 1.00 96.25 676 ILE A C 1
ATOM 5357 O O . ILE A 1 676 ? 11.537 -19.652 17.753 1.00 96.25 676 ILE A O 1
ATOM 5361 N N . TRP A 1 677 ? 10.661 -17.766 18.633 1.00 98.06 677 TRP A N 1
ATOM 5362 C CA . TRP A 1 677 ? 10.189 -17.168 17.383 1.00 98.06 677 TRP A CA 1
ATOM 5363 C C . TRP A 1 677 ? 11.330 -16.419 16.695 1.00 98.06 677 TRP A C 1
ATOM 5365 O O . TRP A 1 677 ? 12.020 -15.631 17.342 1.00 98.06 677 TRP A O 1
ATOM 5375 N N . GLY A 1 678 ? 11.497 -16.605 15.390 1.00 97.81 678 GLY A N 1
ATOM 5376 C CA . GLY A 1 678 ? 12.418 -15.819 14.578 1.00 97.81 678 GLY A CA 1
ATOM 5377 C C . GLY A 1 678 ? 12.191 -15.988 13.073 1.00 97.81 678 GLY A C 1
ATOM 5378 O O . GLY A 1 678 ? 11.470 -16.902 12.658 1.00 97.81 678 GLY A O 1
ATOM 5379 N N . PRO A 1 679 ? 12.804 -15.121 12.249 1.00 97.31 679 PRO A N 1
ATOM 5380 C CA . PRO A 1 679 ? 12.635 -15.154 10.804 1.00 97.31 679 PRO A CA 1
ATOM 5381 C C . PRO A 1 679 ? 13.407 -16.310 10.132 1.00 97.31 679 PRO A C 1
ATOM 5383 O O . PRO A 1 679 ? 14.540 -16.614 10.514 1.00 97.31 679 PRO A O 1
ATOM 5386 N N . PRO A 1 680 ? 12.841 -16.942 9.086 1.00 94.88 680 PRO A N 1
ATOM 5387 C CA . PRO A 1 680 ? 13.564 -17.886 8.239 1.00 94.88 680 PRO A CA 1
ATOM 5388 C C . PRO A 1 680 ? 14.629 -17.154 7.392 1.00 94.88 680 PRO A C 1
ATOM 5390 O O . PRO A 1 680 ? 14.524 -15.944 7.188 1.00 94.88 680 PRO A O 1
ATOM 5393 N N . PRO A 1 681 ? 15.635 -17.862 6.838 1.00 92.50 681 PRO A N 1
ATOM 5394 C CA . PRO A 1 681 ? 15.758 -19.322 6.754 1.00 92.50 681 PRO A CA 1
ATOM 5395 C C . PRO A 1 681 ? 16.470 -19.991 7.939 1.00 92.50 681 PRO A C 1
ATOM 5397 O O . PRO A 1 681 ? 16.435 -21.216 8.034 1.00 92.50 681 PRO A O 1
ATOM 5400 N N . THR A 1 682 ? 17.133 -19.229 8.809 1.00 93.19 682 THR A N 1
ATOM 5401 C CA . THR A 1 682 ? 17.966 -19.753 9.907 1.00 93.19 682 THR A CA 1
ATOM 5402 C C . THR A 1 682 ? 17.210 -19.952 11.218 1.00 93.19 682 THR A C 1
ATOM 5404 O O . THR A 1 682 ? 17.650 -20.749 12.048 1.00 93.19 682 THR A O 1
ATOM 5407 N N . GLN A 1 683 ? 16.063 -19.289 11.394 1.00 96.19 683 GLN A N 1
ATOM 5408 C CA . GLN A 1 683 ? 15.209 -19.401 12.578 1.00 96.19 683 GLN A CA 1
ATOM 5409 C C . GLN A 1 683 ? 13.785 -19.849 12.203 1.00 96.19 683 GLN A C 1
ATOM 5411 O O . GLN A 1 683 ? 13.418 -19.941 11.030 1.00 96.19 683 GLN A O 1
ATOM 5416 N N . GLU A 1 684 ? 12.982 -20.172 13.217 1.00 96.00 684 GLU A N 1
ATOM 5417 C CA . GLU A 1 684 ? 11.633 -20.724 13.068 1.00 96.00 684 GLU A CA 1
ATOM 5418 C C . GLU A 1 684 ? 10.573 -19.783 13.678 1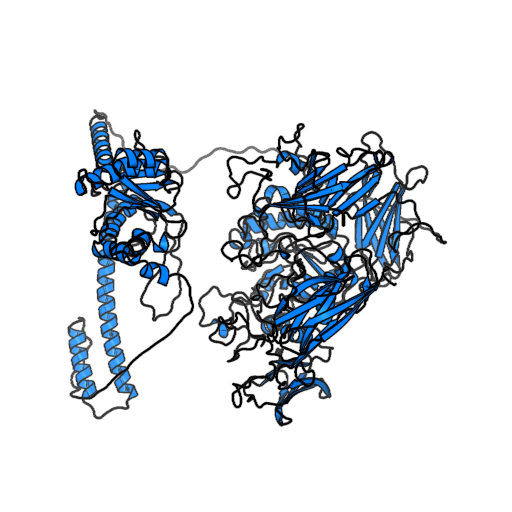.00 96.00 684 GLU A C 1
ATOM 5420 O O . GLU A 1 684 ? 10.743 -19.353 14.823 1.00 96.00 684 GLU A O 1
ATOM 5425 N N . PRO A 1 685 ? 9.431 -19.526 13.011 1.00 96.56 685 PRO A N 1
ATOM 5426 C CA . PRO A 1 685 ? 8.338 -18.708 13.546 1.00 96.56 685 PRO A CA 1
ATOM 5427 C C . PRO A 1 685 ? 7.495 -19.459 14.599 1.00 96.56 685 PRO A C 1
ATOM 5429 O O . PRO A 1 685 ? 6.304 -19.720 14.428 1.00 96.56 685 PRO A O 1
ATOM 5432 N N . ASN A 1 686 ? 8.117 -19.860 15.710 1.00 95.94 686 ASN A N 1
ATOM 5433 C CA . ASN A 1 686 ? 7.442 -20.587 16.784 1.00 95.94 686 ASN A CA 1
ATOM 5434 C C . ASN A 1 686 ? 6.478 -19.690 17.582 1.00 95.94 686 ASN A C 1
ATOM 5436 O O . ASN A 1 686 ? 6.903 -18.863 18.390 1.00 95.94 686 ASN A O 1
ATOM 5440 N N . MET A 1 687 ? 5.177 -19.928 17.423 1.00 94.62 687 MET A N 1
ATOM 5441 C CA . MET A 1 687 ? 4.111 -19.177 18.092 1.00 94.62 687 MET A CA 1
ATOM 5442 C C . MET A 1 687 ? 3.558 -19.872 19.347 1.00 94.62 687 MET A C 1
ATOM 5444 O O . MET A 1 687 ? 3.590 -21.098 19.495 1.00 94.62 687 MET A O 1
ATOM 5448 N N . TYR A 1 688 ? 2.988 -19.063 20.236 1.00 94.31 688 TYR A N 1
ATOM 5449 C CA . TYR A 1 688 ? 2.310 -19.448 21.471 1.00 94.31 688 TYR A CA 1
ATOM 5450 C C . TYR A 1 688 ? 0.905 -18.848 21.507 1.00 94.31 688 TYR A C 1
ATOM 5452 O O . TYR A 1 688 ? 0.613 -17.865 20.825 1.00 94.31 688 TYR A O 1
ATOM 5460 N N . ILE A 1 689 ? 0.044 -19.425 22.342 1.00 93.19 689 ILE A N 1
ATOM 5461 C CA . ILE A 1 689 ? -1.261 -18.856 22.677 1.00 93.19 689 ILE A CA 1
ATOM 5462 C C . ILE A 1 689 ? -1.471 -18.904 24.192 1.00 93.19 689 ILE A C 1
ATOM 5464 O O . ILE A 1 689 ? -1.285 -19.944 24.834 1.00 93.19 689 ILE A O 1
ATOM 5468 N N . ALA A 1 690 ? -1.806 -17.750 24.760 1.00 92.25 690 ALA A N 1
ATOM 5469 C CA . ALA A 1 690 ? -2.240 -17.582 26.136 1.00 92.25 690 ALA A CA 1
ATOM 5470 C C . ALA A 1 690 ? -3.772 -17.542 26.163 1.00 92.25 690 ALA A C 1
ATOM 5472 O O . ALA A 1 690 ? -4.376 -16.785 25.409 1.00 92.25 690 ALA A O 1
ATOM 5473 N N . ILE A 1 691 ? -4.387 -18.356 27.018 1.00 92.31 691 ILE A N 1
ATOM 5474 C CA . ILE A 1 691 ? -5.837 -18.371 27.239 1.00 92.31 691 ILE A CA 1
ATOM 5475 C C . ILE A 1 691 ? -6.085 -17.897 28.664 1.00 92.31 691 ILE A C 1
ATOM 5477 O O . ILE A 1 691 ? -5.687 -18.574 29.617 1.00 92.31 691 ILE A O 1
ATOM 5481 N N . THR A 1 692 ? -6.682 -16.717 28.784 1.00 92.75 692 THR A N 1
ATOM 5482 C CA . THR A 1 692 ? -6.983 -16.011 30.029 1.00 92.75 692 THR A CA 1
ATOM 5483 C C . THR A 1 692 ? -8.431 -16.262 30.418 1.00 92.75 692 THR A C 1
ATOM 5485 O O . THR A 1 692 ? -9.347 -15.833 29.724 1.00 92.75 692 THR A O 1
ATOM 5488 N N . GLU A 1 693 ? -8.638 -16.923 31.549 1.00 92.81 693 GLU A N 1
ATOM 5489 C CA . GLU A 1 693 ? -9.949 -17.265 32.093 1.00 92.81 693 GLU A CA 1
ATOM 5490 C C . GLU A 1 693 ? -10.255 -16.405 33.326 1.00 92.81 693 GLU A C 1
ATOM 5492 O O . GLU A 1 693 ? -9.430 -16.294 34.243 1.00 92.81 693 GLU A O 1
ATOM 5497 N N . LEU A 1 694 ? -11.452 -15.819 33.377 1.00 92.56 694 LEU A N 1
ATOM 5498 C CA . LEU A 1 694 ? -11.986 -15.146 34.563 1.00 92.56 694 LEU A CA 1
ATOM 5499 C C . LEU A 1 694 ? -12.979 -16.061 35.277 1.00 92.56 694 LEU A C 1
ATOM 5501 O O . LEU A 1 694 ? -13.844 -16.648 34.635 1.00 92.56 694 LEU A O 1
ATOM 5505 N N . TYR A 1 695 ? -12.912 -16.125 36.602 1.00 91.06 695 TYR A N 1
ATOM 5506 C CA . TYR A 1 695 ? -13.841 -16.879 37.445 1.00 91.06 695 TYR A CA 1
ATOM 5507 C C . TYR A 1 695 ? -14.357 -16.020 38.600 1.00 91.06 695 TYR A C 1
ATOM 5509 O O . TYR A 1 695 ? -13.647 -15.150 39.105 1.00 91.06 695 TYR A O 1
ATOM 5517 N N . ASP A 1 696 ? -15.563 -16.303 39.083 1.00 88.62 696 ASP A N 1
ATOM 5518 C CA . ASP A 1 696 ? -16.071 -15.707 40.322 1.00 88.62 696 ASP A CA 1
ATOM 5519 C C . ASP A 1 696 ? -15.628 -16.474 41.589 1.00 88.62 696 ASP A C 1
ATOM 5521 O O . ASP A 1 696 ? -14.858 -17.446 41.562 1.00 88.62 696 ASP A O 1
ATOM 5525 N N . LEU A 1 697 ? -16.110 -16.028 42.753 1.00 86.19 697 LEU A N 1
ATOM 5526 C CA . LEU A 1 697 ? -15.833 -16.695 44.026 1.00 86.19 697 LEU A CA 1
ATOM 5527 C C . LEU A 1 697 ? -16.439 -18.106 44.128 1.00 86.19 697 LEU A C 1
ATOM 5529 O O . LEU A 1 697 ? -15.890 -18.912 44.878 1.00 86.19 697 LEU A O 1
ATOM 5533 N N . GLU A 1 698 ? -17.479 -18.425 43.351 1.00 88.06 698 GLU A N 1
ATOM 5534 C CA . GLU A 1 698 ? -18.122 -19.747 43.275 1.00 88.06 698 GLU A CA 1
ATOM 5535 C C . GLU A 1 698 ? -17.426 -20.697 42.273 1.00 88.06 698 GLU A C 1
ATOM 5537 O O . GLU A 1 698 ? -17.897 -21.812 42.055 1.00 88.06 698 GLU A O 1
ATOM 5542 N N . ASP A 1 699 ? -16.299 -20.271 41.682 1.00 88.06 699 ASP A N 1
ATOM 5543 C CA . ASP A 1 699 ? -15.531 -20.992 40.649 1.00 88.06 699 ASP A CA 1
ATOM 5544 C C . ASP A 1 699 ? -16.318 -21.227 39.343 1.00 88.06 699 ASP A C 1
ATOM 5546 O O . ASP A 1 699 ? -16.022 -22.140 38.567 1.00 88.06 699 ASP A O 1
ATOM 5550 N N . ARG A 1 700 ? -17.294 -20.357 39.051 1.00 89.56 700 ARG A N 1
ATOM 5551 C CA . ARG A 1 700 ? -17.987 -20.319 37.755 1.00 89.56 700 ARG A CA 1
ATOM 5552 C C . ARG A 1 700 ? -17.171 -19.478 36.774 1.00 89.56 700 ARG A C 1
ATOM 5554 O O . ARG A 1 700 ? -16.721 -18.389 37.127 1.00 89.56 700 ARG A O 1
ATOM 5561 N N . LEU A 1 701 ? -16.974 -19.988 35.556 1.00 91.75 701 LEU A N 1
ATOM 5562 C CA . LEU A 1 701 ? -16.286 -19.267 34.481 1.00 91.75 701 LEU A CA 1
ATOM 5563 C C . LEU A 1 701 ? -17.137 -18.063 34.054 1.00 91.75 701 LEU A C 1
ATOM 5565 O O . LEU A 1 701 ? -18.304 -18.222 33.698 1.00 91.75 701 LEU A O 1
ATOM 5569 N N . LEU A 1 702 ? -16.540 -16.876 34.105 1.00 91.31 702 LEU A N 1
ATOM 5570 C CA . LEU A 1 702 ? -17.124 -15.619 33.657 1.00 91.31 702 LEU A CA 1
ATOM 5571 C C . LEU A 1 702 ? -16.713 -15.304 32.220 1.00 91.31 702 LEU A C 1
ATOM 5573 O O . LEU A 1 702 ? -17.567 -14.952 31.428 1.00 91.31 702 LEU A O 1
ATOM 5577 N N . ASP A 1 703 ? -15.437 -15.421 31.862 1.00 94.06 703 ASP A N 1
ATOM 5578 C CA . ASP A 1 703 ? -14.938 -14.992 30.550 1.00 94.06 703 ASP A CA 1
ATOM 5579 C C . ASP A 1 703 ? -13.709 -15.805 30.135 1.00 94.06 703 ASP A C 1
ATOM 5581 O O . ASP A 1 703 ? -12.987 -16.315 30.992 1.00 94.06 703 ASP A O 1
ATOM 5585 N N . GLU A 1 704 ? -13.471 -15.900 28.829 1.00 93.62 704 GLU A N 1
ATOM 5586 C CA . GLU A 1 704 ? -12.301 -16.546 28.230 1.00 93.62 704 GLU A CA 1
ATOM 5587 C C . GLU A 1 704 ? -11.773 -15.651 27.096 1.00 93.62 704 GLU A C 1
ATOM 5589 O O . GLU A 1 704 ? -12.531 -15.238 26.215 1.00 93.62 704 GLU A O 1
ATOM 5594 N N . TYR A 1 705 ? -10.484 -15.309 27.140 1.00 94.44 705 TYR A N 1
ATOM 5595 C CA . TYR A 1 705 ? -9.817 -14.411 26.194 1.00 94.44 705 TYR A CA 1
ATOM 5596 C C . TYR A 1 705 ? -8.521 -15.046 25.687 1.00 94.44 705 TYR A C 1
ATOM 5598 O O . TYR A 1 705 ? -7.680 -15.454 26.487 1.00 94.44 705 TYR A O 1
ATOM 5606 N N . GLU A 1 706 ? -8.335 -15.097 24.369 1.00 94.00 706 GLU A N 1
ATOM 5607 C CA . GLU A 1 706 ? -7.128 -15.647 23.747 1.00 94.00 706 GLU A CA 1
ATOM 5608 C C . GLU A 1 706 ? -6.172 -14.546 23.265 1.00 94.00 706 GLU A C 1
ATOM 5610 O O . GLU A 1 706 ? -6.596 -13.546 22.686 1.00 94.00 706 GLU A O 1
ATOM 5615 N N . THR A 1 707 ? -4.868 -14.769 23.447 1.00 95.44 707 THR A N 1
ATOM 5616 C CA . THR A 1 707 ? -3.800 -13.874 22.978 1.00 95.44 707 THR A CA 1
ATOM 5617 C C . THR A 1 707 ? -2.669 -14.695 22.365 1.00 95.44 707 THR A C 1
ATOM 5619 O O . THR A 1 707 ? -1.987 -15.455 23.059 1.00 95.44 707 THR A O 1
ATOM 5622 N N . THR A 1 708 ? -2.441 -14.547 21.060 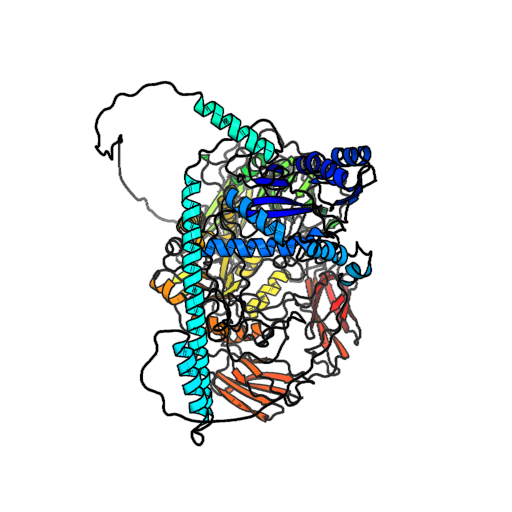1.00 95.44 708 THR A N 1
ATOM 5623 C CA . THR A 1 708 ? -1.264 -15.103 20.377 1.00 95.44 708 THR A CA 1
ATOM 5624 C C . THR A 1 708 ? -0.031 -14.241 20.630 1.00 95.44 708 THR A C 1
ATOM 5626 O O . THR A 1 708 ? -0.126 -13.017 20.628 1.00 95.44 708 THR A O 1
ATOM 5629 N N . PHE A 1 709 ? 1.127 -14.872 20.828 1.00 97.25 709 PHE A N 1
ATOM 5630 C CA . PHE A 1 709 ? 2.411 -14.187 21.008 1.00 97.25 709 PHE A CA 1
ATOM 5631 C C . PHE A 1 709 ? 3.586 -15.086 20.589 1.00 97.25 709 PHE A C 1
ATOM 5633 O O . PHE A 1 709 ? 3.411 -16.281 20.341 1.00 97.25 709 PHE A O 1
ATOM 5640 N N . GLY A 1 710 ? 4.800 -14.535 20.546 1.00 96.94 710 GLY A N 1
ATOM 5641 C CA . GLY A 1 710 ? 6.032 -15.293 20.306 1.00 96.94 710 GLY A CA 1
ATOM 5642 C C . GLY A 1 710 ? 7.170 -14.838 21.213 1.00 96.94 710 GLY A C 1
ATOM 5643 O O . GLY A 1 710 ? 7.262 -13.671 21.586 1.00 96.94 710 GLY A O 1
ATOM 5644 N N . ILE A 1 711 ? 8.044 -15.775 21.578 1.00 98.12 711 ILE A N 1
ATOM 5645 C CA . ILE A 1 711 ? 9.182 -15.528 22.470 1.00 98.12 711 ILE A CA 1
ATOM 5646 C C . ILE A 1 711 ? 10.409 -15.229 21.613 1.00 98.12 711 ILE A C 1
ATOM 5648 O O . ILE A 1 711 ? 10.874 -16.127 20.916 1.00 98.12 711 ILE A O 1
ATOM 5652 N N . ARG A 1 712 ? 10.945 -14.004 21.668 1.00 98.12 712 ARG A N 1
ATOM 5653 C CA . ARG A 1 712 ? 12.158 -13.602 20.929 1.00 98.12 712 ARG A CA 1
ATOM 5654 C C . ARG A 1 712 ? 12.944 -12.510 21.650 1.00 98.12 712 ARG A C 1
ATOM 5656 O O . ARG A 1 712 ? 12.380 -11.816 22.494 1.00 98.12 712 ARG A O 1
ATOM 5663 N N . THR A 1 713 ? 14.210 -12.312 21.283 1.00 98.00 713 THR A N 1
ATOM 5664 C CA . THR A 1 713 ? 14.948 -11.073 21.595 1.00 98.00 713 THR A CA 1
ATOM 5665 C C . THR A 1 713 ? 15.180 -10.240 20.345 1.00 98.00 713 THR A C 1
ATOM 5667 O O . THR A 1 713 ? 15.397 -10.780 19.260 1.00 98.00 713 THR A O 1
ATOM 5670 N N . LEU A 1 714 ? 15.174 -8.920 20.524 1.00 97.88 714 LEU A N 1
ATOM 5671 C CA . LEU A 1 714 ? 15.592 -7.936 19.533 1.00 97.88 714 LEU A CA 1
ATOM 5672 C C . LEU A 1 714 ? 16.777 -7.152 20.106 1.00 97.88 714 LEU A C 1
ATOM 5674 O O . LEU A 1 714 ? 16.802 -6.846 21.299 1.00 97.88 714 LEU A O 1
ATOM 5678 N N . LYS A 1 715 ? 17.750 -6.814 19.262 1.00 97.44 715 LYS A N 1
ATOM 5679 C CA . LYS A 1 715 ? 18.772 -5.805 19.557 1.00 97.44 715 LYS A CA 1
ATOM 5680 C C . LYS A 1 715 ? 19.024 -4.994 18.291 1.00 97.44 715 LYS A C 1
ATOM 5682 O O . LYS A 1 715 ? 19.270 -5.557 17.229 1.00 97.44 715 LYS A O 1
ATOM 5687 N N . PHE A 1 716 ? 19.019 -3.679 18.439 1.00 97.38 716 PHE A N 1
ATOM 5688 C CA . PHE A 1 716 ? 19.359 -2.721 17.396 1.00 97.38 716 PHE A CA 1
ATOM 5689 C C . PHE A 1 716 ? 20.805 -2.265 17.633 1.00 97.38 716 PHE A C 1
ATOM 5691 O O . PHE A 1 716 ? 21.177 -1.956 18.765 1.00 97.38 716 PHE A O 1
ATOM 5698 N N . ASP A 1 717 ? 21.653 -2.319 16.607 1.00 96.81 717 ASP A N 1
ATOM 5699 C CA . ASP A 1 717 ? 23.071 -1.960 16.688 1.00 96.81 717 ASP A CA 1
ATOM 5700 C C . ASP A 1 717 ? 23.430 -0.962 15.581 1.00 96.81 717 ASP A C 1
ATOM 5702 O O . ASP A 1 717 ? 23.306 -1.264 14.395 1.00 96.81 717 ASP A O 1
ATOM 5706 N N . ALA A 1 718 ? 23.906 0.222 15.966 1.00 96.06 718 ALA A N 1
ATOM 5707 C CA . ALA A 1 718 ? 24.200 1.321 15.044 1.00 96.06 718 ALA A CA 1
ATOM 5708 C C . ALA A 1 718 ? 25.310 1.037 14.017 1.00 96.06 718 ALA A C 1
ATOM 5710 O O . ALA A 1 718 ? 25.465 1.781 13.052 1.00 96.06 718 ALA A O 1
ATOM 5711 N N . ASN A 1 719 ? 26.098 -0.023 14.222 1.00 95.50 719 ASN A N 1
ATOM 5712 C CA . ASN A 1 719 ? 27.232 -0.388 13.372 1.00 95.50 719 ASN A CA 1
ATOM 5713 C C . ASN A 1 719 ? 27.051 -1.760 12.699 1.00 95.50 719 ASN A C 1
ATOM 5715 O O . ASN A 1 719 ? 27.744 -2.054 11.727 1.00 95.50 719 ASN A O 1
ATOM 5719 N N . ASN A 1 720 ? 26.151 -2.600 13.222 1.00 93.88 720 ASN A N 1
ATOM 5720 C CA . ASN A 1 720 ? 25.977 -4.000 12.825 1.00 93.88 720 ASN A CA 1
ATOM 5721 C C . ASN A 1 720 ? 24.503 -4.385 12.574 1.00 93.88 720 ASN A C 1
ATOM 5723 O O . ASN A 1 720 ? 24.195 -5.570 12.499 1.00 93.88 720 ASN A O 1
ATOM 5727 N N . GLY A 1 721 ? 23.589 -3.417 12.480 1.00 95.44 721 GLY A N 1
ATOM 5728 C CA . GLY A 1 721 ? 22.199 -3.642 12.090 1.00 95.44 721 GLY A CA 1
ATOM 5729 C C . GLY A 1 721 ? 21.326 -4.343 13.139 1.00 95.44 721 GLY A C 1
ATOM 5730 O O . GLY A 1 721 ? 21.527 -4.227 14.350 1.00 95.44 721 GLY A O 1
ATOM 5731 N N . LEU A 1 722 ? 20.284 -5.022 12.657 1.00 97.38 722 LEU A N 1
ATOM 5732 C CA . LEU A 1 722 ? 19.302 -5.717 13.486 1.00 97.38 722 LEU A CA 1
ATOM 5733 C C . LEU A 1 722 ? 19.828 -7.094 13.903 1.00 97.38 722 LEU A C 1
ATOM 5735 O O . LEU A 1 722 ? 20.306 -7.863 13.072 1.00 97.38 722 LEU A O 1
ATOM 5739 N N . PHE A 1 723 ? 19.646 -7.449 15.172 1.00 98.12 723 PHE A N 1
ATOM 5740 C CA . PHE A 1 723 ? 19.815 -8.812 15.661 1.00 98.12 723 PHE A CA 1
ATOM 5741 C C . PHE A 1 723 ? 18.491 -9.357 16.189 1.00 98.12 723 PHE A C 1
ATOM 5743 O O . PHE A 1 723 ? 17.843 -8.719 17.022 1.00 98.12 723 PHE A O 1
ATOM 5750 N N . VAL A 1 724 ? 18.137 -10.571 15.767 1.00 98.25 724 VAL A N 1
ATOM 5751 C CA . VAL A 1 724 ? 17.004 -11.337 16.304 1.00 98.25 724 VAL A CA 1
ATOM 5752 C C . VAL A 1 724 ? 17.557 -12.613 16.929 1.00 98.25 724 VAL A C 1
ATOM 5754 O O . VAL A 1 724 ? 18.313 -13.349 16.295 1.00 98.25 724 VAL A O 1
ATOM 5757 N N . ASN A 1 725 ? 17.247 -12.852 18.205 1.00 97.44 725 ASN A N 1
ATOM 5758 C CA . ASN A 1 725 ? 17.748 -13.995 18.986 1.00 97.44 725 ASN A CA 1
ATOM 5759 C C . ASN A 1 725 ? 19.288 -14.123 19.063 1.00 97.44 725 ASN A C 1
ATOM 5761 O O . ASN A 1 725 ? 19.819 -15.187 19.377 1.00 97.44 725 ASN A O 1
ATOM 5765 N N . GLY A 1 726 ? 20.011 -13.022 18.822 1.00 96.50 726 GLY A N 1
ATOM 5766 C CA . GLY A 1 726 ? 21.478 -12.960 18.826 1.00 96.50 726 GLY A CA 1
ATOM 5767 C C . GLY A 1 726 ? 22.147 -13.207 17.467 1.00 96.50 726 GLY A C 1
ATOM 5768 O O . GLY A 1 726 ? 23.368 -13.105 17.375 1.00 96.50 726 GLY A O 1
ATOM 5769 N N . GLU A 1 727 ? 21.376 -13.476 16.414 1.00 97.19 727 GLU A N 1
ATOM 5770 C CA . GLU A 1 727 ? 21.847 -13.569 15.027 1.00 97.19 727 GLU A CA 1
ATOM 5771 C C . GLU A 1 727 ? 21.596 -12.246 14.293 1.00 97.19 727 GLU A C 1
ATOM 5773 O O . GLU A 1 727 ? 20.545 -11.637 14.484 1.00 97.19 727 GLU A O 1
ATOM 5778 N N . HIS A 1 728 ? 22.537 -11.799 13.457 1.00 96.62 728 HIS A N 1
ATOM 5779 C CA . HIS A 1 728 ? 22.358 -10.610 12.618 1.00 96.62 728 HIS A CA 1
ATOM 5780 C C . HIS A 1 728 ? 21.378 -10.904 11.471 1.00 96.62 728 HIS A C 1
ATOM 5782 O O . HIS A 1 728 ? 21.655 -11.750 10.619 1.00 96.62 728 HIS A O 1
ATOM 5788 N N . ILE A 1 729 ? 20.261 -10.177 11.435 1.00 96.56 729 ILE A N 1
ATOM 5789 C CA . ILE A 1 729 ? 19.228 -10.274 10.403 1.00 96.56 729 ILE A CA 1
ATOM 5790 C C . ILE A 1 729 ? 19.306 -9.036 9.513 1.00 96.56 729 ILE A C 1
ATOM 5792 O O . ILE A 1 729 ? 18.891 -7.944 9.900 1.00 96.56 729 ILE A O 1
ATOM 5796 N N . TYR A 1 730 ? 19.809 -9.222 8.295 1.00 96.12 730 TYR A N 1
ATOM 5797 C CA . TYR A 1 730 ? 19.835 -8.165 7.291 1.00 96.12 730 TYR A CA 1
ATOM 5798 C C . TYR A 1 730 ? 18.432 -7.931 6.715 1.00 96.12 730 TYR A C 1
ATOM 5800 O O . TYR A 1 730 ? 17.793 -8.881 6.264 1.00 96.12 730 TYR A O 1
ATOM 5808 N N . ILE A 1 731 ? 17.955 -6.685 6.706 1.00 97.00 731 ILE A N 1
ATOM 5809 C CA . ILE A 1 731 ? 16.581 -6.324 6.325 1.00 97.00 731 ILE A CA 1
ATOM 5810 C C . ILE A 1 731 ? 16.429 -6.381 4.796 1.00 97.00 731 ILE A C 1
ATOM 5812 O O . ILE A 1 731 ? 16.786 -5.453 4.064 1.00 97.00 731 ILE A O 1
ATOM 5816 N N . GLN A 1 732 ? 15.877 -7.498 4.324 1.00 97.44 732 GLN A N 1
ATOM 5817 C CA . GLN A 1 732 ? 15.477 -7.765 2.943 1.00 97.44 732 GLN A CA 1
ATOM 5818 C C . GLN A 1 732 ? 13.981 -7.440 2.838 1.00 97.44 732 GLN A C 1
ATOM 5820 O O . GLN A 1 732 ? 13.129 -8.330 2.879 1.00 97.44 732 GLN A O 1
ATOM 5825 N N . GLY A 1 733 ? 13.671 -6.140 2.852 1.00 97.56 733 GLY A N 1
ATOM 5826 C CA . GLY A 1 733 ? 12.327 -5.627 3.096 1.00 97.56 733 GLY A CA 1
ATOM 5827 C C . GLY A 1 733 ? 11.511 -5.320 1.843 1.00 97.56 733 GLY A C 1
ATOM 5828 O O . GLY A 1 733 ? 12.055 -5.063 0.767 1.00 97.56 733 GLY A O 1
ATOM 5829 N N . VAL A 1 734 ? 10.191 -5.235 1.995 1.00 98.31 734 VAL A N 1
ATOM 5830 C CA . VAL A 1 734 ? 9.296 -4.619 1.000 1.00 98.31 734 VAL A CA 1
ATOM 5831 C C . VAL A 1 734 ? 8.297 -3.669 1.648 1.00 98.31 734 VAL A C 1
ATOM 5833 O O . VAL A 1 734 ? 7.873 -3.889 2.779 1.00 98.31 734 VAL A O 1
ATOM 5836 N N . ASN A 1 735 ? 7.923 -2.618 0.923 1.00 98.00 735 ASN A N 1
ATOM 5837 C CA . ASN A 1 735 ? 6.792 -1.761 1.266 1.00 98.00 735 ASN A CA 1
ATOM 5838 C C . ASN A 1 735 ? 5.532 -2.345 0.622 1.00 98.00 735 ASN A C 1
ATOM 5840 O O . ASN A 1 735 ? 5.527 -2.605 -0.584 1.00 98.00 735 ASN A O 1
ATOM 5844 N N . GLN A 1 736 ? 4.489 -2.566 1.419 1.00 96.25 736 GLN A N 1
ATOM 5845 C CA . GLN A 1 736 ? 3.204 -3.098 0.969 1.00 96.25 736 GLN A CA 1
ATOM 5846 C C . GLN A 1 736 ? 2.083 -2.111 1.304 1.00 96.25 736 GLN A C 1
ATOM 5848 O O . GLN A 1 736 ? 1.891 -1.755 2.467 1.00 96.25 736 GLN A O 1
ATOM 5853 N N . HIS A 1 737 ? 1.323 -1.704 0.287 1.00 96.38 737 HIS A N 1
ATOM 5854 C CA . HIS A 1 737 ? -0.021 -1.164 0.489 1.00 96.38 737 HIS A CA 1
ATOM 5855 C C . HIS A 1 737 ? -1.000 -2.298 0.839 1.00 96.38 737 HIS A C 1
ATOM 5857 O O . HIS A 1 737 ? -0.656 -3.481 0.822 1.00 96.38 737 HIS A O 1
ATOM 5863 N N . HIS A 1 738 ? -2.224 -1.924 1.207 1.00 96.12 738 HIS A N 1
ATOM 5864 C CA . HIS A 1 738 ? -3.231 -2.832 1.756 1.00 96.12 738 HIS A CA 1
ATOM 5865 C C . HIS A 1 738 ? -4.157 -3.470 0.701 1.00 96.12 738 HIS A C 1
ATOM 5867 O O . HIS A 1 738 ? -5.083 -4.189 1.078 1.00 96.12 738 HIS A O 1
ATOM 5873 N N . ASP A 1 739 ? -3.955 -3.188 -0.589 1.00 95.75 739 ASP A N 1
ATOM 5874 C CA . ASP A 1 739 ? -4.779 -3.721 -1.671 1.00 95.75 739 ASP A CA 1
ATOM 5875 C C . ASP A 1 739 ? -4.362 -5.136 -2.107 1.00 95.75 739 ASP A C 1
ATOM 5877 O O . ASP A 1 739 ? -3.241 -5.612 -1.901 1.00 95.75 739 ASP A O 1
ATOM 5881 N N . LEU A 1 740 ? -5.310 -5.822 -2.739 1.00 96.44 740 LEU A N 1
ATOM 5882 C CA . LEU A 1 740 ? -5.159 -7.178 -3.254 1.00 96.44 740 LEU A CA 1
ATOM 5883 C C . LEU A 1 740 ? -5.260 -7.180 -4.793 1.00 96.44 740 LEU A C 1
ATOM 5885 O O . LEU A 1 740 ? -5.822 -8.098 -5.400 1.00 96.44 740 LEU A O 1
ATOM 5889 N N . GLY A 1 741 ? -4.722 -6.130 -5.429 1.00 94.19 741 GLY A N 1
ATOM 5890 C CA . GLY A 1 741 ? -4.708 -5.929 -6.875 1.00 94.19 741 GLY A CA 1
ATOM 5891 C C . GLY A 1 741 ? -6.118 -5.836 -7.456 1.00 94.19 741 GLY A C 1
ATOM 5892 O O . GLY A 1 741 ? -6.932 -5.015 -7.043 1.00 94.19 741 GLY A O 1
ATOM 5893 N N . ALA A 1 742 ? -6.439 -6.727 -8.394 1.00 95.38 742 ALA A N 1
ATOM 5894 C CA . ALA A 1 742 ? -7.743 -6.790 -9.061 1.00 95.38 742 ALA A CA 1
ATOM 5895 C C . ALA A 1 742 ? -8.947 -7.108 -8.138 1.00 95.38 742 ALA A C 1
ATOM 5897 O O . ALA A 1 742 ? -10.090 -7.085 -8.596 1.00 95.38 742 ALA A O 1
ATOM 5898 N N . LEU A 1 743 ? -8.706 -7.422 -6.859 1.00 95.88 743 LEU A N 1
ATOM 5899 C CA . LEU A 1 743 ? -9.734 -7.560 -5.816 1.00 95.88 743 LEU A CA 1
ATOM 5900 C C . LEU A 1 743 ? -10.034 -6.240 -5.082 1.00 95.88 743 LEU A C 1
ATOM 5902 O O . LEU A 1 743 ? -11.007 -6.172 -4.331 1.00 95.88 743 LEU A O 1
ATOM 5906 N N . GLY A 1 744 ? -9.226 -5.200 -5.304 1.00 95.56 744 GLY A N 1
ATOM 5907 C CA . GLY A 1 744 ? -9.336 -3.919 -4.617 1.00 95.56 744 GLY A CA 1
ATOM 5908 C C . GLY A 1 744 ? -8.899 -4.018 -3.164 1.00 95.56 744 GLY A C 1
ATOM 5909 O O . GLY A 1 744 ? -8.020 -4.811 -2.820 1.00 95.56 744 GLY A O 1
ATOM 5910 N N . VAL A 1 745 ? -9.510 -3.204 -2.306 1.00 96.31 745 VAL A N 1
ATOM 5911 C CA . VAL A 1 745 ? -9.133 -3.135 -0.885 1.00 96.31 745 VAL A CA 1
ATOM 5912 C C . VAL A 1 745 ? -9.869 -4.152 -0.005 1.00 96.31 745 VAL A C 1
ATOM 5914 O O . VAL A 1 745 ? -9.493 -4.341 1.146 1.00 96.31 745 VAL A O 1
ATOM 5917 N N . ALA A 1 746 ? -10.900 -4.834 -0.518 1.00 96.69 746 ALA A N 1
ATOM 5918 C CA . ALA A 1 746 ? -11.681 -5.811 0.243 1.00 96.69 746 ALA A CA 1
ATOM 5919 C C . ALA A 1 746 ? -10.823 -7.017 0.670 1.00 96.69 746 ALA A C 1
ATOM 5921 O O . ALA A 1 746 ? -10.437 -7.840 -0.162 1.00 96.69 746 ALA A O 1
ATOM 5922 N N . TRP A 1 747 ? -10.539 -7.135 1.970 1.00 96.81 747 TRP A N 1
ATOM 5923 C CA . TRP A 1 747 ? -9.607 -8.139 2.479 1.00 96.81 747 TRP A CA 1
ATOM 5924 C C . TRP A 1 747 ? -10.046 -9.582 2.181 1.00 96.81 747 TRP A C 1
ATOM 5926 O O . TRP A 1 747 ? -11.180 -9.986 2.444 1.00 96.81 747 TRP A O 1
ATOM 5936 N N . ASN A 1 748 ? -9.102 -10.388 1.691 1.00 96.06 748 ASN A N 1
ATOM 5937 C CA . ASN A 1 748 ? -9.247 -11.828 1.531 1.00 96.06 748 ASN A CA 1
ATOM 5938 C C . ASN A 1 748 ? -7.976 -12.537 2.016 1.00 96.06 748 ASN A C 1
ATOM 5940 O O . ASN A 1 748 ? -6.889 -12.333 1.471 1.00 96.06 748 ASN A O 1
ATOM 5944 N N . LEU A 1 749 ? -8.137 -13.421 3.007 1.00 93.56 749 LEU A N 1
ATOM 5945 C CA . LEU A 1 749 ? -7.036 -14.131 3.662 1.00 93.56 749 LEU A CA 1
ATOM 5946 C C . LEU A 1 749 ? -6.112 -14.863 2.674 1.00 93.56 749 LEU A C 1
ATOM 5948 O O . LEU A 1 749 ? -4.903 -14.873 2.870 1.00 93.56 749 LEU A O 1
ATOM 5952 N N . LEU A 1 750 ? -6.658 -15.476 1.619 1.00 93.31 750 LEU A N 1
ATOM 5953 C CA . LEU A 1 750 ? -5.882 -16.308 0.695 1.00 93.31 750 LEU A CA 1
ATOM 5954 C C . LEU A 1 750 ? -5.144 -15.489 -0.363 1.00 93.31 750 LEU A C 1
ATOM 5956 O O . LEU A 1 750 ? -4.041 -15.866 -0.751 1.00 93.31 750 LEU A O 1
ATOM 5960 N N . ALA A 1 751 ? -5.703 -14.356 -0.790 1.00 96.19 751 ALA A N 1
ATOM 5961 C CA . ALA A 1 751 ? -4.967 -13.398 -1.610 1.00 96.19 751 ALA A CA 1
ATOM 5962 C C . ALA A 1 751 ? -3.783 -12.796 -0.825 1.00 96.19 751 ALA A C 1
ATOM 5964 O O . ALA A 1 751 ? -2.677 -12.728 -1.363 1.00 96.19 751 ALA A O 1
ATOM 5965 N N . GLY A 1 752 ? -3.982 -12.473 0.461 1.00 96.56 752 GLY A N 1
ATOM 5966 C CA . GLY A 1 752 ? -2.908 -12.063 1.374 1.00 96.56 752 GLY A CA 1
ATOM 5967 C C . GLY A 1 752 ? -1.839 -13.147 1.568 1.00 96.56 752 GLY A C 1
ATOM 5968 O O . GLY A 1 752 ? -0.654 -12.882 1.372 1.00 96.56 752 GLY A O 1
ATOM 5969 N N . THR A 1 753 ? -2.235 -14.394 1.857 1.00 96.31 753 THR A N 1
ATOM 5970 C CA . THR A 1 753 ? -1.300 -15.534 1.932 1.00 96.31 753 THR A CA 1
ATOM 5971 C C . THR A 1 753 ? -0.506 -15.692 0.635 1.00 96.31 753 THR A C 1
ATOM 5973 O O . THR A 1 753 ? 0.718 -15.762 0.687 1.00 96.31 753 THR A O 1
ATOM 5976 N N . ARG A 1 754 ? -1.168 -15.665 -0.532 1.00 96.12 754 ARG A N 1
ATOM 5977 C CA . ARG A 1 754 ? -0.510 -15.778 -1.844 1.00 96.12 754 ARG A CA 1
ATOM 5978 C C . ARG A 1 754 ? 0.519 -14.665 -2.068 1.00 96.12 754 ARG A C 1
ATOM 5980 O O . ARG A 1 754 ? 1.613 -14.955 -2.550 1.00 96.12 754 ARG A O 1
ATOM 5987 N N . GLN A 1 755 ? 0.206 -13.412 -1.721 1.00 97.06 755 GLN A N 1
ATOM 5988 C CA . GLN A 1 755 ? 1.176 -12.309 -1.776 1.00 97.06 755 GLN A CA 1
ATOM 5989 C C . GLN A 1 755 ? 2.409 -12.620 -0.911 1.00 97.06 755 GLN A C 1
ATOM 5991 O O . GLN A 1 755 ? 3.533 -12.597 -1.414 1.00 97.06 755 GLN A O 1
ATOM 5996 N N . LEU A 1 756 ? 2.209 -12.975 0.362 1.00 97.50 756 LEU A N 1
ATOM 5997 C CA . LEU A 1 756 ? 3.302 -13.250 1.298 1.00 97.50 756 LEU A CA 1
ATOM 5998 C C . LEU A 1 756 ? 4.141 -14.482 0.915 1.00 97.50 756 LEU A C 1
ATOM 6000 O O . LEU A 1 756 ? 5.362 -14.459 1.063 1.00 97.50 756 LEU A O 1
ATOM 6004 N N . GLU A 1 757 ? 3.537 -15.537 0.370 1.00 96.62 757 GLU A N 1
ATOM 6005 C CA . GLU A 1 757 ? 4.264 -16.712 -0.128 1.00 96.62 757 GLU A CA 1
ATOM 6006 C C . GLU A 1 757 ? 5.188 -16.362 -1.306 1.00 96.62 757 GLU A C 1
ATOM 6008 O O . GLU A 1 757 ? 6.338 -16.806 -1.337 1.00 96.62 757 GLU A O 1
ATOM 6013 N N . MET A 1 758 ? 4.747 -15.502 -2.233 1.00 96.88 758 MET A N 1
ATOM 6014 C CA . MET A 1 758 ? 5.599 -15.019 -3.330 1.00 96.88 758 MET A CA 1
ATOM 6015 C C . MET A 1 758 ? 6.757 -14.143 -2.829 1.00 96.88 758 MET A C 1
ATOM 6017 O O . MET A 1 758 ? 7.872 -14.252 -3.342 1.00 96.88 758 MET A O 1
ATOM 6021 N N . LEU A 1 759 ? 6.529 -13.311 -1.806 1.00 97.81 759 LEU A N 1
ATOM 6022 C CA . LEU A 1 759 ? 7.588 -12.536 -1.148 1.00 97.81 759 LEU A CA 1
ATOM 6023 C C . LEU A 1 759 ? 8.586 -13.455 -0.416 1.00 97.81 759 LEU A C 1
ATOM 6025 O O . LEU A 1 759 ? 9.798 -13.251 -0.486 1.00 97.81 759 LEU A O 1
ATOM 6029 N N . LYS A 1 760 ? 8.116 -14.538 0.208 1.00 96.56 760 LYS A N 1
ATOM 6030 C CA . LYS A 1 760 ? 8.990 -15.542 0.831 1.00 96.56 760 LYS A CA 1
ATOM 6031 C C . LYS A 1 760 ? 9.824 -16.311 -0.203 1.00 96.56 760 LYS A C 1
ATOM 6033 O O . LYS A 1 760 ? 10.994 -16.594 0.040 1.00 96.56 760 LYS A O 1
ATOM 6038 N N . GLU A 1 761 ? 9.274 -16.601 -1.384 1.00 96.25 761 GLU A N 1
ATOM 6039 C CA . GLU A 1 761 ? 10.020 -17.223 -2.489 1.00 96.25 761 GLU A CA 1
ATOM 6040 C C . GLU A 1 761 ? 11.123 -16.299 -3.047 1.00 96.25 761 GLU A C 1
ATOM 6042 O O . GLU A 1 761 ? 12.236 -16.758 -3.340 1.00 96.25 761 GLU A O 1
ATOM 6047 N N . LEU A 1 762 ? 10.824 -14.998 -3.146 1.00 97.12 762 LEU A N 1
ATOM 6048 C CA . LEU A 1 762 ? 11.748 -13.923 -3.528 1.00 97.12 762 LEU A CA 1
ATOM 6049 C C . LEU A 1 762 ? 12.951 -13.807 -2.574 1.00 97.12 762 LEU A C 1
ATOM 6051 O O . LEU A 1 762 ? 14.030 -13.400 -3.000 1.00 97.12 762 LEU A O 1
ATOM 6055 N N . GLY A 1 763 ? 12.787 -14.201 -1.308 1.00 96.88 763 GLY A N 1
ATOM 6056 C CA . GLY A 1 763 ? 13.780 -13.998 -0.250 1.00 96.88 763 GLY A CA 1
ATOM 6057 C C . GLY A 1 763 ? 13.564 -12.712 0.547 1.00 96.88 763 GLY A C 1
ATOM 6058 O O . GLY A 1 763 ? 14.529 -12.135 1.030 1.00 96.88 763 GLY A O 1
ATOM 6059 N N . VAL A 1 764 ? 12.319 -12.245 0.662 1.00 98.25 764 VAL A N 1
ATOM 6060 C CA . VAL A 1 764 ? 11.944 -11.196 1.618 1.00 98.25 764 VAL A CA 1
ATOM 6061 C C . VAL A 1 764 ? 11.914 -11.789 3.024 1.00 98.25 764 VAL A C 1
ATOM 6063 O O . VAL A 1 764 ? 11.367 -12.876 3.223 1.00 98.25 764 VAL A O 1
ATOM 6066 N N . ASN A 1 765 ? 12.447 -11.055 4.000 1.00 97.94 765 ASN A N 1
ATOM 6067 C CA . ASN A 1 765 ? 12.348 -11.391 5.424 1.00 97.94 765 ASN A CA 1
ATOM 6068 C C . ASN A 1 765 ? 11.686 -10.292 6.275 1.00 97.94 765 ASN A C 1
ATOM 6070 O O . ASN A 1 765 ? 11.376 -10.543 7.438 1.00 97.94 765 ASN A O 1
ATOM 6074 N N . ALA A 1 766 ? 11.423 -9.114 5.698 1.00 98.38 766 ALA A N 1
ATOM 6075 C CA . ALA A 1 766 ? 10.842 -7.968 6.390 1.00 98.38 766 ALA A CA 1
ATOM 6076 C C . ALA A 1 766 ? 9.744 -7.276 5.562 1.00 98.38 766 ALA A C 1
ATOM 6078 O O . ALA A 1 766 ? 9.786 -7.277 4.331 1.00 98.38 766 ALA A O 1
ATOM 6079 N N . ILE A 1 767 ? 8.769 -6.652 6.221 1.00 98.62 767 ILE A N 1
ATOM 6080 C CA . ILE A 1 767 ? 7.683 -5.904 5.571 1.00 98.62 767 ILE A CA 1
ATOM 6081 C C . ILE A 1 767 ? 7.482 -4.568 6.290 1.00 98.62 767 ILE A C 1
ATOM 6083 O O . ILE A 1 767 ? 7.441 -4.518 7.517 1.00 98.62 767 ILE A O 1
ATOM 6087 N N . ARG A 1 768 ? 7.334 -3.483 5.526 1.00 98.69 768 ARG A N 1
ATOM 6088 C CA . ARG A 1 768 ? 6.835 -2.191 6.007 1.00 98.69 768 ARG A CA 1
ATOM 6089 C C . ARG A 1 768 ? 5.413 -1.980 5.500 1.00 98.69 768 ARG A C 1
ATOM 6091 O O . ARG A 1 768 ? 5.144 -2.136 4.308 1.00 98.69 768 ARG A O 1
ATOM 6098 N N . LEU A 1 769 ? 4.513 -1.633 6.413 1.00 97.88 769 LEU A N 1
ATOM 6099 C CA . LEU A 1 769 ? 3.073 -1.530 6.164 1.00 97.88 769 LEU A CA 1
ATOM 6100 C C . LEU A 1 769 ? 2.688 -0.105 5.735 1.00 97.88 769 LEU A C 1
ATOM 6102 O O . LEU A 1 769 ? 1.903 0.596 6.364 1.00 97.88 769 LEU A O 1
ATOM 6106 N N . SER A 1 770 ? 3.306 0.318 4.633 1.00 94.81 770 SER A N 1
ATOM 6107 C CA . SER A 1 770 ? 3.181 1.640 4.020 1.00 94.81 770 SER A CA 1
ATOM 6108 C C . SER A 1 770 ? 1.720 2.005 3.696 1.00 94.81 770 SER A C 1
ATOM 6110 O O . SER A 1 770 ? 1.115 1.371 2.831 1.00 94.81 770 SER A O 1
ATOM 6112 N N . HIS A 1 771 ? 1.094 3.018 4.299 1.00 96.19 771 HIS A N 1
ATOM 6113 C CA . HIS A 1 771 ? 1.548 3.876 5.412 1.00 96.19 771 HIS A CA 1
ATOM 6114 C C . HIS A 1 771 ? 0.438 3.947 6.472 1.00 96.19 771 HIS A C 1
ATOM 6116 O O . HIS A 1 771 ? -0.038 5.023 6.836 1.00 96.19 771 HIS A O 1
ATOM 6122 N N . ASN A 1 772 ? -0.088 2.776 6.836 1.00 97.81 772 ASN A N 1
ATOM 6123 C CA . ASN A 1 772 ? -1.344 2.645 7.560 1.00 97.81 772 ASN A CA 1
ATOM 6124 C C . ASN A 1 772 ? -1.444 1.314 8.333 1.00 97.81 772 ASN A C 1
ATOM 6126 O O . ASN A 1 772 ? -0.993 0.287 7.814 1.00 97.81 772 ASN A O 1
ATOM 6130 N N . PRO A 1 773 ? -2.170 1.250 9.470 1.00 97.94 773 PRO A N 1
ATOM 6131 C CA . PRO A 1 773 ? -2.305 0.008 10.218 1.00 97.94 773 PRO A CA 1
ATOM 6132 C C . PRO A 1 773 ? -2.936 -1.111 9.370 1.00 97.94 773 PRO A C 1
ATOM 6134 O O . PRO A 1 773 ? -3.894 -0.862 8.624 1.00 97.94 773 PRO A O 1
ATOM 6137 N N . PRO A 1 774 ? -2.442 -2.356 9.467 1.00 97.12 774 PRO A N 1
ATOM 6138 C CA . PRO A 1 774 ? -2.913 -3.508 8.696 1.00 97.12 774 PRO A CA 1
ATOM 6139 C C . PRO A 1 774 ? -4.255 -4.038 9.221 1.00 97.12 774 PRO A C 1
ATOM 6141 O O . PRO A 1 774 ? -4.796 -3.537 10.206 1.00 97.12 774 PRO A O 1
ATOM 6144 N N . THR A 1 775 ? -4.791 -5.084 8.584 1.00 96.00 775 THR A N 1
ATOM 6145 C CA . THR A 1 775 ? -5.806 -5.944 9.223 1.00 96.00 775 THR A CA 1
ATOM 6146 C C . THR A 1 775 ? -5.111 -6.950 10.157 1.00 96.00 775 THR A C 1
ATOM 6148 O O . THR A 1 775 ? -4.004 -7.386 9.817 1.00 96.00 775 THR A O 1
ATOM 6151 N N . PRO A 1 776 ? -5.713 -7.365 11.289 1.00 94.50 776 PRO A N 1
ATOM 6152 C CA . PRO A 1 776 ? -5.085 -8.309 12.224 1.00 94.50 776 PRO A CA 1
ATOM 6153 C C . PRO A 1 776 ? -4.658 -9.644 11.582 1.00 94.50 776 PRO A C 1
ATOM 6155 O O . PRO A 1 776 ? -3.650 -10.241 11.958 1.00 94.50 776 PRO A O 1
ATOM 6158 N N . GLU A 1 777 ? -5.373 -10.105 10.554 1.00 94.94 777 GLU A N 1
ATOM 6159 C CA . GLU A 1 777 ? -5.058 -11.328 9.807 1.00 94.94 777 GLU A CA 1
ATOM 6160 C C . GLU A 1 777 ? -3.724 -11.226 9.068 1.00 94.94 777 GLU A C 1
ATOM 6162 O O . GLU A 1 777 ? -3.039 -12.239 8.936 1.00 94.94 777 GLU A O 1
ATOM 6167 N N . LEU A 1 778 ? -3.351 -10.035 8.587 1.00 97.44 778 LEU A N 1
ATOM 6168 C CA . LEU A 1 778 ? -2.082 -9.825 7.895 1.00 97.44 778 LEU A CA 1
ATOM 6169 C C . LEU A 1 778 ? -0.914 -9.923 8.884 1.00 97.44 778 LEU A C 1
ATOM 6171 O O . LEU A 1 778 ? 0.062 -10.603 8.580 1.00 97.44 778 LEU A O 1
ATOM 6175 N N . LEU A 1 779 ? -1.052 -9.349 10.086 1.00 97.94 779 LEU A N 1
ATOM 6176 C CA . LEU A 1 779 ? -0.056 -9.479 11.158 1.00 97.94 779 LEU A CA 1
ATOM 6177 C C . LEU A 1 779 ? 0.055 -10.914 11.686 1.00 97.94 779 LEU A C 1
ATOM 6179 O O . LEU A 1 779 ? 1.153 -11.425 11.909 1.00 97.94 779 LEU A O 1
ATOM 6183 N N . ARG A 1 780 ? -1.070 -11.629 11.801 1.00 96.50 780 ARG A N 1
ATOM 6184 C CA . ARG A 1 780 ? -1.046 -13.066 12.108 1.00 96.50 780 ARG A CA 1
ATOM 6185 C C . ARG A 1 780 ? -0.338 -13.869 11.006 1.00 96.50 780 ARG A C 1
ATOM 6187 O O . ARG A 1 780 ? 0.398 -14.803 11.315 1.00 96.50 780 ARG A O 1
ATOM 6194 N N . LEU A 1 781 ? -0.511 -13.518 9.729 1.00 97.50 781 LEU A N 1
ATOM 6195 C CA . LEU A 1 781 ? 0.243 -14.156 8.646 1.00 97.50 781 LEU A CA 1
ATOM 6196 C C . LEU A 1 781 ? 1.741 -13.801 8.684 1.00 97.50 781 LEU A C 1
ATOM 6198 O O . LEU A 1 781 ? 2.556 -14.680 8.401 1.00 97.50 781 LEU A O 1
ATOM 6202 N N . THR A 1 782 ? 2.139 -12.576 9.055 1.00 98.44 782 THR A N 1
ATOM 6203 C CA . THR A 1 782 ? 3.567 -12.234 9.207 1.00 98.44 782 THR A CA 1
ATOM 6204 C C . THR A 1 782 ? 4.210 -12.953 10.385 1.00 98.44 782 THR A C 1
ATOM 6206 O O . THR A 1 782 ? 5.314 -13.475 10.229 1.00 98.44 782 THR A O 1
ATOM 6209 N N . ASP A 1 783 ? 3.503 -13.085 11.510 1.00 98.44 783 ASP A N 1
ATOM 6210 C CA . ASP A 1 783 ? 3.910 -13.922 12.642 1.00 98.44 783 ASP A CA 1
ATOM 6211 C C . ASP A 1 783 ? 4.121 -15.387 12.234 1.00 98.44 783 ASP A C 1
ATOM 6213 O O . ASP A 1 783 ? 5.169 -15.961 12.530 1.00 98.44 783 ASP A O 1
ATOM 6217 N N . GLU A 1 784 ? 3.139 -15.997 11.558 1.00 96.44 784 GLU A N 1
ATOM 6218 C CA . GLU A 1 784 ? 3.154 -17.420 11.187 1.00 96.44 784 GLU A CA 1
ATOM 6219 C C . GLU A 1 784 ? 4.161 -17.753 10.079 1.00 96.44 784 GLU A C 1
ATOM 6221 O O . GLU A 1 784 ? 4.729 -18.849 10.064 1.00 96.44 784 GLU A O 1
ATOM 6226 N N . LEU A 1 785 ? 4.386 -16.834 9.135 1.00 96.75 785 LEU A N 1
ATOM 6227 C CA . LEU A 1 785 ? 5.361 -17.011 8.058 1.00 96.75 785 LEU A CA 1
ATOM 6228 C C . LEU A 1 785 ? 6.773 -16.558 8.460 1.00 96.75 785 LEU A C 1
ATOM 6230 O O . LEU A 1 785 ? 7.731 -16.967 7.796 1.00 96.75 785 LEU A O 1
ATOM 6234 N N . GLY A 1 786 ? 6.916 -15.797 9.547 1.00 97.56 786 GLY A N 1
ATOM 6235 C CA . GLY A 1 786 ? 8.195 -15.351 10.101 1.00 97.56 786 GLY A CA 1
ATOM 6236 C C . GLY A 1 786 ? 8.780 -14.106 9.437 1.00 97.56 786 GLY A C 1
ATOM 6237 O O . GLY A 1 786 ? 9.993 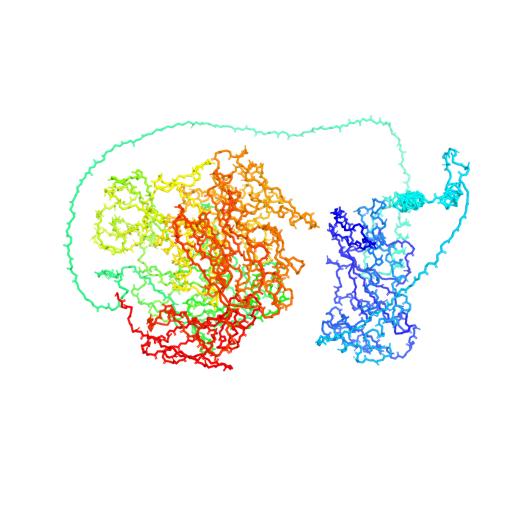-14.008 9.310 1.00 97.56 786 GLY A O 1
ATOM 6238 N N . PHE A 1 787 ? 7.952 -13.164 8.990 1.00 98.69 787 PHE A N 1
ATOM 6239 C CA . PHE A 1 787 ? 8.452 -11.850 8.575 1.00 98.69 787 PHE A CA 1
ATOM 6240 C C . PHE A 1 787 ? 8.693 -10.969 9.806 1.00 98.69 787 PHE A C 1
ATOM 6242 O O . PHE A 1 787 ? 7.935 -11.046 10.771 1.00 98.69 787 PHE A O 1
ATOM 6249 N N . THR A 1 788 ? 9.705 -10.103 9.773 1.00 98.62 788 THR A N 1
ATOM 6250 C CA . THR A 1 788 ? 9.760 -8.942 10.676 1.00 98.62 788 THR A CA 1
ATOM 6251 C C . THR A 1 788 ? 8.934 -7.790 10.099 1.00 98.62 788 THR A C 1
ATOM 6253 O O . THR A 1 788 ? 8.783 -7.674 8.883 1.00 98.62 788 THR A O 1
ATOM 6256 N N . VAL A 1 789 ? 8.361 -6.946 10.957 1.00 98.88 789 VAL A N 1
ATOM 6257 C CA . VAL A 1 789 ? 7.412 -5.901 10.550 1.00 98.88 789 VAL A CA 1
ATOM 6258 C C . VAL A 1 789 ? 7.802 -4.529 11.103 1.00 98.88 789 VAL A C 1
ATOM 6260 O O . VAL A 1 789 ? 8.058 -4.372 12.300 1.00 98.88 789 VAL A O 1
ATOM 6263 N N . ILE A 1 790 ? 7.820 -3.543 10.205 1.00 98.75 790 ILE A N 1
ATOM 6264 C CA . ILE A 1 790 ? 7.737 -2.111 10.504 1.00 98.75 790 ILE A CA 1
ATOM 6265 C C . ILE A 1 790 ? 6.261 -1.742 10.334 1.00 98.75 790 ILE A C 1
ATOM 6267 O O . ILE A 1 790 ? 5.771 -1.684 9.201 1.00 98.75 790 ILE A O 1
ATOM 6271 N N . ASP A 1 791 ? 5.553 -1.552 11.444 1.00 98.75 791 ASP A N 1
ATOM 6272 C CA . ASP A 1 791 ? 4.129 -1.209 11.415 1.00 98.75 791 ASP A CA 1
ATOM 6273 C C . ASP A 1 791 ? 3.964 0.314 11.494 1.00 98.75 791 ASP A C 1
ATOM 6275 O O . ASP A 1 791 ? 4.662 0.966 12.272 1.00 98.75 791 ASP A O 1
ATOM 6279 N N . GLU A 1 792 ? 3.120 0.902 10.647 1.00 98.69 792 GLU A N 1
ATOM 6280 C CA . GLU A 1 792 ? 3.139 2.339 10.338 1.00 98.69 792 GLU A CA 1
ATOM 6281 C C . GLU A 1 792 ? 1.731 2.937 10.364 1.00 98.69 792 GLU A C 1
ATOM 6283 O O . GLU A 1 792 ? 0.827 2.396 9.735 1.00 98.69 792 GLU A O 1
ATOM 6288 N N . ILE A 1 793 ? 1.529 4.047 11.087 1.00 98.31 793 ILE A N 1
ATOM 6289 C CA . ILE A 1 793 ? 0.172 4.560 11.356 1.00 98.31 793 ILE A CA 1
ATOM 6290 C C . ILE A 1 793 ? -0.262 5.779 10.526 1.00 98.31 793 ILE A C 1
ATOM 6292 O O . ILE A 1 793 ? -1.430 5.848 10.132 1.00 98.31 793 ILE A O 1
ATOM 6296 N N . PHE A 1 794 ? 0.634 6.736 10.260 1.00 98.25 794 PHE A N 1
ATOM 6297 C CA . PHE A 1 794 ? 0.276 8.025 9.654 1.00 98.25 794 PHE A CA 1
ATOM 6298 C C . PHE A 1 794 ? 1.091 8.338 8.394 1.00 98.25 794 PHE A C 1
ATOM 6300 O O . PHE A 1 794 ? 2.320 8.273 8.399 1.00 98.25 794 PHE A O 1
ATOM 6307 N N . ASP A 1 795 ? 0.406 8.797 7.342 1.00 97.69 795 ASP A N 1
ATOM 6308 C CA . ASP A 1 795 ? 1.044 9.360 6.145 1.00 97.69 795 ASP A CA 1
ATOM 6309 C C . ASP A 1 795 ? 1.155 10.901 6.180 1.00 97.69 795 ASP A C 1
ATOM 6311 O O . ASP A 1 795 ? 1.924 11.487 5.425 1.00 97.69 795 ASP A O 1
ATOM 6315 N N . CYS A 1 796 ? 0.436 11.580 7.080 1.00 97.19 796 CYS A N 1
ATOM 6316 C CA . CYS A 1 796 ? 0.585 13.015 7.344 1.00 97.19 796 CYS A CA 1
ATOM 6317 C C . CYS A 1 796 ? 0.266 13.353 8.808 1.00 97.19 796 CYS A C 1
ATOM 6319 O O . CYS A 1 796 ? -0.478 12.616 9.460 1.00 97.19 796 CYS A O 1
ATOM 6321 N N . TRP A 1 797 ? 0.765 14.491 9.300 1.00 97.75 797 TRP A N 1
ATOM 6322 C CA . TRP A 1 797 ? 0.412 15.027 10.619 1.00 97.75 797 TRP A CA 1
ATOM 6323 C C . TRP A 1 797 ? -0.540 16.226 10.493 1.00 97.75 797 TRP A C 1
ATOM 6325 O O . TRP A 1 797 ? -1.693 16.028 10.118 1.00 97.75 797 TRP A O 1
ATOM 6335 N N . LEU A 1 798 ? -0.088 17.454 10.766 1.00 96.69 798 LEU A N 1
ATOM 6336 C CA . LEU A 1 798 ? -0.874 18.691 10.654 1.00 96.69 798 LEU A CA 1
ATOM 6337 C C . LEU A 1 798 ? -0.819 19.283 9.231 1.00 96.69 798 LEU A C 1
ATOM 6339 O O . LEU A 1 798 ? -1.763 19.942 8.787 1.00 96.69 798 LEU A O 1
ATOM 6343 N N . GLU A 1 799 ? 0.257 19.027 8.486 1.00 95.75 799 GLU A N 1
ATOM 6344 C CA . GLU A 1 799 ? 0.381 19.339 7.062 1.00 95.75 799 GLU A CA 1
ATOM 6345 C C . GLU A 1 799 ? -0.054 18.148 6.191 1.00 95.75 799 GLU A C 1
ATOM 6347 O O . GLU A 1 799 ? 0.685 17.184 5.988 1.00 95.75 799 GLU A O 1
ATOM 6352 N N . GLY A 1 800 ? -1.267 18.223 5.638 1.00 94.06 800 GLY A N 1
ATOM 6353 C CA . GLY A 1 800 ? -1.806 17.199 4.741 1.00 94.06 800 GLY A CA 1
ATOM 6354 C C . GLY A 1 800 ? -1.134 17.159 3.368 1.00 94.06 800 GLY A C 1
ATOM 6355 O O . GLY A 1 800 ? -0.894 18.198 2.747 1.00 94.06 800 GLY A O 1
ATOM 6356 N N . LYS A 1 801 ? -0.917 15.946 2.845 1.00 91.75 801 LYS A N 1
ATOM 6357 C CA . LYS A 1 801 ? -0.453 15.729 1.464 1.00 91.75 801 LYS A CA 1
ATOM 6358 C C . LYS A 1 801 ? -1.586 15.919 0.452 1.00 91.75 801 LYS A C 1
ATOM 6360 O O . LYS A 1 801 ? -1.360 16.432 -0.645 1.00 91.75 801 LYS A O 1
ATOM 6365 N N . SER A 1 802 ? -2.812 15.549 0.825 1.00 87.31 802 SER A N 1
ATOM 6366 C CA . SER A 1 802 ? -4.027 15.711 0.020 1.00 87.31 802 SER A CA 1
ATOM 6367 C C . SER A 1 802 ? -5.069 16.640 0.668 1.00 87.31 802 SER A C 1
ATOM 6369 O O . SER A 1 802 ? -5.028 16.956 1.854 1.00 87.31 802 SER A O 1
ATOM 6371 N N . ALA A 1 803 ? -6.053 17.089 -0.117 1.00 83.56 803 ALA A N 1
ATOM 6372 C CA . ALA A 1 803 ? -7.085 18.031 0.341 1.00 83.56 803 ALA A CA 1
ATOM 6373 C C . ALA A 1 803 ? -8.156 17.418 1.271 1.00 83.56 803 ALA A C 1
ATOM 6375 O O . ALA A 1 803 ? -9.025 18.145 1.747 1.00 83.56 803 ALA A O 1
ATOM 6376 N N . SER A 1 804 ? -8.121 16.104 1.511 1.00 83.81 804 SER A N 1
ATOM 6377 C CA . SER A 1 804 ? -9.088 15.378 2.354 1.00 83.81 804 SER A CA 1
ATOM 6378 C C . SER A 1 804 ? -8.401 14.397 3.317 1.00 83.81 804 SER A C 1
ATOM 6380 O O . SER A 1 804 ? -9.018 13.431 3.761 1.00 83.81 804 SER A O 1
ATOM 6382 N N . ASP A 1 805 ? -7.122 14.654 3.605 1.00 88.31 805 ASP A N 1
ATOM 6383 C CA . ASP A 1 805 ? -6.218 13.796 4.375 1.00 88.31 805 ASP A CA 1
ATOM 6384 C C . ASP A 1 805 ? -6.498 13.750 5.883 1.00 88.31 805 ASP A C 1
ATOM 6386 O O . ASP A 1 805 ? -7.262 14.562 6.415 1.00 88.31 805 ASP A O 1
ATOM 6390 N N . PHE A 1 806 ? -5.773 12.875 6.588 1.00 94.31 806 PHE A N 1
ATOM 6391 C CA . PHE A 1 806 ? -5.852 12.728 8.047 1.00 94.31 806 PHE A CA 1
ATOM 6392 C C . PHE A 1 806 ? -5.589 14.036 8.822 1.00 94.31 806 PHE A C 1
ATOM 6394 O O . PHE A 1 806 ? -6.171 14.251 9.882 1.00 94.31 806 PHE A O 1
ATOM 6401 N N . HIS A 1 807 ? -4.822 14.978 8.260 1.00 94.81 807 HIS A N 1
ATOM 6402 C CA . HIS A 1 807 ? -4.572 16.290 8.873 1.00 94.81 807 HIS A CA 1
ATOM 6403 C C . HIS A 1 807 ? -5.832 17.079 9.269 1.00 94.81 807 HIS A C 1
ATOM 6405 O O . HIS A 1 807 ? -5.802 17.853 10.220 1.00 94.81 807 HIS A O 1
ATOM 6411 N N . LEU A 1 808 ? -6.967 16.846 8.597 1.00 93.12 808 LEU A N 1
ATOM 6412 C CA . LEU A 1 808 ? -8.249 17.496 8.902 1.00 93.12 808 LEU A CA 1
ATOM 6413 C C . LEU A 1 808 ? -8.888 17.020 10.218 1.00 93.12 808 LEU A C 1
ATOM 6415 O O . LEU A 1 808 ? -9.968 17.497 10.574 1.00 93.12 808 LEU A O 1
ATOM 6419 N N . ILE A 1 809 ? -8.270 16.042 10.884 1.00 93.50 809 ILE A N 1
ATOM 6420 C CA . ILE A 1 809 ? -8.703 15.431 12.143 1.00 93.50 809 ILE A CA 1
ATOM 6421 C C . ILE A 1 809 ? -7.537 15.085 13.089 1.00 93.50 809 ILE A C 1
ATOM 6423 O O . ILE A 1 809 ? -7.801 14.556 14.164 1.00 93.50 809 ILE A O 1
ATOM 6427 N N . PHE A 1 810 ? -6.279 15.378 12.729 1.00 96.75 810 PHE A N 1
ATOM 6428 C CA . PHE A 1 810 ? -5.097 14.968 13.502 1.00 96.75 810 PHE A CA 1
ATOM 6429 C C . PHE A 1 810 ? -5.151 15.474 14.952 1.00 96.75 810 PHE A C 1
ATOM 6431 O O . PHE A 1 810 ? -5.031 14.670 15.871 1.00 96.75 810 PHE A O 1
ATOM 6438 N N . GLU A 1 811 ? -5.427 16.767 15.168 1.00 94.25 811 GLU A N 1
ATOM 6439 C CA . GLU A 1 811 ? -5.554 17.370 16.511 1.00 94.25 811 GLU A CA 1
ATOM 6440 C C . GLU A 1 811 ? -6.547 16.610 17.414 1.00 94.25 811 GLU A C 1
ATOM 6442 O O . GLU A 1 811 ? -6.289 16.439 18.600 1.00 94.25 811 GLU A O 1
ATOM 6447 N N . ASP A 1 812 ? -7.639 16.101 16.836 1.00 94.75 812 ASP A N 1
ATOM 6448 C CA . ASP A 1 812 ? -8.723 15.400 17.535 1.00 94.75 812 ASP A CA 1
ATOM 6449 C C . ASP A 1 812 ? -8.486 13.877 17.704 1.00 94.75 812 ASP A C 1
ATOM 6451 O O . ASP A 1 812 ? -9.119 13.265 18.564 1.00 94.75 812 ASP A O 1
ATOM 6455 N N . TRP A 1 813 ? -7.666 13.239 16.850 1.00 97.12 813 TRP A N 1
ATOM 6456 C CA . TRP A 1 813 ? -7.623 11.767 16.708 1.00 97.12 813 TRP A CA 1
ATOM 6457 C C . TRP A 1 813 ? -6.229 11.120 16.750 1.00 97.12 813 TRP A C 1
ATOM 6459 O O . TRP A 1 813 ? -6.164 9.896 16.798 1.00 97.12 813 TRP A O 1
ATOM 6469 N N . HIS A 1 814 ? -5.126 11.876 16.784 1.00 98.12 814 HIS A N 1
ATOM 6470 C CA . HIS A 1 814 ? -3.773 11.297 16.790 1.00 98.12 814 HIS A CA 1
ATOM 6471 C C . HIS A 1 814 ? -3.493 10.385 18.006 1.00 98.12 814 HIS A C 1
ATOM 6473 O O . HIS A 1 814 ? -3.095 9.238 17.806 1.00 98.12 814 HIS A O 1
ATOM 6479 N N . GLU A 1 815 ? -3.745 10.841 19.244 1.00 98.50 815 GLU A N 1
ATOM 6480 C CA . GLU A 1 815 ? -3.601 10.012 20.456 1.00 98.50 815 GLU A CA 1
ATOM 6481 C C . GLU A 1 815 ? -4.592 8.819 20.458 1.00 98.50 815 GLU A C 1
ATOM 6483 O O . GLU A 1 815 ? -4.142 7.681 20.635 1.00 98.50 815 GLU A O 1
ATOM 6488 N N . PRO A 1 816 ? -5.902 9.005 20.172 1.00 98.19 816 PRO A N 1
ATOM 6489 C CA . PRO A 1 816 ? -6.844 7.891 20.073 1.00 98.19 816 PRO A CA 1
ATOM 6490 C C . PRO A 1 816 ? -6.456 6.802 19.067 1.00 98.19 816 PRO A C 1
ATOM 6492 O O . PRO A 1 816 ? -6.527 5.610 19.383 1.00 98.19 816 PRO A O 1
ATOM 6495 N N . ASP A 1 817 ? -6.028 7.199 17.866 1.00 98.44 817 ASP A N 1
ATOM 6496 C CA . ASP A 1 817 ? -5.601 6.280 16.813 1.00 98.44 817 ASP A CA 1
ATOM 6497 C C . ASP A 1 817 ? -4.353 5.498 17.230 1.00 98.44 817 ASP A C 1
ATOM 6499 O O . ASP A 1 817 ? -4.344 4.267 17.138 1.00 98.44 817 ASP A O 1
ATOM 6503 N N . ILE A 1 818 ? -3.313 6.189 17.715 1.00 98.50 818 ILE A N 1
ATOM 6504 C CA . ILE A 1 818 ? -2.020 5.562 18.012 1.00 98.50 818 ILE A CA 1
ATOM 6505 C C . ILE A 1 818 ? -2.081 4.655 19.245 1.00 98.50 818 ILE A C 1
ATOM 6507 O O . ILE A 1 818 ? -1.502 3.566 19.220 1.00 98.50 818 ILE A O 1
ATOM 6511 N N . ARG A 1 819 ? -2.864 5.008 20.276 1.00 98.38 819 ARG A N 1
ATOM 6512 C CA . ARG A 1 819 ? -3.110 4.098 21.404 1.00 98.38 819 ARG A CA 1
ATOM 6513 C C . ARG A 1 819 ? -3.951 2.894 20.990 1.00 98.38 819 ARG A C 1
ATOM 6515 O O . ARG A 1 819 ? -3.632 1.785 21.409 1.00 98.38 819 ARG A O 1
ATOM 6522 N N . SER A 1 820 ? -4.994 3.063 20.169 1.00 97.75 820 SER A N 1
ATOM 6523 C CA . SER A 1 820 ? -5.791 1.923 19.678 1.00 97.75 820 SER A CA 1
ATOM 6524 C C . SER A 1 820 ? -4.928 0.945 18.868 1.00 97.75 820 SER A C 1
ATOM 6526 O O . SER A 1 820 ? -4.943 -0.258 19.129 1.00 97.75 820 SER A O 1
ATOM 6528 N N . PHE A 1 821 ? -4.106 1.478 17.961 1.00 98.44 821 PHE A N 1
ATOM 6529 C CA . PHE A 1 821 ? -3.126 0.751 17.154 1.00 98.44 821 PHE A CA 1
ATOM 6530 C C . PHE A 1 821 ? -2.121 -0.047 18.000 1.00 98.44 821 PHE A C 1
ATOM 6532 O O . PHE A 1 821 ? -2.104 -1.277 17.935 1.00 98.44 821 PHE A O 1
ATOM 6539 N N . VAL A 1 822 ? -1.337 0.610 18.863 1.00 98.69 822 VAL A N 1
ATOM 6540 C CA . VAL A 1 822 ? -0.309 -0.088 19.658 1.00 98.69 822 VAL A CA 1
ATOM 6541 C C . VAL A 1 822 ? -0.942 -1.096 20.624 1.00 98.69 822 VAL A C 1
ATOM 6543 O O . VAL A 1 822 ? -0.432 -2.208 20.772 1.00 98.69 822 VAL A O 1
ATOM 6546 N N . ARG A 1 823 ? -2.094 -0.779 21.239 1.00 98.12 823 ARG A N 1
ATOM 6547 C CA . ARG A 1 823 ? -2.814 -1.726 22.111 1.00 98.12 823 ARG A CA 1
ATOM 6548 C C . ARG A 1 823 ? -3.250 -2.986 21.363 1.00 98.12 823 ARG A C 1
ATOM 6550 O O . ARG A 1 823 ? -3.081 -4.076 21.916 1.00 98.12 823 ARG A O 1
ATOM 6557 N N . ARG A 1 824 ? -3.773 -2.845 20.137 1.00 98.06 824 ARG A N 1
ATOM 6558 C CA . ARG A 1 824 ? -4.152 -3.960 19.253 1.00 98.06 824 ARG A CA 1
ATOM 6559 C C . ARG A 1 824 ? -2.952 -4.862 18.971 1.00 98.06 824 ARG A C 1
ATOM 6561 O O . ARG A 1 824 ? -3.033 -6.073 19.175 1.00 98.06 824 ARG A O 1
ATOM 6568 N N . ASP A 1 825 ? -1.835 -4.258 18.569 1.00 98.56 825 ASP A N 1
ATOM 6569 C CA . ASP A 1 825 ? -0.795 -4.975 17.832 1.00 98.56 825 ASP A CA 1
ATOM 6570 C C . ASP A 1 825 ? 0.435 -5.380 18.665 1.00 98.56 825 ASP A C 1
ATOM 6572 O O . ASP A 1 825 ? 1.172 -6.288 18.274 1.00 98.56 825 ASP A O 1
ATOM 6576 N N . ARG A 1 826 ? 0.651 -4.799 19.857 1.00 98.12 826 ARG A N 1
ATOM 6577 C CA . ARG A 1 826 ? 1.850 -5.025 20.705 1.00 98.12 826 ARG A CA 1
ATOM 6578 C C . ARG A 1 826 ? 2.181 -6.480 21.057 1.00 98.12 826 ARG A C 1
ATOM 6580 O O . ARG A 1 826 ? 3.327 -6.770 21.405 1.00 98.12 826 ARG A O 1
ATOM 6587 N N . ASN A 1 827 ? 1.232 -7.408 20.943 1.00 98.44 827 ASN A N 1
ATOM 6588 C CA . ASN A 1 827 ? 1.466 -8.834 21.200 1.00 98.44 827 ASN A CA 1
ATOM 6589 C C . ASN A 1 827 ? 2.067 -9.594 19.992 1.00 98.44 827 ASN A C 1
ATOM 6591 O O . ASN A 1 827 ? 2.615 -10.681 20.186 1.00 98.44 827 ASN A O 1
ATOM 6595 N N . HIS A 1 828 ? 2.031 -9.034 18.773 1.00 98.62 828 HIS A N 1
ATOM 6596 C CA . HIS A 1 828 ? 2.587 -9.662 17.566 1.00 98.62 828 HIS A CA 1
ATOM 6597 C C . HIS A 1 828 ? 4.130 -9.713 17.611 1.00 98.62 828 HIS A C 1
ATOM 6599 O O . HIS A 1 828 ? 4.783 -8.659 17.593 1.00 98.62 828 HIS A O 1
ATOM 6605 N N . PRO A 1 829 ? 4.771 -10.899 17.674 1.00 98.38 829 PRO A N 1
ATOM 6606 C CA . PRO A 1 829 ? 6.227 -11.011 17.711 1.00 98.38 829 PRO A CA 1
ATOM 6607 C C . PRO A 1 829 ? 6.922 -10.523 16.438 1.00 98.38 829 PRO A C 1
ATOM 6609 O O . PRO A 1 829 ? 8.080 -10.109 16.552 1.00 98.38 829 PRO A O 1
ATOM 6612 N N . SER A 1 830 ? 6.242 -10.546 15.282 1.00 98.69 830 SER A N 1
ATOM 6613 C CA . SER A 1 830 ? 6.770 -10.050 14.004 1.00 98.69 830 SER A CA 1
ATOM 6614 C C . SER A 1 830 ? 7.118 -8.564 14.029 1.00 98.69 830 SER A C 1
ATOM 6616 O O . SER A 1 830 ? 8.135 -8.174 13.454 1.00 98.69 830 SER A O 1
ATOM 6618 N N . ILE A 1 831 ? 6.343 -7.733 14.729 1.00 98.81 831 ILE A N 1
ATOM 6619 C CA . ILE A 1 831 ? 6.602 -6.291 14.816 1.00 98.81 831 ILE A CA 1
ATOM 6620 C C . ILE A 1 831 ? 7.899 -6.044 15.593 1.00 98.81 831 ILE A C 1
ATOM 6622 O O . ILE A 1 831 ? 8.057 -6.508 16.732 1.00 98.81 831 ILE A O 1
ATOM 6626 N N . ILE A 1 832 ? 8.813 -5.294 14.970 1.00 98.44 832 ILE A N 1
ATOM 6627 C CA . ILE A 1 832 ? 10.118 -4.918 15.529 1.00 98.44 832 ILE A CA 1
ATOM 6628 C C . ILE A 1 832 ? 10.242 -3.420 15.842 1.00 98.44 832 ILE A C 1
ATOM 6630 O O . ILE A 1 832 ? 11.060 -3.065 16.682 1.00 98.44 832 ILE A O 1
ATOM 6634 N N . THR A 1 833 ? 9.456 -2.546 15.209 1.00 98.44 833 THR A N 1
ATOM 6635 C CA . THR A 1 833 ? 9.464 -1.090 15.447 1.00 98.44 833 THR A CA 1
ATOM 6636 C C . THR A 1 833 ? 8.142 -0.465 15.000 1.00 98.44 833 THR A C 1
ATOM 6638 O O . THR A 1 833 ? 7.492 -0.983 14.086 1.00 98.44 833 THR A O 1
ATOM 6641 N N . TRP A 1 834 ? 7.764 0.639 15.645 1.00 98.81 834 TRP A N 1
ATOM 6642 C CA . TRP A 1 834 ? 6.577 1.434 15.334 1.00 98.81 834 TRP A CA 1
ATOM 6643 C C . TRP A 1 834 ? 6.972 2.673 14.518 1.00 98.81 834 TRP A C 1
ATOM 6645 O O . TRP A 1 834 ? 7.836 3.436 14.948 1.00 98.81 834 TRP A O 1
ATOM 6655 N N . SER A 1 835 ? 6.345 2.896 13.362 1.00 98.69 835 SER A N 1
ATOM 6656 C CA . SER A 1 835 ? 6.553 4.089 12.531 1.00 98.69 835 SER A CA 1
ATOM 6657 C C . SER A 1 835 ? 5.381 5.063 12.672 1.00 98.69 835 SER A C 1
ATOM 6659 O O . SER A 1 835 ? 4.237 4.741 12.345 1.00 98.69 835 SER A O 1
ATOM 6661 N N . VAL A 1 836 ? 5.657 6.272 13.162 1.00 98.62 836 VAL A N 1
ATOM 6662 C CA . VAL A 1 836 ? 4.626 7.280 13.481 1.00 98.62 836 VAL A CA 1
ATOM 6663 C C . VAL A 1 836 ? 4.430 8.330 12.385 1.00 98.62 836 VAL A C 1
ATOM 6665 O O . VAL A 1 836 ? 3.666 9.273 12.569 1.00 98.62 836 VAL A O 1
ATOM 6668 N N . GLY A 1 837 ? 5.091 8.180 11.234 1.00 97.88 837 GLY A N 1
ATOM 6669 C CA . GLY A 1 837 ? 4.976 9.110 10.111 1.00 97.88 837 GLY A CA 1
ATOM 6670 C C . GLY A 1 837 ? 5.708 8.642 8.850 1.00 97.88 837 GLY A C 1
ATOM 6671 O O . GLY A 1 837 ? 6.762 8.009 8.931 1.00 97.88 837 GLY A O 1
ATOM 6672 N N . ASN A 1 838 ? 5.197 9.010 7.673 1.00 98.38 838 ASN A N 1
ATOM 6673 C CA . ASN A 1 838 ? 5.882 8.845 6.388 1.00 98.38 838 ASN A CA 1
ATOM 6674 C C . ASN A 1 838 ? 5.937 10.157 5.597 1.00 98.38 838 ASN A C 1
ATOM 6676 O O . ASN A 1 838 ? 4.901 10.751 5.325 1.00 98.38 838 ASN A O 1
ATOM 6680 N N . GLU A 1 839 ? 7.132 10.602 5.193 1.00 96.12 839 GLU A N 1
ATOM 6681 C CA . GLU A 1 839 ? 7.362 11.810 4.369 1.00 96.12 839 GLU A CA 1
ATOM 6682 C C . GLU A 1 839 ? 6.588 13.073 4.816 1.00 96.12 839 GLU A C 1
ATOM 6684 O O . GLU A 1 839 ? 6.244 13.925 3.994 1.00 96.12 839 GLU A O 1
ATOM 6689 N N . VAL A 1 840 ? 6.312 13.198 6.120 1.00 97.19 840 VAL A N 1
ATOM 6690 C CA . VAL A 1 840 ? 5.542 14.302 6.719 1.00 97.19 840 VAL A CA 1
ATOM 6691 C C . VAL A 1 840 ? 6.186 15.653 6.393 1.00 97.19 840 VAL A C 1
ATOM 6693 O O . VAL A 1 840 ? 7.412 15.785 6.447 1.00 97.19 840 VAL A O 1
ATOM 6696 N N . TYR A 1 841 ? 5.398 16.646 5.978 1.00 96.00 841 TYR A N 1
ATOM 6697 C CA . TYR A 1 841 ? 5.930 17.876 5.372 1.00 96.00 841 TYR A CA 1
ATOM 6698 C C . TYR A 1 841 ? 6.595 18.811 6.389 1.00 96.00 841 TYR A C 1
ATOM 6700 O O . TYR A 1 841 ? 7.543 19.525 6.044 1.00 96.00 841 TYR A O 1
ATOM 6708 N N . GLU A 1 842 ? 6.185 18.726 7.652 1.00 96.25 842 GLU A N 1
ATOM 6709 C CA . GLU A 1 842 ? 6.759 19.442 8.786 1.00 96.25 842 GLU A CA 1
ATOM 6710 C C . GLU A 1 842 ? 8.280 19.238 8.862 1.00 96.25 842 GLU A C 1
ATOM 6712 O O . GLU A 1 842 ? 9.009 20.195 9.109 1.00 96.25 842 GLU A O 1
ATOM 6717 N N . GLN A 1 843 ? 8.795 18.041 8.544 1.00 94.69 843 GLN A N 1
ATOM 6718 C CA . GLN A 1 843 ? 10.239 17.751 8.581 1.00 94.69 843 GLN A CA 1
ATOM 6719 C C . GLN A 1 843 ? 11.072 18.630 7.624 1.00 94.69 843 GLN A C 1
ATOM 6721 O O . GLN A 1 843 ? 12.284 18.738 7.786 1.00 94.69 843 GLN A O 1
ATOM 6726 N N . VAL A 1 844 ? 10.443 19.231 6.605 1.00 90.44 844 VAL A N 1
ATOM 6727 C CA . VAL A 1 844 ? 11.083 20.127 5.624 1.00 90.44 844 VAL A CA 1
ATOM 6728 C C . VAL A 1 844 ? 10.656 21.584 5.829 1.00 90.44 844 VAL A C 1
ATOM 6730 O O . VAL A 1 844 ? 11.424 22.498 5.514 1.00 90.44 844 VAL A O 1
ATOM 6733 N N . HIS A 1 845 ? 9.438 21.825 6.321 1.00 93.69 845 HIS A N 1
ATOM 6734 C CA . HIS A 1 845 ? 8.868 23.167 6.464 1.00 93.69 845 HIS A CA 1
ATOM 6735 C C . HIS A 1 845 ? 9.110 23.802 7.844 1.00 93.69 845 HIS A C 1
ATOM 6737 O O . HIS A 1 845 ? 9.399 25.000 7.900 1.00 93.69 845 HIS A O 1
ATOM 6743 N N . ASP A 1 846 ? 9.053 23.019 8.925 1.00 95.00 846 ASP A N 1
ATOM 6744 C CA . ASP A 1 846 ? 9.322 23.440 10.308 1.00 95.00 846 ASP A CA 1
ATOM 6745 C C . ASP A 1 846 ? 9.915 22.264 11.132 1.00 95.00 846 ASP A C 1
ATOM 6747 O O . ASP A 1 846 ? 9.210 21.613 11.908 1.00 95.00 846 ASP A O 1
ATOM 6751 N N . PRO A 1 847 ? 11.220 21.949 10.969 1.00 92.81 847 PRO A N 1
ATOM 6752 C CA . PRO A 1 847 ? 11.857 20.826 11.667 1.00 92.81 847 PRO A CA 1
ATOM 6753 C C . PRO A 1 847 ? 11.780 20.879 13.211 1.00 92.81 847 PRO A C 1
ATOM 6755 O O . PRO A 1 847 ? 11.719 19.812 13.829 1.00 92.81 847 PRO A O 1
ATOM 6758 N N . PRO A 1 848 ? 11.771 22.057 13.874 1.00 94.69 848 PRO A N 1
ATOM 6759 C CA . PRO A 1 848 ? 11.465 22.159 15.304 1.00 94.69 848 PRO A CA 1
ATOM 6760 C C . PRO A 1 848 ? 10.040 21.721 15.669 1.00 94.69 848 PRO A C 1
ATOM 6762 O O . PRO A 1 848 ? 9.869 21.009 16.657 1.00 94.69 848 PRO A O 1
ATOM 6765 N N . ALA A 1 849 ? 9.024 22.094 14.881 1.00 95.75 849 ALA A N 1
ATOM 6766 C CA . ALA A 1 849 ? 7.661 21.601 15.093 1.00 95.75 849 ALA A CA 1
ATOM 6767 C C . ALA A 1 849 ? 7.561 20.088 14.830 1.00 95.75 849 ALA A C 1
ATOM 6769 O O . ALA A 1 849 ? 6.960 19.370 15.628 1.00 95.75 849 ALA A O 1
ATOM 6770 N N . ALA A 1 850 ? 8.218 19.595 13.773 1.00 97.12 850 ALA A N 1
ATOM 6771 C CA . ALA A 1 850 ? 8.288 18.168 13.462 1.00 97.12 850 ALA A CA 1
ATOM 6772 C C . ALA A 1 850 ? 8.913 17.350 14.604 1.00 97.12 850 ALA A C 1
ATOM 6774 O O . ALA A 1 850 ? 8.410 16.282 14.938 1.00 97.12 850 ALA A O 1
ATOM 6775 N N . ALA A 1 851 ? 9.968 17.874 15.240 1.00 97.44 851 ALA A N 1
ATOM 6776 C CA . ALA A 1 851 ? 10.576 17.256 16.415 1.00 97.44 851 ALA A CA 1
ATOM 6777 C C . ALA A 1 851 ? 9.592 17.170 17.591 1.00 97.44 851 ALA A C 1
ATOM 6779 O O . ALA A 1 851 ? 9.435 16.092 18.150 1.00 97.44 851 ALA A O 1
ATOM 6780 N N . LYS A 1 852 ? 8.868 18.258 17.920 1.00 98.00 852 LYS A N 1
ATOM 6781 C CA . LYS A 1 852 ? 7.857 18.223 18.995 1.00 98.00 852 LYS A CA 1
ATOM 6782 C C . LYS A 1 852 ? 6.801 17.145 18.733 1.00 98.00 852 LYS A C 1
ATOM 6784 O O . LYS A 1 852 ? 6.525 16.357 19.630 1.00 98.00 852 LYS A O 1
ATOM 6789 N N . ILE A 1 853 ? 6.225 17.121 17.527 1.00 98.38 853 ILE A N 1
ATOM 6790 C CA . ILE A 1 853 ? 5.172 16.157 17.165 1.00 98.38 853 ILE A CA 1
ATOM 6791 C C . ILE A 1 853 ? 5.727 14.727 17.202 1.00 98.38 853 ILE A C 1
ATOM 6793 O O . ILE A 1 853 ? 5.059 13.827 17.703 1.00 98.38 853 ILE A O 1
ATOM 6797 N N . PHE A 1 854 ? 6.963 14.509 16.737 1.00 98.56 854 PHE A N 1
ATOM 6798 C CA . PHE A 1 854 ? 7.605 13.200 16.818 1.00 98.56 854 PHE A CA 1
ATOM 6799 C C . PHE A 1 854 ? 7.786 12.725 18.265 1.00 98.56 854 PHE A C 1
ATOM 6801 O O . PHE A 1 854 ? 7.380 11.605 18.568 1.00 98.56 854 PHE A O 1
ATOM 6808 N N . SER A 1 855 ? 8.354 13.548 19.156 1.00 98.50 855 SER A N 1
ATOM 6809 C CA . SER A 1 855 ? 8.561 13.169 20.562 1.00 98.50 855 SER A CA 1
ATOM 6810 C C . SER A 1 855 ? 7.223 12.909 21.271 1.00 98.50 855 SER A C 1
ATOM 6812 O O . SER A 1 855 ? 7.089 11.916 21.971 1.00 98.50 855 SER A O 1
ATOM 6814 N N . GLU A 1 856 ? 6.197 13.722 21.003 1.00 98.19 856 GLU A N 1
ATOM 6815 C CA . GLU A 1 856 ? 4.832 13.561 21.532 1.00 98.19 856 GLU A CA 1
ATOM 6816 C C . GLU A 1 856 ? 4.179 12.239 21.083 1.00 98.19 856 GLU A C 1
ATOM 6818 O O . GLU A 1 856 ? 3.678 11.484 21.914 1.00 98.19 856 GLU A O 1
ATOM 6823 N N . LEU A 1 857 ? 4.261 11.890 19.792 1.00 98.75 857 LEU A N 1
ATOM 6824 C CA . LEU A 1 857 ? 3.788 10.594 19.286 1.00 98.75 857 LEU A CA 1
ATOM 6825 C C . LEU A 1 857 ? 4.621 9.415 19.815 1.00 98.75 857 LEU A C 1
ATOM 6827 O O . LEU A 1 857 ? 4.071 8.350 20.098 1.00 98.75 857 LEU A O 1
ATOM 6831 N N . ARG A 1 858 ? 5.939 9.589 19.957 1.00 98.62 858 ARG A N 1
ATOM 6832 C CA . ARG A 1 858 ? 6.858 8.575 20.487 1.00 98.62 858 ARG A CA 1
ATOM 6833 C C . ARG A 1 858 ? 6.585 8.269 21.953 1.00 98.62 858 ARG A C 1
ATOM 6835 O O . ARG A 1 858 ? 6.530 7.095 22.307 1.00 98.62 858 ARG A O 1
ATOM 6842 N N . ASP A 1 859 ? 6.374 9.283 22.782 1.00 98.50 859 ASP A N 1
ATOM 6843 C CA . ASP A 1 859 ? 6.108 9.096 24.206 1.00 98.50 859 ASP A CA 1
ATOM 6844 C C . ASP A 1 859 ? 4.780 8.339 24.415 1.00 98.50 859 ASP A C 1
ATOM 6846 O O . ASP A 1 859 ? 4.747 7.375 25.180 1.00 98.50 859 ASP A O 1
ATOM 6850 N N . ILE A 1 860 ? 3.732 8.645 23.633 1.00 98.69 860 ILE A N 1
ATOM 6851 C CA . ILE A 1 860 ? 2.466 7.881 23.637 1.00 98.69 860 ILE A CA 1
ATOM 6852 C C . ILE A 1 860 ? 2.687 6.403 23.250 1.00 98.69 860 ILE A C 1
ATOM 6854 O O . ILE A 1 860 ? 2.089 5.507 23.851 1.00 98.69 860 ILE A O 1
ATOM 6858 N N . VAL A 1 861 ? 3.550 6.112 22.268 1.00 98.69 861 VAL A N 1
ATOM 6859 C CA . VAL A 1 861 ? 3.897 4.723 21.905 1.00 98.69 861 VAL A CA 1
ATOM 6860 C C . VAL A 1 861 ? 4.648 4.024 23.040 1.00 98.69 861 VAL A C 1
ATOM 6862 O O . VAL A 1 861 ? 4.330 2.879 23.356 1.00 98.69 861 VAL A O 1
ATOM 6865 N N . LEU A 1 862 ? 5.607 4.696 23.682 1.00 98.19 862 LEU A N 1
ATOM 6866 C CA . LEU A 1 862 ? 6.406 4.127 24.774 1.00 98.19 862 LEU A CA 1
ATOM 6867 C C . LEU A 1 862 ? 5.578 3.865 26.049 1.00 98.19 862 LEU A C 1
ATOM 6869 O O . LEU A 1 862 ? 5.891 2.931 26.790 1.00 98.19 862 LEU A O 1
ATOM 6873 N N . GLU A 1 863 ? 4.501 4.622 26.279 1.00 97.75 863 GLU A N 1
ATOM 6874 C CA . GLU A 1 863 ? 3.505 4.339 27.325 1.00 97.75 863 GLU A CA 1
ATOM 6875 C C . GLU A 1 863 ? 2.717 3.038 27.073 1.00 97.75 863 GLU A C 1
ATOM 6877 O O . GLU A 1 863 ? 2.404 2.311 28.018 1.00 97.75 863 GLU A O 1
ATOM 6882 N N . GLU A 1 864 ? 2.394 2.718 25.814 1.00 97.56 864 GLU A N 1
ATOM 6883 C CA . GLU A 1 864 ? 1.591 1.537 25.452 1.00 97.56 864 GLU A CA 1
ATOM 6884 C C . GLU A 1 864 ? 2.432 0.278 25.163 1.00 97.56 864 GLU A C 1
ATOM 6886 O O . GLU A 1 864 ? 1.976 -0.843 25.435 1.00 97.56 864 GLU A O 1
ATOM 6891 N N . ASP A 1 865 ? 3.642 0.455 24.622 1.00 97.94 865 ASP A N 1
ATOM 6892 C CA . ASP A 1 865 ? 4.646 -0.578 24.344 1.00 97.94 865 ASP A CA 1
ATOM 6893 C C . ASP A 1 865 ? 6.089 -0.024 24.340 1.00 97.94 865 ASP A C 1
ATOM 6895 O O . ASP A 1 865 ? 6.734 0.137 23.303 1.00 97.94 865 ASP A O 1
ATOM 6899 N N . GLY A 1 866 ? 6.666 0.146 25.529 1.00 96.12 866 GLY A N 1
ATOM 6900 C CA . GLY A 1 866 ? 8.099 0.413 25.697 1.00 96.12 866 GLY A CA 1
ATOM 6901 C C . GLY A 1 866 ? 9.048 -0.749 25.334 1.00 96.12 866 GLY A C 1
ATOM 6902 O O . GLY A 1 866 ? 10.214 -0.701 25.725 1.00 96.12 866 GLY A O 1
ATOM 6903 N N . THR A 1 867 ? 8.600 -1.818 24.651 1.00 96.94 867 THR A N 1
ATOM 6904 C CA . THR A 1 867 ? 9.473 -2.946 24.247 1.00 96.94 867 THR A CA 1
ATOM 6905 C C . THR A 1 867 ? 10.019 -2.847 22.820 1.00 96.94 867 THR A C 1
ATOM 6907 O O . THR A 1 867 ? 10.861 -3.666 22.435 1.00 96.94 867 THR A O 1
ATOM 6910 N N . ARG A 1 868 ? 9.577 -1.854 22.036 1.00 98.00 868 ARG A N 1
ATOM 6911 C CA . ARG A 1 868 ? 9.983 -1.639 20.638 1.00 98.00 868 ARG A CA 1
ATOM 6912 C C . ARG A 1 868 ? 10.364 -0.166 20.394 1.00 98.00 868 ARG A C 1
ATOM 6914 O O . ARG A 1 868 ? 9.674 0.713 20.897 1.00 98.00 868 ARG A O 1
ATOM 6921 N N . PRO A 1 869 ? 11.428 0.121 19.621 1.00 97.94 869 PRO A N 1
ATOM 6922 C CA . PRO A 1 869 ? 11.825 1.488 19.269 1.00 97.94 869 PRO A CA 1
ATOM 6923 C C . PRO A 1 869 ? 10.828 2.166 18.321 1.00 97.94 869 PRO A C 1
ATOM 6925 O O . PRO A 1 869 ? 10.152 1.490 17.535 1.00 97.94 869 PRO A O 1
ATOM 6928 N N . VAL A 1 870 ? 10.806 3.501 18.339 1.00 98.62 870 VAL A N 1
ATOM 6929 C CA . VAL A 1 870 ? 9.941 4.338 17.498 1.00 98.62 870 VAL A CA 1
ATOM 6930 C C . VAL A 1 870 ? 10.736 5.009 16.371 1.00 98.62 870 VAL A C 1
ATOM 6932 O O . VAL A 1 870 ? 11.885 5.425 16.537 1.00 98.62 870 VAL A O 1
ATOM 6935 N N . THR A 1 871 ? 10.125 5.114 15.192 1.00 98.44 871 THR A N 1
ATOM 6936 C CA . THR A 1 871 ? 10.722 5.713 13.993 1.00 98.44 871 THR A CA 1
ATOM 6937 C C . THR A 1 871 ? 9.699 6.519 13.183 1.00 98.44 871 THR A C 1
ATOM 6939 O O . THR A 1 871 ? 8.518 6.585 13.515 1.00 98.44 871 THR A O 1
ATOM 6942 N N . SER A 1 872 ? 10.164 7.178 12.127 1.00 98.00 872 SER A N 1
ATOM 6943 C CA . SER A 1 872 ? 9.361 7.908 11.144 1.00 98.00 872 SER A CA 1
ATOM 6944 C C . SER A 1 872 ? 10.182 8.016 9.859 1.00 98.00 872 SER A C 1
ATOM 6946 O O . SER A 1 872 ? 11.389 8.244 9.908 1.00 98.00 872 SER A O 1
ATOM 6948 N N . SER A 1 873 ? 9.558 7.849 8.701 1.00 97.44 873 SER A N 1
ATOM 6949 C CA . SER A 1 873 ? 10.271 7.690 7.429 1.00 97.44 873 SER A CA 1
ATOM 6950 C C . SER A 1 873 ? 10.683 9.052 6.841 1.00 97.44 873 SER A C 1
ATOM 6952 O O . SER A 1 873 ? 9.846 9.811 6.340 1.00 97.44 873 SER A O 1
ATOM 6954 N N . LEU A 1 874 ? 11.978 9.387 6.949 1.00 96.94 874 LEU A N 1
ATOM 6955 C CA . LEU A 1 874 ? 12.532 10.706 6.625 1.00 96.94 874 LEU A CA 1
ATOM 6956 C C . LEU A 1 874 ? 12.798 10.893 5.127 1.00 96.94 874 LEU A C 1
ATOM 6958 O O . LEU A 1 874 ? 13.606 10.179 4.525 1.00 96.94 874 LEU A O 1
ATOM 6962 N N . PHE A 1 875 ? 12.242 11.962 4.563 1.00 92.81 875 PHE A N 1
ATOM 6963 C CA . PHE A 1 875 ? 12.441 12.402 3.188 1.00 92.81 875 PHE A CA 1
ATOM 6964 C C . PHE A 1 875 ? 12.914 13.858 3.148 1.00 92.81 875 PHE A C 1
ATOM 6966 O O . PHE A 1 875 ? 12.206 14.780 3.543 1.00 92.81 875 PHE A O 1
ATOM 6973 N N . ARG A 1 876 ? 14.123 14.074 2.617 1.00 89.00 876 ARG A N 1
ATOM 6974 C CA . ARG A 1 876 ? 14.796 15.382 2.462 1.00 89.00 876 ARG A CA 1
ATOM 6975 C C . ARG A 1 876 ? 15.211 16.100 3.752 1.00 89.00 876 ARG A C 1
ATOM 6977 O O . ARG A 1 876 ? 15.876 17.129 3.634 1.00 89.00 876 ARG A O 1
ATOM 6984 N N . ALA A 1 877 ? 14.897 15.556 4.928 1.00 90.12 877 ALA A N 1
ATOM 6985 C CA . ALA A 1 877 ? 15.511 15.954 6.195 1.00 90.12 877 ALA A CA 1
ATOM 6986 C C . ALA A 1 877 ? 17.043 15.771 6.177 1.00 90.12 877 ALA A C 1
ATOM 6988 O O . ALA A 1 877 ? 17.585 14.963 5.415 1.00 90.12 877 ALA A O 1
ATOM 6989 N N . THR A 1 878 ? 17.750 16.500 7.037 1.00 91.56 878 THR A N 1
ATOM 6990 C CA . THR A 1 878 ? 19.205 16.415 7.207 1.00 91.56 878 THR A CA 1
ATOM 6991 C C . THR A 1 878 ? 19.610 15.620 8.449 1.00 91.56 878 THR A C 1
ATOM 6993 O O . THR A 1 878 ? 18.871 15.481 9.424 1.00 91.56 878 THR A O 1
ATOM 6996 N N . ALA A 1 879 ? 20.857 15.145 8.433 1.00 94.31 879 ALA A N 1
ATOM 6997 C CA . ALA A 1 879 ? 21.476 14.396 9.523 1.00 94.31 879 ALA A CA 1
ATOM 6998 C C . ALA A 1 879 ? 21.579 15.148 10.868 1.00 94.31 879 ALA A C 1
ATOM 7000 O O . ALA A 1 879 ? 21.920 14.520 11.864 1.00 94.31 879 ALA A O 1
ATOM 7001 N N . ASN A 1 880 ? 21.328 16.465 10.891 1.00 94.25 880 ASN A N 1
ATOM 7002 C CA . ASN A 1 880 ? 21.411 17.321 12.083 1.00 94.25 880 ASN A CA 1
ATOM 7003 C C . ASN A 1 880 ? 20.097 18.090 12.341 1.00 94.25 880 ASN A C 1
ATOM 7005 O O . ASN A 1 880 ? 20.097 19.061 13.098 1.00 94.25 880 ASN A O 1
ATOM 7009 N N . ASP A 1 881 ? 18.998 17.717 11.677 1.00 94.38 881 ASP A N 1
ATOM 7010 C CA . ASP A 1 881 ? 17.687 18.313 11.945 1.00 94.38 881 ASP A CA 1
ATOM 7011 C C . ASP A 1 881 ? 17.167 17.815 13.299 1.00 94.38 881 ASP A C 1
ATOM 7013 O O . ASP A 1 881 ? 17.418 16.673 13.680 1.00 94.38 881 ASP A O 1
ATOM 7017 N N . SER A 1 882 ? 16.424 18.656 14.023 1.00 92.94 882 SER A N 1
ATOM 7018 C CA . SER A 1 882 ? 15.985 18.372 15.398 1.00 92.94 882 SER A CA 1
ATOM 7019 C C . SER A 1 882 ? 15.220 17.056 15.534 1.00 92.94 882 SER A C 1
ATOM 7021 O O . SER A 1 882 ? 15.455 16.322 16.483 1.00 92.94 882 SER A O 1
ATOM 7023 N N . MET A 1 883 ? 14.368 16.720 14.562 1.00 94.75 883 MET A N 1
ATOM 7024 C CA . MET A 1 883 ? 13.619 15.461 14.562 1.00 94.75 883 MET A CA 1
ATOM 7025 C C . MET A 1 883 ? 14.542 14.236 14.453 1.00 94.75 883 MET A C 1
ATOM 7027 O O . MET A 1 883 ? 14.318 13.254 15.147 1.00 94.75 883 MET A O 1
ATOM 7031 N N . THR A 1 884 ? 15.608 14.302 13.645 1.00 94.94 884 THR A N 1
ATOM 7032 C CA . THR A 1 884 ? 16.560 13.192 13.448 1.00 94.94 884 THR A CA 1
ATOM 7033 C C . THR A 1 884 ? 17.226 12.760 14.760 1.00 94.94 884 THR A C 1
ATOM 7035 O O . THR A 1 884 ? 17.477 11.572 14.948 1.00 94.94 884 THR A O 1
ATOM 7038 N N . GLY A 1 885 ? 17.490 13.708 15.668 1.00 90.19 885 GLY A N 1
ATOM 7039 C CA . GLY A 1 885 ? 18.146 13.450 16.956 1.00 90.19 885 GLY A CA 1
ATOM 7040 C C . GLY A 1 885 ? 17.246 12.848 18.044 1.00 90.19 885 GLY A C 1
ATOM 7041 O O . GLY A 1 885 ? 17.768 12.366 19.044 1.00 90.19 885 GLY A O 1
ATOM 7042 N N . GLU A 1 886 ? 15.923 12.854 17.857 1.00 91.31 886 GLU A N 1
ATOM 7043 C CA . GLU A 1 886 ? 14.942 12.302 18.810 1.00 91.31 886 GLU A CA 1
ATOM 7044 C C . GLU A 1 886 ? 14.581 10.829 18.502 1.00 91.31 886 GLU A C 1
ATOM 7046 O O . GLU A 1 886 ? 13.909 10.167 19.291 1.00 91.31 886 GLU A O 1
ATOM 7051 N N . MET A 1 887 ? 14.994 10.308 17.339 1.00 95.25 887 MET A N 1
ATOM 7052 C CA . MET A 1 887 ? 14.555 9.014 16.799 1.00 95.25 887 MET A CA 1
ATOM 7053 C C . MET A 1 887 ? 15.372 7.825 17.325 1.00 95.25 887 MET A C 1
ATOM 7055 O O . MET A 1 887 ? 16.596 7.792 17.195 1.00 95.25 887 MET A O 1
ATOM 7059 N N . ASP A 1 888 ? 14.688 6.775 17.797 1.00 97.06 888 ASP A N 1
ATOM 7060 C CA . ASP A 1 888 ? 15.341 5.533 18.250 1.00 97.06 888 ASP A CA 1
ATOM 7061 C C . ASP A 1 888 ? 15.962 4.742 17.078 1.00 97.06 888 ASP A C 1
ATOM 7063 O O . ASP A 1 888 ? 16.990 4.076 17.223 1.00 97.06 888 ASP A O 1
ATOM 7067 N N . ILE A 1 889 ? 15.340 4.823 15.895 1.00 97.75 889 ILE A N 1
ATOM 7068 C CA . ILE A 1 889 ? 15.849 4.301 14.619 1.00 97.75 889 ILE A CA 1
ATOM 7069 C C . ILE A 1 889 ? 15.709 5.383 13.553 1.00 97.75 889 ILE A C 1
ATOM 7071 O O . ILE A 1 889 ? 14.619 5.920 13.359 1.00 97.75 889 ILE A O 1
ATOM 7075 N N . ILE A 1 890 ? 16.772 5.630 12.788 1.00 98.25 890 ILE A N 1
ATOM 7076 C CA . ILE A 1 890 ? 16.768 6.555 11.651 1.00 98.25 890 ILE A CA 1
ATOM 7077 C C . ILE A 1 890 ? 16.313 5.811 10.390 1.00 98.25 890 ILE A C 1
ATOM 7079 O O . ILE A 1 890 ? 17.021 4.957 9.852 1.00 98.25 890 ILE A O 1
ATOM 7083 N N . SER A 1 891 ? 15.134 6.174 9.895 1.00 97.62 891 SER A N 1
ATOM 7084 C CA . SER A 1 891 ? 14.518 5.618 8.687 1.00 97.62 891 SER A CA 1
ATOM 7085 C C . SER A 1 891 ? 14.634 6.615 7.533 1.00 97.62 891 SER A C 1
ATOM 7087 O O . SER A 1 891 ? 14.183 7.749 7.665 1.00 97.62 891 SER A O 1
ATOM 7089 N N . LEU A 1 892 ? 15.266 6.232 6.416 1.00 97.31 892 LEU A N 1
ATOM 7090 C CA . LEU A 1 892 ? 15.531 7.116 5.269 1.00 97.31 892 LEU A CA 1
ATOM 7091 C C . LEU A 1 892 ? 14.798 6.684 3.987 1.00 97.31 892 LEU A C 1
ATOM 7093 O O . LEU A 1 892 ? 14.996 5.570 3.499 1.00 97.31 892 LEU A O 1
ATOM 7097 N N . ASN A 1 893 ? 14.072 7.620 3.370 1.00 96.94 893 ASN A N 1
ATOM 7098 C CA . ASN A 1 893 ? 13.470 7.477 2.042 1.00 96.94 893 ASN A CA 1
ATOM 7099 C C . ASN A 1 893 ? 14.376 8.088 0.957 1.00 96.94 893 ASN A C 1
ATOM 7101 O O . ASN A 1 893 ? 14.602 9.302 0.945 1.00 96.94 893 ASN A O 1
ATOM 7105 N N . TYR A 1 894 ? 14.893 7.261 0.039 1.00 95.12 894 TYR A N 1
ATOM 7106 C CA . TYR A 1 894 ? 15.651 7.588 -1.195 1.00 95.12 894 TYR A CA 1
ATOM 7107 C C . TYR A 1 894 ? 16.958 8.397 -1.061 1.00 95.12 894 TYR A C 1
ATOM 7109 O O . TYR A 1 894 ? 17.768 8.486 -1.991 1.00 95.12 894 TYR A O 1
ATOM 7117 N N . GLN A 1 895 ? 17.172 9.055 0.075 1.00 94.06 895 GLN A N 1
ATOM 7118 C CA . GLN A 1 895 ? 18.288 9.964 0.303 1.00 94.06 895 GLN A CA 1
ATOM 7119 C C . GLN A 1 895 ? 19.544 9.262 0.818 1.00 94.06 895 GLN A C 1
ATOM 7121 O O . GLN A 1 895 ? 20.642 9.792 0.644 1.00 94.06 895 GLN A O 1
ATOM 7126 N N . GLY A 1 896 ? 19.404 8.056 1.376 1.00 94.69 896 GLY A N 1
ATOM 7127 C CA . GLY A 1 896 ? 20.531 7.204 1.745 1.00 94.69 896 GLY A CA 1
ATOM 7128 C C . GLY A 1 896 ? 21.406 6.891 0.531 1.00 94.69 896 GLY A C 1
ATOM 7129 O O . GLY A 1 896 ? 22.599 7.203 0.539 1.00 94.69 896 GLY A O 1
ATOM 7130 N N . GLU A 1 897 ? 20.800 6.386 -0.549 1.00 93.19 897 GLU A N 1
ATOM 7131 C CA . GLU A 1 897 ? 21.462 6.137 -1.832 1.00 93.19 897 GLU A CA 1
ATOM 7132 C C . GLU A 1 897 ? 21.567 7.381 -2.735 1.00 93.19 897 GLU A C 1
ATOM 7134 O O . GLU A 1 897 ? 22.441 7.425 -3.599 1.00 93.19 897 GLU A O 1
ATOM 7139 N N . GLY A 1 898 ? 20.747 8.415 -2.527 1.00 92.62 898 GLY A N 1
ATOM 7140 C CA . GLY A 1 898 ? 20.873 9.739 -3.153 1.00 92.62 898 GLY A CA 1
ATOM 7141 C C . GLY A 1 898 ? 20.036 9.942 -4.427 1.00 92.62 898 GLY A C 1
ATOM 7142 O O . GLY A 1 898 ? 20.233 9.272 -5.444 1.00 92.62 898 GLY A O 1
ATOM 7143 N N . MET A 1 899 ? 19.155 10.948 -4.393 1.00 91.69 899 MET A N 1
ATOM 7144 C CA . MET A 1 899 ? 18.157 11.259 -5.425 1.00 91.69 899 MET A CA 1
ATOM 7145 C C . MET A 1 899 ? 18.780 11.909 -6.671 1.00 91.69 899 MET A C 1
ATOM 7147 O O . MET A 1 899 ? 19.556 12.865 -6.561 1.00 91.69 899 MET A O 1
ATOM 7151 N N . ARG A 1 900 ? 18.392 11.456 -7.875 1.00 89.38 900 ARG A N 1
ATOM 7152 C CA . ARG A 1 900 ? 18.932 11.916 -9.181 1.00 89.38 900 ARG A CA 1
ATOM 7153 C C . ARG A 1 900 ? 20.466 11.899 -9.257 1.00 89.38 900 ARG A C 1
ATOM 7155 O O . ARG A 1 900 ? 21.063 12.712 -9.970 1.00 89.38 900 ARG A O 1
ATOM 7162 N N . TYR A 1 901 ? 21.142 11.033 -8.510 1.00 89.25 901 TYR A N 1
ATOM 7163 C CA . TYR A 1 901 ? 22.602 10.951 -8.518 1.00 89.25 901 TYR A CA 1
ATOM 7164 C C . TYR A 1 901 ? 23.103 10.025 -9.636 1.00 89.25 901 TYR A C 1
ATOM 7166 O O . TYR A 1 901 ? 22.469 9.032 -9.974 1.00 89.25 901 TYR A O 1
ATOM 7174 N N . GLY A 1 902 ? 24.280 10.330 -10.186 1.00 86.94 902 GLY A N 1
ATOM 7175 C CA . GLY A 1 902 ? 24.944 9.518 -11.209 1.00 86.94 902 GLY A CA 1
ATOM 7176 C C . GLY A 1 902 ? 25.005 10.197 -12.576 1.00 86.94 902 GLY A C 1
ATOM 7177 O O . GLY A 1 902 ? 24.442 11.279 -12.783 1.00 86.94 902 GLY A O 1
ATOM 7178 N N . GLU A 1 903 ? 25.728 9.564 -13.503 1.00 88.06 903 GLU A N 1
ATOM 7179 C CA . GLU A 1 903 ? 26.027 10.122 -14.827 1.00 88.06 903 GLU A CA 1
ATOM 7180 C C . GLU A 1 903 ? 24.766 10.294 -15.685 1.00 88.06 903 GLU A C 1
ATOM 7182 O O . GLU A 1 903 ? 24.574 11.355 -16.281 1.00 88.06 903 GLU A O 1
ATOM 7187 N N . ALA A 1 904 ? 23.842 9.330 -15.635 1.00 87.81 904 ALA A N 1
ATOM 7188 C CA . ALA A 1 904 ? 22.564 9.367 -16.351 1.00 87.81 904 ALA A CA 1
ATOM 7189 C C . ALA A 1 904 ? 21.700 10.605 -16.046 1.00 87.81 904 ALA A C 1
ATOM 7191 O O . ALA A 1 904 ? 20.931 11.039 -16.896 1.00 87.81 904 ALA A O 1
ATOM 7192 N N . TYR A 1 905 ? 21.854 11.207 -14.863 1.00 87.19 905 TYR A N 1
ATOM 7193 C CA . TYR A 1 905 ? 21.132 12.413 -14.448 1.00 87.19 905 TYR A CA 1
ATOM 7194 C C . TYR A 1 905 ? 21.934 13.716 -14.650 1.00 87.19 905 TYR A C 1
ATOM 7196 O O . TYR A 1 905 ? 21.432 14.795 -14.343 1.00 87.19 905 TYR A O 1
ATOM 7204 N N . THR A 1 906 ? 23.183 13.670 -15.138 1.00 83.12 906 THR A N 1
ATOM 7205 C CA . THR A 1 906 ? 24.060 14.866 -15.239 1.00 83.12 906 THR A CA 1
ATOM 7206 C C . THR A 1 906 ? 23.555 15.953 -16.178 1.00 83.12 906 THR A C 1
ATOM 7208 O O . THR A 1 906 ? 23.843 17.126 -15.949 1.00 83.12 906 THR A O 1
ATOM 7211 N N . HIS A 1 907 ? 22.799 15.574 -17.206 1.00 80.31 907 HIS A N 1
ATOM 7212 C CA . HIS A 1 907 ? 22.255 16.478 -18.215 1.00 80.31 907 HIS A CA 1
ATOM 7213 C C . HIS A 1 907 ? 20.823 16.950 -17.902 1.00 80.31 907 HIS A C 1
ATOM 7215 O O . HIS A 1 907 ? 20.297 17.798 -18.623 1.00 80.31 907 HIS A O 1
ATOM 7221 N N . LEU A 1 908 ? 20.191 16.427 -16.842 1.00 79.06 908 LEU A N 1
ATOM 7222 C CA . LEU A 1 908 ? 18.830 16.787 -16.447 1.00 79.06 908 LEU A CA 1
ATOM 7223 C C . LEU A 1 908 ? 18.806 17.905 -15.399 1.00 79.06 908 LEU A C 1
ATOM 7225 O O . LEU A 1 908 ? 19.653 17.993 -14.508 1.00 79.06 908 LEU A O 1
ATOM 7229 N N . THR A 1 909 ? 17.780 18.749 -15.480 1.00 75.75 909 THR A N 1
ATOM 7230 C CA . THR A 1 909 ? 17.456 19.744 -14.451 1.00 75.75 909 THR A CA 1
ATOM 7231 C C . THR A 1 909 ? 16.561 19.141 -13.371 1.00 75.75 909 THR A C 1
ATOM 7233 O O . THR A 1 909 ? 15.665 18.362 -13.678 1.00 75.75 909 THR A O 1
ATOM 7236 N N . GLY A 1 910 ? 16.751 19.547 -12.117 1.00 71.69 910 GLY A N 1
ATOM 7237 C CA . GLY A 1 910 ? 15.930 19.119 -10.983 1.00 71.69 910 GLY A CA 1
ATOM 7238 C C . GLY A 1 910 ? 16.698 19.212 -9.666 1.00 71.69 910 GLY A C 1
ATOM 7239 O O . GLY A 1 910 ? 17.881 19.561 -9.659 1.00 71.69 910 GLY A O 1
ATOM 7240 N N . ASN A 1 911 ? 16.035 18.883 -8.558 1.00 73.06 911 ASN A N 1
ATOM 7241 C CA . ASN A 1 911 ? 16.701 18.717 -7.267 1.00 73.06 911 ASN A CA 1
ATOM 7242 C C . ASN A 1 911 ? 17.462 17.384 -7.263 1.00 73.06 911 ASN A C 1
ATOM 7244 O O . ASN A 1 911 ? 16.918 16.364 -7.680 1.00 73.06 911 ASN A O 1
ATOM 7248 N N . ARG A 1 912 ? 18.717 17.396 -6.808 1.00 84.94 912 ARG A N 1
ATOM 7249 C CA . ARG A 1 912 ? 19.606 16.226 -6.761 1.00 84.94 912 ARG A CA 1
ATOM 7250 C C . ARG A 1 912 ? 20.280 16.197 -5.391 1.00 84.94 912 ARG A C 1
ATOM 7252 O O . ARG A 1 912 ? 20.736 17.253 -4.950 1.00 84.94 912 ARG A O 1
ATOM 7259 N N . SER A 1 913 ? 20.369 15.039 -4.742 1.00 86.88 913 SER A N 1
ATOM 7260 C CA . SER A 1 913 ? 21.149 14.873 -3.508 1.00 86.88 913 SER A CA 1
ATOM 7261 C C . SER A 1 913 ? 22.358 13.969 -3.735 1.00 86.88 913 SER A C 1
ATOM 7263 O O . SER A 1 913 ? 22.399 13.149 -4.652 1.00 86.88 913 SER A O 1
ATOM 7265 N N . LEU A 1 914 ? 23.382 14.148 -2.903 1.00 91.56 914 LEU A N 1
ATOM 7266 C CA . LEU A 1 914 ? 24.429 13.142 -2.730 1.00 91.56 914 LEU A CA 1
ATOM 7267 C C . LEU A 1 914 ? 23.863 12.000 -1.855 1.00 91.56 914 LEU A C 1
ATOM 7269 O O . LEU A 1 914 ? 22.933 12.271 -1.091 1.00 91.56 914 LEU A O 1
ATOM 7273 N N . PRO A 1 915 ? 24.405 10.771 -1.906 1.00 94.62 915 PRO A N 1
ATOM 7274 C CA . PRO A 1 915 ? 24.104 9.738 -0.911 1.00 94.62 915 PRO A CA 1
ATOM 7275 C C . PRO A 1 915 ? 24.345 10.277 0.509 1.00 94.62 915 PRO A C 1
ATOM 7277 O O . PRO A 1 915 ? 25.357 10.944 0.732 1.00 94.62 915 PRO A O 1
ATOM 7280 N N . GLN A 1 916 ? 23.424 10.037 1.446 1.00 95.88 916 GLN A N 1
ATOM 7281 C CA . GLN A 1 916 ? 23.470 10.620 2.797 1.00 95.88 916 GLN A CA 1
ATOM 7282 C C . GLN A 1 916 ? 23.840 9.641 3.920 1.00 95.88 916 GLN A C 1
ATOM 7284 O O . GLN A 1 916 ? 24.075 10.112 5.030 1.00 95.88 916 GLN A O 1
ATOM 7289 N N . TYR A 1 917 ? 23.932 8.325 3.677 1.00 97.19 917 TYR A N 1
ATOM 7290 C CA . TYR A 1 917 ? 24.169 7.334 4.748 1.00 97.19 917 TYR A CA 1
ATOM 7291 C C . TYR A 1 917 ? 25.371 7.669 5.657 1.00 97.19 917 TYR A C 1
ATOM 7293 O O . TYR A 1 917 ? 25.244 7.600 6.876 1.00 97.19 917 TYR A O 1
ATOM 7301 N N . ASP A 1 918 ? 26.499 8.109 5.084 1.00 97.12 918 ASP A N 1
ATOM 7302 C CA . ASP A 1 918 ? 27.682 8.535 5.855 1.00 97.12 918 ASP A CA 1
ATOM 7303 C C . ASP A 1 918 ? 27.405 9.741 6.766 1.00 97.12 918 ASP A C 1
ATOM 7305 O O . ASP A 1 918 ? 27.922 9.802 7.877 1.00 97.12 918 ASP A O 1
ATOM 7309 N N . ASN A 1 919 ? 26.587 10.697 6.315 1.00 97.12 919 ASN A N 1
ATOM 7310 C CA . ASN A 1 919 ? 26.284 11.911 7.073 1.00 97.12 919 ASN A CA 1
ATOM 7311 C C . ASN A 1 919 ? 25.367 11.606 8.264 1.00 97.12 919 ASN A C 1
ATOM 7313 O O . ASN A 1 919 ? 25.615 12.108 9.356 1.00 97.12 919 ASN A O 1
ATOM 7317 N N . PHE A 1 920 ? 24.334 10.776 8.065 1.00 97.44 920 PHE A N 1
ATOM 7318 C CA . PHE A 1 920 ? 23.432 10.366 9.148 1.00 97.44 920 PHE A CA 1
ATOM 7319 C C . PHE A 1 920 ? 24.170 9.545 10.210 1.00 97.44 920 PHE A C 1
ATOM 7321 O O . PHE A 1 920 ? 24.044 9.861 11.389 1.00 97.44 920 PHE A O 1
ATOM 7328 N N . HIS A 1 921 ? 25.001 8.579 9.805 1.00 97.12 921 HIS A N 1
ATOM 7329 C CA . HIS A 1 921 ? 25.788 7.757 10.731 1.00 97.12 921 HIS A CA 1
ATOM 7330 C C . HIS A 1 921 ? 26.864 8.561 11.480 1.00 97.12 921 HIS A C 1
ATOM 7332 O O . HIS A 1 921 ? 27.053 8.371 12.676 1.00 97.12 921 HIS A O 1
ATOM 7338 N N . ALA A 1 922 ? 27.539 9.507 10.815 1.00 97.06 922 ALA A N 1
ATOM 7339 C CA . ALA A 1 922 ? 28.550 10.346 11.463 1.00 97.06 922 ALA A CA 1
ATOM 7340 C C . ALA A 1 922 ? 27.966 11.375 12.452 1.00 97.06 922 ALA A C 1
ATOM 7342 O O . ALA A 1 922 ? 28.676 11.797 13.364 1.00 97.06 922 ALA A O 1
ATOM 7343 N N . ALA A 1 923 ? 26.709 11.793 12.267 1.00 97.12 923 ALA A N 1
ATOM 7344 C CA . ALA A 1 923 ? 26.009 12.686 13.192 1.00 97.12 923 ALA A CA 1
ATOM 7345 C C . ALA A 1 923 ? 25.295 11.931 14.330 1.00 97.12 923 ALA A C 1
ATOM 7347 O O . ALA A 1 923 ? 25.217 12.449 15.439 1.00 97.12 923 ALA A O 1
ATOM 7348 N N . ASN A 1 924 ? 24.825 10.705 14.071 1.00 96.19 924 ASN A N 1
ATOM 7349 C CA . ASN A 1 924 ? 24.013 9.900 14.989 1.00 96.19 924 ASN A CA 1
ATOM 7350 C C . ASN A 1 924 ? 24.647 8.496 15.157 1.00 96.19 924 ASN A C 1
ATOM 7352 O O . ASN A 1 924 ? 24.104 7.505 14.662 1.00 96.19 924 ASN A O 1
ATOM 7356 N N . PRO A 1 925 ? 25.831 8.391 15.795 1.00 94.94 925 PRO A N 1
ATOM 7357 C CA . PRO A 1 925 ? 26.651 7.171 15.794 1.00 94.94 925 PRO A CA 1
ATOM 7358 C C . PRO A 1 925 ? 26.089 6.021 16.643 1.00 94.94 925 PRO A C 1
ATOM 7360 O O . PRO A 1 925 ? 26.547 4.887 16.500 1.00 94.94 925 PRO A O 1
ATOM 7363 N N . ASP A 1 926 ? 25.116 6.311 17.511 1.00 95.06 926 ASP A N 1
ATOM 7364 C CA . ASP A 1 926 ? 24.444 5.352 18.395 1.00 95.06 926 ASP A CA 1
ATOM 7365 C C . ASP A 1 926 ? 23.066 4.899 17.857 1.00 95.06 926 ASP A C 1
ATOM 7367 O O . ASP A 1 926 ? 22.475 3.960 18.394 1.00 95.06 926 ASP A O 1
ATOM 7371 N N . SER A 1 927 ? 22.578 5.498 16.761 1.00 95.81 927 SER A N 1
ATOM 7372 C CA . SER A 1 927 ? 21.294 5.166 16.125 1.00 95.81 927 SER A CA 1
ATOM 7373 C C . SER A 1 927 ? 21.461 4.150 14.989 1.00 95.81 927 SER A C 1
ATOM 7375 O O . SER A 1 927 ? 22.321 4.292 14.118 1.00 95.81 927 SER A O 1
ATOM 7377 N N . LEU A 1 928 ? 20.592 3.136 14.941 1.00 97.38 928 LEU A N 1
ATOM 7378 C CA . LEU A 1 928 ? 20.507 2.215 13.801 1.00 97.38 928 LEU A CA 1
ATOM 7379 C C . LEU A 1 928 ? 19.853 2.908 12.593 1.00 97.38 928 LEU A C 1
ATOM 7381 O O . LEU A 1 928 ? 18.896 3.664 12.755 1.00 97.38 928 LEU A O 1
ATOM 7385 N N . ILE A 1 929 ? 20.350 2.623 11.381 1.00 98.19 929 ILE A N 1
ATOM 7386 C CA . ILE A 1 929 ? 19.856 3.217 10.129 1.00 98.19 929 ILE A CA 1
ATOM 7387 C C . ILE A 1 929 ? 19.213 2.155 9.225 1.00 98.19 929 ILE A C 1
ATOM 7389 O O . ILE A 1 929 ? 19.832 1.132 8.918 1.00 98.19 929 ILE A O 1
ATOM 7393 N N . ILE A 1 930 ? 17.999 2.437 8.739 1.00 97.81 930 ILE A N 1
ATOM 7394 C CA . ILE A 1 930 ? 17.256 1.634 7.753 1.00 97.81 930 ILE A CA 1
ATOM 7395 C C . ILE A 1 930 ? 16.934 2.504 6.531 1.00 97.81 930 ILE A C 1
ATOM 7397 O O . ILE A 1 930 ? 16.567 3.671 6.666 1.00 97.81 930 ILE A O 1
ATOM 7401 N N . GLY A 1 931 ? 17.009 1.939 5.324 1.00 97.44 931 GLY A N 1
ATOM 7402 C CA . GLY A 1 931 ? 16.331 2.517 4.162 1.00 97.44 931 GLY A CA 1
ATOM 7403 C C . GLY A 1 931 ? 14.838 2.173 4.184 1.00 97.44 931 GLY A C 1
ATOM 7404 O O . GLY A 1 931 ? 14.456 1.146 3.627 1.00 97.44 931 GLY A O 1
ATOM 7405 N N . SER A 1 932 ? 13.998 2.973 4.847 1.00 96.75 932 SER A N 1
ATOM 7406 C CA . SER A 1 932 ? 12.543 2.739 4.950 1.00 96.75 932 SER A CA 1
ATOM 7407 C C . SER A 1 932 ? 11.856 2.697 3.587 1.00 96.75 932 SER A C 1
ATOM 7409 O O . SER A 1 932 ? 10.928 1.916 3.377 1.00 96.75 932 SER A O 1
ATOM 7411 N N . GLU A 1 933 ? 12.360 3.472 2.631 1.00 96.62 933 GLU A N 1
ATOM 7412 C CA . GLU A 1 933 ? 11.889 3.439 1.254 1.00 96.62 933 GLU A CA 1
ATOM 7413 C C . GLU A 1 933 ? 13.055 3.652 0.296 1.00 96.62 933 GLU A C 1
ATOM 7415 O O . GLU A 1 933 ? 13.665 4.719 0.246 1.00 96.62 933 GLU A O 1
ATOM 7420 N N . VAL A 1 934 ? 13.415 2.601 -0.436 1.00 95.94 934 VAL A N 1
ATOM 7421 C CA . VAL A 1 934 ? 14.597 2.596 -1.299 1.00 95.94 934 VAL A CA 1
ATOM 7422 C C . VAL A 1 934 ? 14.279 2.084 -2.701 1.00 95.94 934 VAL A C 1
ATOM 7424 O O . VAL A 1 934 ? 13.282 1.403 -2.960 1.00 95.94 934 VAL A O 1
ATOM 7427 N N . ALA A 1 935 ? 15.148 2.440 -3.642 1.00 93.81 935 ALA A N 1
ATOM 7428 C CA . ALA A 1 935 ? 14.961 2.242 -5.073 1.00 93.81 935 ALA A CA 1
ATOM 7429 C C . ALA A 1 935 ? 13.823 3.087 -5.677 1.00 93.81 935 ALA A C 1
ATOM 7431 O O . ALA A 1 935 ? 14.120 4.159 -6.178 1.00 93.81 935 ALA A O 1
ATOM 7432 N N . TRP A 1 936 ? 12.557 2.654 -5.711 1.00 91.94 936 TRP A N 1
ATOM 7433 C CA . TRP A 1 936 ? 11.528 3.224 -6.623 1.00 91.94 936 TRP A CA 1
ATOM 7434 C C . TRP A 1 936 ? 11.940 3.119 -8.110 1.00 91.94 936 TRP A C 1
ATOM 7436 O O . TRP A 1 936 ? 11.917 4.064 -8.907 1.00 91.94 936 TRP A O 1
ATOM 7446 N N . SER A 1 937 ? 12.332 1.901 -8.487 1.00 92.94 937 SER A N 1
ATOM 7447 C CA . SER A 1 937 ? 12.557 1.477 -9.873 1.00 92.94 937 SER A CA 1
ATOM 7448 C C . SER A 1 937 ? 11.224 1.221 -10.591 1.00 92.94 937 SER A C 1
ATOM 7450 O O . SER A 1 937 ? 10.255 0.789 -9.964 1.00 92.94 937 SER A O 1
ATOM 7452 N N . LEU A 1 938 ? 11.154 1.435 -11.907 1.00 92.69 938 LEU A N 1
ATOM 7453 C CA . LEU A 1 938 ? 9.911 1.312 -12.685 1.00 92.69 938 LEU A CA 1
ATOM 7454 C C . LEU A 1 938 ? 10.101 0.333 -13.855 1.00 92.69 938 LEU A C 1
ATOM 7456 O O . LEU A 1 938 ? 11.121 0.393 -14.531 1.00 92.69 938 LEU A O 1
ATOM 7460 N N . SER A 1 939 ? 9.146 -0.583 -14.060 1.00 95.19 939 SER A N 1
ATOM 7461 C CA . SER A 1 939 ? 9.111 -1.529 -15.193 1.00 95.19 939 SER A CA 1
ATOM 7462 C C . SER A 1 939 ? 7.729 -2.180 -15.368 1.00 95.19 939 SER A C 1
ATOM 7464 O O . SER A 1 939 ? 7.009 -2.413 -14.383 1.00 95.19 939 SER A O 1
ATOM 7466 N N . SER A 1 940 ? 7.395 -2.493 -16.622 1.00 96.19 940 SER A N 1
ATOM 7467 C CA . SER A 1 940 ? 6.254 -3.309 -17.059 1.00 96.19 940 SER A CA 1
ATOM 7468 C C . SER A 1 940 ? 6.738 -4.725 -17.388 1.00 96.19 940 SER A C 1
ATOM 7470 O O . SER A 1 940 ? 7.768 -4.883 -18.034 1.00 96.19 940 SER A O 1
ATOM 7472 N N . ARG A 1 941 ? 6.016 -5.760 -16.940 1.00 96.94 941 ARG A N 1
ATOM 7473 C CA . ARG A 1 941 ? 6.433 -7.170 -17.066 1.00 96.94 941 ARG A CA 1
ATOM 7474 C C . ARG A 1 941 ? 6.662 -7.569 -18.531 1.00 96.94 941 ARG A C 1
ATOM 7476 O O . ARG A 1 941 ? 5.728 -7.513 -19.332 1.00 96.94 941 ARG A O 1
ATOM 7483 N N . GLY A 1 942 ? 7.866 -8.029 -18.865 1.00 95.94 942 GLY A N 1
ATOM 7484 C CA . GLY A 1 942 ? 8.229 -8.494 -20.210 1.00 95.94 942 GLY A CA 1
ATOM 7485 C C . GLY A 1 942 ? 8.385 -7.407 -21.281 1.00 95.94 942 GLY A C 1
ATOM 7486 O O . GLY A 1 942 ? 8.615 -7.748 -22.438 1.00 95.94 942 GLY A O 1
ATOM 7487 N N . SER A 1 943 ? 8.262 -6.123 -20.930 1.00 96.19 943 SER A N 1
ATOM 7488 C CA . SER A 1 943 ? 8.355 -5.003 -21.876 1.00 96.19 943 SER A CA 1
ATOM 7489 C C . SER A 1 943 ? 9.808 -4.556 -22.061 1.00 96.19 943 SER A C 1
ATOM 7491 O O . SER A 1 943 ? 10.436 -4.117 -21.098 1.00 96.19 943 SER A O 1
ATOM 7493 N N . PHE A 1 944 ? 10.349 -4.591 -23.282 1.00 95.44 944 PHE A N 1
ATOM 7494 C CA . PHE A 1 944 ? 11.727 -4.155 -23.560 1.00 95.44 944 PHE A CA 1
ATOM 7495 C C . PHE A 1 944 ? 11.794 -3.201 -24.763 1.00 95.44 944 PHE A C 1
ATOM 7497 O O . PHE A 1 944 ? 11.356 -3.539 -25.860 1.00 95.44 944 PHE A O 1
ATOM 7504 N N . ASP A 1 945 ? 12.406 -2.032 -24.569 1.00 93.12 945 ASP A N 1
ATOM 7505 C CA . ASP A 1 945 ? 12.690 -1.040 -25.614 1.00 93.12 945 ASP A CA 1
ATOM 7506 C C . ASP A 1 945 ? 14.209 -0.910 -25.860 1.00 93.12 945 ASP A C 1
ATOM 7508 O O . ASP A 1 945 ? 15.040 -1.326 -25.044 1.00 93.12 945 ASP A O 1
ATOM 7512 N N . PHE A 1 946 ? 14.586 -0.293 -26.986 1.00 92.31 946 PHE A N 1
ATOM 7513 C CA . PHE A 1 946 ? 15.982 -0.097 -27.398 1.00 92.31 946 PHE A CA 1
ATOM 7514 C C . PHE A 1 946 ? 16.232 1.344 -27.883 1.00 92.31 946 PHE A C 1
ATOM 7516 O O . PHE A 1 946 ? 15.367 1.907 -28.556 1.00 92.31 946 PHE A O 1
ATOM 7523 N N . PRO A 1 947 ? 17.423 1.932 -27.653 1.00 92.88 947 PRO A N 1
ATOM 7524 C CA . PRO A 1 947 ? 18.617 1.333 -27.049 1.00 92.88 947 PRO A CA 1
ATOM 7525 C C . PRO A 1 947 ? 18.520 1.196 -25.524 1.00 92.88 947 PRO A C 1
ATOM 7527 O O . PRO A 1 947 ? 17.866 1.996 -24.865 1.00 92.88 947 PRO A O 1
ATOM 7530 N N . VAL A 1 948 ? 19.229 0.213 -24.969 1.00 94.75 948 VAL A N 1
ATOM 7531 C CA . VAL A 1 948 ? 19.364 0.037 -23.515 1.00 94.75 948 VAL A CA 1
ATOM 7532 C C . VAL A 1 948 ? 20.339 1.076 -22.960 1.00 94.75 948 VAL A C 1
ATOM 7534 O O . VAL A 1 948 ? 21.353 1.391 -23.587 1.00 94.75 948 VAL A O 1
ATOM 7537 N N . SER A 1 949 ? 20.062 1.605 -21.769 1.00 93.75 949 SER A N 1
ATOM 7538 C CA . SER A 1 949 ? 20.982 2.512 -21.080 1.00 93.75 949 SER A CA 1
ATOM 7539 C C . SER A 1 949 ? 22.322 1.820 -20.756 1.00 93.75 949 SER A C 1
ATOM 7541 O O . SER A 1 949 ? 22.331 0.726 -20.179 1.00 93.75 949 SER A O 1
ATOM 7543 N N . PRO A 1 950 ? 23.481 2.458 -21.021 1.00 92.31 950 PRO A N 1
ATOM 7544 C CA . PRO A 1 950 ? 24.752 1.989 -20.474 1.00 92.31 950 PRO A CA 1
ATOM 7545 C C . PRO A 1 950 ? 24.801 2.187 -18.949 1.00 92.31 950 PRO A C 1
ATOM 7547 O O . PRO A 1 950 ? 25.435 1.410 -18.242 1.00 92.31 950 PRO A O 1
ATOM 7550 N N . TYR A 1 951 ? 24.086 3.186 -18.424 1.00 92.25 951 TYR A N 1
ATOM 7551 C CA . TYR A 1 951 ? 24.087 3.556 -17.012 1.00 92.25 951 TYR A CA 1
ATOM 7552 C C . TYR A 1 951 ? 23.022 2.817 -16.196 1.00 92.25 951 TYR A C 1
ATOM 7554 O O . TYR A 1 951 ? 21.864 2.721 -16.607 1.00 92.25 951 TYR A O 1
ATOM 7562 N N . ILE A 1 952 ? 23.418 2.414 -14.990 1.00 91.06 952 ILE A N 1
ATOM 7563 C CA . ILE A 1 952 ? 22.549 2.014 -13.878 1.00 91.06 952 ILE A CA 1
ATOM 7564 C C . ILE A 1 952 ? 21.890 3.266 -13.264 1.00 91.06 952 ILE A C 1
ATOM 7566 O O . ILE A 1 952 ? 22.524 4.320 -13.196 1.00 91.06 952 ILE A O 1
ATOM 7570 N N . SER A 1 953 ? 20.637 3.154 -12.802 1.00 93.06 953 SER A N 1
ATOM 7571 C CA . SER A 1 953 ? 19.787 4.285 -12.376 1.00 93.06 953 SER A CA 1
ATOM 7572 C C . SER A 1 953 ? 19.649 5.358 -13.457 1.00 93.06 953 SER A C 1
ATOM 7574 O O . SER A 1 953 ? 20.004 6.520 -13.262 1.00 93.06 953 SER A O 1
ATOM 7576 N N . ALA A 1 954 ? 19.138 4.963 -14.622 1.00 93.81 954 ALA A N 1
ATOM 7577 C CA . ALA A 1 954 ? 18.749 5.894 -15.670 1.00 93.81 954 ALA A CA 1
ATOM 7578 C C . ALA A 1 954 ? 17.298 6.391 -15.486 1.00 93.81 954 ALA A C 1
ATOM 7580 O O . ALA A 1 954 ? 16.434 5.621 -15.075 1.00 93.81 954 ALA A O 1
ATOM 7581 N N . PRO A 1 955 ? 16.983 7.653 -15.819 1.00 92.75 955 PRO A N 1
ATOM 7582 C CA . PRO A 1 955 ? 15.607 8.151 -15.794 1.00 92.75 955 PRO A CA 1
ATOM 7583 C C . PRO A 1 955 ? 14.751 7.455 -16.862 1.00 92.75 955 PRO A C 1
ATOM 7585 O O . PRO A 1 955 ? 15.191 7.337 -18.007 1.00 92.75 955 PRO A O 1
ATOM 7588 N N . VAL A 1 956 ? 13.519 7.057 -16.536 1.00 92.81 956 VAL A N 1
ATOM 7589 C CA . VAL A 1 956 ? 12.537 6.560 -17.526 1.00 92.81 956 VAL A CA 1
ATOM 7590 C C . VAL A 1 956 ? 12.174 7.668 -18.523 1.00 92.81 956 VAL A C 1
ATOM 7592 O O . VAL A 1 956 ? 11.658 8.707 -18.117 1.00 92.81 956 VAL A O 1
ATOM 7595 N N . ASN A 1 957 ? 12.451 7.472 -19.819 1.00 89.69 957 ASN A N 1
ATOM 7596 C CA . ASN A 1 957 ? 11.972 8.323 -20.920 1.00 89.69 957 ASN A CA 1
ATOM 7597 C C . ASN A 1 957 ? 12.181 7.664 -22.301 1.00 89.69 957 ASN A C 1
ATOM 7599 O O . ASN A 1 957 ? 12.982 6.742 -22.442 1.00 89.69 957 ASN A O 1
ATOM 7603 N N . ASP A 1 958 ? 11.536 8.220 -23.330 1.00 88.94 958 ASP A N 1
ATOM 7604 C CA . ASP A 1 958 ? 11.605 7.733 -24.718 1.00 88.94 958 ASP A CA 1
ATOM 7605 C C . ASP A 1 958 ? 13.016 7.793 -25.345 1.00 88.94 958 ASP A C 1
ATOM 7607 O O . ASP A 1 958 ? 13.303 7.078 -26.302 1.00 88.94 958 ASP A O 1
ATOM 7611 N N . THR A 1 959 ? 13.915 8.669 -24.872 1.00 85.38 959 THR A N 1
ATOM 7612 C CA . THR A 1 959 ? 15.174 8.966 -25.593 1.00 85.38 959 THR A CA 1
ATOM 7613 C C . THR A 1 959 ? 16.355 8.077 -25.195 1.00 85.38 959 THR A C 1
ATOM 7615 O O . THR A 1 959 ? 17.343 8.015 -25.925 1.00 85.38 959 THR A O 1
ATOM 7618 N N . ASN A 1 960 ? 16.250 7.359 -24.072 1.00 86.75 960 ASN A N 1
ATOM 7619 C CA . ASN A 1 960 ? 17.234 6.379 -23.590 1.00 86.75 960 ASN A CA 1
ATOM 7620 C C . ASN A 1 960 ? 16.662 4.950 -23.487 1.00 86.75 960 ASN A C 1
ATOM 7622 O O . ASN A 1 960 ? 17.206 4.133 -22.740 1.00 86.75 960 ASN A O 1
ATOM 7626 N N . GLY A 1 961 ? 15.538 4.690 -24.169 1.00 87.50 961 GLY A N 1
ATOM 7627 C CA . GLY A 1 961 ? 14.817 3.416 -24.139 1.00 87.50 961 GLY A CA 1
ATOM 7628 C C . GLY A 1 961 ? 14.225 3.046 -22.776 1.00 87.50 961 GLY A C 1
ATOM 7629 O O . GLY A 1 961 ? 13.913 1.883 -22.566 1.00 87.50 961 GLY A O 1
ATOM 7630 N N . GLY A 1 962 ? 14.098 3.982 -21.827 1.00 89.75 962 GLY A N 1
ATOM 7631 C CA . GLY A 1 962 ? 13.606 3.680 -20.478 1.00 89.75 962 GLY A CA 1
ATOM 7632 C C . GLY A 1 962 ? 12.105 3.425 -20.385 1.00 89.75 962 GLY A C 1
ATOM 7633 O O . GLY A 1 962 ? 11.648 2.787 -19.441 1.00 89.75 962 GLY A O 1
ATOM 7634 N N . GLY A 1 963 ? 11.342 3.900 -21.362 1.00 91.75 963 GLY A N 1
ATOM 7635 C CA . GLY A 1 963 ? 9.926 3.602 -21.533 1.00 91.75 963 GLY A CA 1
ATOM 7636 C C . GLY A 1 963 ? 9.418 4.170 -22.850 1.00 91.75 963 GLY A C 1
ATOM 7637 O O . GLY A 1 963 ? 10.172 4.819 -23.577 1.00 91.75 963 GLY A O 1
ATOM 7638 N N . ASN A 1 964 ? 8.145 3.924 -23.136 1.00 91.44 964 ASN A N 1
ATOM 7639 C CA . ASN A 1 964 ? 7.545 4.171 -24.438 1.00 91.44 964 ASN A CA 1
ATOM 7640 C C . ASN A 1 964 ? 6.218 4.926 -24.286 1.00 91.44 964 ASN A C 1
ATOM 7642 O O . ASN A 1 964 ? 5.174 4.345 -23.988 1.00 91.44 964 ASN A O 1
ATOM 7646 N N . SER A 1 965 ? 6.236 6.240 -24.512 1.00 89.81 965 SER A N 1
ATOM 7647 C CA . SER A 1 965 ? 5.069 7.122 -24.347 1.00 89.81 965 SER A CA 1
ATOM 7648 C C . SER A 1 965 ? 3.899 6.853 -25.308 1.00 89.81 965 SER A C 1
ATOM 7650 O O . SER A 1 965 ? 2.842 7.467 -25.160 1.00 89.81 965 SER A O 1
ATOM 7652 N N . SER A 1 966 ? 4.063 5.944 -26.280 1.00 90.00 966 SER A N 1
ATOM 7653 C CA . SER A 1 966 ? 3.002 5.523 -27.206 1.00 90.00 966 SER A CA 1
ATOM 7654 C C . SER A 1 966 ? 2.295 4.230 -26.788 1.00 90.00 966 SER A C 1
ATOM 7656 O O . SER A 1 966 ? 1.137 4.050 -27.160 1.00 90.00 966 SER A O 1
ATOM 7658 N N . THR A 1 967 ? 2.954 3.347 -26.028 1.00 90.19 967 THR A N 1
ATOM 7659 C CA . THR A 1 967 ? 2.326 2.145 -25.442 1.00 90.19 967 THR A CA 1
ATOM 7660 C C . THR A 1 967 ? 2.013 2.294 -23.953 1.00 90.19 967 THR A C 1
ATOM 7662 O O . THR A 1 967 ? 1.145 1.587 -23.458 1.00 90.19 967 THR A O 1
ATOM 7665 N N . TYR A 1 968 ? 2.666 3.238 -23.262 1.00 91.25 968 TYR A N 1
ATOM 7666 C CA . TYR A 1 968 ? 2.721 3.390 -21.798 1.00 91.25 968 TYR A CA 1
ATOM 7667 C C . TYR A 1 968 ? 3.488 2.274 -21.066 1.00 91.25 968 TYR A C 1
ATOM 7669 O O . TYR A 1 968 ? 3.350 2.106 -19.855 1.00 91.25 968 TYR A O 1
ATOM 7677 N N . GLU A 1 969 ? 4.332 1.528 -21.779 1.00 93.50 969 GLU A N 1
ATOM 7678 C CA . GLU A 1 969 ? 5.205 0.512 -21.188 1.00 93.50 969 GLU A CA 1
ATOM 7679 C C . GLU A 1 969 ? 6.536 1.106 -20.688 1.00 93.50 969 GLU A C 1
ATOM 7681 O O . GLU A 1 969 ? 7.005 2.142 -21.168 1.00 93.50 969 GLU A O 1
ATOM 7686 N N . ILE A 1 970 ? 7.136 0.459 -19.682 1.00 95.31 970 ILE A N 1
ATOM 7687 C CA . ILE A 1 970 ? 8.395 0.873 -19.045 1.00 95.31 970 ILE A CA 1
ATOM 7688 C C . ILE A 1 970 ? 9.367 -0.308 -19.061 1.00 95.31 970 ILE A C 1
ATOM 7690 O O . ILE A 1 970 ? 8.984 -1.432 -18.740 1.00 95.31 970 ILE A O 1
ATOM 7694 N N . ASN A 1 971 ? 10.625 -0.052 -19.412 1.00 96.00 971 ASN A N 1
ATOM 7695 C CA . ASN A 1 971 ? 11.568 -1.086 -19.823 1.00 96.00 971 ASN A CA 1
ATOM 7696 C C . ASN A 1 971 ? 12.058 -1.993 -18.669 1.00 96.00 971 ASN A C 1
ATOM 7698 O O . ASN A 1 971 ? 12.663 -1.538 -17.694 1.00 96.00 971 ASN A O 1
ATOM 7702 N N . ALA A 1 972 ? 11.858 -3.301 -18.834 1.00 96.56 972 ALA A N 1
ATOM 7703 C CA . ALA A 1 972 ? 12.171 -4.372 -17.894 1.00 96.56 972 ALA A CA 1
ATOM 7704 C C . ALA A 1 972 ? 13.638 -4.845 -17.883 1.00 96.56 972 ALA A C 1
ATOM 7706 O O . ALA A 1 972 ? 13.974 -5.797 -17.185 1.00 96.56 972 ALA A O 1
ATOM 7707 N N . TYR A 1 973 ? 14.565 -4.152 -18.555 1.00 96.75 973 TYR A N 1
ATOM 7708 C CA . TYR A 1 973 ? 16.005 -4.362 -18.323 1.00 96.75 973 TYR A CA 1
ATOM 7709 C C . TYR A 1 973 ? 16.463 -3.998 -16.894 1.00 96.75 973 TYR A C 1
ATOM 7711 O O . TYR A 1 973 ? 17.628 -4.216 -16.558 1.00 96.75 973 TYR A O 1
ATOM 7719 N N . GLU A 1 974 ? 15.596 -3.431 -16.047 1.00 95.50 974 GLU A N 1
ATOM 7720 C CA . GLU A 1 974 ? 15.863 -3.093 -14.637 1.00 95.50 974 GLU A CA 1
ATOM 7721 C C . GLU A 1 974 ? 17.049 -2.134 -14.416 1.00 95.50 974 GLU A C 1
ATOM 7723 O O . GLU A 1 974 ? 17.684 -2.140 -13.363 1.00 95.50 974 GLU A O 1
ATOM 7728 N N . VAL A 1 975 ? 17.366 -1.298 -15.411 1.00 95.44 975 VAL A N 1
ATOM 7729 C CA . VAL A 1 975 ? 18.382 -0.227 -15.313 1.00 95.44 975 VAL A CA 1
ATOM 7730 C C . VAL A 1 975 ? 17.771 1.173 -15.149 1.00 95.44 975 VAL A C 1
ATOM 7732 O O . VAL A 1 975 ? 18.510 2.157 -15.082 1.00 95.44 975 VAL A O 1
ATOM 7735 N N . TYR A 1 976 ? 16.442 1.268 -15.018 1.00 95.38 976 TYR A N 1
ATOM 7736 C CA . TYR A 1 976 ? 15.691 2.526 -14.990 1.00 95.38 976 TYR A CA 1
ATOM 7737 C C . TYR A 1 976 ? 14.982 2.798 -13.649 1.00 95.38 976 TYR A C 1
ATOM 7739 O O . TYR A 1 976 ? 14.557 1.875 -12.949 1.00 95.38 976 TYR A O 1
ATOM 7747 N N . SER A 1 977 ? 14.843 4.075 -13.283 1.00 93.38 977 SER A N 1
ATOM 7748 C CA . SER A 1 977 ? 14.202 4.519 -12.038 1.00 93.38 977 SER A CA 1
ATOM 7749 C C . SER A 1 977 ? 13.299 5.743 -12.208 1.00 93.38 977 SER A C 1
ATOM 7751 O O . SER A 1 977 ? 13.343 6.440 -13.226 1.00 93.38 977 SER A O 1
ATOM 7753 N N . SER A 1 978 ? 12.474 6.000 -11.187 1.00 91.56 978 SER A N 1
ATOM 7754 C CA . SER A 1 978 ? 11.733 7.257 -11.050 1.00 91.56 978 SER A CA 1
ATOM 7755 C C . SER A 1 978 ? 12.682 8.454 -10.900 1.00 91.56 978 SER A C 1
ATOM 7757 O O . SER A 1 978 ? 13.865 8.297 -10.592 1.00 91.56 978 SER A O 1
ATOM 7759 N N . GLU A 1 979 ? 12.156 9.671 -11.057 1.00 84.75 979 GLU A N 1
ATOM 7760 C CA . GLU A 1 979 ? 12.954 10.891 -10.906 1.00 84.75 979 GLU A CA 1
ATOM 7761 C C . GLU A 1 979 ? 13.432 11.190 -9.467 1.00 84.75 979 GLU A C 1
ATOM 7763 O O . GLU A 1 979 ? 14.277 12.066 -9.290 1.00 84.75 979 GLU A O 1
ATOM 7768 N N . SER A 1 980 ? 12.890 10.548 -8.431 1.00 83.62 980 SER A N 1
ATOM 7769 C CA . SER A 1 980 ? 13.428 10.663 -7.060 1.00 83.62 980 SER A CA 1
ATOM 7770 C C . SER A 1 980 ? 14.305 9.465 -6.696 1.00 83.62 980 SER A C 1
ATOM 7772 O O . SER A 1 980 ? 15.201 9.598 -5.868 1.00 83.62 980 SER A O 1
ATOM 7774 N N . GLY A 1 981 ? 14.055 8.320 -7.330 1.00 90.19 981 GLY A N 1
ATOM 7775 C CA . GLY A 1 981 ? 14.597 7.025 -6.959 1.00 90.19 981 GLY A CA 1
ATOM 7776 C C . GLY A 1 981 ? 15.912 6.613 -7.628 1.00 90.19 981 GLY A C 1
ATOM 7777 O O . GLY A 1 981 ? 16.692 7.414 -8.144 1.00 90.19 981 GLY A O 1
ATOM 7778 N N . SER A 1 982 ? 16.124 5.302 -7.587 1.00 93.88 982 SER A N 1
ATOM 7779 C CA . SER A 1 982 ? 17.307 4.523 -7.935 1.00 93.88 982 SER A CA 1
ATOM 7780 C C . SER A 1 982 ? 16.912 3.112 -8.417 1.00 93.88 982 SER A C 1
ATOM 7782 O O . SER A 1 982 ? 15.766 2.672 -8.297 1.00 93.88 982 SER A O 1
ATOM 7784 N N . THR A 1 983 ? 17.868 2.380 -8.984 1.00 95.00 983 THR A N 1
ATOM 7785 C CA . THR A 1 983 ? 17.748 0.952 -9.347 1.00 95.00 983 THR A CA 1
ATOM 7786 C C . THR A 1 983 ? 18.236 0.039 -8.221 1.00 95.00 983 THR A C 1
ATOM 7788 O O . THR A 1 983 ? 19.039 0.494 -7.402 1.00 95.00 983 THR A O 1
ATOM 7791 N N . PRO A 1 984 ? 17.856 -1.255 -8.197 1.00 95.50 984 PRO A N 1
ATOM 7792 C CA . PRO A 1 984 ? 18.235 -2.164 -7.115 1.00 95.50 984 PRO A CA 1
ATOM 7793 C C . PRO A 1 984 ? 19.756 -2.258 -6.968 1.00 95.50 984 PRO A C 1
ATOM 7795 O O . PRO A 1 984 ? 20.274 -1.998 -5.893 1.00 95.50 984 PRO A O 1
ATOM 7798 N N . ASP A 1 985 ? 20.485 -2.449 -8.073 1.00 95.12 985 ASP A N 1
ATOM 7799 C CA . ASP A 1 985 ? 21.955 -2.492 -8.145 1.00 95.12 985 ASP A CA 1
ATOM 7800 C C . ASP A 1 985 ? 22.641 -1.298 -7.465 1.00 95.12 985 ASP A C 1
ATOM 7802 O O . ASP A 1 985 ? 23.731 -1.429 -6.910 1.00 95.12 985 ASP A O 1
ATOM 7806 N N . ARG A 1 986 ? 22.013 -0.116 -7.516 1.00 94.56 986 ARG A N 1
ATOM 7807 C CA . ARG A 1 986 ? 22.542 1.104 -6.905 1.00 94.56 986 ARG A CA 1
ATOM 7808 C C . ARG A 1 986 ? 22.336 1.088 -5.396 1.00 94.56 986 ARG A C 1
ATOM 7810 O O . ARG A 1 986 ? 23.281 1.388 -4.671 1.00 94.56 986 ARG A O 1
ATOM 7817 N N . VAL A 1 987 ? 21.139 0.720 -4.936 1.00 95.94 987 VAL A N 1
ATOM 7818 C CA . VAL A 1 987 ? 20.863 0.570 -3.501 1.00 95.94 987 VAL A CA 1
ATOM 7819 C C . VAL A 1 987 ? 21.747 -0.529 -2.919 1.00 95.94 987 VAL A C 1
ATOM 7821 O O . VAL A 1 987 ? 22.399 -0.303 -1.905 1.00 95.94 987 VAL A O 1
ATOM 7824 N N . PHE A 1 988 ? 21.853 -1.663 -3.616 1.00 96.38 988 PHE A N 1
ATOM 7825 C CA . PHE A 1 988 ? 22.711 -2.796 -3.277 1.00 96.38 988 PHE A CA 1
ATOM 7826 C C . PHE A 1 988 ? 24.176 -2.356 -3.160 1.00 96.38 988 PHE A C 1
ATOM 7828 O O . PHE A 1 988 ? 24.781 -2.563 -2.117 1.00 96.38 988 PHE A O 1
ATOM 7835 N N . TYR A 1 989 ? 24.716 -1.629 -4.150 1.00 95.50 989 TYR A N 1
ATOM 7836 C CA . TYR A 1 989 ? 26.052 -1.025 -4.069 1.00 95.50 989 TYR A CA 1
ATOM 7837 C C . TYR A 1 989 ? 26.217 -0.125 -2.836 1.00 95.50 989 TYR A C 1
ATOM 7839 O O . TYR A 1 989 ? 27.217 -0.230 -2.126 1.00 95.50 989 TYR A O 1
ATOM 7847 N N . THR A 1 990 ? 25.257 0.763 -2.554 1.00 93.88 990 THR A N 1
ATOM 7848 C CA . THR A 1 990 ? 25.346 1.647 -1.379 1.00 93.88 990 THR A CA 1
ATOM 7849 C C . THR A 1 990 ? 25.182 0.906 -0.056 1.00 93.88 990 THR A C 1
ATOM 7851 O O . THR A 1 990 ? 25.761 1.336 0.928 1.00 93.88 990 THR A O 1
ATOM 7854 N N . GLN A 1 991 ? 24.460 -0.212 -0.029 1.00 93.50 991 GLN A N 1
ATOM 7855 C CA . GLN A 1 991 ? 24.303 -1.082 1.136 1.00 93.50 991 GLN A CA 1
ATOM 7856 C C . GLN A 1 991 ? 25.572 -1.908 1.393 1.00 93.50 991 GLN A C 1
ATOM 7858 O O . GLN A 1 991 ? 26.147 -1.845 2.476 1.00 93.50 991 GLN A O 1
ATOM 7863 N N . ASP A 1 992 ? 26.073 -2.607 0.374 1.00 94.50 992 ASP A N 1
ATOM 7864 C CA . ASP A 1 992 ? 27.244 -3.490 0.469 1.00 94.50 992 ASP A CA 1
ATOM 7865 C C . ASP A 1 992 ? 28.558 -2.704 0.691 1.00 94.50 992 ASP A C 1
ATOM 7867 O O . ASP A 1 992 ? 29.563 -3.268 1.123 1.00 94.50 992 ASP A O 1
ATOM 7871 N N . THR A 1 993 ? 28.552 -1.381 0.467 1.00 95.62 993 THR A N 1
ATOM 7872 C CA . THR A 1 993 ? 29.645 -0.459 0.845 1.00 95.62 993 THR A CA 1
ATOM 7873 C C . THR A 1 993 ? 29.412 0.304 2.158 1.00 95.62 993 THR A C 1
ATOM 7875 O O . THR A 1 993 ? 30.297 1.058 2.575 1.00 95.62 993 THR A O 1
ATOM 7878 N N . LYS A 1 994 ? 28.261 0.120 2.826 1.00 95.44 994 LYS A N 1
ATOM 7879 C CA . LYS A 1 994 ? 27.869 0.775 4.091 1.00 95.44 994 LYS A CA 1
ATOM 7880 C C . LYS A 1 994 ? 27.247 -0.245 5.063 1.00 95.44 994 LYS A C 1
ATOM 7882 O O . LYS A 1 994 ? 26.048 -0.189 5.324 1.00 95.44 994 LYS A O 1
ATOM 7887 N N . PRO A 1 995 ? 28.048 -1.165 5.637 1.00 89.06 995 PRO A N 1
ATOM 7888 C CA . PRO A 1 995 ? 27.542 -2.284 6.443 1.00 89.06 995 PRO A CA 1
ATOM 7889 C C . PRO A 1 995 ? 26.829 -1.886 7.749 1.00 89.06 995 PRO A C 1
ATOM 7891 O O . PRO A 1 995 ? 26.183 -2.731 8.355 1.00 89.06 995 PRO A O 1
ATOM 7894 N N . PHE A 1 996 ? 26.908 -0.617 8.166 1.00 94.31 996 PHE A N 1
ATOM 7895 C CA . PHE A 1 996 ? 26.121 -0.065 9.276 1.00 94.31 996 PHE A CA 1
ATOM 7896 C C . PHE A 1 996 ? 24.636 0.171 8.924 1.00 94.31 996 PHE A C 1
ATOM 7898 O O . PHE A 1 996 ? 23.813 0.370 9.815 1.00 94.31 996 PHE A O 1
ATOM 7905 N N . VAL A 1 997 ? 24.270 0.148 7.636 1.00 96.25 997 VAL A N 1
ATOM 7906 C CA . VAL A 1 997 ? 22.875 0.235 7.181 1.00 96.25 997 VAL A CA 1
ATOM 7907 C C . VAL A 1 997 ? 22.243 -1.152 7.270 1.00 96.25 997 VAL A C 1
ATOM 7909 O O . VAL A 1 997 ? 22.622 -2.058 6.528 1.00 96.25 997 VAL A O 1
ATOM 7912 N N . ALA A 1 998 ? 21.241 -1.309 8.138 1.00 96.00 998 ALA A N 1
ATOM 7913 C CA . ALA A 1 998 ? 20.637 -2.603 8.475 1.00 96.00 998 ALA A CA 1
ATOM 7914 C C . ALA A 1 998 ? 19.905 -3.293 7.305 1.00 96.00 998 ALA A C 1
ATOM 7916 O O . ALA A 1 998 ? 19.550 -4.465 7.407 1.00 96.00 998 ALA A O 1
ATOM 7917 N N . GLY A 1 999 ? 19.654 -2.570 6.211 1.00 95.75 999 GLY A N 1
ATOM 7918 C CA . GLY A 1 999 ? 18.948 -3.029 5.016 1.00 95.75 999 GLY A CA 1
ATOM 7919 C C . GLY A 1 999 ? 17.939 -1.989 4.542 1.00 95.75 999 GLY A C 1
ATOM 7920 O O . GLY A 1 999 ? 18.181 -0.786 4.672 1.00 95.75 999 GLY A O 1
ATOM 7921 N N . GLY A 1 1000 ? 16.826 -2.428 3.958 1.00 93.50 1000 GLY A N 1
ATOM 7922 C CA . GLY A 1 1000 ? 15.756 -1.513 3.559 1.00 93.50 1000 GLY A CA 1
ATOM 7923 C C . GLY A 1 1000 ? 14.596 -2.162 2.812 1.00 93.50 1000 GLY A C 1
ATOM 7924 O O . GLY A 1 1000 ? 14.676 -3.334 2.435 1.00 93.50 1000 GLY A O 1
ATOM 7925 N N . SER A 1 1001 ? 13.539 -1.377 2.600 1.00 90.00 1001 SER A N 1
ATOM 7926 C CA . SER A 1 1001 ? 12.272 -1.809 2.004 1.00 90.00 1001 SER A CA 1
ATOM 7927 C C . SER A 1 1001 ? 12.038 -1.227 0.608 1.00 90.00 1001 SER A C 1
ATOM 7929 O O . SER A 1 1001 ? 12.248 -0.041 0.351 1.00 90.00 1001 SER A O 1
ATOM 7931 N N . TYR A 1 1002 ? 11.583 -2.089 -0.301 1.00 95.19 1002 TYR A N 1
ATOM 7932 C CA . TYR A 1 1002 ? 11.479 -1.837 -1.742 1.00 95.19 1002 TYR A CA 1
ATOM 7933 C C . TYR A 1 1002 ? 10.052 -2.080 -2.274 1.00 95.19 1002 TYR A C 1
ATOM 7935 O O . TYR A 1 1002 ? 9.279 -2.811 -1.657 1.00 95.19 1002 TYR A O 1
ATOM 7943 N N . SER A 1 1003 ? 9.708 -1.522 -3.442 1.00 91.88 1003 SER A N 1
ATOM 7944 C CA . SER A 1 1003 ? 8.327 -1.527 -3.975 1.00 91.88 1003 SER A CA 1
ATOM 7945 C C . SER A 1 1003 ? 8.229 -2.031 -5.428 1.00 91.88 1003 SER A C 1
ATOM 7947 O O . SER A 1 1003 ? 9.168 -1.904 -6.220 1.00 91.88 1003 SER A O 1
ATOM 7949 N N . GLY A 1 1004 ? 7.066 -2.575 -5.816 1.00 89.50 1004 GLY A N 1
ATOM 7950 C CA . GLY A 1 1004 ? 6.703 -2.836 -7.224 1.00 89.50 1004 GLY A CA 1
ATOM 7951 C C . GLY A 1 1004 ? 7.483 -3.949 -7.946 1.00 89.50 1004 GLY A C 1
ATOM 7952 O O . GLY A 1 1004 ? 7.662 -3.873 -9.167 1.00 89.50 1004 GLY A O 1
ATOM 7953 N N . ILE A 1 1005 ? 7.979 -4.948 -7.204 1.00 96.12 1005 ILE A N 1
ATOM 7954 C CA . ILE A 1 1005 ? 8.787 -6.085 -7.703 1.00 96.12 1005 ILE A CA 1
ATOM 7955 C C . ILE A 1 1005 ? 7.949 -7.128 -8.463 1.00 96.12 1005 ILE A C 1
ATOM 7957 O O . ILE A 1 1005 ? 8.434 -7.760 -9.401 1.00 96.12 1005 ILE A O 1
ATOM 7961 N N . ILE A 1 1006 ? 6.686 -7.277 -8.079 1.00 96.12 1006 ILE A N 1
ATOM 7962 C CA . ILE A 1 1006 ? 5.681 -8.160 -8.683 1.00 96.12 1006 ILE A CA 1
ATOM 7963 C C . ILE A 1 1006 ? 4.603 -7.249 -9.313 1.00 96.12 1006 ILE A C 1
ATOM 7965 O O . ILE A 1 1006 ? 4.529 -6.067 -8.965 1.00 96.12 1006 ILE A O 1
ATOM 7969 N N . ASP A 1 1007 ? 3.831 -7.722 -10.296 1.00 95.44 1007 ASP A N 1
ATOM 7970 C CA . ASP A 1 1007 ? 2.681 -6.968 -10.828 1.00 95.44 1007 ASP A CA 1
ATOM 7971 C C . ASP A 1 1007 ? 1.372 -7.216 -10.043 1.00 95.44 1007 ASP A C 1
ATOM 7973 O O . ASP A 1 1007 ? 1.318 -8.068 -9.153 1.00 95.44 1007 ASP A O 1
ATOM 7977 N N . LEU A 1 1008 ? 0.309 -6.469 -10.374 1.00 94.12 1008 LEU A N 1
ATOM 7978 C CA . LEU A 1 1008 ? -0.993 -6.517 -9.684 1.00 94.12 1008 LEU A CA 1
ATOM 7979 C C . LEU A 1 1008 ? -1.705 -7.882 -9.776 1.00 94.12 1008 LEU A C 1
ATOM 7981 O O . LEU A 1 1008 ? -2.542 -8.196 -8.930 1.00 94.12 1008 LEU A O 1
ATOM 7985 N N . THR A 1 1009 ? -1.339 -8.734 -10.740 1.00 95.69 1009 THR A N 1
ATOM 7986 C CA . THR A 1 1009 ? -1.865 -10.106 -10.836 1.00 95.69 1009 THR A CA 1
ATOM 7987 C C . THR A 1 1009 ? -1.132 -11.079 -9.913 1.00 95.69 1009 THR A C 1
ATOM 7989 O O . THR A 1 1009 ? -1.577 -12.212 -9.704 1.00 95.69 1009 THR A O 1
ATOM 7992 N N . GLY A 1 1010 ? 0.011 -10.684 -9.350 1.00 94.56 1010 GLY A N 1
ATOM 7993 C CA . GLY A 1 1010 ? 0.949 -11.616 -8.738 1.00 94.56 1010 GLY A CA 1
ATOM 7994 C C . GLY A 1 1010 ? 1.758 -12.404 -9.774 1.00 94.56 1010 GLY A C 1
ATOM 7995 O O . GLY A 1 1010 ? 2.145 -13.541 -9.502 1.00 94.56 1010 GLY A O 1
ATOM 7996 N N . LEU A 1 1011 ? 1.984 -11.853 -10.972 1.00 95.44 1011 LEU A N 1
ATOM 7997 C CA . LEU A 1 1011 ? 2.957 -12.390 -11.921 1.00 95.44 1011 LEU A CA 1
ATOM 7998 C C . LEU A 1 1011 ? 4.307 -11.691 -11.722 1.00 95.44 1011 LEU A C 1
ATOM 8000 O O . LEU A 1 1011 ? 4.407 -10.492 -11.444 1.00 95.44 1011 LEU A O 1
ATOM 8004 N N . LYS A 1 1012 ? 5.375 -12.483 -11.815 1.00 96.31 1012 LYS A N 1
ATOM 8005 C CA . LYS A 1 1012 ? 6.743 -12.044 -11.528 1.00 96.31 1012 LYS A CA 1
ATOM 8006 C C . LYS A 1 1012 ? 7.252 -11.175 -12.672 1.00 96.31 1012 LYS A C 1
ATOM 8008 O O . LYS A 1 1012 ? 7.160 -11.567 -13.833 1.00 96.31 1012 LYS A O 1
ATOM 8013 N N . LYS A 1 1013 ? 7.812 -10.016 -12.328 1.00 97.31 1013 LYS A N 1
ATOM 8014 C CA . LYS A 1 1013 ? 8.615 -9.208 -13.249 1.00 97.31 1013 LYS A CA 1
ATOM 8015 C C . LYS A 1 1013 ? 10.051 -9.715 -13.262 1.00 97.31 1013 LYS A C 1
ATOM 8017 O O . LYS A 1 1013 ? 10.503 -10.362 -12.321 1.00 97.31 1013 LYS A O 1
ATOM 8022 N N . GLU A 1 1014 ? 10.798 -9.281 -14.257 1.00 97.25 1014 GLU A N 1
ATOM 8023 C CA . GLU A 1 1014 ? 12.247 -9.412 -14.402 1.00 97.25 1014 GLU A CA 1
ATOM 8024 C C . GLU A 1 1014 ? 12.981 -8.995 -13.107 1.00 97.25 1014 GLU A C 1
ATOM 8026 O O . GLU A 1 1014 ? 13.898 -9.678 -12.639 1.00 97.25 1014 GLU A O 1
ATOM 8031 N N . ARG A 1 1015 ? 12.484 -7.935 -12.447 1.00 96.12 1015 ARG A N 1
ATOM 8032 C CA . ARG A 1 1015 ? 12.917 -7.472 -11.117 1.00 96.12 1015 ARG A CA 1
ATOM 8033 C C . ARG A 1 1015 ? 12.958 -8.571 -10.054 1.00 96.12 1015 ARG A C 1
ATOM 8035 O O . ARG A 1 1015 ? 13.893 -8.585 -9.260 1.00 96.12 1015 ARG A O 1
ATOM 8042 N N . PHE A 1 1016 ? 11.984 -9.482 -10.020 1.00 98.19 1016 PHE A N 1
ATOM 8043 C CA . PHE A 1 1016 ? 11.908 -10.560 -9.024 1.00 98.19 1016 PHE A CA 1
ATOM 8044 C C . PHE A 1 1016 ? 13.213 -11.367 -8.989 1.00 98.19 1016 PHE A C 1
ATOM 8046 O O . PHE A 1 1016 ? 13.808 -11.571 -7.933 1.00 98.19 1016 PHE A O 1
ATOM 8053 N N . TYR A 1 1017 ? 13.713 -11.751 -10.161 1.00 98.06 1017 TYR A N 1
ATOM 8054 C CA . TYR A 1 1017 ? 14.904 -12.586 -10.289 1.00 98.06 1017 TYR A CA 1
ATOM 8055 C C . TYR A 1 1017 ? 16.194 -11.829 -9.944 1.00 98.06 1017 TYR A C 1
ATOM 8057 O O . TYR A 1 1017 ? 17.114 -12.420 -9.378 1.00 98.06 1017 TYR A O 1
ATOM 8065 N N . LEU A 1 1018 ? 16.247 -10.513 -10.191 1.00 97.56 1018 LEU A N 1
ATOM 8066 C CA . LEU A 1 1018 ? 17.351 -9.652 -9.751 1.00 97.56 1018 LEU A CA 1
ATOM 8067 C C . LEU A 1 1018 ? 17.475 -9.637 -8.219 1.00 97.56 1018 LEU A C 1
ATOM 8069 O O . LEU A 1 1018 ? 18.550 -9.927 -7.693 1.00 97.56 1018 LEU A O 1
ATOM 8073 N N . TYR A 1 1019 ? 16.380 -9.380 -7.498 1.00 97.88 1019 TYR A N 1
ATOM 8074 C CA . TYR A 1 1019 ? 16.374 -9.401 -6.029 1.00 97.88 1019 TYR A CA 1
ATOM 8075 C C . TYR A 1 1019 ? 16.656 -10.802 -5.476 1.00 97.88 1019 TYR A C 1
ATOM 8077 O O . TYR A 1 1019 ? 17.556 -10.948 -4.647 1.00 97.88 1019 TYR A O 1
ATOM 8085 N N . GLN A 1 1020 ? 15.981 -11.837 -5.995 1.00 97.75 1020 GLN A N 1
ATOM 8086 C CA . GLN A 1 1020 ? 16.201 -13.230 -5.587 1.00 97.75 1020 GLN A CA 1
ATOM 8087 C C . GLN A 1 1020 ? 17.675 -13.635 -5.741 1.00 97.75 1020 GLN A C 1
ATOM 8089 O O . GLN A 1 1020 ? 18.217 -14.326 -4.881 1.00 97.75 1020 GLN A O 1
ATOM 8094 N N . SER A 1 1021 ? 18.359 -13.151 -6.784 1.00 96.31 1021 SER A N 1
ATOM 8095 C CA . SER A 1 1021 ? 19.768 -13.467 -7.035 1.00 96.31 1021 SER A CA 1
ATOM 8096 C C . SER A 1 1021 ? 20.768 -12.873 -6.027 1.00 96.31 1021 SER A C 1
ATOM 8098 O O . SER A 1 1021 ? 21.812 -13.489 -5.801 1.00 96.31 1021 SER A O 1
ATOM 8100 N N . ARG A 1 1022 ? 20.458 -11.726 -5.390 1.00 94.81 1022 ARG A N 1
ATOM 8101 C CA . ARG A 1 1022 ? 21.258 -11.156 -4.279 1.00 94.81 1022 ARG A CA 1
ATOM 8102 C C . ARG A 1 1022 ? 20.819 -11.724 -2.934 1.00 94.81 1022 ARG A C 1
ATOM 8104 O O . ARG A 1 1022 ? 21.665 -12.110 -2.133 1.00 94.81 1022 ARG A O 1
ATOM 8111 N N . TRP A 1 1023 ? 19.513 -11.755 -2.675 1.00 96.38 1023 TRP A N 1
ATOM 8112 C CA . TRP A 1 1023 ? 18.962 -12.102 -1.364 1.00 96.38 1023 TRP A CA 1
ATOM 8113 C C . TRP A 1 1023 ? 19.040 -13.595 -1.045 1.00 96.38 1023 TRP A C 1
ATOM 8115 O O . TRP A 1 1023 ? 19.248 -13.954 0.111 1.00 96.38 1023 TRP A O 1
ATOM 8125 N N . ARG A 1 1024 ? 18.969 -14.457 -2.066 1.00 95.12 1024 ARG A N 1
ATOM 8126 C CA . ARG A 1 1024 ? 19.128 -15.912 -1.956 1.00 95.12 1024 ARG A CA 1
ATOM 8127 C C . ARG A 1 1024 ? 20.382 -16.366 -2.699 1.00 95.12 1024 ARG A C 1
ATOM 8129 O O . ARG A 1 1024 ? 20.328 -17.065 -3.709 1.00 95.12 1024 ARG A O 1
ATOM 8136 N N . SER A 1 1025 ? 21.542 -15.929 -2.210 1.00 90.81 1025 SER A N 1
ATOM 8137 C CA . SER A 1 1025 ? 22.851 -16.246 -2.806 1.00 90.81 1025 SER A CA 1
ATOM 8138 C C . SER A 1 1025 ? 23.206 -17.746 -2.760 1.00 90.81 1025 SER A C 1
ATOM 8140 O O . SER A 1 1025 ? 24.098 -18.204 -3.479 1.00 90.81 1025 SER A O 1
ATOM 8142 N N . ASP A 1 1026 ? 22.491 -18.525 -1.945 1.00 91.88 1026 ASP A N 1
ATOM 8143 C CA . ASP A 1 1026 ? 22.510 -19.986 -1.830 1.00 91.88 1026 ASP A CA 1
ATOM 8144 C C . ASP A 1 1026 ? 21.634 -20.706 -2.876 1.00 91.88 1026 ASP A C 1
ATOM 8146 O O . ASP A 1 1026 ? 21.854 -21.885 -3.156 1.00 91.88 1026 ASP A O 1
ATOM 8150 N N . PHE A 1 1027 ? 20.658 -20.015 -3.468 1.00 95.06 1027 PHE A N 1
ATOM 8151 C CA . PHE A 1 1027 ? 19.710 -20.578 -4.426 1.00 95.06 1027 PHE A CA 1
ATOM 8152 C C . PHE A 1 1027 ? 20.298 -20.590 -5.854 1.00 95.06 1027 PHE A C 1
ATOM 8154 O O . PHE A 1 1027 ? 20.860 -19.575 -6.271 1.00 95.06 1027 PHE A O 1
ATOM 8161 N N . PRO A 1 1028 ? 20.168 -21.679 -6.644 1.00 96.44 1028 PRO A N 1
ATOM 8162 C CA . PRO A 1 1028 ? 20.633 -21.761 -8.042 1.00 96.44 1028 PRO A CA 1
ATOM 8163 C C . PRO A 1 1028 ? 19.901 -20.867 -9.071 1.00 96.44 1028 PRO A C 1
ATOM 8165 O O . PRO A 1 1028 ? 19.342 -21.350 -10.054 1.00 96.44 1028 PRO A O 1
ATOM 8168 N N . ALA A 1 1029 ? 19.925 -19.547 -8.884 1.00 95.50 1029 ALA A N 1
ATOM 8169 C CA . ALA A 1 1029 ? 19.304 -18.578 -9.784 1.00 95.50 1029 ALA A CA 1
ATOM 8170 C C . ALA A 1 1029 ? 20.057 -18.433 -11.121 1.00 95.50 1029 ALA A C 1
ATOM 8172 O O . ALA A 1 1029 ? 21.284 -18.296 -11.151 1.00 95.50 1029 ALA A O 1
ATOM 8173 N N . ALA A 1 1030 ? 19.312 -18.386 -12.222 1.00 97.38 1030 ALA A N 1
ATOM 8174 C CA . ALA A 1 1030 ? 19.713 -17.830 -13.513 1.00 97.38 1030 ALA A CA 1
ATOM 8175 C C . ALA A 1 1030 ? 18.451 -17.271 -14.185 1.00 97.38 1030 ALA A C 1
ATOM 8177 O O . ALA A 1 1030 ? 17.422 -17.943 -14.178 1.00 97.38 1030 ALA A O 1
ATOM 8178 N N . HIS A 1 1031 ? 18.525 -16.057 -14.726 1.00 98.25 1031 HIS A N 1
ATOM 8179 C CA . HIS A 1 1031 ? 17.444 -15.445 -15.498 1.00 98.25 1031 HIS A CA 1
ATOM 8180 C C . HIS A 1 1031 ? 18.030 -14.528 -16.576 1.00 98.25 1031 HIS A C 1
ATOM 8182 O O . HIS A 1 1031 ? 18.764 -13.594 -16.238 1.00 98.25 1031 HIS A O 1
ATOM 8188 N N . ILE A 1 1032 ? 17.744 -14.812 -17.848 1.00 98.06 1032 ILE A N 1
ATOM 8189 C CA . ILE A 1 1032 ? 18.124 -13.989 -19.005 1.00 98.06 1032 ILE A CA 1
ATOM 8190 C C . ILE A 1 1032 ? 17.029 -12.953 -19.276 1.00 98.06 1032 ILE A C 1
ATOM 8192 O O . ILE A 1 1032 ? 15.846 -13.287 -19.295 1.00 98.06 1032 ILE A O 1
ATOM 8196 N N . VAL A 1 1033 ? 17.432 -11.715 -19.568 1.00 97.81 1033 VAL A N 1
ATOM 8197 C CA . VAL A 1 1033 ? 16.572 -10.711 -20.211 1.00 97.81 1033 VAL A CA 1
ATOM 8198 C C . VAL A 1 1033 ? 17.311 -10.100 -21.410 1.00 97.81 1033 VAL A C 1
ATOM 8200 O O . VAL A 1 1033 ? 18.505 -9.813 -21.283 1.00 97.81 1033 VAL A O 1
ATOM 8203 N N . PRO A 1 1034 ? 16.650 -9.872 -22.561 1.00 97.44 1034 PRO A N 1
ATOM 8204 C CA . PRO A 1 1034 ? 15.205 -9.854 -22.794 1.00 97.44 1034 PRO A CA 1
ATOM 8205 C C . PRO A 1 1034 ? 14.662 -11.203 -23.306 1.00 97.44 1034 PRO A C 1
ATOM 8207 O O . PRO A 1 1034 ? 15.367 -12.206 -23.378 1.00 97.44 1034 PRO A O 1
ATOM 8210 N N . HIS A 1 1035 ? 13.399 -11.220 -23.739 1.00 96.75 1035 HIS A N 1
ATOM 8211 C CA . HIS A 1 1035 ? 12.864 -12.304 -24.565 1.00 96.75 1035 HIS A CA 1
ATOM 8212 C C . HIS A 1 1035 ? 13.512 -12.342 -25.969 1.00 96.75 1035 HIS A C 1
ATOM 8214 O O . HIS A 1 1035 ? 13.937 -11.308 -26.482 1.00 96.75 1035 HIS A O 1
ATOM 8220 N N . TRP A 1 1036 ? 13.508 -13.486 -26.669 1.00 97.12 1036 TRP A N 1
ATOM 8221 C CA . TRP A 1 1036 ? 14.202 -13.643 -27.967 1.00 97.12 1036 TRP A CA 1
ATOM 8222 C C . TRP A 1 1036 ? 13.293 -13.584 -29.215 1.00 97.12 1036 TRP A C 1
ATOM 8224 O O . TRP A 1 1036 ? 13.447 -14.366 -30.155 1.00 97.12 1036 TRP A O 1
ATOM 8234 N N . ASN A 1 1037 ? 12.338 -12.650 -29.242 1.00 96.56 1037 ASN A N 1
ATOM 8235 C CA . ASN A 1 1037 ? 11.341 -12.481 -30.310 1.00 96.56 1037 ASN A CA 1
ATOM 8236 C C . ASN A 1 1037 ? 11.374 -11.065 -30.921 1.00 96.56 1037 ASN A C 1
ATOM 8238 O O . ASN A 1 1037 ? 10.548 -10.224 -30.585 1.00 96.56 1037 ASN A O 1
ATOM 8242 N N . TRP A 1 1038 ? 12.307 -10.826 -31.849 1.00 96.06 1038 TRP A N 1
ATOM 8243 C CA . TRP A 1 1038 ? 12.559 -9.502 -32.449 1.00 96.06 1038 TRP A CA 1
ATOM 8244 C C . TRP A 1 1038 ? 12.682 -9.536 -33.991 1.00 96.06 1038 TRP A C 1
ATOM 8246 O O . TRP A 1 1038 ? 13.765 -9.303 -34.539 1.00 96.06 1038 TRP A O 1
ATOM 8256 N N . PRO A 1 1039 ? 11.619 -9.884 -34.743 1.00 94.62 1039 PRO A N 1
ATOM 8257 C CA . PRO A 1 1039 ? 11.691 -10.084 -36.198 1.00 94.62 1039 PRO A CA 1
ATOM 8258 C C . PRO A 1 1039 ? 12.187 -8.857 -36.989 1.00 94.62 1039 PRO A C 1
ATOM 8260 O O . PRO A 1 1039 ? 12.790 -9.008 -38.050 1.00 94.62 1039 PRO A O 1
ATOM 8263 N N . GLU A 1 1040 ? 11.989 -7.648 -36.470 1.00 94.81 1040 GLU A N 1
ATOM 8264 C CA . GLU A 1 1040 ? 12.470 -6.383 -37.027 1.00 94.81 1040 GLU A CA 1
ATOM 8265 C C . GLU A 1 1040 ? 13.934 -6.053 -36.669 1.00 94.81 1040 GLU A C 1
ATOM 8267 O O . GLU A 1 1040 ? 14.539 -5.184 -37.303 1.00 94.81 1040 GLU A O 1
ATOM 8272 N N . ARG A 1 1041 ? 14.536 -6.767 -35.703 1.00 95.88 1041 ARG A N 1
ATOM 8273 C CA . ARG A 1 1041 ? 15.923 -6.570 -35.229 1.00 95.88 1041 ARG A CA 1
ATOM 8274 C C . ARG A 1 1041 ? 16.938 -7.561 -35.800 1.00 95.88 1041 ARG A C 1
ATOM 8276 O O . ARG A 1 1041 ? 18.076 -7.569 -35.346 1.00 95.88 1041 ARG A O 1
ATOM 8283 N N . VAL A 1 1042 ? 16.584 -8.390 -36.785 1.00 97.44 1042 VAL A N 1
ATOM 8284 C CA . VAL A 1 1042 ? 17.516 -9.374 -37.381 1.00 97.44 1042 VAL A CA 1
ATOM 8285 C C . VAL A 1 1042 ? 18.800 -8.692 -37.870 1.00 97.44 1042 VAL A C 1
ATOM 8287 O O . VAL A 1 1042 ? 18.760 -7.821 -38.737 1.00 97.44 1042 VAL A O 1
ATOM 8290 N N . GLY A 1 1043 ? 19.943 -9.091 -37.302 1.00 96.75 1043 GLY A N 1
ATOM 8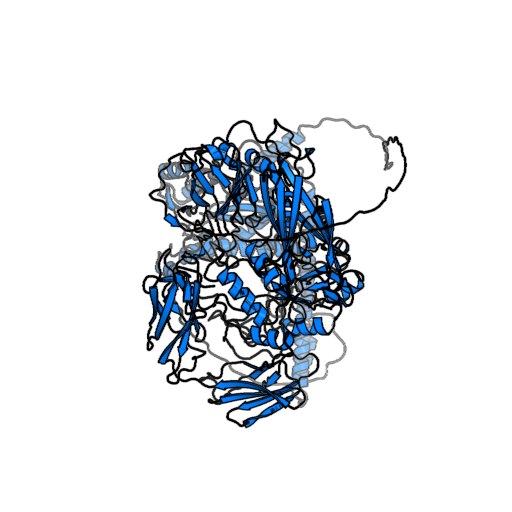291 C CA . GLY A 1 1043 ? 21.249 -8.486 -37.586 1.00 96.75 1043 GLY A CA 1
ATOM 8292 C C . GLY A 1 1043 ? 21.543 -7.167 -36.853 1.00 96.75 1043 GLY A C 1
ATOM 8293 O O . GLY A 1 1043 ? 22.554 -6.534 -37.151 1.00 96.75 1043 GLY A O 1
ATOM 8294 N N . GLN A 1 1044 ? 20.698 -6.745 -35.907 1.00 97.62 1044 GLN A N 1
ATOM 8295 C CA . GLN A 1 1044 ? 20.910 -5.582 -35.038 1.00 97.62 1044 GLN A CA 1
ATOM 8296 C C . GLN A 1 1044 ? 21.349 -6.006 -33.629 1.00 97.62 1044 GLN A C 1
ATOM 8298 O O . GLN A 1 1044 ? 21.044 -7.109 -33.172 1.00 97.62 1044 GLN A O 1
ATOM 8303 N N . VAL A 1 1045 ? 22.025 -5.098 -32.920 1.00 96.50 1045 VAL A N 1
ATOM 8304 C CA . VAL A 1 1045 ? 22.438 -5.304 -31.524 1.00 96.50 1045 VAL A CA 1
ATOM 8305 C C . VAL A 1 1045 ? 21.220 -5.332 -30.595 1.00 96.50 1045 VAL A C 1
ATOM 8307 O O . VAL A 1 1045 ? 20.339 -4.474 -30.691 1.00 96.50 1045 VAL A O 1
ATOM 8310 N N . THR A 1 1046 ? 21.170 -6.318 -29.708 1.00 96.44 1046 THR A N 1
ATOM 8311 C CA . THR A 1 1046 ? 20.112 -6.579 -28.726 1.00 96.44 1046 THR A CA 1
ATOM 8312 C C . THR A 1 1046 ? 20.800 -7.087 -27.452 1.00 96.44 1046 THR A C 1
ATOM 8314 O O . THR A 1 1046 ? 21.131 -8.266 -27.402 1.00 96.44 1046 THR A O 1
ATOM 8317 N N . PRO A 1 1047 ? 21.109 -6.207 -26.476 1.00 97.06 1047 PRO A N 1
ATOM 8318 C CA . PRO A 1 1047 ? 21.891 -6.564 -25.290 1.00 97.06 1047 PRO A CA 1
ATOM 8319 C C . PRO A 1 1047 ? 21.268 -7.683 -24.456 1.00 97.06 1047 PRO A C 1
ATOM 8321 O O . PRO A 1 1047 ? 20.084 -7.612 -24.142 1.00 97.06 1047 PRO A O 1
ATOM 8324 N N . ASP A 1 1048 ? 22.069 -8.646 -24.012 1.00 97.69 1048 ASP A N 1
ATOM 8325 C CA . ASP A 1 1048 ? 21.634 -9.671 -23.057 1.00 97.69 1048 ASP A CA 1
ATOM 8326 C C . ASP A 1 1048 ? 22.147 -9.335 -21.650 1.00 97.69 1048 ASP A C 1
ATOM 8328 O O . ASP A 1 1048 ? 23.350 -9.158 -21.433 1.00 97.69 1048 ASP A O 1
ATOM 8332 N N . HIS A 1 1049 ? 21.247 -9.264 -20.669 1.00 97.94 1049 HIS A N 1
ATOM 8333 C CA . HIS A 1 1049 ? 21.587 -9.193 -19.245 1.00 97.94 1049 HIS A CA 1
ATOM 8334 C C . HIS A 1 1049 ? 21.238 -10.520 -18.561 1.00 97.94 1049 HIS A C 1
ATOM 8336 O O . HIS A 1 1049 ? 20.255 -11.168 -18.916 1.00 97.94 1049 HIS A O 1
ATOM 8342 N N . VAL A 1 1050 ? 22.006 -10.905 -17.535 1.00 98.38 1050 VAL A N 1
ATOM 8343 C CA . VAL A 1 1050 ? 21.702 -12.100 -16.725 1.00 98.38 1050 VAL A CA 1
ATOM 8344 C C . VAL A 1 1050 ? 21.736 -11.783 -15.235 1.00 98.38 1050 VAL A C 1
ATOM 8346 O O . VAL A 1 1050 ? 22.748 -11.302 -14.716 1.00 98.38 1050 VAL A O 1
ATOM 8349 N N . PHE A 1 1051 ? 20.643 -12.104 -14.540 1.00 98.19 1051 PHE A N 1
ATOM 8350 C CA . PHE A 1 1051 ? 20.532 -12.052 -13.081 1.00 98.19 1051 PHE A CA 1
ATOM 8351 C C . PHE A 1 1051 ? 20.836 -13.438 -12.503 1.00 98.19 1051 PHE A C 1
ATOM 8353 O O . PHE A 1 1051 ? 20.276 -14.443 -12.946 1.00 98.19 1051 PHE A O 1
ATOM 8360 N N . THR A 1 1052 ? 21.768 -13.527 -11.550 1.00 97.75 1052 THR A N 1
ATOM 8361 C CA . THR A 1 1052 ? 22.219 -14.822 -11.016 1.00 97.75 1052 THR A CA 1
ATOM 8362 C C . THR A 1 1052 ? 23.021 -14.704 -9.717 1.00 97.75 1052 THR A C 1
ATOM 8364 O O . THR A 1 1052 ? 23.793 -13.761 -9.528 1.00 97.75 1052 THR A O 1
ATOM 8367 N N . SER A 1 1053 ? 22.863 -15.701 -8.840 1.00 96.31 1053 SER A N 1
ATOM 8368 C CA . SER A 1 1053 ? 23.639 -15.888 -7.606 1.00 96.31 1053 SER A CA 1
ATOM 8369 C C . SER A 1 1053 ? 25.043 -16.470 -7.836 1.00 96.31 1053 SER A C 1
ATOM 8371 O O . SER A 1 1053 ? 25.824 -16.547 -6.890 1.00 96.31 1053 SER A O 1
ATOM 8373 N N . GLY A 1 1054 ? 25.369 -16.897 -9.064 1.00 96.94 1054 GLY A N 1
ATOM 8374 C CA . GLY A 1 1054 ? 26.681 -17.445 -9.417 1.00 96.94 1054 GLY A CA 1
ATOM 8375 C C . GLY A 1 1054 ? 27.770 -16.384 -9.599 1.00 96.94 1054 GLY A C 1
ATOM 8376 O O . GLY A 1 1054 ? 27.494 -15.185 -9.703 1.00 96.94 1054 GLY A O 1
ATOM 8377 N N . ASP A 1 1055 ? 29.016 -16.846 -9.659 1.00 96.44 1055 ASP A N 1
ATOM 8378 C CA . ASP A 1 1055 ? 30.220 -16.008 -9.724 1.00 96.44 1055 ASP A CA 1
ATOM 8379 C C . ASP A 1 1055 ? 30.659 -15.731 -11.168 1.00 96.44 1055 ASP A C 1
ATOM 8381 O O . ASP A 1 1055 ? 31.318 -14.729 -11.438 1.00 96.44 1055 ASP A O 1
ATOM 8385 N N . GLU A 1 1056 ? 30.312 -16.620 -12.104 1.00 98.12 1056 GLU A N 1
ATOM 8386 C CA . GLU A 1 1056 ? 30.658 -16.526 -13.528 1.00 98.12 1056 GLU A CA 1
ATOM 8387 C C . GLU A 1 1056 ? 29.492 -16.983 -14.405 1.00 98.12 1056 GLU A C 1
ATOM 8389 O O . GLU A 1 1056 ? 28.658 -17.782 -13.979 1.00 98.12 1056 GLU A O 1
ATOM 8394 N N . ALA A 1 1057 ? 29.437 -16.507 -15.646 1.00 98.44 1057 ALA A N 1
ATOM 8395 C CA . ALA A 1 1057 ? 28.408 -16.891 -16.604 1.00 98.44 1057 ALA A CA 1
ATOM 8396 C C . ALA A 1 1057 ? 28.953 -16.894 -18.037 1.00 98.44 1057 ALA A C 1
ATOM 8398 O O . ALA A 1 1057 ? 29.724 -16.016 -18.418 1.00 98.44 1057 ALA A O 1
ATOM 8399 N N . GLU A 1 1058 ? 28.544 -17.870 -18.845 1.00 98.62 1058 GLU A N 1
ATOM 8400 C CA . GLU A 1 1058 ? 28.855 -17.948 -20.273 1.00 98.62 1058 GLU A CA 1
ATOM 8401 C C . GLU A 1 1058 ? 27.565 -17.972 -21.093 1.00 98.62 1058 GLU A C 1
ATOM 8403 O O . GLU A 1 1058 ? 26.716 -18.846 -20.908 1.00 98.62 1058 GLU A O 1
ATOM 8408 N N . LEU A 1 1059 ? 27.422 -16.989 -21.982 1.00 98.62 1059 LEU A N 1
ATOM 8409 C CA . LEU A 1 1059 ? 26.270 -16.820 -22.862 1.00 98.62 1059 LEU A CA 1
ATOM 8410 C C . LEU A 1 1059 ? 26.535 -17.476 -24.223 1.00 98.62 1059 LEU A C 1
ATOM 8412 O O . LEU A 1 1059 ? 27.624 -17.345 -24.780 1.00 98.62 1059 LEU A O 1
ATOM 8416 N N . PHE A 1 1060 ? 25.534 -18.142 -24.790 1.00 98.69 1060 PHE A N 1
ATOM 8417 C CA . PHE A 1 1060 ? 25.593 -18.827 -26.078 1.00 98.69 1060 PHE A CA 1
ATOM 8418 C C . PHE A 1 1060 ? 24.415 -18.397 -26.955 1.00 98.69 1060 PHE A C 1
ATOM 8420 O O . PHE A 1 1060 ? 23.269 -18.562 -26.553 1.00 98.69 1060 PHE A O 1
ATOM 8427 N N . VAL A 1 1061 ? 24.691 -17.935 -28.177 1.00 98.31 1061 VAL A N 1
ATOM 8428 C CA . VAL A 1 1061 ? 23.678 -17.662 -29.213 1.00 98.31 1061 VAL A CA 1
ATOM 8429 C C . VAL A 1 1061 ? 23.775 -18.763 -30.260 1.00 98.31 1061 VAL A C 1
ATOM 8431 O O . VAL A 1 1061 ? 24.830 -18.937 -30.877 1.00 98.31 1061 VAL A O 1
ATOM 8434 N N . ASN A 1 1062 ? 22.709 -19.542 -30.446 1.00 98.00 1062 ASN A N 1
ATOM 8435 C CA . ASN A 1 1062 ? 22.668 -20.687 -31.362 1.00 98.00 1062 ASN A CA 1
ATOM 8436 C C . ASN A 1 1062 ? 23.865 -21.648 -31.180 1.00 98.00 1062 ASN A C 1
ATOM 8438 O O . ASN A 1 1062 ? 24.504 -22.088 -32.138 1.00 98.00 1062 ASN A O 1
ATOM 8442 N N . GLY A 1 1063 ? 24.205 -21.930 -29.915 1.00 97.44 1063 GLY A N 1
ATOM 8443 C CA . GLY A 1 1063 ? 25.335 -22.778 -29.516 1.00 97.44 1063 GLY A CA 1
ATOM 8444 C C . GLY A 1 1063 ? 26.726 -22.141 -29.658 1.00 97.44 1063 GLY A C 1
ATOM 8445 O O . GLY A 1 1063 ? 27.722 -22.790 -29.344 1.00 97.44 1063 GLY A O 1
ATOM 8446 N N . ARG A 1 1064 ? 26.829 -20.883 -30.107 1.00 98.19 1064 ARG A N 1
ATOM 8447 C CA . ARG A 1 1064 ? 28.097 -20.148 -30.246 1.00 98.19 1064 ARG A CA 1
ATOM 8448 C C . ARG A 1 1064 ? 28.310 -19.250 -29.026 1.00 98.19 1064 ARG A C 1
ATOM 8450 O O . ARG A 1 1064 ? 27.517 -18.337 -28.796 1.00 98.19 1064 ARG A O 1
ATOM 8457 N N . SER A 1 1065 ? 29.374 -19.493 -28.262 1.00 98.00 1065 SER A N 1
ATOM 8458 C CA . SER A 1 1065 ? 29.726 -18.677 -27.090 1.00 98.00 1065 SER A CA 1
ATOM 8459 C C . SER A 1 1065 ? 29.944 -17.206 -27.468 1.00 98.00 1065 SER A C 1
ATOM 8461 O O . SER A 1 1065 ? 30.612 -16.911 -28.460 1.00 98.00 1065 SER A O 1
ATOM 8463 N N . GLN A 1 1066 ? 29.388 -16.301 -26.662 1.00 97.94 1066 GLN A N 1
ATOM 8464 C CA . GLN A 1 1066 ? 29.639 -14.855 -26.669 1.00 97.94 1066 GLN A CA 1
ATOM 8465 C C . GLN A 1 1066 ? 30.701 -14.460 -25.619 1.00 97.94 1066 GLN A C 1
ATOM 8467 O O . GLN A 1 1066 ? 30.891 -13.282 -25.326 1.00 97.94 1066 GLN A O 1
ATOM 8472 N N . GLY A 1 1067 ? 31.402 -15.449 -25.050 1.00 96.75 1067 GLY A N 1
ATOM 8473 C CA . GLY A 1 1067 ? 32.427 -15.287 -24.023 1.00 96.75 1067 GLY A CA 1
ATOM 8474 C C . GLY A 1 1067 ? 31.900 -15.503 -22.603 1.00 96.75 1067 GLY A C 1
ATOM 8475 O O . GLY A 1 1067 ? 30.828 -15.016 -22.237 1.00 96.75 1067 GLY A O 1
ATOM 8476 N N . ARG A 1 1068 ? 32.692 -16.214 -21.790 1.00 97.69 1068 ARG A N 1
ATOM 8477 C CA . ARG A 1 1068 ? 32.484 -16.368 -20.344 1.00 97.69 1068 ARG A CA 1
ATOM 8478 C C . ARG A 1 1068 ? 32.963 -15.114 -19.613 1.00 97.69 1068 ARG A C 1
ATOM 8480 O O . ARG A 1 1068 ? 34.099 -14.686 -19.802 1.00 97.69 1068 ARG A O 1
ATOM 8487 N N . GLN A 1 1069 ? 32.101 -14.549 -18.777 1.00 98.12 1069 GLN A N 1
ATOM 8488 C CA . GLN A 1 1069 ? 32.382 -13.406 -17.912 1.00 98.12 1069 GLN A CA 1
ATOM 8489 C C . GLN A 1 1069 ? 32.495 -13.855 -16.452 1.00 98.12 1069 GLN A C 1
ATOM 8491 O O . GLN A 1 1069 ? 31.780 -14.761 -16.019 1.00 98.12 1069 GLN A O 1
ATOM 8496 N N . LYS A 1 1070 ? 33.346 -13.175 -15.678 1.00 97.31 1070 LYS A N 1
ATOM 8497 C CA . LYS A 1 1070 ? 33.386 -13.259 -14.211 1.00 97.31 1070 LYS A CA 1
ATOM 8498 C C . LYS A 1 1070 ? 32.697 -12.031 -13.621 1.00 97.31 1070 LYS A C 1
ATOM 8500 O O . LYS A 1 1070 ? 32.816 -10.941 -14.174 1.00 97.31 1070 LYS A O 1
ATOM 8505 N N . LYS A 1 1071 ? 31.944 -12.211 -12.537 1.00 94.31 1071 LYS A N 1
ATOM 8506 C CA . LYS A 1 1071 ? 31.245 -11.128 -11.843 1.00 94.31 1071 LYS A CA 1
ATOM 8507 C C . LYS A 1 1071 ? 32.277 -10.219 -11.178 1.00 94.31 1071 LYS A C 1
ATOM 8509 O O . LYS A 1 1071 ? 33.029 -10.662 -10.310 1.00 94.31 1071 LYS A O 1
ATOM 8514 N N . GLU A 1 1072 ? 32.314 -8.961 -11.599 1.00 93.75 1072 GLU A N 1
ATOM 8515 C CA . GLU A 1 1072 ? 33.163 -7.944 -10.977 1.00 93.75 1072 GLU A CA 1
ATOM 8516 C C . GLU A 1 1072 ? 32.690 -7.626 -9.543 1.00 93.75 1072 GLU A C 1
ATOM 8518 O O . GLU A 1 1072 ? 31.499 -7.771 -9.237 1.00 93.75 1072 GLU A O 1
ATOM 8523 N N . PRO A 1 1073 ? 33.581 -7.176 -8.639 1.00 92.94 1073 PRO A N 1
ATOM 8524 C CA . PRO A 1 1073 ? 33.194 -6.779 -7.289 1.00 92.94 1073 PRO A CA 1
ATOM 8525 C C . PRO A 1 1073 ? 32.083 -5.720 -7.300 1.00 92.94 1073 PRO A C 1
ATOM 8527 O O . PRO A 1 1073 ? 32.193 -4.705 -7.985 1.00 92.94 1073 PRO A O 1
ATOM 8530 N N . LEU A 1 1074 ? 31.029 -5.948 -6.508 1.00 92.56 1074 LEU A N 1
ATOM 8531 C CA . LEU A 1 1074 ? 29.830 -5.097 -6.422 1.00 92.56 1074 LEU A CA 1
ATOM 8532 C C . LEU A 1 1074 ? 29.015 -4.987 -7.735 1.00 92.56 1074 LEU A C 1
ATOM 8534 O O . LEU A 1 1074 ? 28.254 -4.033 -7.905 1.00 92.56 1074 LEU A O 1
ATOM 8538 N N . ALA A 1 1075 ? 29.130 -5.961 -8.649 1.00 93.88 1075 ALA A N 1
ATOM 8539 C CA . ALA A 1 1075 ? 28.225 -6.125 -9.790 1.00 93.88 1075 ALA A CA 1
ATOM 8540 C C . ALA A 1 1075 ? 27.119 -7.159 -9.493 1.00 93.88 1075 ALA A C 1
ATOM 8542 O O . ALA A 1 1075 ? 27.395 -8.292 -9.100 1.00 93.88 1075 ALA A O 1
ATOM 8543 N N . TYR A 1 1076 ? 25.856 -6.796 -9.737 1.00 95.62 1076 TYR A N 1
ATOM 8544 C CA . TYR A 1 1076 ? 24.680 -7.624 -9.400 1.00 95.62 1076 TYR A CA 1
ATOM 8545 C C . TYR A 1 1076 ? 24.070 -8.361 -10.604 1.00 95.62 1076 TYR A C 1
ATOM 8547 O O . TYR A 1 1076 ? 23.106 -9.109 -10.462 1.00 95.62 1076 TYR A O 1
ATOM 8555 N N . ARG A 1 1077 ? 24.654 -8.176 -11.792 1.00 95.81 1077 ARG A N 1
ATOM 8556 C CA . ARG A 1 1077 ? 24.218 -8.745 -13.073 1.00 95.81 1077 ARG A CA 1
ATOM 8557 C C . ARG A 1 1077 ? 25.403 -8.912 -14.024 1.00 95.81 1077 ARG A C 1
ATOM 8559 O O . ARG A 1 1077 ? 26.395 -8.196 -13.892 1.00 95.81 1077 ARG A O 1
ATOM 8566 N N . PHE A 1 1078 ? 25.261 -9.784 -15.016 1.00 97.56 1078 PHE A N 1
ATOM 8567 C CA . PHE A 1 1078 ? 26.123 -9.807 -16.205 1.00 97.56 1078 PHE A CA 1
ATOM 8568 C C . PHE A 1 1078 ? 25.504 -8.990 -17.347 1.00 97.56 1078 PHE A C 1
ATOM 8570 O O . PHE A 1 1078 ? 24.288 -8.777 -17.355 1.00 97.56 1078 PHE A O 1
ATOM 8577 N N . ARG A 1 1079 ? 26.330 -8.544 -18.304 1.00 96.62 1079 ARG A N 1
ATOM 8578 C CA . ARG A 1 1079 ? 25.904 -7.807 -19.508 1.00 96.62 1079 ARG A CA 1
ATOM 8579 C C . ARG A 1 1079 ? 26.732 -8.220 -20.722 1.00 96.62 1079 ARG A C 1
ATOM 8581 O O . ARG A 1 1079 ? 27.956 -8.124 -20.683 1.00 96.62 1079 ARG A O 1
ATOM 8588 N N . TRP A 1 1080 ? 26.084 -8.576 -21.823 1.00 97.81 1080 TRP A N 1
ATOM 8589 C CA . TRP A 1 1080 ? 26.696 -8.643 -23.148 1.00 97.81 1080 TRP A CA 1
ATOM 8590 C C . TRP A 1 1080 ? 26.015 -7.590 -24.032 1.00 97.81 1080 TRP A C 1
ATOM 8592 O O . TRP A 1 1080 ? 24.990 -7.849 -24.657 1.00 97.81 1080 TRP A O 1
ATOM 8602 N N . ASP A 1 1081 ? 26.564 -6.373 -24.050 1.00 95.75 1081 ASP A N 1
ATOM 8603 C CA . ASP A 1 1081 ? 25.938 -5.219 -24.716 1.00 95.75 1081 ASP A CA 1
ATOM 8604 C C . ASP A 1 1081 ? 26.032 -5.242 -26.259 1.00 95.75 1081 ASP A C 1
ATOM 8606 O O . ASP A 1 1081 ? 25.299 -4.511 -26.919 1.00 95.75 1081 ASP A O 1
ATOM 8610 N N . ASP A 1 1082 ? 26.883 -6.096 -26.840 1.00 95.75 1082 ASP A N 1
ATOM 8611 C CA . ASP A 1 1082 ? 27.146 -6.186 -28.290 1.00 95.75 1082 ASP A CA 1
ATOM 8612 C C . ASP A 1 1082 ? 26.469 -7.389 -28.994 1.00 95.75 1082 ASP A C 1
ATOM 8614 O O . ASP A 1 1082 ? 26.750 -7.655 -30.167 1.00 95.75 1082 ASP A O 1
ATOM 8618 N N . VAL A 1 1083 ? 25.595 -8.153 -28.319 1.00 97.19 1083 VAL A N 1
ATOM 8619 C CA . VAL A 1 1083 ? 24.995 -9.367 -28.918 1.00 97.19 1083 VAL A CA 1
ATOM 8620 C C . VAL A 1 1083 ? 24.117 -9.012 -30.117 1.00 97.19 1083 VAL A C 1
ATOM 8622 O O . VAL A 1 1083 ? 23.276 -8.119 -30.054 1.00 97.19 1083 VAL A O 1
ATOM 8625 N N . ILE A 1 1084 ? 24.300 -9.725 -31.230 1.00 97.12 1084 ILE A N 1
ATOM 8626 C CA . ILE A 1 1084 ? 23.531 -9.529 -32.464 1.00 97.12 1084 ILE A CA 1
ATOM 8627 C C . ILE A 1 1084 ? 22.349 -10.501 -32.487 1.00 97.12 1084 ILE A C 1
ATOM 8629 O O . ILE A 1 1084 ? 22.541 -11.713 -32.385 1.00 97.12 1084 ILE A O 1
ATOM 8633 N N . TYR A 1 1085 ? 21.138 -9.981 -32.697 1.00 97.75 1085 TYR A N 1
ATOM 8634 C CA . TYR A 1 1085 ? 19.936 -10.807 -32.765 1.00 97.75 1085 TYR A CA 1
ATOM 8635 C C . TYR A 1 1085 ? 19.914 -11.692 -34.025 1.00 97.75 1085 TYR A C 1
ATOM 8637 O O . TYR A 1 1085 ? 19.774 -11.217 -35.160 1.00 97.75 1085 TYR A O 1
ATOM 8645 N N . GLU A 1 1086 ? 20.017 -13.002 -33.797 1.00 97.38 1086 GLU A N 1
ATOM 8646 C CA . GLU A 1 1086 ? 19.777 -14.084 -34.752 1.00 97.38 1086 GLU A CA 1
ATOM 8647 C C . GLU A 1 1086 ? 18.661 -14.980 -34.179 1.00 97.38 1086 GLU A C 1
ATOM 8649 O O . GLU A 1 1086 ? 18.825 -15.491 -33.067 1.00 97.38 1086 GLU A O 1
ATOM 8654 N N . PRO A 1 1087 ? 17.538 -15.196 -34.893 1.00 97.25 1087 PRO A N 1
ATOM 8655 C CA . PRO A 1 1087 ? 16.465 -16.076 -34.430 1.00 97.25 1087 PRO A CA 1
ATOM 8656 C C . PRO A 1 1087 ? 16.959 -17.484 -34.067 1.00 97.25 1087 PRO A C 1
ATOM 8658 O O . PRO A 1 1087 ? 17.754 -18.074 -34.801 1.00 97.25 1087 PRO A O 1
ATOM 8661 N N . GLY A 1 1088 ? 16.467 -18.035 -32.955 1.00 96.25 1088 GLY A N 1
ATOM 8662 C CA . GLY A 1 1088 ? 16.890 -19.341 -32.444 1.00 96.25 1088 GLY A CA 1
ATOM 8663 C C . GLY A 1 1088 ? 16.901 -19.410 -30.917 1.00 96.25 1088 GLY A C 1
ATOM 8664 O O . GLY A 1 1088 ? 15.909 -19.036 -30.302 1.00 96.25 1088 GLY A O 1
ATOM 8665 N N . GLU A 1 1089 ? 17.983 -19.912 -30.317 1.00 97.56 1089 GLU A N 1
ATOM 8666 C CA . GLU A 1 1089 ? 18.163 -20.039 -28.857 1.00 97.56 1089 GLU A CA 1
ATOM 8667 C C . GLU A 1 1089 ? 19.271 -19.101 -28.355 1.00 97.56 1089 GLU A C 1
ATOM 8669 O O . GLU A 1 1089 ? 20.374 -19.094 -28.910 1.00 97.56 1089 GLU A O 1
ATOM 8674 N N . VAL A 1 1090 ? 19.002 -18.386 -27.259 1.00 98.31 1090 VAL A N 1
ATOM 8675 C CA . VAL A 1 1090 ? 20.028 -17.796 -26.390 1.00 98.31 1090 VAL A CA 1
ATOM 8676 C C . VAL A 1 1090 ? 19.989 -18.497 -25.047 1.00 98.31 1090 VAL A C 1
ATOM 8678 O O . VAL A 1 1090 ? 18.931 -18.667 -24.447 1.00 98.31 1090 VAL A O 1
ATOM 8681 N N . LYS A 1 1091 ? 21.156 -18.925 -24.577 1.00 98.56 1091 LYS A N 1
ATOM 8682 C CA . LYS A 1 1091 ? 21.306 -19.746 -23.381 1.00 98.56 1091 LYS A CA 1
ATOM 8683 C C . LYS A 1 1091 ? 22.466 -19.258 -22.537 1.00 98.56 1091 LYS A C 1
ATOM 8685 O O . LYS A 1 1091 ? 23.537 -18.988 -23.072 1.00 98.56 1091 LYS A O 1
ATOM 8690 N N . VAL A 1 1092 ? 22.291 -19.238 -21.221 1.00 98.62 1092 VAL A N 1
ATOM 8691 C CA . VAL A 1 1092 ? 23.374 -18.994 -20.268 1.00 98.62 1092 VAL A CA 1
ATOM 8692 C C . VAL A 1 1092 ? 23.711 -20.268 -19.500 1.00 98.62 1092 VAL A C 1
ATOM 8694 O O . VAL A 1 1092 ? 22.830 -21.023 -19.080 1.00 98.62 1092 VAL A O 1
ATOM 8697 N N . VAL A 1 1093 ? 25.005 -20.498 -19.293 1.00 98.62 1093 VAL A N 1
ATOM 8698 C CA . VAL A 1 1093 ? 25.516 -21.436 -18.293 1.00 98.62 1093 VAL A CA 1
ATOM 8699 C C . VAL A 1 1093 ? 26.178 -20.626 -17.190 1.00 98.62 1093 VAL A C 1
ATOM 8701 O O . VAL A 1 1093 ? 27.148 -19.913 -17.433 1.00 98.62 1093 VAL A O 1
ATOM 8704 N N . VAL A 1 1094 ? 25.629 -20.714 -15.982 1.00 98.38 1094 VAL A N 1
ATOM 8705 C CA . VAL A 1 1094 ? 26.146 -20.046 -14.787 1.00 98.38 1094 VAL A CA 1
ATOM 8706 C C . VAL A 1 1094 ? 27.046 -21.009 -14.026 1.00 98.38 1094 VAL A C 1
ATOM 8708 O O . VAL A 1 1094 ? 26.742 -22.200 -13.903 1.00 98.38 1094 VAL A O 1
ATOM 8711 N N . TYR A 1 1095 ? 28.122 -20.476 -13.457 1.00 98.25 1095 TYR A N 1
ATOM 8712 C CA . TYR A 1 1095 ? 29.066 -21.200 -12.622 1.00 98.25 1095 TYR A CA 1
ATOM 8713 C C . TYR A 1 1095 ? 29.174 -20.572 -11.228 1.00 98.25 1095 TYR A C 1
ATOM 8715 O O . TYR A 1 1095 ? 29.090 -19.353 -11.067 1.00 98.25 1095 TYR A O 1
ATOM 8723 N N . LYS A 1 1096 ? 29.401 -21.420 -10.226 1.00 96.94 1096 LYS A N 1
ATOM 8724 C CA . LYS A 1 1096 ? 29.730 -21.050 -8.847 1.00 96.94 1096 LYS A CA 1
ATOM 8725 C C . LYS A 1 1096 ? 30.824 -21.992 -8.348 1.00 96.94 1096 LYS A C 1
ATOM 8727 O O . LYS A 1 1096 ? 30.737 -23.197 -8.597 1.00 96.94 1096 LYS A O 1
ATOM 8732 N N . ASP A 1 1097 ? 31.882 -21.463 -7.736 1.00 95.38 1097 ASP A N 1
ATOM 8733 C CA . ASP A 1 1097 ? 33.098 -22.236 -7.401 1.00 95.38 1097 ASP A CA 1
ATOM 8734 C C . ASP A 1 1097 ? 33.621 -23.098 -8.583 1.00 95.38 1097 ASP A C 1
ATOM 8736 O O . ASP A 1 1097 ? 33.887 -24.297 -8.439 1.00 95.38 1097 ASP A O 1
ATOM 8740 N N . ASP A 1 1098 ? 33.689 -22.499 -9.782 1.00 94.44 1098 ASP A N 1
ATOM 8741 C CA . ASP A 1 1098 ? 34.053 -23.120 -11.077 1.00 94.44 1098 ASP A CA 1
ATOM 8742 C C . ASP A 1 1098 ? 33.167 -24.291 -11.568 1.00 94.44 1098 ASP A C 1
ATOM 8744 O O . ASP A 1 1098 ? 33.399 -24.858 -12.640 1.00 94.44 1098 ASP A O 1
ATOM 8748 N N . LYS A 1 1099 ? 32.105 -24.648 -10.838 1.00 96.81 1099 LYS A N 1
ATOM 8749 C CA . LYS A 1 1099 ? 31.153 -25.708 -11.211 1.00 96.81 1099 LYS A CA 1
ATOM 8750 C C . LYS A 1 1099 ? 29.916 -25.097 -11.845 1.00 96.81 1099 LYS A C 1
ATOM 8752 O O . LYS A 1 1099 ? 29.461 -24.049 -11.401 1.00 96.81 1099 LYS A O 1
ATOM 8757 N N . GLN A 1 1100 ? 29.329 -25.776 -12.831 1.00 97.62 1100 GLN A N 1
ATOM 8758 C CA . GLN A 1 1100 ? 28.009 -25.403 -13.343 1.00 97.62 1100 GLN A CA 1
ATOM 8759 C C . GLN A 1 1100 ? 26.997 -25.403 -12.187 1.00 97.62 1100 GLN A C 1
ATOM 8761 O O . GLN A 1 1100 ? 26.854 -26.402 -11.482 1.00 97.62 1100 GLN A O 1
ATOM 8766 N N . TRP A 1 1101 ? 26.323 -24.271 -12.007 1.00 97.25 1101 TRP A N 1
ATOM 8767 C CA . TRP A 1 1101 ? 25.454 -23.978 -10.870 1.00 97.25 1101 TRP A CA 1
ATOM 8768 C C . TRP A 1 1101 ? 23.987 -23.921 -11.295 1.00 97.25 1101 TRP A C 1
ATOM 8770 O O . TRP A 1 1101 ? 23.138 -24.592 -10.715 1.00 97.25 1101 TRP A O 1
ATOM 8780 N N . SER A 1 1102 ? 23.711 -23.185 -12.369 1.00 97.94 1102 SER A N 1
ATOM 8781 C CA . SER A 1 1102 ? 22.382 -23.013 -12.955 1.00 97.94 1102 SER A CA 1
ATOM 8782 C C . SER A 1 1102 ? 22.489 -22.769 -14.466 1.00 97.94 1102 SER A C 1
ATOM 8784 O O . SER A 1 1102 ? 23.572 -22.541 -15.012 1.00 97.94 1102 SER A O 1
ATOM 8786 N N . THR A 1 1103 ? 21.366 -22.871 -15.172 1.00 98.19 1103 THR A N 1
ATOM 8787 C CA . THR A 1 1103 ? 21.252 -22.554 -16.603 1.00 98.19 1103 THR A CA 1
ATOM 8788 C C . THR A 1 1103 ? 19.880 -21.970 -16.869 1.00 98.19 1103 THR A C 1
ATOM 8790 O O . THR A 1 1103 ? 18.908 -22.483 -16.319 1.00 98.19 1103 THR A O 1
ATOM 8793 N N . ASP A 1 1104 ? 19.799 -21.001 -17.770 1.00 98.44 1104 ASP A N 1
ATOM 8794 C CA . ASP A 1 1104 ? 18.536 -20.478 -18.295 1.00 98.44 1104 ASP A CA 1
ATOM 8795 C C . ASP A 1 1104 ? 18.630 -20.330 -19.824 1.00 98.44 1104 ASP A C 1
ATOM 8797 O O . ASP A 1 1104 ? 19.739 -20.331 -20.373 1.00 98.44 1104 ASP A O 1
ATOM 8801 N N . ALA A 1 1105 ? 17.493 -20.275 -20.519 1.00 97.50 1105 ALA A N 1
ATOM 8802 C CA . ALA A 1 1105 ? 17.438 -20.138 -21.971 1.00 97.50 1105 ALA A CA 1
ATOM 8803 C C . ALA A 1 1105 ? 16.140 -19.482 -22.465 1.00 97.50 1105 ALA A C 1
ATOM 8805 O O . ALA A 1 1105 ? 15.038 -19.892 -22.102 1.00 97.50 1105 ALA A O 1
ATOM 8806 N N . VAL A 1 1106 ? 16.283 -18.534 -23.391 1.00 96.56 1106 VAL A N 1
ATOM 8807 C CA . VAL A 1 1106 ? 15.191 -17.902 -24.141 1.00 96.56 1106 VAL A CA 1
ATOM 8808 C C . VAL A 1 1106 ? 15.266 -18.311 -25.613 1.00 96.56 1106 VAL A C 1
ATOM 8810 O O . VAL A 1 1106 ? 16.342 -18.493 -26.181 1.00 96.56 1106 VAL A O 1
ATOM 8813 N N . VAL A 1 1107 ? 14.108 -18.497 -26.246 1.00 95.81 1107 VAL A N 1
ATOM 8814 C CA . VAL A 1 1107 ? 13.994 -19.042 -27.609 1.00 95.81 1107 VAL A CA 1
ATOM 8815 C C . VAL A 1 1107 ? 13.051 -18.170 -28.431 1.00 95.81 1107 VAL A C 1
ATOM 8817 O O . VAL A 1 1107 ? 12.063 -17.667 -27.902 1.00 95.81 1107 VAL A O 1
ATOM 8820 N N . THR A 1 1108 ? 13.324 -18.007 -29.727 1.00 96.56 1108 THR A N 1
ATOM 8821 C CA . THR A 1 1108 ? 12.394 -17.356 -30.657 1.00 96.56 1108 THR A CA 1
ATOM 8822 C C . THR A 1 1108 ? 11.155 -18.227 -30.858 1.00 96.56 1108 THR A C 1
ATOM 8824 O O . THR A 1 1108 ? 11.185 -19.243 -31.561 1.00 96.56 1108 THR A O 1
ATOM 8827 N N . MET A 1 1109 ? 10.054 -17.815 -30.238 1.00 95.44 1109 MET A N 1
ATOM 8828 C CA . MET A 1 1109 ? 8.765 -18.503 -30.287 1.00 95.44 1109 MET A CA 1
ATOM 8829 C C . MET A 1 1109 ? 8.061 -18.283 -31.627 1.00 95.44 1109 MET A C 1
ATOM 8831 O O . MET A 1 1109 ? 8.309 -17.286 -32.310 1.00 95.44 1109 MET A O 1
ATOM 8835 N N . GLY A 1 1110 ? 7.191 -19.221 -32.011 1.00 93.50 1110 GLY A N 1
ATOM 8836 C CA . GLY A 1 1110 ? 6.365 -19.080 -33.211 1.00 93.50 1110 GLY A CA 1
ATOM 8837 C C . GLY A 1 1110 ? 5.176 -18.131 -33.027 1.00 93.50 1110 GLY A C 1
ATOM 8838 O O . GLY A 1 1110 ? 4.924 -17.625 -31.937 1.00 93.50 1110 GLY A O 1
ATOM 8839 N N . GLU A 1 1111 ? 4.408 -17.950 -34.103 1.00 95.69 1111 GLU A N 1
ATOM 8840 C CA . GLU A 1 1111 ? 3.119 -17.245 -34.071 1.00 95.69 1111 GLU A CA 1
ATOM 8841 C C . GLU A 1 1111 ? 2.166 -17.842 -33.022 1.00 95.69 1111 GLU A C 1
ATOM 8843 O O . GLU A 1 1111 ? 2.090 -19.068 -32.855 1.00 95.69 1111 GLU A O 1
ATOM 8848 N N . ALA A 1 1112 ? 1.401 -16.972 -32.359 1.00 97.75 1112 ALA A N 1
ATOM 8849 C CA . ALA A 1 1112 ? 0.373 -17.363 -31.401 1.00 97.75 1112 ALA A CA 1
ATOM 8850 C C . ALA A 1 1112 ? -0.697 -18.246 -32.068 1.00 97.75 1112 ALA A C 1
ATOM 8852 O O . ALA A 1 1112 ? -1.233 -17.910 -33.124 1.00 97.75 1112 ALA A O 1
ATOM 8853 N N . ALA A 1 1113 ? -1.012 -19.386 -31.449 1.00 98.19 1113 ALA A N 1
ATOM 8854 C CA . ALA A 1 1113 ? -1.866 -20.419 -32.042 1.00 98.19 1113 ALA A CA 1
ATOM 8855 C C . ALA A 1 1113 ? -2.971 -20.921 -31.099 1.00 98.19 1113 ALA A C 1
ATOM 8857 O O . ALA A 1 1113 ? -4.048 -21.320 -31.555 1.00 98.19 1113 ALA A O 1
ATOM 8858 N N . ALA A 1 1114 ? -2.721 -20.920 -29.790 1.00 98.56 1114 ALA A N 1
ATOM 8859 C CA . ALA A 1 1114 ? -3.655 -21.415 -28.790 1.00 98.56 1114 ALA A CA 1
ATOM 8860 C C . ALA A 1 1114 ? -3.562 -20.627 -27.480 1.00 98.56 1114 ALA A C 1
ATOM 8862 O O . ALA A 1 1114 ? -2.629 -19.859 -27.256 1.00 98.56 1114 ALA A O 1
ATOM 8863 N N . LEU A 1 1115 ? -4.533 -20.863 -26.605 1.00 98.69 1115 LEU A N 1
ATOM 8864 C CA . LEU A 1 1115 ? -4.455 -20.524 -25.191 1.00 98.69 1115 LEU A CA 1
ATOM 8865 C C . LEU A 1 1115 ? -4.037 -21.765 -24.386 1.00 98.69 1115 LEU A C 1
ATOM 8867 O O . LEU A 1 1115 ? -4.271 -22.904 -24.803 1.00 98.69 1115 LEU A O 1
ATOM 8871 N N . ARG A 1 1116 ? -3.462 -21.549 -23.205 1.00 98.62 1116 ARG A N 1
ATOM 8872 C CA . ARG A 1 1116 ? -3.298 -22.548 -22.140 1.00 98.62 1116 ARG A CA 1
ATOM 8873 C C . ARG A 1 1116 ? -3.810 -21.953 -20.830 1.00 98.62 1116 ARG A C 1
ATOM 8875 O O . ARG A 1 1116 ? -3.700 -20.750 -20.620 1.00 98.62 1116 ARG A O 1
ATOM 8882 N N . LEU A 1 1117 ? -4.398 -22.793 -19.980 1.00 98.62 1117 LEU A N 1
ATOM 8883 C CA . LEU A 1 1117 ? -4.837 -22.423 -18.635 1.00 98.62 1117 LEU A CA 1
ATOM 8884 C C . LEU A 1 1117 ? -4.079 -23.246 -17.596 1.00 98.62 1117 LEU A C 1
ATOM 8886 O O . LEU A 1 1117 ? -3.927 -24.460 -17.755 1.00 98.62 1117 LEU A O 1
ATOM 8890 N N . SER A 1 1118 ? -3.671 -22.593 -16.515 1.00 98.12 1118 SER A N 1
ATOM 8891 C CA . SER A 1 1118 ? -3.182 -23.223 -15.289 1.00 98.12 1118 SER A CA 1
ATOM 8892 C C . SER A 1 1118 ? -3.886 -22.608 -14.078 1.00 98.12 1118 SER A C 1
ATOM 8894 O O . SER A 1 1118 ? -4.400 -21.496 -14.156 1.00 98.12 1118 SER A O 1
ATOM 8896 N N . ALA A 1 1119 ? -3.960 -23.353 -12.977 1.00 97.06 1119 ALA A N 1
ATOM 8897 C CA . ALA A 1 1119 ? -4.542 -22.907 -11.714 1.00 97.06 1119 ALA A CA 1
ATOM 8898 C C . ALA A 1 1119 ? -3.492 -23.054 -10.615 1.00 97.06 1119 ALA A C 1
ATOM 8900 O O . ALA A 1 1119 ? -2.808 -24.080 -10.580 1.00 97.06 1119 ALA A O 1
ATOM 8901 N N . ASP A 1 1120 ? -3.412 -22.094 -9.696 1.00 95.31 1120 ASP A N 1
ATOM 8902 C CA . ASP A 1 1120 ? -2.653 -22.266 -8.452 1.00 95.31 1120 ASP A CA 1
ATOM 8903 C C . ASP A 1 1120 ? -3.219 -23.425 -7.606 1.00 95.31 1120 ASP A C 1
ATOM 8905 O O . ASP A 1 1120 ? -2.471 -24.222 -7.039 1.00 95.31 1120 ASP A O 1
ATOM 8909 N N . ARG A 1 1121 ? -4.552 -23.569 -7.579 1.00 94.38 1121 ARG A N 1
ATOM 8910 C CA . ARG A 1 1121 ? -5.285 -24.573 -6.802 1.00 94.38 1121 ARG A CA 1
ATOM 8911 C C . ARG A 1 1121 ? -6.478 -25.134 -7.574 1.00 94.38 1121 ARG A C 1
ATOM 8913 O O . ARG A 1 1121 ? -7.490 -24.481 -7.786 1.00 94.38 1121 ARG A O 1
ATOM 8920 N N . THR A 1 1122 ? -6.445 -26.425 -7.898 1.00 95.44 1122 THR A N 1
ATOM 8921 C CA . THR A 1 1122 ? -7.582 -27.120 -8.542 1.00 95.44 1122 THR A CA 1
ATOM 8922 C C . THR A 1 1122 ? -8.696 -27.532 -7.565 1.00 95.44 1122 THR A C 1
ATOM 8924 O O . THR A 1 1122 ? -9.656 -28.199 -7.957 1.00 95.44 1122 THR A O 1
ATOM 8927 N N . THR A 1 1123 ? -8.598 -27.157 -6.285 1.00 95.44 1123 THR A N 1
ATOM 8928 C CA . THR A 1 1123 ? -9.607 -27.414 -5.245 1.00 95.44 1123 THR A CA 1
ATOM 8929 C C . THR A 1 1123 ? -9.759 -26.208 -4.319 1.00 95.44 1123 THR A C 1
ATOM 8931 O O . THR A 1 1123 ? -8.774 -25.753 -3.732 1.00 95.44 1123 THR A O 1
ATOM 8934 N N . ILE A 1 1124 ? -11.005 -25.769 -4.143 1.00 94.50 1124 ILE A N 1
ATOM 8935 C CA . ILE A 1 1124 ? -11.432 -24.694 -3.237 1.00 94.50 1124 ILE A CA 1
ATOM 8936 C C . ILE A 1 1124 ? -12.590 -25.164 -2.342 1.00 94.50 1124 ILE A C 1
ATOM 8938 O O . ILE A 1 1124 ? -13.237 -26.176 -2.637 1.00 94.50 1124 ILE A O 1
ATOM 8942 N N . THR A 1 1125 ? -12.886 -24.450 -1.261 1.00 92.06 1125 THR A N 1
ATOM 8943 C CA . THR A 1 1125 ? -14.145 -24.596 -0.525 1.00 92.06 1125 THR A CA 1
ATOM 8944 C C . THR A 1 1125 ? -15.317 -23.914 -1.227 1.00 92.06 1125 THR A C 1
ATOM 8946 O O . THR A 1 1125 ? -15.169 -22.976 -2.006 1.00 92.06 1125 THR A O 1
ATOM 8949 N N . GLY A 1 1126 ? -16.513 -24.435 -0.967 1.00 90.94 1126 GLY A N 1
ATOM 8950 C CA . GLY A 1 1126 ? -17.814 -23.931 -1.403 1.00 90.94 1126 GLY A CA 1
ATOM 8951 C C . GLY A 1 1126 ? -18.402 -22.904 -0.437 1.00 90.94 1126 GLY A C 1
ATOM 8952 O O . GLY A 1 1126 ? -19.609 -22.905 -0.229 1.00 90.94 1126 GLY A O 1
ATOM 8953 N N . ASP A 1 1127 ? -17.563 -22.107 0.224 1.00 89.19 1127 ASP A N 1
ATOM 8954 C CA . ASP A 1 1127 ? -17.965 -21.115 1.231 1.00 89.19 1127 ASP A CA 1
ATOM 8955 C C . ASP A 1 1127 ? -18.398 -19.774 0.607 1.00 89.19 1127 ASP A C 1
ATOM 8957 O O . ASP A 1 1127 ? -19.277 -19.105 1.146 1.00 89.19 1127 ASP A O 1
ATOM 8961 N N . GLY A 1 1128 ? -17.864 -19.425 -0.567 1.00 89.75 1128 GLY A N 1
ATOM 8962 C CA . GLY A 1 1128 ? -18.050 -18.124 -1.216 1.00 89.75 1128 GLY A CA 1
ATOM 8963 C C . GLY A 1 1128 ? -16.921 -17.119 -0.961 1.00 89.75 1128 GLY A C 1
ATOM 8964 O O . GLY A 1 1128 ? -17.013 -15.980 -1.430 1.00 89.75 1128 GLY A O 1
ATOM 8965 N N . GLU A 1 1129 ? -15.865 -17.531 -0.258 1.00 90.44 1129 GLU A N 1
ATOM 8966 C CA . GLU A 1 1129 ? -14.696 -16.715 0.099 1.00 90.44 1129 GLU A CA 1
ATOM 8967 C C . GLU A 1 1129 ? -13.376 -17.298 -0.428 1.00 90.44 1129 GLU A C 1
ATOM 8969 O O . GLU A 1 1129 ? -12.436 -16.543 -0.681 1.00 90.44 1129 GLU A O 1
ATOM 8974 N N . ASP A 1 1130 ? -13.292 -18.620 -0.611 1.00 92.69 1130 ASP A N 1
ATOM 8975 C CA . ASP A 1 1130 ? -12.108 -19.283 -1.154 1.00 92.69 1130 ASP A CA 1
ATOM 8976 C C . ASP A 1 1130 ? -11.910 -18.957 -2.647 1.00 92.69 1130 ASP A C 1
ATOM 8978 O O . ASP A 1 1130 ? -12.840 -19.020 -3.461 1.00 92.69 1130 ASP A O 1
ATOM 8982 N N . LEU A 1 1131 ? -10.671 -18.598 -2.989 1.00 95.31 1131 LEU A N 1
ATOM 8983 C CA . LEU A 1 1131 ? -10.238 -18.124 -4.297 1.00 95.31 1131 LEU A CA 1
ATOM 8984 C C . LEU A 1 1131 ? -9.256 -19.106 -4.941 1.00 95.31 1131 LEU A C 1
ATOM 8986 O O . LEU A 1 1131 ? -8.411 -19.706 -4.273 1.00 95.31 1131 LEU A O 1
ATOM 8990 N N . THR A 1 1132 ? -9.293 -19.176 -6.269 1.00 97.00 1132 THR A N 1
ATOM 8991 C CA . THR A 1 1132 ? -8.166 -19.671 -7.069 1.00 97.00 1132 THR A CA 1
ATOM 8992 C C . THR A 1 1132 ? -7.875 -18.732 -8.238 1.00 97.00 1132 THR A C 1
ATOM 8994 O O . THR A 1 1132 ? -8.758 -18.056 -8.778 1.00 97.00 1132 THR A O 1
ATOM 8997 N N . PHE A 1 1133 ? -6.590 -18.658 -8.567 1.00 98.00 1133 PHE A N 1
ATOM 8998 C CA . PHE A 1 1133 ? -5.982 -17.767 -9.535 1.00 98.00 1133 PHE A CA 1
ATOM 8999 C C . PHE A 1 1133 ? -5.662 -18.578 -10.798 1.00 98.00 1133 PHE A C 1
ATOM 9001 O O . PHE A 1 1133 ? -4.805 -19.466 -10.789 1.00 98.00 1133 PHE A O 1
ATOM 9008 N N . ILE A 1 1134 ? -6.385 -18.291 -11.884 1.00 98.38 1134 ILE A N 1
ATOM 9009 C CA . ILE A 1 1134 ? -6.259 -18.974 -13.174 1.00 98.38 1134 ILE A CA 1
ATOM 9010 C C . ILE A 1 1134 ? -5.398 -18.135 -14.117 1.00 98.38 1134 ILE A C 1
ATOM 9012 O O . ILE A 1 1134 ? -5.875 -17.158 -14.700 1.00 98.38 1134 ILE A O 1
ATOM 9016 N N . THR A 1 1135 ? -4.141 -18.529 -14.302 1.00 98.50 1135 THR A N 1
ATOM 9017 C CA . THR A 1 1135 ? -3.262 -17.916 -15.304 1.00 98.50 1135 THR A CA 1
ATOM 9018 C C . THR A 1 1135 ? -3.654 -18.412 -16.693 1.00 98.50 1135 THR A C 1
ATOM 9020 O O . THR A 1 1135 ? -3.704 -19.621 -16.944 1.00 98.50 1135 THR A O 1
ATOM 9023 N N . ALA A 1 1136 ? -3.904 -17.474 -17.604 1.00 98.50 1136 ALA A N 1
ATOM 9024 C CA . ALA A 1 1136 ? -4.079 -17.724 -19.024 1.00 98.50 1136 ALA A CA 1
ATOM 9025 C C . ALA A 1 1136 ? -2.829 -17.303 -19.796 1.00 98.50 1136 ALA A C 1
ATOM 9027 O O . ALA A 1 1136 ? -2.343 -16.181 -19.665 1.00 98.50 1136 ALA A O 1
ATOM 9028 N N . GLU A 1 1137 ? -2.335 -18.214 -20.624 1.00 98.62 1137 GLU A N 1
ATOM 9029 C CA . GLU A 1 1137 ? -1.108 -18.054 -21.395 1.00 98.62 1137 GLU A CA 1
ATOM 9030 C C . GLU A 1 1137 ? -1.438 -18.128 -22.887 1.00 98.62 1137 GLU A C 1
ATOM 9032 O O . GLU A 1 1137 ? -2.098 -19.070 -23.337 1.00 98.62 1137 GLU A O 1
ATOM 9037 N N . VAL A 1 1138 ? -0.957 -17.169 -23.674 1.00 98.69 1138 VAL A N 1
ATOM 9038 C CA . VAL A 1 1138 ? -0.993 -17.237 -25.137 1.00 98.69 1138 VAL A CA 1
ATOM 9039 C C . VAL A 1 1138 ? 0.218 -18.030 -25.615 1.00 98.69 1138 VAL A C 1
ATOM 9041 O O . VAL A 1 1138 ? 1.355 -17.645 -25.348 1.00 98.69 1138 VAL A O 1
ATOM 9044 N N . VAL A 1 1139 ? -0.014 -19.138 -26.323 1.00 98.38 1139 VAL A N 1
ATOM 9045 C CA . VAL A 1 1139 ? 1.043 -20.081 -26.714 1.00 98.38 1139 VAL A CA 1
ATOM 9046 C C . VAL A 1 1139 ? 1.135 -20.319 -28.223 1.00 98.38 1139 VAL A C 1
ATOM 9048 O O . VAL A 1 1139 ? 0.141 -20.267 -28.956 1.00 98.38 1139 VAL A O 1
ATOM 9051 N N . ASP A 1 1140 ? 2.352 -20.610 -28.683 1.00 97.25 1140 ASP A N 1
ATOM 9052 C CA . ASP A 1 1140 ? 2.649 -20.989 -30.063 1.00 97.25 1140 ASP A CA 1
ATOM 9053 C C . ASP A 1 1140 ? 2.174 -22.420 -30.390 1.00 97.25 1140 ASP A C 1
ATOM 9055 O O . ASP A 1 1140 ? 1.673 -23.168 -29.545 1.00 97.25 1140 ASP A O 1
ATOM 9059 N N . SER A 1 1141 ? 2.358 -22.839 -31.644 1.00 96.44 1141 SER A N 1
ATOM 9060 C CA . SER A 1 1141 ? 1.984 -24.188 -32.111 1.00 96.44 1141 SER A CA 1
ATOM 9061 C C . SER A 1 1141 ? 2.720 -25.358 -31.429 1.00 96.44 1141 SER A C 1
ATOM 9063 O O . SER A 1 1141 ? 2.319 -26.509 -31.617 1.00 96.44 1141 SER A O 1
ATOM 9065 N N . LYS A 1 1142 ? 3.770 -25.094 -30.638 1.00 94.94 1142 LYS A N 1
ATOM 9066 C CA . LYS A 1 1142 ? 4.520 -26.082 -29.844 1.00 94.94 1142 LYS A CA 1
ATOM 9067 C C . LYS A 1 1142 ? 4.147 -26.037 -28.354 1.00 94.94 1142 LYS A C 1
ATOM 9069 O O . LYS A 1 1142 ? 4.510 -26.955 -27.624 1.00 94.94 1142 LYS A O 1
ATOM 9074 N N . GLY A 1 1143 ? 3.421 -25.008 -27.909 1.00 94.56 1143 GLY A N 1
ATOM 9075 C CA . GLY A 1 1143 ? 3.047 -24.789 -26.512 1.00 94.56 1143 GLY A CA 1
ATOM 9076 C C . GLY A 1 1143 ? 3.989 -23.866 -25.730 1.00 94.56 1143 GLY A C 1
ATOM 9077 O O . GLY A 1 1143 ? 3.923 -23.858 -24.500 1.00 94.56 1143 GLY A O 1
ATOM 9078 N N . ASN A 1 1144 ? 4.855 -23.096 -26.392 1.00 95.06 1144 ASN A N 1
ATOM 9079 C CA . ASN A 1 1144 ? 5.678 -22.079 -25.728 1.00 95.06 1144 ASN A CA 1
ATOM 9080 C C . ASN A 1 1144 ? 4.879 -20.780 -25.564 1.00 95.06 1144 ASN A C 1
ATOM 9082 O O . ASN A 1 1144 ? 4.154 -20.416 -26.486 1.00 95.06 1144 ASN A O 1
ATOM 9086 N N . VAL A 1 1145 ? 5.023 -20.065 -24.444 1.00 96.75 1145 VAL A N 1
ATOM 9087 C CA . VAL A 1 1145 ? 4.365 -18.756 -24.253 1.00 96.75 1145 VAL A CA 1
ATOM 9088 C C . VAL A 1 1145 ? 4.958 -17.741 -25.228 1.00 96.75 1145 VAL A C 1
ATOM 9090 O O . VAL A 1 1145 ? 6.178 -17.629 -25.320 1.00 96.75 1145 VAL A O 1
ATOM 9093 N N . VAL A 1 1146 ? 4.114 -17.015 -25.962 1.00 97.88 1146 VAL A N 1
ATOM 9094 C CA . VAL A 1 1146 ? 4.551 -15.998 -26.930 1.00 97.88 1146 VAL A CA 1
ATOM 9095 C C . VAL A 1 1146 ? 4.723 -14.664 -26.196 1.00 97.88 1146 VAL A C 1
ATOM 9097 O O . VAL A 1 1146 ? 3.723 -14.068 -25.796 1.00 97.88 1146 VAL A O 1
ATOM 9100 N N . PRO A 1 1147 ? 5.959 -14.167 -26.011 1.00 96.00 1147 PRO A N 1
ATOM 9101 C CA . PRO A 1 1147 ? 6.236 -13.081 -25.069 1.00 96.00 1147 PRO A CA 1
ATOM 9102 C C . PRO A 1 1147 ? 5.761 -11.704 -25.555 1.00 96.00 1147 PRO A C 1
ATOM 9104 O O . PRO A 1 1147 ? 5.699 -10.775 -24.766 1.00 96.00 1147 PRO A O 1
ATOM 9107 N N . THR A 1 1148 ? 5.387 -11.571 -26.829 1.00 95.50 1148 THR A N 1
ATOM 9108 C CA . THR A 1 1148 ? 4.869 -10.337 -27.446 1.00 95.50 1148 THR A CA 1
ATOM 9109 C C . THR A 1 1148 ? 3.351 -10.372 -27.684 1.00 95.50 1148 THR A C 1
ATOM 9111 O O . THR A 1 1148 ? 2.798 -9.503 -28.361 1.00 95.50 1148 THR A O 1
ATOM 9114 N N . ALA A 1 1149 ? 2.653 -11.403 -27.193 1.00 96.88 1149 ALA A N 1
ATOM 9115 C CA . ALA A 1 1149 ? 1.250 -11.634 -27.523 1.00 96.88 1149 ALA A CA 1
ATOM 9116 C C . ALA A 1 1149 ? 0.283 -10.906 -26.577 1.00 96.88 1149 ALA A C 1
ATOM 9118 O O . ALA A 1 1149 ? 0.125 -11.288 -25.417 1.00 96.88 1149 ALA A O 1
ATOM 9119 N N . ASN A 1 1150 ? -0.434 -9.919 -27.121 1.00 96.69 1150 ASN A N 1
ATOM 9120 C CA . ASN A 1 1150 ? -1.431 -9.108 -26.410 1.00 96.69 1150 ASN A CA 1
ATOM 9121 C C . ASN A 1 1150 ? -2.874 -9.413 -26.876 1.00 96.69 1150 ASN A C 1
ATOM 9123 O O . ASN A 1 1150 ? -3.711 -8.524 -27.031 1.00 96.69 1150 ASN A O 1
ATOM 9127 N N . ASN A 1 1151 ? -3.158 -10.688 -27.175 1.00 98.12 1151 ASN A N 1
ATOM 9128 C CA . ASN A 1 1151 ? -4.456 -11.147 -27.684 1.00 98.12 1151 ASN A CA 1
ATOM 9129 C C . ASN A 1 1151 ? -5.592 -10.948 -26.668 1.00 98.12 1151 ASN A C 1
ATOM 9131 O O . ASN A 1 1151 ? -5.400 -11.092 -25.461 1.00 98.12 1151 ASN A O 1
ATOM 9135 N N . ALA A 1 1152 ? -6.803 -10.698 -27.170 1.00 98.06 1152 ALA A N 1
ATOM 9136 C CA . ALA A 1 1152 ? -8.006 -10.637 -26.350 1.00 98.06 1152 ALA A CA 1
ATOM 9137 C C . ALA A 1 1152 ? -8.489 -12.041 -25.942 1.00 98.06 1152 ALA A C 1
ATOM 9139 O O . ALA A 1 1152 ? -8.662 -12.915 -26.793 1.00 98.06 1152 ALA A O 1
ATOM 9140 N N . ILE A 1 1153 ? -8.760 -12.222 -24.649 1.00 98.62 1153 ILE A N 1
ATOM 9141 C CA . ILE A 1 1153 ? -9.228 -13.464 -24.029 1.00 98.62 1153 ILE A CA 1
ATOM 9142 C C . ILE A 1 1153 ? -10.587 -13.208 -23.363 1.00 98.62 1153 ILE A C 1
ATOM 9144 O O . ILE A 1 1153 ? -10.749 -12.238 -22.626 1.00 98.62 1153 ILE A O 1
ATOM 9148 N N . GLN A 1 1154 ? -11.559 -14.080 -23.623 1.00 98.44 1154 GLN A N 1
ATOM 9149 C CA . GLN A 1 1154 ? -12.854 -14.164 -22.943 1.00 98.44 1154 GLN A CA 1
ATOM 9150 C C . GLN A 1 1154 ? -12.841 -15.371 -21.998 1.00 98.44 1154 GLN A C 1
ATOM 9152 O O . GLN A 1 1154 ? -12.539 -16.482 -22.433 1.00 98.44 1154 GLN A O 1
ATOM 9157 N N . PHE A 1 1155 ? -13.184 -15.154 -20.729 1.00 98.50 1155 PHE A N 1
ATOM 9158 C CA . PHE A 1 1155 ? -13.266 -16.171 -19.683 1.00 98.50 1155 PHE A CA 1
ATOM 9159 C C . PHE A 1 1155 ? -14.721 -16.500 -19.342 1.00 98.50 1155 PHE A C 1
ATOM 9161 O O . PHE A 1 1155 ? -15.469 -15.643 -18.871 1.00 98.50 1155 PHE A O 1
ATOM 9168 N N . ASP A 1 1156 ? -15.090 -17.769 -19.494 1.00 98.06 1156 ASP A N 1
ATOM 9169 C CA . ASP A 1 1156 ? -16.411 -18.292 -19.150 1.00 98.06 1156 ASP A CA 1
ATOM 9170 C C . ASP A 1 1156 ? -16.280 -19.340 -18.033 1.00 98.06 1156 ASP A C 1
ATOM 9172 O O . ASP A 1 1156 ? -15.465 -20.263 -18.122 1.00 98.06 1156 ASP A O 1
ATOM 9176 N N . VAL A 1 1157 ? -17.083 -19.204 -16.974 1.00 97.94 1157 VAL A N 1
ATOM 9177 C CA . VAL A 1 1157 ? -17.034 -20.048 -15.766 1.00 97.94 1157 VAL A CA 1
ATOM 9178 C C . VAL A 1 1157 ? -18.403 -20.678 -15.525 1.00 97.94 1157 VAL A C 1
ATOM 9180 O O . VAL A 1 1157 ? -19.425 -19.995 -15.579 1.00 97.94 1157 VAL A O 1
ATOM 9183 N N . SER A 1 1158 ? -18.446 -21.986 -15.260 1.00 97.56 1158 SER A N 1
ATOM 9184 C CA . SER A 1 1158 ? -19.690 -22.677 -14.912 1.00 97.56 1158 SER A CA 1
ATOM 9185 C C . SER A 1 1158 ? -19.987 -22.600 -13.415 1.00 97.56 1158 SER A C 1
ATOM 9187 O O . SER A 1 1158 ? -19.101 -22.815 -12.588 1.00 97.56 1158 SER A O 1
ATOM 9189 N N . SER A 1 1159 ? -21.269 -22.461 -13.066 1.00 94.94 1159 SER A N 1
ATOM 9190 C CA . SER A 1 1159 ? -21.777 -22.795 -11.726 1.00 94.94 1159 SER A CA 1
ATOM 9191 C C . SER A 1 1159 ? -21.241 -24.177 -11.279 1.00 94.94 1159 SER A C 1
ATOM 9193 O O . SER A 1 1159 ? -21.192 -25.089 -12.116 1.00 94.94 1159 SER A O 1
ATOM 9195 N N . PRO A 1 1160 ? -20.799 -24.365 -10.017 1.00 95.56 1160 PRO A N 1
ATOM 9196 C CA . PRO A 1 1160 ? -20.907 -23.450 -8.877 1.00 95.56 1160 PRO A CA 1
ATOM 9197 C C . PRO A 1 1160 ? -19.713 -22.484 -8.708 1.00 95.56 1160 PRO A C 1
ATOM 9199 O O . PRO A 1 1160 ? -19.276 -22.256 -7.583 1.00 95.56 1160 PRO A O 1
ATOM 9202 N N . GLY A 1 1161 ? -19.136 -21.962 -9.794 1.00 95.88 1161 GLY A N 1
ATOM 9203 C CA . GLY A 1 1161 ? -18.058 -20.969 -9.761 1.00 95.88 1161 GLY A CA 1
ATOM 9204 C C . GLY A 1 1161 ? -18.468 -19.618 -10.345 1.00 95.88 1161 GLY A C 1
ATOM 9205 O O . GLY A 1 1161 ? -19.331 -19.549 -11.220 1.00 95.88 1161 GLY A O 1
ATOM 9206 N N . VAL A 1 1162 ? -17.817 -18.551 -9.877 1.00 95.25 1162 VAL A N 1
ATOM 9207 C CA . VAL A 1 1162 ? -18.070 -17.159 -10.278 1.00 95.25 1162 VAL A CA 1
ATOM 9208 C C . VAL A 1 1162 ? -16.744 -16.435 -10.518 1.00 95.25 1162 VAL A C 1
ATOM 9210 O O . VAL A 1 1162 ? -15.880 -16.427 -9.640 1.00 95.25 1162 VAL A O 1
ATOM 9213 N N . THR A 1 1163 ? -16.593 -15.790 -11.678 1.00 96.06 1163 THR A N 1
ATOM 9214 C CA . THR A 1 1163 ? -15.499 -14.837 -11.937 1.00 96.06 1163 THR A CA 1
ATOM 9215 C C . THR A 1 1163 ? -15.637 -13.637 -11.004 1.00 96.06 1163 THR A C 1
ATOM 9217 O O . THR A 1 1163 ? -16.666 -12.966 -11.023 1.00 96.06 1163 THR A O 1
ATOM 9220 N N . VAL A 1 1164 ? -14.611 -13.366 -10.198 1.00 95.81 1164 VAL A N 1
ATOM 9221 C CA . VAL A 1 1164 ? -14.537 -12.162 -9.356 1.00 95.81 1164 VAL A CA 1
ATOM 9222 C C . VAL A 1 1164 ? -13.917 -11.022 -10.156 1.00 95.81 1164 VAL A C 1
ATOM 9224 O O . VAL A 1 1164 ? -14.490 -9.939 -10.233 1.00 95.81 1164 VAL A O 1
ATOM 9227 N N . ALA A 1 1165 ? -12.776 -11.293 -10.792 1.00 97.56 1165 ALA A N 1
ATOM 9228 C CA . ALA A 1 1165 ? -12.036 -10.320 -11.579 1.00 97.56 1165 ALA A CA 1
ATOM 9229 C C . ALA A 1 1165 ? -11.195 -10.982 -12.683 1.00 97.56 1165 ALA A C 1
ATOM 9231 O O . ALA A 1 1165 ? -10.878 -12.170 -12.620 1.00 97.56 1165 ALA A O 1
ATOM 9232 N N . THR A 1 1166 ? -10.776 -10.191 -13.666 1.00 98.38 1166 THR A N 1
ATOM 9233 C CA . THR A 1 1166 ? -9.658 -10.482 -14.568 1.00 98.38 1166 THR A CA 1
ATOM 9234 C C . THR A 1 1166 ? -8.693 -9.305 -14.580 1.00 98.38 1166 THR A C 1
ATOM 9236 O O . THR A 1 1166 ? -9.107 -8.164 -14.376 1.00 98.38 1166 THR A O 1
ATOM 9239 N N . ASP A 1 1167 ? -7.419 -9.571 -14.852 1.00 98.12 1167 ASP A N 1
ATOM 9240 C CA . ASP A 1 1167 ? -6.348 -8.573 -14.946 1.00 98.12 1167 ASP A CA 1
ATOM 9241 C C . ASP A 1 1167 ? -5.181 -9.140 -15.787 1.00 98.12 1167 ASP A C 1
ATOM 9243 O O . ASP A 1 1167 ? -5.143 -10.330 -16.097 1.00 98.12 1167 ASP A O 1
ATOM 9247 N N . ASN A 1 1168 ? -4.248 -8.296 -16.210 1.00 97.69 1168 ASN A N 1
ATOM 9248 C CA . ASN A 1 1168 ? -2.989 -8.658 -16.865 1.00 97.69 1168 ASN A CA 1
ATOM 9249 C C . ASN A 1 1168 ? -1.761 -7.990 -16.215 1.00 97.69 1168 ASN A C 1
ATOM 9251 O O . ASN A 1 1168 ? -0.632 -8.304 -16.599 1.00 97.69 1168 ASN A O 1
ATOM 9255 N N . GLY A 1 1169 ? -1.963 -7.108 -15.230 1.00 95.44 1169 GLY A N 1
ATOM 9256 C CA . GLY A 1 1169 ? -0.899 -6.427 -14.499 1.00 95.44 1169 GLY A CA 1
ATOM 9257 C C . GLY A 1 1169 ? -0.364 -5.182 -15.207 1.00 95.44 1169 GLY A C 1
ATOM 9258 O O . GLY A 1 1169 ? 0.659 -4.646 -14.778 1.00 95.44 1169 GLY A O 1
ATOM 9259 N N . PHE A 1 1170 ? -1.017 -4.719 -16.281 1.00 95.06 1170 PHE A N 1
ATOM 9260 C CA . PHE A 1 1170 ? -0.621 -3.520 -17.014 1.00 95.06 1170 PHE A CA 1
ATOM 9261 C C . PHE A 1 1170 ? -1.298 -2.255 -16.454 1.00 95.06 1170 PHE A C 1
ATOM 9263 O O . PHE A 1 1170 ? -2.511 -2.109 -16.607 1.00 95.06 1170 PHE A O 1
ATOM 9270 N N . PRO A 1 1171 ? -0.552 -1.268 -15.911 1.00 89.31 1171 PRO A N 1
ATOM 9271 C CA . PRO A 1 1171 ? -1.148 -0.037 -15.377 1.00 89.31 1171 PRO A CA 1
ATOM 9272 C C . PRO A 1 1171 ? -1.879 0.841 -16.410 1.00 89.31 1171 PRO A C 1
ATOM 9274 O O . PRO A 1 1171 ? -2.562 1.785 -16.027 1.00 89.31 1171 PRO A O 1
ATOM 9277 N N . GLY A 1 1172 ? -1.724 0.566 -17.712 1.00 89.69 1172 GLY A N 1
ATOM 9278 C CA . GLY A 1 1172 ? -2.454 1.244 -18.787 1.00 89.69 1172 GLY A CA 1
ATOM 9279 C C . GLY A 1 1172 ? -3.736 0.538 -19.258 1.00 89.69 1172 GLY A C 1
ATOM 9280 O O . GLY A 1 1172 ? -4.437 1.095 -20.103 1.00 89.69 1172 GLY A O 1
ATOM 9281 N N . ASP A 1 1173 ? -4.069 -0.662 -18.761 1.00 93.19 1173 ASP A N 1
ATOM 9282 C CA . ASP A 1 1173 ? -5.299 -1.371 -19.152 1.00 93.19 1173 ASP A CA 1
ATOM 9283 C C . ASP A 1 1173 ? -6.495 -0.962 -18.279 1.00 93.19 1173 ASP A C 1
ATOM 9285 O O . ASP A 1 1173 ? -6.852 -1.627 -17.307 1.00 93.19 1173 ASP A O 1
ATOM 9289 N N . LEU A 1 1174 ? -7.175 0.109 -18.693 1.00 93.25 1174 LEU A N 1
ATOM 9290 C CA . LEU A 1 1174 ? -8.398 0.616 -18.056 1.00 93.25 1174 LEU A CA 1
ATOM 9291 C C . LEU A 1 1174 ? -9.651 -0.254 -18.323 1.00 93.25 1174 LEU A C 1
ATOM 9293 O O . LEU A 1 1174 ? -10.785 0.222 -18.233 1.00 93.25 1174 LEU A O 1
ATOM 9297 N N . THR A 1 1175 ? -9.485 -1.536 -18.660 1.00 95.62 1175 THR A N 1
ATOM 9298 C CA . THR A 1 1175 ? -10.584 -2.509 -18.650 1.00 95.62 1175 THR A CA 1
ATOM 9299 C C . THR A 1 1175 ? -10.907 -2.877 -17.200 1.00 95.62 1175 THR A C 1
ATOM 9301 O O . THR A 1 1175 ? -10.055 -3.390 -16.475 1.00 95.62 1175 THR A O 1
ATOM 9304 N N . LYS A 1 1176 ? -12.147 -2.632 -16.759 1.00 96.19 1176 LYS A N 1
ATOM 9305 C CA . LYS A 1 1176 ? -12.581 -2.869 -15.370 1.00 96.19 1176 LYS A CA 1
ATOM 9306 C C . LYS A 1 1176 ? -12.336 -4.291 -14.878 1.00 96.19 1176 LYS A C 1
ATOM 9308 O O . LYS A 1 1176 ? -12.524 -5.250 -15.629 1.00 96.19 1176 LYS A O 1
ATOM 9313 N N . PHE A 1 1177 ? -11.991 -4.434 -13.602 1.00 97.44 1177 PHE A N 1
ATOM 9314 C CA . PHE A 1 1177 ? -11.599 -5.723 -13.036 1.00 97.44 1177 PHE A CA 1
ATOM 9315 C C . PHE A 1 1177 ? -12.681 -6.813 -13.151 1.00 97.44 1177 PHE A C 1
ATOM 9317 O O . PHE A 1 1177 ? -12.334 -7.887 -13.636 1.00 97.44 1177 PHE A O 1
ATOM 9324 N N . PRO A 1 1178 ? -13.988 -6.581 -12.894 1.00 96.81 1178 PRO A N 1
ATOM 9325 C CA . PRO A 1 1178 ? -15.021 -7.615 -13.081 1.00 96.81 1178 PRO A CA 1
ATOM 9326 C C . PRO A 1 1178 ? -15.335 -7.991 -14.542 1.00 96.81 1178 PRO A C 1
ATOM 9328 O O . PRO A 1 1178 ? -16.292 -8.724 -14.798 1.00 96.81 1178 PRO A O 1
ATOM 9331 N N . SER A 1 1179 ? -14.596 -7.473 -15.529 1.00 97.38 1179 SER A N 1
ATOM 9332 C CA . SER A 1 1179 ? -14.753 -7.879 -16.927 1.00 97.38 1179 SER A CA 1
ATOM 9333 C C . SER A 1 1179 ? -14.406 -9.358 -17.106 1.00 97.38 1179 SER A C 1
ATOM 9335 O O . SER A 1 1179 ? -13.340 -9.805 -16.692 1.00 97.38 1179 SER A O 1
ATOM 9337 N N . THR A 1 1180 ? -15.255 -10.115 -17.804 1.00 97.56 1180 THR A N 1
ATOM 9338 C CA . THR A 1 1180 ? -14.920 -11.471 -18.278 1.00 97.56 1180 THR A CA 1
ATOM 9339 C C . THR A 1 1180 ? -13.973 -11.460 -19.479 1.00 97.56 1180 THR A C 1
ATOM 9341 O O . THR A 1 1180 ? -13.425 -12.502 -19.828 1.00 97.56 1180 THR A O 1
ATOM 9344 N N . LYS A 1 1181 ? -13.743 -10.293 -20.093 1.00 97.88 1181 LYS A N 1
ATOM 9345 C CA . LYS A 1 1181 ? -12.821 -10.107 -21.214 1.00 97.88 1181 LYS A CA 1
ATOM 9346 C C . LYS A 1 1181 ? -11.600 -9.289 -20.795 1.00 97.88 1181 LYS A C 1
ATOM 9348 O O . LYS A 1 1181 ? -11.758 -8.183 -20.280 1.00 97.88 1181 LYS A O 1
ATOM 9353 N N . ARG A 1 1182 ? -10.404 -9.799 -21.088 1.00 98.06 1182 ARG A N 1
ATOM 9354 C CA . ARG A 1 1182 ? -9.101 -9.196 -20.762 1.00 98.06 1182 ARG A CA 1
ATOM 9355 C C . ARG A 1 1182 ? -8.135 -9.402 -21.926 1.00 98.06 1182 ARG A C 1
ATOM 9357 O O . ARG A 1 1182 ? -8.153 -10.462 -22.546 1.00 98.06 1182 ARG A O 1
ATOM 9364 N N . ASN A 1 1183 ? -7.294 -8.422 -22.239 1.00 97.88 1183 ASN A N 1
ATOM 9365 C CA . ASN A 1 1183 ? -6.170 -8.653 -23.151 1.00 97.88 1183 ASN A CA 1
ATOM 9366 C C . ASN A 1 1183 ? -5.012 -9.285 -22.374 1.00 97.88 1183 ASN A C 1
ATOM 9368 O O . ASN A 1 1183 ? -4.808 -8.945 -21.211 1.00 97.88 1183 ASN A O 1
ATOM 9372 N N . ALA A 1 1184 ? -4.231 -10.161 -22.997 1.00 98.12 1184 ALA A N 1
ATOM 9373 C CA . ALA A 1 1184 ? -2.926 -10.519 -22.452 1.00 98.12 1184 ALA A CA 1
ATOM 9374 C C . ALA A 1 1184 ? -1.993 -9.289 -22.418 1.00 98.12 1184 ALA A C 1
ATOM 9376 O O . ALA A 1 1184 ? -2.085 -8.420 -23.285 1.00 98.12 1184 ALA A O 1
ATOM 9377 N N . LEU A 1 1185 ? -1.094 -9.246 -21.431 1.00 97.44 1185 LEU A N 1
ATOM 9378 C CA . LEU A 1 1185 ? 0.128 -8.442 -21.455 1.00 97.44 1185 LEU A CA 1
ATOM 9379 C C . LEU A 1 1185 ? 1.304 -9.409 -21.598 1.00 97.44 1185 LEU A C 1
ATOM 9381 O O . LEU A 1 1185 ? 1.548 -10.225 -20.699 1.00 97.44 1185 LEU A O 1
ATOM 9385 N N . ASN A 1 1186 ? 2.035 -9.291 -22.702 1.00 96.81 1186 ASN A N 1
ATOM 9386 C CA . ASN A 1 1186 ? 3.272 -10.011 -22.988 1.00 96.81 1186 ASN A CA 1
ATOM 9387 C C . ASN A 1 1186 ? 3.117 -11.527 -22.765 1.00 96.81 1186 ASN A C 1
ATOM 9389 O O . ASN A 1 1186 ? 3.839 -12.168 -22.000 1.00 96.81 1186 ASN A O 1
ATOM 9393 N N . GLY A 1 1187 ? 2.074 -12.078 -23.395 1.00 97.44 1187 GLY A N 1
ATOM 9394 C CA . GLY A 1 1187 ? 1.711 -13.494 -23.370 1.00 97.44 1187 GLY A CA 1
ATOM 9395 C C . GLY A 1 1187 ? 0.809 -13.942 -22.216 1.00 97.44 1187 GLY A C 1
ATOM 9396 O O . GLY A 1 1187 ? 0.298 -15.058 -22.289 1.00 97.44 1187 GLY A O 1
ATOM 9397 N N . LEU A 1 1188 ? 0.579 -13.124 -21.178 1.00 98.38 1188 LEU A N 1
ATOM 9398 C CA . LEU A 1 1188 ? -0.084 -13.557 -19.935 1.00 98.38 1188 LEU A CA 1
ATOM 9399 C C . LEU A 1 1188 ? -1.294 -12.696 -19.530 1.00 98.38 1188 LEU A C 1
ATOM 9401 O O . LEU A 1 1188 ? -1.269 -11.471 -19.647 1.00 98.38 1188 LEU A O 1
ATOM 9405 N N . ALA A 1 1189 ? -2.320 -13.345 -18.977 1.00 98.31 1189 ALA A N 1
ATOM 9406 C CA . ALA A 1 1189 ? -3.434 -12.736 -18.245 1.00 98.31 1189 ALA A CA 1
ATOM 9407 C C . ALA A 1 1189 ? -3.844 -13.613 -17.043 1.00 98.31 1189 ALA A C 1
ATOM 9409 O O . ALA A 1 1189 ? -3.457 -14.777 -16.946 1.00 98.31 1189 ALA A O 1
ATOM 9410 N N . LEU A 1 1190 ? -4.667 -13.068 -16.151 1.00 98.50 1190 LEU A N 1
ATOM 9411 C CA . LEU A 1 1190 ? -5.209 -13.718 -14.959 1.00 98.50 1190 LEU A CA 1
ATOM 9412 C C . LEU A 1 1190 ? -6.742 -13.618 -14.941 1.00 98.50 1190 LEU A C 1
ATOM 9414 O O . LEU A 1 1190 ? -7.307 -12.562 -15.229 1.00 98.50 1190 LEU A O 1
ATOM 9418 N N . ALA A 1 1191 ? -7.404 -14.688 -14.500 1.00 98.38 1191 ALA A N 1
ATOM 9419 C CA . ALA A 1 1191 ? -8.764 -14.647 -13.970 1.00 98.38 1191 ALA A CA 1
ATOM 9420 C C . ALA A 1 1191 ? -8.779 -15.124 -12.509 1.00 98.38 1191 ALA A C 1
ATOM 9422 O O . ALA A 1 1191 ? -8.256 -16.192 -12.194 1.00 98.38 1191 ALA A O 1
ATOM 9423 N N . ILE A 1 1192 ? -9.397 -14.345 -11.622 1.00 98.25 1192 ILE A N 1
ATOM 9424 C CA . ILE A 1 1192 ? -9.632 -14.698 -10.218 1.00 98.25 1192 ILE A CA 1
ATOM 9425 C C . ILE A 1 1192 ? -11.084 -15.140 -10.087 1.00 98.25 1192 ILE A C 1
ATOM 9427 O O . ILE A 1 1192 ? -12.000 -14.439 -10.529 1.00 98.25 1192 ILE A O 1
ATOM 9431 N N . LEU A 1 1193 ? -11.310 -16.301 -9.480 1.00 96.44 1193 LEU A N 1
ATOM 9432 C CA . LEU A 1 1193 ? -12.648 -16.863 -9.332 1.00 96.44 1193 LEU A CA 1
ATOM 9433 C C . LEU A 1 1193 ? -12.848 -17.559 -7.986 1.00 96.44 1193 LEU A C 1
ATOM 9435 O O . LEU A 1 1193 ? -11.907 -18.068 -7.375 1.00 96.44 1193 LEU A O 1
ATOM 9439 N N . ARG A 1 1194 ? -14.105 -17.541 -7.539 1.00 94.88 1194 ARG A N 1
ATOM 9440 C CA . ARG A 1 1194 ? -14.572 -18.101 -6.267 1.00 94.88 1194 ARG A CA 1
ATOM 9441 C C . ARG A 1 1194 ? -15.674 -19.127 -6.475 1.00 94.88 1194 ARG A C 1
ATOM 9443 O O . ARG A 1 1194 ? -16.249 -19.226 -7.562 1.00 94.88 1194 ARG A O 1
ATOM 9450 N N . SER A 1 1195 ? -16.005 -19.855 -5.418 1.00 93.25 1195 SER A N 1
ATOM 9451 C CA . SER A 1 1195 ? -17.220 -20.664 -5.355 1.00 93.25 1195 SER A CA 1
ATOM 9452 C C . SER A 1 1195 ? -18.484 -19.816 -5.158 1.00 93.25 1195 SER A C 1
ATOM 9454 O O . SER A 1 1195 ? -18.446 -18.674 -4.698 1.00 93.25 1195 SER A O 1
ATOM 9456 N N . GLU A 1 1196 ? -19.637 -20.385 -5.499 1.00 92.31 1196 GLU A N 1
ATOM 9457 C CA . GLU A 1 1196 ? -20.933 -19.911 -5.017 1.00 92.31 1196 GLU A CA 1
ATOM 9458 C C . GLU A 1 1196 ? -21.155 -20.372 -3.558 1.00 92.31 1196 GLU A C 1
ATOM 9460 O O . GLU A 1 1196 ? -20.957 -21.560 -3.278 1.00 92.31 1196 GLU A O 1
ATOM 9465 N N . PRO A 1 1197 ? -21.613 -19.495 -2.638 1.00 89.38 1197 PRO A N 1
ATOM 9466 C CA . PRO A 1 1197 ? -21.806 -19.847 -1.231 1.00 89.38 1197 PRO A CA 1
ATOM 9467 C C . PRO A 1 1197 ? -22.694 -21.080 -1.016 1.00 89.38 1197 PRO A C 1
ATOM 9469 O O . PRO A 1 1197 ? -23.791 -21.190 -1.570 1.00 89.38 1197 PRO A O 1
ATOM 9472 N N . GLY A 1 1198 ? -22.219 -22.006 -0.183 1.00 88.31 1198 GLY A N 1
ATOM 9473 C CA . GLY A 1 1198 ? -22.888 -23.258 0.166 1.00 88.31 1198 GLY A CA 1
ATOM 9474 C C . GLY A 1 1198 ? -22.882 -24.335 -0.928 1.00 88.31 1198 GLY A C 1
ATOM 9475 O O . GLY A 1 1198 ? -23.583 -25.337 -0.776 1.00 88.31 1198 GLY A O 1
ATOM 9476 N N . LYS A 1 1199 ? -22.145 -24.165 -2.040 1.00 91.19 1199 LYS A N 1
ATOM 9477 C CA . LYS A 1 1199 ? -22.193 -25.094 -3.186 1.00 91.19 1199 LYS A CA 1
ATOM 9478 C C . LYS A 1 1199 ? -20.873 -25.822 -3.440 1.00 91.19 1199 LYS A C 1
ATOM 9480 O O . LYS A 1 1199 ? -19.845 -25.221 -3.735 1.00 91.19 1199 LYS A O 1
ATOM 9485 N N . ALA A 1 1200 ? -20.943 -27.152 -3.443 1.00 93.50 1200 ALA A N 1
ATOM 9486 C CA . ALA A 1 1200 ? -19.888 -28.032 -3.941 1.00 93.50 1200 ALA A CA 1
ATOM 9487 C C . ALA A 1 1200 ? -20.161 -28.484 -5.387 1.00 93.50 1200 ALA A C 1
ATOM 9489 O O . ALA A 1 1200 ? -21.312 -28.583 -5.817 1.00 93.50 1200 ALA A O 1
ATOM 9490 N N . GLY A 1 1201 ? -19.105 -28.801 -6.139 1.00 95.44 1201 GLY A N 1
ATOM 9491 C CA . GLY A 1 1201 ? -19.222 -29.290 -7.514 1.00 95.44 1201 GLY A CA 1
ATOM 9492 C C . GLY A 1 1201 ? -17.966 -29.088 -8.359 1.00 95.44 1201 GLY A C 1
ATOM 9493 O O . GLY A 1 1201 ? -16.943 -28.596 -7.889 1.00 95.44 1201 GLY A O 1
ATOM 9494 N N . ARG A 1 1202 ? -18.046 -29.476 -9.637 1.00 97.31 1202 ARG A N 1
ATOM 9495 C CA . ARG A 1 1202 ? -16.992 -29.232 -10.633 1.00 97.31 1202 ARG A CA 1
ATOM 9496 C C . ARG A 1 1202 ? -17.257 -27.903 -11.332 1.00 97.31 1202 ARG A C 1
ATOM 9498 O O . ARG A 1 1202 ? -18.251 -27.777 -12.040 1.00 97.31 1202 ARG A O 1
ATOM 9505 N N . ILE A 1 1203 ? -16.347 -26.957 -11.160 1.00 97.94 1203 ILE A N 1
ATOM 9506 C CA . ILE A 1 1203 ? -16.328 -25.660 -11.831 1.00 97.94 1203 ILE A CA 1
ATOM 9507 C C . ILE A 1 1203 ? -15.501 -25.828 -13.105 1.00 97.94 1203 ILE A C 1
ATOM 9509 O O . ILE A 1 1203 ? -14.293 -26.062 -13.039 1.00 97.94 1203 ILE A O 1
ATOM 9513 N N . LYS A 1 1204 ? -16.139 -25.744 -14.273 1.00 98.31 1204 LYS A N 1
ATOM 9514 C CA . LYS A 1 1204 ? -15.437 -25.660 -15.555 1.00 98.31 1204 LYS A CA 1
ATOM 9515 C C . LYS A 1 1204 ? -15.096 -24.199 -15.831 1.00 98.31 1204 LYS A C 1
ATOM 9517 O O . LYS A 1 1204 ? -15.974 -23.344 -15.772 1.00 98.31 1204 LYS A O 1
ATOM 9522 N N . VAL A 1 1205 ? -13.841 -23.949 -16.182 1.00 98.31 1205 VAL A N 1
ATOM 9523 C CA . VAL A 1 1205 ? -13.332 -22.649 -16.626 1.00 98.31 1205 VAL A CA 1
ATOM 9524 C C . VAL A 1 1205 ? -12.850 -22.821 -18.060 1.00 98.31 1205 VAL A C 1
ATOM 9526 O O . VAL A 1 1205 ? -12.065 -23.728 -18.339 1.00 98.31 1205 VAL A O 1
ATOM 9529 N N . SER A 1 1206 ? -13.318 -21.981 -18.976 1.00 98.31 1206 SER A N 1
ATOM 9530 C CA . SER A 1 1206 ? -12.880 -21.968 -20.373 1.00 98.31 1206 SER A CA 1
ATOM 9531 C C . SER A 1 1206 ? -12.432 -20.577 -20.793 1.00 98.31 1206 SER A C 1
ATOM 9533 O O . SER A 1 1206 ? -13.074 -19.589 -20.450 1.00 98.31 1206 SER A O 1
ATOM 9535 N N . ALA A 1 1207 ? -11.344 -20.518 -21.558 1.00 98.56 1207 ALA A N 1
ATOM 9536 C CA . ALA A 1 1207 ? -10.820 -19.299 -22.153 1.00 98.56 1207 ALA A CA 1
ATOM 9537 C C . ALA A 1 1207 ? -10.887 -19.388 -23.681 1.00 98.56 1207 ALA A C 1
ATOM 9539 O O . ALA A 1 1207 ? -10.461 -20.383 -24.278 1.00 98.56 1207 ALA A O 1
ATOM 9540 N N . THR A 1 1208 ? -11.435 -18.352 -24.313 1.00 98.50 1208 THR A N 1
ATOM 9541 C CA . THR A 1 1208 ? -11.695 -18.275 -25.757 1.00 98.50 1208 THR A CA 1
ATOM 9542 C C . THR A 1 1208 ? -11.239 -16.932 -26.339 1.00 98.50 1208 THR A C 1
ATOM 9544 O O . THR A 1 1208 ? -10.938 -15.996 -25.603 1.00 98.50 1208 THR A O 1
ATOM 9547 N N . GLY A 1 1209 ? -11.135 -16.838 -27.665 1.00 95.50 1209 GLY A N 1
ATOM 9548 C CA . GLY A 1 1209 ? -10.665 -15.649 -28.380 1.00 95.50 1209 GLY A CA 1
ATOM 9549 C C . GLY A 1 1209 ? -10.413 -15.972 -29.853 1.00 95.50 1209 GLY A C 1
ATOM 9550 O O . GLY A 1 1209 ? -10.939 -16.961 -30.363 1.00 95.50 1209 GLY A O 1
ATOM 9551 N N . ASP A 1 1210 ? -9.561 -15.192 -30.520 1.00 95.62 1210 ASP A N 1
ATOM 9552 C CA . ASP A 1 1210 ? -9.167 -15.423 -31.925 1.00 95.62 1210 ASP A CA 1
ATOM 9553 C C . ASP A 1 1210 ? -8.211 -16.626 -32.112 1.00 95.62 1210 ASP A C 1
ATOM 9555 O O . ASP A 1 1210 ? -7.835 -16.973 -33.232 1.00 95.62 1210 ASP A O 1
ATOM 9559 N N . LEU A 1 1211 ? -7.812 -17.270 -31.010 1.00 97.25 1211 LEU A N 1
ATOM 9560 C CA . LEU A 1 1211 ? -6.919 -18.429 -30.954 1.00 97.25 1211 LEU A CA 1
ATOM 9561 C C . LEU A 1 1211 ? -7.680 -19.695 -30.537 1.00 97.25 1211 LEU A C 1
ATOM 9563 O O . LEU A 1 1211 ? -8.798 -19.635 -30.022 1.00 97.25 1211 LEU A O 1
ATOM 9567 N N . LYS A 1 1212 ? -7.055 -20.869 -30.688 1.00 98.12 1212 LYS A N 1
ATOM 9568 C CA . LYS A 1 1212 ? -7.621 -22.122 -30.169 1.00 98.12 1212 LYS A CA 1
ATOM 9569 C C . LYS A 1 1212 ? -7.772 -22.042 -28.640 1.00 98.12 1212 LYS A C 1
ATOM 9571 O O . LYS A 1 1212 ? -6.775 -22.057 -27.923 1.00 98.12 1212 LYS A O 1
ATOM 9576 N N . GLY A 1 1213 ? -9.016 -21.999 -28.164 1.00 98.06 1213 GLY A N 1
ATOM 9577 C CA . GLY A 1 1213 ? -9.347 -21.911 -26.739 1.00 98.06 1213 GLY A CA 1
ATOM 9578 C C . GLY A 1 1213 ? -8.915 -23.118 -25.896 1.00 98.06 1213 GLY A C 1
ATOM 9579 O O . GLY A 1 1213 ? -8.580 -24.187 -26.418 1.00 98.06 1213 GLY A O 1
ATOM 9580 N N . ALA A 1 1214 ? -8.956 -22.931 -24.577 1.00 98.44 1214 ALA A N 1
ATOM 9581 C CA . ALA A 1 1214 ? -8.521 -23.893 -23.565 1.00 98.44 1214 ALA A CA 1
ATOM 9582 C C . ALA A 1 1214 ? -9.541 -24.034 -22.426 1.00 98.44 1214 ALA A C 1
ATOM 9584 O O . ALA A 1 1214 ? -10.359 -23.145 -22.197 1.00 98.44 1214 ALA A O 1
ATOM 9585 N N . GLU A 1 1215 ? -9.479 -25.152 -21.699 1.00 98.38 1215 GLU A N 1
ATOM 9586 C CA . GLU A 1 1215 ? -10.382 -25.464 -20.588 1.00 98.38 1215 GLU A CA 1
ATOM 9587 C C . GLU A 1 1215 ? -9.614 -26.081 -19.411 1.00 98.38 1215 GLU A C 1
ATOM 9589 O O . GLU A 1 1215 ? -8.702 -26.884 -19.614 1.00 98.38 1215 GLU A O 1
ATOM 9594 N N . ILE A 1 1216 ? -10.018 -25.752 -18.184 1.00 98.38 1216 ILE A N 1
ATOM 9595 C CA . ILE A 1 1216 ? -9.534 -26.354 -16.934 1.00 98.38 1216 ILE A CA 1
ATOM 9596 C C . ILE A 1 1216 ? -10.723 -26.609 -15.989 1.00 98.38 1216 ILE A C 1
ATOM 9598 O O . ILE A 1 1216 ? -11.804 -26.040 -16.161 1.00 98.38 1216 ILE A O 1
ATOM 9602 N N . VAL A 1 1217 ? -10.559 -27.506 -15.011 1.00 98.19 1217 VAL A N 1
ATOM 9603 C CA . VAL A 1 1217 ? -11.593 -27.808 -14.008 1.00 98.19 1217 VAL A CA 1
ATOM 9604 C C . VAL A 1 1217 ? -11.054 -27.608 -12.596 1.00 98.19 1217 VAL A C 1
ATOM 9606 O O . VAL A 1 1217 ? -10.073 -28.238 -12.207 1.00 98.19 1217 VAL A O 1
ATOM 9609 N N . VAL A 1 1218 ? -11.762 -26.784 -11.827 1.00 97.62 1218 VAL A N 1
ATOM 9610 C CA . VAL A 1 1218 ? -11.613 -26.598 -10.378 1.00 97.62 1218 VAL A CA 1
ATOM 9611 C C . VAL A 1 1218 ? -12.722 -27.388 -9.667 1.00 97.62 1218 VAL A C 1
ATOM 9613 O O . VAL A 1 1218 ? -13.789 -27.628 -10.235 1.00 97.62 1218 VAL A O 1
ATOM 9616 N N . THR A 1 1219 ? -12.495 -27.829 -8.430 1.00 97.12 1219 THR A N 1
ATOM 9617 C CA . THR A 1 1219 ? -13.515 -28.508 -7.610 1.00 97.12 1219 THR A CA 1
ATOM 9618 C C . THR A 1 1219 ? -13.815 -27.713 -6.343 1.00 97.12 1219 THR A C 1
ATOM 9620 O O . THR A 1 1219 ? -12.920 -27.519 -5.527 1.00 97.12 1219 THR A O 1
ATOM 9623 N N . ALA A 1 1220 ? -15.071 -27.307 -6.154 1.00 95.81 1220 ALA A N 1
ATOM 9624 C CA . ALA A 1 1220 ? -15.567 -26.763 -4.892 1.00 95.81 1220 ALA A CA 1
ATOM 9625 C C . ALA A 1 1220 ? -16.013 -27.904 -3.956 1.00 95.81 1220 ALA A C 1
ATOM 9627 O O . ALA A 1 1220 ? -16.730 -28.811 -4.394 1.00 95.81 1220 ALA A O 1
ATOM 9628 N N . LYS A 1 1221 ? -15.609 -27.863 -2.681 1.00 92.31 1221 LYS A N 1
ATOM 9629 C CA . LYS A 1 1221 ? -15.972 -28.831 -1.623 1.00 92.31 1221 LYS A CA 1
ATOM 9630 C C . LYS A 1 1221 ? -16.767 -28.163 -0.497 1.00 92.31 1221 LYS A C 1
ATOM 9632 O O . LYS A 1 1221 ? -16.478 -27.029 -0.149 1.00 92.31 1221 LYS A O 1
ATOM 9637 N N . THR A 1 1222 ? -17.710 -28.869 0.125 1.00 76.81 1222 THR A N 1
ATOM 9638 C CA . THR A 1 1222 ? -18.506 -28.352 1.262 1.00 76.81 1222 THR A CA 1
ATOM 9639 C C . THR A 1 1222 ? -17.706 -28.117 2.547 1.00 76.81 1222 THR A C 1
ATOM 9641 O O . THR A 1 1222 ? -18.178 -27.395 3.413 1.00 76.81 1222 THR A O 1
ATOM 9644 N N . GLU A 1 1223 ? -16.509 -28.692 2.672 1.00 63.75 1223 GLU A N 1
ATOM 9645 C CA . GLU A 1 1223 ? -15.659 -28.615 3.866 1.00 63.75 1223 GLU A CA 1
ATOM 9646 C C . GLU A 1 1223 ? -14.223 -28.234 3.481 1.00 63.75 1223 GLU A C 1
ATOM 9648 O O . GLU A 1 1223 ? -13.720 -28.669 2.433 1.00 63.75 1223 GLU A O 1
ATOM 9653 N N . ARG A 1 1224 ? -13.528 -27.494 4.361 1.00 50.78 1224 ARG A N 1
ATOM 9654 C CA . ARG A 1 1224 ? -12.059 -27.447 4.340 1.00 50.78 1224 ARG A CA 1
ATOM 9655 C C . ARG A 1 1224 ? -11.562 -28.824 4.766 1.00 50.78 1224 ARG A C 1
ATOM 9657 O O . ARG A 1 1224 ? -11.654 -29.179 5.934 1.00 50.78 1224 ARG A O 1
ATOM 9664 N N . GLY A 1 1225 ? -11.072 -29.611 3.812 1.00 35.59 1225 GLY A N 1
ATOM 9665 C CA . GLY A 1 1225 ? -10.393 -30.863 4.135 1.00 35.59 1225 GLY A CA 1
ATOM 9666 C C . GLY A 1 1225 ? -9.074 -30.561 4.844 1.00 35.59 1225 GLY A C 1
ATOM 9667 O O . GLY A 1 1225 ? -8.242 -29.875 4.251 1.00 35.59 1225 GLY A O 1
ATOM 9668 N N . ASN A 1 1226 ? -8.940 -31.058 6.078 1.00 28.42 1226 ASN A N 1
ATOM 9669 C CA . ASN A 1 1226 ? -7.728 -30.991 6.909 1.00 28.42 1226 ASN A CA 1
ATOM 9670 C C . ASN A 1 1226 ? -6.481 -31.544 6.198 1.00 28.42 1226 ASN A C 1
ATOM 9672 O O . ASN A 1 1226 ? -6.624 -32.573 5.494 1.00 28.42 1226 ASN A O 1
#

Foldseek 3Di:
DDKDKDKAWFFDDDDFDDDPPDDDDDDTDDDPTFIKMKDWDDDLQLDTWAIEIEGQDPFDWLLLADLPFDQLHKYFYDNRNDAALVRLQVCCVRIVLVRVCVVQVQAAAEDEDEPDPSNDDPSNVVVCVVRRYHYDYDDPPCCCQAPLCNQQFVVQLVSQVRVVVVLVVLLVCRTGDSNNVNVSSVVSNVRRSGSVSSNRSCVQSCNVVHDPCSRVVVPDDDDDDDDDDDDDYDDDAADDAPDPDDDDDDLVVLVVVLVNRLNHCRHDDDDDPVVSVVSVVVSVVVNVVVVVVVVVVVSVVVSVVVVVVVVVSPPDDMDTDDDDRMDGSNRSVVVVVVVVVVVVVPDDDDDDDDDDDDDDDDDDDDDDDDDDDDDYYDDDDDDDDDDDDDDDDDDDDDDDDDPPDDPDDAQKDKAWPFFDKFKDWDLADPQQEDCDDDPVPDDPGHDHCVLQALQQLQVLDPDPVPHGDHDPDFGPTDDQVLAAPDDSVVTDTHTPVDDPFLQDFFADCVVPNCVNVSTSNHGKMKMKDKDAAALVLLQKWKKKKAQFFAACKWKHKNNGTQYDDGHRHFIDMTTCNVRDDHGDIMMMMMITNRQEIMIIMIAGQKEFDDLQKFWDWPPDDQFKIKIWIATDIHHNPPPDDFDKWKFKWKDWPPVRDTQDGGDGHGDMDIRGSDQAAAWDDVHALTKMKMWMWIAGPVRDTRHIDIFMAGHWDWDAFLQFGIDINNHQDFQQEAEDEQALFSLGNRDFLVSLLLVVVLCVLLQGQEYEHPADAYRVSNLVSCSNNHHAYAGHHAAEACDDPDPPGCNVCRVSPVSSRLLSRCSVRNRRHNYAEYAYYEQYCCLPVPLVVVLVVQLVSQVSNCVSDVRHFYHYADDPHFLPRNNLQNGQAAEYEAQQLWFLDDDLSPPPDDDTHHRCVVRNCVSCVRHQYEHAEAAQFDFDAQDFFDDADPAAAHEQDDPRRQADPVVRGGHLPQRYHHRGHGGPLSLLLSCVVRSSHSHYHYDDQAFSLRHGGSSSLLSSLVSVLVDLGWDKDDAQADPPQQFHWDKIKIAHSAQKKWKADVNHTPDIDGADPSRRMDMDRGDGRDAAKIKMFGHHPNHGRYMDMHHHFDDFAEKDKDKPALEFAQAQSTKIKIKIFGHGPVRHGQQQFFFKKAKDKDPQKDWPFKFQRDSPPSPRGSHSIGTHHRGIIITMMDGHHQDWDKMKMKMDGPHHIDIDIHTHDNDDDD

Sequence (1226 aa):
MDETGFAVGTTQSTRIIVDSTQKSSWKITPGKQEWITAIECVDAAGGALPPMVIFKAQNTNLGWIPEGTPPNWRFSTSNSGWTSNSHGFKWLRTVFKPESRVKSRDKPRLLIIDGHASHITANMIALCMENNIDLLILPPHCSHLLQPLNVGVFGPMKKYHAYETDRLLRAGINRFQRFEWVTLYQLIRMKALSAENIQSGWRGAGLVPFSERRVLSQLPVPLQLRPTTPQQLTPNLDLDLSVLKSSPLDGTELRAANLVFNSALASCEPPATPTRRYATRVTRLLERQNAELVVLRKEVQEHKAILQRRNTHKKGKRVKLQGEFVFSTADVLKIAREAEEKLVAKRPRGRPRKRPIEELEEEEEEELVLSSSADLDSEGSVIVILLLGSITFQGNCGVEANPDTRPGANVRERTRLHSGCKFLHSPTTPDRVTYSLRPDNESEDLEELRDWVLPVANEFIADADQHFKRPDSEPQVNIEYVAYGYDDGNWTSVTVPHDWAITGDFVGSSEVAGDMGSLPVRGVGWYRQKLSFTKDDSEKSICLDVEGAMAFSMVWLNGHLVGRWPNGYVTFRLDLTPYVKFGEENYLAIRAGIYRDVWVIKVPKTHVAHYGTHITTRDVSAKSATVDLSITIDNKDSKHTQPVKVLTKVYKYKDGRPLESRILPNTSITIKNPSIWGPPPTQEPNMYIAITELYDLEDRLLDEYETTFGIRTLKFDANNGLFVNGEHIYIQGVNQHHDLGALGVAWNLLAGTRQLEMLKELGVNAIRLSHNPPTPELLRLTDELGFTVIDEIFDCWLEGKSASDFHLIFEDWHEPDIRSFVRRDRNHPSIITWSVGNEVYEQVHDPPAAAKIFSELRDIVLEEDGTRPVTSSLFRATANDSMTGEMDIISLNYQGEGMRYGEAYTHLTGNRSLPQYDNFHAANPDSLIIGSEVAWSLSSRGSFDFPVSPYISAPVNDTNGGGNSSTYEINAYEVYSSESGSTPDRVFYTQDTKPFVAGGSYSGIIDLTGLKKERFYLYQSRWRSDFPAAHIVPHWNWPERVGQVTPDHVFTSGDEAELFVNGRSQGRQKKEPLAYRFRWDDVIYEPGEVKVVVYKDDKQWSTDAVVTMGEAAALRLSADRTTITGDGEDLTFITAEVVDSKGNVVPTANNAIQFDVSSPGVTVATDNGFPGDLTKFPSTKRNALNGLALAILRSEPGKAGRIKVSATGDLKGAEIVVTAKTERGN

Radius of gyration: 38.41 Å; Cα contacts (8 Å, |Δi|>4): 2531; chains: 1; bounding box: 88×115×102 Å

pLDDT: mean 83.61, std 20.3, range [21.5, 98.88]